Protein 6XSO (pdb70)

Sequence (744 aa):
HHHHHENLYFQSFETATNAVKNMGVGWNLGNTLDANDATKTWTTTVQHETCWGQPVTKPEELFKMMKEAGFGAIRVPVTWYQEMDANGKVNEAWMKRVKEVVDYVVAQDMYCIINVHHDTGADKDAFKSWIKADEANYNQNKKAKYEYLWRQIAEAFKDYGDKVLFESYNEMLDKLNSWCFASFAASGQQYDATVATSAYNAINGYARSFVNAVRGTGGNNVRRRNLIVNTYAAANGSGNWNAHLKDPLSKLVIPQGERDHIAVQVHAYPTIAGKTISAIRTDTRDLMNNGLNTYFVSKGIPVIIGEWSTSNVDAKETDYDARKSLMFQQFVDDFVAQAKALGIATFYWMGLSDGASRTMPSFNQADLAERIAKAYHGVHHHHHHHEFQSFETATNAVKNMGVGWNLGNTLDANDATKTWTTTVQHETCWGQPVTKPELFKMMKEAGFGAIRVPVTWYQEMDANGKVNEAWMKRVKKEVVDYVVAQDMMYCIINVHHDTGADKDAFKSWIKADEANYNQNKAKYEYLWRQIAEAFKKDYGDKVLFESYNEMLDKLNSWCFASFAASGQYDATVATSAYNAINGYARSFVNAVRGTGGNNVRRNLIVNTYAAANGSGNWNAHLKDPLSKLVIPQGERDHIAVQVHAYPTIAGKTISAIRTDDTRDLMNGLNTYFVSKGIPVIIGEWSTSNVDAKETDYDDARKSLMFQFVDDFVAQAKALGIATFYWMGLSDGASRTMMPSFNQADLAERIAKAYHG

Foldseek 3Di:
DCVCVPDDPDFDAAFVLVLLLQQFAAAEPPCAQAPDDLVDADDASQCRRCVSQAHLFDLVLQVVLVVLFGAAYEYEHAFPSQADPQLDGDPRSLVSVVVVCCSNCVSVHAYEYEHEQCAADDDDSDDRQQALAQVSLVVCLVSLLVNLLVNLVSCVPDHQSYEYEQYHFHAFPQRDPLAHQCNPVVRDDPNRRVRRLVSLQSSQQSNLCSNCVNDDNSVQHAYEREFHRLQQLFDDPDPCNLVSLQSHDHHPPDAGRYAYEHADAAADPPHDLVVLLVSLVRSVVSCCVRALVVRHAYENAEYAHPCPPPPQRCCRVPVVSRLSSLLSNSVVCSVSSYYYYYYDQQFGRCCSVVVDGPPVVVSSSNSCSRVPD/DPVCPVVVLFDAAFVLVLLLQQFAAAEPPCALAPDDLVDADDALQCRRCVRQAHQFDLVLLVVLVVLQGAAYEYEHAFPSQADPLLDGDPRNLVSVVVVCVSNVVSVHAYEYEHELCAADDDDSRDHQQALAQVSCVVCLVSLLVNLLNNLVSCVAPHQSYEYEQYHAHAFPLRDPLAHQCSPVVRHDPNRRVRRLVSLQSSQQSNLCSNCVNDRCSVQHQYEREFHRLQQLFDDPDPCNLVSLVSHDHHPPDAGRYAYEHAEAAADPPDDLVVLLVRLVRSVVSCCVRALVVRHAYENAEYAHPCPPPPQRCCRVPVVSSLSSLLNNLQSCSVSSYYYYYYDQQFGRPCSVVPHGPPVVSSSSNSVSRPD

Organism: NCBI:txid77133

Radius of gyration: 32.52 Å; Cα contacts (8 Å, |Δi|>4): 1525; chains: 2; bounding box: 72×81×92 Å

B-factor: mean 30.86, std 13.02, range [16.07, 120.74]

InterPro domains:
  IPR001547 Glycoside hydrolase, family 5 [PF00150] (48-355)
  IPR017853 Glycoside hydrolase superfamily [SSF51445] (11-355)
  IPR050386 Glycosyl Hydrolase 5 (Cellulase A) [PTHR31297] (34-355)

Secondary structure (DSSP, 8-state):
--GGGG---PPP---HHHHHHHT-EEEE-TTSTT---TT---SSHHHHHTTTSPPPP-THHHHHHHHTT--EEEE----GGGB-TT-PBPHHHHHHHHHHHHHHHTTT-EEEE---TTSS--BTTB--S--S-HHHHHHHHHHHHHHHHHHHHHHTT--TTEEEES-S----TT---SSTTTTSGGG--HHHHHHHHHHHHHHHHHHHHHHHHT-GGGGT--EEEE-GGG-----SSSTTTTHHHHT--PPTT-SSSEEEEEEE----TT--HHHHHHHHHHHHHHHHHHTGGGT--EEEEEE--TTTTSSS-HHHHSHHHHHHHHHHHHHHHHHTT-EEEEES-SS-GGGGGTT--TTHHHHHHHHHHHH--/--TTGGG-------HHHHHHHT-EEEE-TTSTT---TT---SSHHHHHTTTSPPPP-HHHHHHHHHTT--EEEE----GGGB-TT-PBPHHHHHHHHHHHHHHHHTT-EEEEE--TTSS--BTTB--S--S-HHHHHHHHHHHHHHHHHHHHHTTT--TTEEEES-S----TT---SSTTTTSGGG--HHHHHHHHHHHHHHHHHHHHHHHTT-GGGGT--EEEE-GGG-----SSSTTTTHHHHT--PPTT-SSSEEEEEEE----TT--HHHHHHHHHHHHHHHHHHTGGGT--EEEEEE--TTTTSSS-HHHHSHHHHHHHHHHHHHHHHHHT-EEEEES-SS-GGGGGTT--SSHHHHHHHHHHHH-

Solvent-accessible surface area: 31120 Å² total; per-residue (Å²): 192,129,132,106,117,141,75,152,169,142,76,72,23,41,53,1,76,72,0,2,126,72,0,10,1,1,0,0,0,0,42,0,0,0,0,11,44,42,100,117,125,35,118,68,31,74,71,0,1,46,44,99,60,10,29,59,3,81,50,85,2,0,103,29,0,83,121,32,23,2,18,0,0,0,0,0,0,0,0,58,37,14,36,58,75,100,0,94,9,56,152,61,0,25,139,19,0,81,64,0,0,52,44,0,38,78,41,96,0,9,0,0,0,0,0,3,44,0,0,9,37,40,138,132,65,36,153,5,50,1,16,1,26,63,74,25,13,102,141,17,92,77,79,0,33,63,0,0,103,28,0,0,87,37,0,70,130,33,16,25,56,1,0,0,0,0,0,4,33,0,2,1,124,64,37,0,110,41,0,1,0,57,59,12,111,66,96,78,51,59,113,23,3,86,25,0,17,68,0,2,15,0,0,0,106,2,0,3,92,6,0,38,67,19,21,51,23,0,74,95,0,0,0,0,0,0,0,1,5,2,16,24,4,40,22,134,157,36,104,47,8,53,22,1,3,55,105,18,85,40,4,175,76,29,183,58,35,1,0,0,0,0,10,2,66,30,62,0,32,87,76,90,36,73,42,2,95,82,55,2,132,50,6,5,86,3,0,45,66,53,6,34,76,133,49,27,9,0,0,0,0,9,1,1,1,49,35,40,128,42,212,106,33,1,35,107,41,77,78,72,36,5,18,55,1,0,52,23,0,2,47,23,1,98,94,52,30,7,3,4,0,8,26,20,18,0,0,50,12,83,23,5,55,144,44,38,41,79,30,58,56,0,2,104,83,0,7,128,25,36,103,40,214,215,143,137,112,130,135,134,169,193,95,94,19,40,53,1,52,71,0,2,96,89,0,12,1,1,0,0,0,0,40,0,0,0,0,9,40,48,101,107,124,34,117,69,32,75,70,0,1,44,34,98,58,10,29,59,3,68,50,81,0,0,106,28,0,84,124,30,22,6,20,0,0,0,0,0,0,0,0,59,36,15,29,69,116,122,3,99,10,56,127,56,0,24,119,19,0,68,84,0,0,60,47,0,47,82,33,96,1,8,0,0,0,0,0,3,43,0,0,8,31,40,150,141,58,38,150,5,34,0,20,1,23,64,73,24,13,102,142,11,87,77,83,0,28,65,0,0,104,27,0,0,89,27,0,58,116,42,20,28,55,1,0,0,0,0,0,4,30,0,2,1,124,66,34,1,109,43,1,1,0,56,58,12,113,63,95,78,52,60,112,22,2,84,26,0,16,68,0,2,15,0,0,0,110,2,0,4,93,8,0,39,68,18,21,45,13,0,81,46,0,0,0,0,0,0,0,1,6,2,16,22,5,34,23,146,145,39,101,45,10,65,20,1,3,53,104,18,87,42,4,175,77,28,187,61,38,2,0,0,0,0,8,2,64,24,63,0,35,85,74,93,33,74,45,3,83,74,40,2,126,54,5,4,88,5,0,42,67,52,5,37,76,131,50,27,9,0,0,0,0,9,1,2,1,50,34,39,127,44,210,125,37,1,40,120,50,79,99,79,37,4,13,65,0,0,52,24,0,2,48,34,1,68,71,57,15,6,2,4,0,8,25,20,16,0,0,51,10,86,30,3,59,149,34,46,47,75,30,41,57,0,0,114,80,0,7,141,24,40,101,80

Structure (mmCIF, N/CA/C/O backbone):
data_6XSO
#
_entry.id   6XSO
#
_cell.length_a   55.640
_cell.length_b   91.890
_cell.length_c   170.850
_cell.angle_alpha   90.000
_cell.angle_beta   90.000
_cell.angle_gamma   90.000
#
_symmetry.space_group_name_H-M   'P 21 21 21'
#
loop_
_entity.id
_entity.type
_entity.pdbx_description
1 polymer Cellulase
2 non-polymer '(2S)-2-hydroxybutanedioic acid'
3 non-polymer 'SODIUM ION'
4 non-polymer DI(HYDROXYETHYL)ETHER
5 water water
#
loop_
_atom_site.group_PDB
_atom_site.id
_atom_site.type_symbol
_atom_site.label_atom_id
_atom_site.label_alt_id
_atom_site.label_comp_id
_atom_site.label_asym_id
_atom_site.label_entity_id
_atom_site.label_seq_id
_atom_site.pdbx_PDB_ins_code
_atom_site.Cartn_x
_atom_site.Cartn_y
_atom_site.Cartn_z
_atom_site.occupancy
_atom_site.B_iso_or_equiv
_atom_site.auth_seq_id
_atom_site.auth_comp_id
_atom_site.auth_asym_id
_atom_site.auth_atom_id
_atom_site.pdbx_PDB_model_num
ATOM 1 N N . HIS A 1 7 ? 74.52100 61.79200 44.79100 1.000 81.12881 7 HIS A N 1
ATOM 2 C CA . HIS A 1 7 ? 73.44900 61.45800 45.72400 1.000 77.60348 7 HIS A CA 1
ATOM 3 C C . HIS A 1 7 ? 72.55000 60.35200 45.18200 1.000 88.98981 7 HIS A C 1
ATOM 4 O O . HIS A 1 7 ? 71.70700 59.80500 45.89800 1.000 85.37274 7 HIS A O 1
ATOM 17 N N . HIS A 1 8 ? 72.74800 60.01900 43.91000 1.000 97.27823 8 HIS A N 1
ATOM 18 C CA . HIS A 1 8 ? 71.93200 59.03700 43.20700 1.000 90.39177 8 HIS A CA 1
ATOM 19 C C . HIS A 1 8 ? 72.71700 57.75300 42.94100 1.000 100.25361 8 HIS A C 1
ATOM 20 O O . HIS A 1 8 ? 72.42200 57.01400 41.99800 1.000 93.25140 8 HIS A O 1
ATOM 34 N N . HIS A 1 9 ? 73.70300 57.46700 43.79900 1.000 88.60804 9 HIS A N 1
ATOM 35 C CA . HIS A 1 9 ? 74.61600 56.34900 43.58600 1.000 86.91783 9 HIS A CA 1
ATOM 36 C C . HIS A 1 9 ? 73.99200 55.01500 43.96600 1.000 83.34324 9 HIS A C 1
ATOM 37 O O . HIS A 1 9 ? 74.29600 53.99100 43.34200 1.000 80.22379 9 HIS A O 1
ATOM 51 N N . HIS A 1 10 ? 73.11700 55.00200 44.97000 1.000 82.08831 10 HIS A N 1
ATOM 52 C CA . HIS A 1 10 ? 72.38900 53.78400 45.29700 1.000 80.05473 10 HIS A CA 1
ATOM 53 C C . HIS A 1 10 ? 71.53000 53.29500 44.14000 1.000 78.71334 10 HIS A C 1
ATOM 54 O O . HIS A 1 10 ? 71.02700 52.17000 44.19800 1.000 74.09492 10 HIS A O 1
ATOM 68 N N . HIS A 1 11 ? 71.34800 54.10700 43.09700 1.000 79.80382 11 HIS A N 1
ATOM 69 C CA . HIS A 1 11 ? 70.57100 53.66100 41.94500 1.000 78.17263 11 HIS A CA 1
ATOM 70 C C . HIS A 1 11 ? 71.31000 52.59600 41.15000 1.000 67.24143 11 HIS A C 1
ATOM 71 O O . HIS A 1 11 ? 70.67600 51.69400 40.59100 1.000 68.90047 11 HIS A O 1
ATOM 85 N N . GLU A 1 12 ? 72.64300 52.67900 41.09900 1.000 69.12830 12 GLU A N 1
ATOM 86 C CA . GLU A 1 12 ? 73.46700 51.66000 40.46100 1.000 66.46841 12 GLU A CA 1
ATOM 87 C C . GLU A 1 12 ? 73.46700 50.34100 41.22500 1.000 81.56667 12 GLU A C 1
ATOM 88 O O . GLU A 1 12 ? 74.02700 49.35800 40.72700 1.000 81.29896 12 GLU A O 1
ATOM 100 N N . ASN A 1 13 ? 72.84000 50.28900 42.39900 1.000 83.04261 13 ASN A N 1
ATOM 101 C CA . ASN A 1 13 ? 72.87500 49.08000 43.20900 1.000 82.05751 13 ASN A CA 1
ATOM 102 C C . ASN A 1 13 ? 72.24900 47.91500 42.45800 1.000 80.59693 13 ASN A C 1
ATOM 103 O O . ASN A 1 13 ? 71.11500 48.00300 41.97900 1.000 78.49073 13 ASN A O 1
ATOM 114 N N . LEU A 1 14 ? 73.00000 46.82300 42.35900 1.000 93.76888 14 LEU A N 1
ATOM 115 C CA . LEU A 1 14 ? 72.52900 45.57200 41.77900 1.000 82.23134 14 LEU A CA 1
ATOM 116 C C . LEU A 1 14 ? 72.09600 44.68500 42.94000 1.000 92.37375 14 LEU A C 1
ATOM 117 O O . LEU A 1 14 ? 72.93600 44.20200 43.70700 1.000 95.57183 14 LEU A O 1
ATOM 133 N N . TYR A 1 15 ? 70.78200 44.49000 43.08100 1.000 89.32440 15 TYR A N 1
ATOM 134 C CA . TYR A 1 15 ? 70.22500 43.68600 44.17200 1.000 85.50013 15 TYR A CA 1
ATOM 135 C C . TYR A 1 15 ? 70.15300 42.23200 43.71200 1.000 77.09447 15 TYR A C 1
ATOM 136 O O . TYR A 1 15 ? 69.11500 41.72000 43.28700 1.000 71.39435 15 TYR A O 1
ATOM 154 N N . PHE A 1 16 ? 71.30000 41.56500 43.81100 1.000 68.80224 16 PHE A N 1
ATOM 155 C CA . PHE A 1 16 ? 71.44000 40.20300 43.31800 1.000 68.36488 16 PHE A CA 1
ATOM 156 C C . PHE A 1 16 ? 70.52700 39.25700 44.08200 1.000 66.24025 16 PHE A C 1
ATOM 157 O O . PHE A 1 16 ? 70.46100 39.29800 45.31300 1.000 55.60421 16 PHE A O 1
ATOM 174 N N . GLN A 1 17 ? 69.83100 38.39700 43.33900 1.000 60.03085 17 GLN A N 1
ATOM 175 C CA . GLN A 1 17 ? 68.86800 37.45500 43.89400 1.000 53.49295 17 GLN A CA 1
ATOM 176 C C . GLN A 1 17 ? 69.49100 36.06400 43.95800 1.000 44.35308 17 GLN A C 1
ATOM 177 O O . GLN A 1 17 ? 69.80500 35.47200 42.91900 1.000 43.85778 17 GLN A O 1
ATOM 191 N N . SER A 1 18 ? 69.64800 35.54000 45.17000 1.000 44.98773 18 SER A N 1
ATOM 192 C CA . SER A 1 18 ? 70.12600 34.17500 45.34200 1.000 42.07836 18 SER A CA 1
ATOM 193 C C . SER A 1 18 ? 68.98700 33.18700 45.13000 1.000 37.61181 18 SER A C 1
ATOM 194 O O . SER A 1 18 ? 67.84400 33.44200 45.51800 1.000 36.55353 18 SER A O 1
ATOM 202 N N . PHE A 1 19 ? 69.30100 32.05200 44.50200 1.000 31.89594 19 PHE A N 1
ATOM 203 C CA . PHE A 1 19 ? 68.35200 30.95600 44.33100 1.000 27.32897 19 PHE A CA 1
ATOM 204 C C . PHE A 1 19 ? 68.91200 29.71200 45.00500 1.000 27.14632 19 PHE A C 1
ATOM 205 O O . PHE A 1 19 ? 69.95000 29.18600 44.58900 1.000 27.24599 19 PHE A O 1
ATOM 222 N N . GLU A 1 20 ? 68.22800 29.26700 46.06000 1.000 23.79604 20 GLU A N 1
ATOM 223 C CA . GLU A 1 20 ? 68.59600 28.05700 46.76900 1.000 22.88148 20 GLU A CA 1
ATOM 224 C C . GLU A 1 20 ? 68.40400 26.85800 45.85200 1.000 24.14428 20 GLU A C 1
ATOM 225 O O . GLU A 1 20 ? 67.73900 26.94200 44.81000 1.000 27.03534 20 GLU A O 1
ATOM 237 N N . THR A 1 21 ? 69.00300 25.73600 46.24000 1.000 25.69658 21 THR A N 1
ATOM 238 C CA . THR A 1 21 ? 68.77600 24.50900 45.49800 1.000 22.46858 21 THR A CA 1
ATOM 239 C C . THR A 1 21 ? 67.31900 24.07900 45.64500 1.000 24.88623 21 THR A C 1
ATOM 240 O O . THR A 1 21 ? 66.64000 24.38800 46.62900 1.000 23.71706 21 THR A O 1
ATOM 251 N N . ALA A 1 22 ? 66.84100 23.31800 44.66300 1.000 22.71269 22 ALA A N 1
ATOM 252 C CA . ALA A 1 22 ? 65.49600 22.77800 44.79300 1.000 21.35758 22 ALA A CA 1
ATOM 253 C C . ALA A 1 22 ? 65.37700 21.87000 46.00600 1.000 22.13938 22 ALA A C 1
ATOM 254 O O . ALA A 1 22 ? 64.31800 21.82700 46.63200 1.000 21.99810 22 ALA A O 1
ATOM 261 N N . THR A 1 23 ? 66.44300 21.14300 46.35600 1.000 23.85740 23 THR A N 1
ATOM 262 C CA . THR A 1 23 ? 66.39700 20.28200 47.53600 1.000 22.09782 23 THR A CA 1
ATOM 263 C C . THR A 1 23 ? 66.11200 21.10400 48.78800 1.000 22.26253 23 THR A C 1
ATOM 264 O O . THR A 1 23 ? 65.28000 20.72900 49.62000 1.000 21.67244 23 THR A O 1
ATOM 275 N N . ASN A 1 24 ? 66.79200 22.24400 48.93600 1.000 22.88329 24 ASN A N 1
ATOM 276 C CA . ASN A 1 24 ? 66.51500 23.10000 50.08800 1.000 22.96925 24 ASN A CA 1
ATOM 277 C C . ASN A 1 24 ? 65.14300 23.75600 49.98700 1.000 21.53393 24 ASN A C 1
ATOM 278 O O . ASN A 1 24 ? 64.45600 23.91000 51.00700 1.000 23.36644 24 ASN A O 1
ATOM 289 N N . ALA A 1 25 ? 64.72800 24.16600 48.78300 1.000 21.28392 25 ALA A N 1
ATOM 290 C CA . ALA A 1 25 ? 63.40000 24.75900 48.64100 1.000 23.14407 25 ALA A CA 1
ATOM 291 C C . ALA A 1 25 ? 62.32900 23.80900 49.15500 1.000 21.57103 25 ALA A C 1
ATOM 292 O O . ALA A 1 25 ? 61.44300 24.19700 49.92700 1.000 20.76730 25 ALA A O 1
ATOM 299 N N . VAL A 1 26 ? 62.41500 22.54400 48.75000 1.000 21.00059 26 VAL A N 1
ATOM 300 C CA . VAL A 1 26 ? 61.38100 21.57300 49.08400 1.000 19.76445 26 VAL A CA 1
ATOM 301 C C . VAL A 1 26 ? 61.36400 21.31000 50.58000 1.000 21.38158 26 VAL A C 1
ATOM 302 O O . VAL A 1 26 ? 60.29900 21.23600 51.20000 1.000 21.41409 26 VAL A O 1
ATOM 315 N N . LYS A 1 27 ? 62.53600 21.22900 51.20100 1.000 22.01171 27 LYS A N 1
ATOM 316 C CA . LYS A 1 27 ? 62.57100 21.13500 52.65700 1.000 22.87113 27 LYS A CA 1
ATOM 317 C C . LYS A 1 27 ? 61.96900 22.37400 53.30700 1.000 23.83705 27 LYS A C 1
ATOM 318 O O . LYS A 1 27 ? 61.22100 22.27500 54.29100 1.000 25.02004 27 LYS A O 1
ATOM 337 N N . ASN A 1 28 ? 62.29800 23.55700 52.78700 1.000 22.15451 28 ASN A N 1
ATOM 338 C CA . ASN A 1 28 ? 61.89200 24.79500 53.44500 1.000 23.30869 28 ASN A CA 1
ATOM 339 C C . ASN A 1 28 ? 60.41700 25.11600 53.23600 1.000 23.67989 28 ASN A C 1
ATOM 340 O O . ASN A 1 28 ? 59.88600 25.97800 53.94800 1.000 24.40213 28 ASN A O 1
ATOM 351 N N . MET A 1 29 ? 59.75800 24.45000 52.28400 1.000 23.24417 29 MET A N 1
ATOM 352 C CA . MET A 1 29 ? 58.32900 24.65000 52.08600 1.000 23.47519 29 MET A CA 1
ATOM 353 C C . MET A 1 29 ? 57.50000 24.23500 53.30100 1.000 22.70591 29 MET A C 1
ATOM 354 O O . MET A 1 29 ? 56.38400 24.74100 53.48500 1.000 21.51577 29 MET A O 1
ATOM 368 N N . GLY A 1 30 ? 58.01700 23.36300 54.15800 1.000 21.78772 30 GLY A N 1
ATOM 369 C CA . GLY A 1 30 ? 57.21700 22.93500 55.29600 1.000 22.75175 30 GLY A CA 1
ATOM 370 C C . GLY A 1 30 ? 56.02200 22.11600 54.83800 1.000 19.78820 30 GLY A C 1
ATOM 371 O O . GLY A 1 30 ? 56.14600 21.19100 54.02500 1.000 21.58631 30 GLY A O 1
ATOM 375 N N . VAL A 1 31 ? 54.84900 22.46100 55.37200 1.000 21.67073 31 VAL A N 1
ATOM 376 C CA . VAL A 1 31 ? 53.58900 21.88300 54.92400 1.000 20.16138 31 VAL A CA 1
ATOM 377 C C . VAL A 1 31 ? 52.85800 22.91000 54.07300 1.000 19.28535 31 VAL A C 1
ATOM 378 O O . VAL A 1 31 ? 52.78400 24.08700 54.43500 1.000 20.14854 31 VAL A O 1
ATOM 391 N N . GLY A 1 32 ? 52.29900 22.43600 52.95500 1.000 19.54156 32 GLY A N 1
ATOM 392 C CA . GLY A 1 32 ? 51.64500 23.28600 51.98500 1.000 20.43058 32 GLY A CA 1
ATOM 393 C C . GLY A 1 32 ? 50.16200 22.98100 51.83300 1.000 20.57085 32 GLY A C 1
ATOM 394 O O . GLY A 1 32 ? 49.63800 21.99700 52.36000 1.000 20.15781 32 GLY A O 1
ATOM 398 N N . TRP A 1 33 ? 49.49700 23.83700 51.05300 1.000 19.25316 33 TRP A N 1
ATOM 399 C CA . TRP A 1 33 ? 48.07400 23.73600 50.78600 1.000 19.17770 33 TRP A CA 1
ATOM 400 C C . TRP A 1 33 ? 47.82800 24.16800 49.35200 1.000 20.42296 33 TRP A C 1
ATOM 401 O O . TRP A 1 33 ? 48.55200 25.01700 48.82300 1.000 20.21686 33 TRP A O 1
ATOM 422 N N . ASN A 1 34 ? 46.78900 23.58200 48.73900 1.000 17.63968 34 ASN A N 1
ATOM 423 C CA . ASN A 1 34 ? 46.35100 23.92300 47.38900 1.000 18.20767 34 ASN A CA 1
ATOM 424 C C . ASN A 1 34 ? 45.14500 24.85400 47.42000 1.000 19.22640 34 ASN A C 1
ATOM 425 O O . ASN A 1 34 ? 44.10500 24.51300 47.99600 1.000 20.64958 34 ASN A O 1
ATOM 436 N N . LEU A 1 35 ? 45.24800 25.97600 46.70600 1.000 19.65710 35 LEU A N 1
ATOM 437 C CA . LEU A 1 35 ? 44.10400 26.85000 46.42600 1.000 19.28824 35 LEU A CA 1
ATOM 438 C C . LEU A 1 35 ? 43.30400 26.26200 45.26200 1.000 22.73433 35 LEU A C 1
ATOM 439 O O . LEU A 1 35 ? 43.26600 26.78200 44.14200 1.000 21.54188 35 LEU A O 1
ATOM 455 N N . GLY A 1 36 ? 42.69200 25.10100 45.53200 1.000 20.47310 36 GLY A N 1
ATOM 456 C CA . GLY A 1 36 ? 42.07100 24.33500 44.46900 1.000 20.81813 36 GLY A CA 1
ATOM 457 C C . GLY A 1 36 ? 40.69800 24.85500 44.04200 1.000 20.13298 36 GLY A C 1
ATOM 458 O O . GLY A 1 36 ? 39.99400 25.57000 44.76000 1.000 20.94588 36 GLY A O 1
ATOM 462 N N . ASN A 1 37 ? 40.32200 24.46200 42.81500 1.000 20.23918 37 ASN A N 1
ATOM 463 C CA . ASN A 1 37 ? 39.01900 24.76700 42.22600 1.000 21.31756 37 ASN A CA 1
ATOM 464 C C . ASN A 1 37 ? 38.79800 26.27600 42.09000 1.000 22.02715 37 ASN A C 1
ATOM 465 O O . ASN A 1 37 ? 37.66700 26.77000 42.15700 1.000 22.94453 37 ASN A O 1
ATOM 476 N N . THR A 1 38 ? 39.87600 27.01200 41.85800 1.000 22.31961 38 THR A N 1
ATOM 477 C CA . THR A 1 38 ? 39.89300 28.47800 41.88400 1.000 22.67607 38 THR A CA 1
ATOM 478 C C . THR A 1 38 ? 40.41300 28.97100 40.55200 1.000 22.94945 38 THR A C 1
ATOM 479 O O . THR A 1 38 ? 39.66400 28.98700 39.55800 1.000 23.67440 38 THR A O 1
ATOM 490 N N . LEU A 1 39 ? 41.69900 29.32000 40.43400 1.000 23.16742 39 LEU A N 1
ATOM 491 C CA . LEU A 1 39 ? 42.19000 29.73900 39.11600 1.000 22.14429 39 LEU A CA 1
ATOM 492 C C . LEU A 1 39 ? 42.29200 28.57100 38.14000 1.000 20.95328 39 LEU A C 1
ATOM 493 O O . LEU A 1 39 ? 42.45500 28.79600 36.93200 1.000 21.72381 39 LEU A O 1
ATOM 509 N N . ASP A 1 40 ? 42.19300 27.33700 38.64600 1.000 21.99585 40 ASP A N 1
ATOM 510 C CA . ASP A 1 40 ? 42.10500 26.13400 37.82000 1.000 21.61418 40 ASP A CA 1
ATOM 511 C C . ASP A 1 40 ? 40.68600 25.81500 37.36000 1.000 23.58326 40 ASP A C 1
ATOM 512 O O . ASP A 1 40 ? 40.51500 24.95900 36.48200 1.000 22.30422 40 ASP A O 1
ATOM 521 N N . ALA A 1 41 ? 39.67300 26.47400 37.90600 1.000 22.64363 41 ALA A N 1
ATOM 522 C CA . ALA A 1 41 ? 38.30900 26.18500 37.49500 1.000 22.66471 41 ALA A CA 1
ATOM 523 C C . ALA A 1 41 ? 38.11700 26.50100 36.01600 1.000 26.30121 41 ALA A C 1
ATOM 524 O O . ALA A 1 41 ? 38.72100 27.42600 35.46800 1.000 25.32591 41 ALA A O 1
ATOM 531 N N . ASN A 1 42 ? 37.25400 25.72500 35.37000 1.000 25.18935 42 ASN A N 1
ATOM 532 C CA . ASN A 1 42 ? 37.00500 25.89700 33.94400 1.000 25.59783 42 ASN A CA 1
ATOM 533 C C . ASN A 1 42 ? 35.67500 25.25200 33.59400 1.000 25.41253 42 ASN A C 1
ATOM 534 O O . ASN A 1 42 ? 35.22400 24.32200 34.27200 1.000 28.63863 42 ASN A O 1
ATOM 545 N N . ASP A 1 43 ? 35.06700 25.74400 32.52200 1.000 26.09988 43 ASP A N 1
ATOM 546 C CA . ASP A 1 43 ? 33.82600 25.18300 31.99800 1.000 27.26471 43 ASP A CA 1
ATOM 547 C C . ASP A 1 43 ? 33.86900 25.34500 30.48700 1.000 28.94002 43 ASP A C 1
ATOM 548 O O . ASP A 1 43 ? 33.69700 26.45300 29.97500 1.000 31.98903 43 ASP A O 1
ATOM 557 N N . ALA A 1 44 ? 34.12100 24.24600 29.76900 1.000 33.26264 44 ALA A N 1
ATOM 558 C CA . ALA A 1 44 ? 34.32400 24.34500 28.32900 1.000 34.08674 44 ALA A CA 1
ATOM 559 C C . ALA A 1 44 ? 33.08600 24.82900 27.58600 1.000 36.39909 44 ALA A C 1
ATOM 560 O O . ALA A 1 44 ? 33.19900 25.23500 26.41800 1.000 39.21811 44 ALA A O 1
ATOM 567 N N . THR A 1 45 ? 31.90800 24.79300 28.21900 1.000 34.88451 45 THR A N 1
ATOM 568 C CA . THR A 1 45 ? 30.68200 25.23800 27.56600 1.000 35.46895 45 THR A CA 1
ATOM 569 C C . THR A 1 45 ? 30.49700 26.74300 27.64100 1.000 35.06047 45 THR A C 1
ATOM 570 O O . THR A 1 45 ? 29.52900 27.26000 27.07200 1.000 40.70743 45 THR A O 1
ATOM 581 N N . LYS A 1 46 ? 31.37900 27.44100 28.35300 1.000 40.62673 46 LYS A N 1
ATOM 582 C CA . LYS A 1 46 ? 31.27300 28.87000 28.56300 1.000 39.43372 46 LYS A CA 1
ATOM 583 C C . LYS A 1 46 ? 32.47700 29.57400 27.95200 1.000 35.20033 46 LYS A C 1
ATOM 584 O O . LYS A 1 46 ? 33.52200 28.96800 27.69700 1.000 35.69428 46 LYS A O 1
ATOM 603 N N . THR A 1 47 ? 32.29100 30.86900 27.71200 1.000 38.19003 47 THR A N 1
ATOM 604 C CA . THR A 1 47 ? 33.34300 31.81000 27.34400 1.000 39.01935 47 THR A CA 1
ATOM 605 C C . THR A 1 47 ? 33.32300 32.90500 28.39900 1.000 38.63550 47 THR A C 1
ATOM 606 O O . THR A 1 47 ? 32.24900 33.38700 28.77200 1.000 44.93683 47 THR A O 1
ATOM 617 N N . TRP A 1 48 ? 34.49800 33.27300 28.90100 1.000 36.49727 48 TRP A N 1
ATOM 618 C CA . TRP A 1 48 ? 34.58400 34.28500 29.93600 1.000 36.61841 48 TRP A CA 1
ATOM 619 C C . TRP A 1 48 ? 34.78300 35.67900 29.35100 1.000 39.97053 48 TRP A C 1
ATOM 620 O O . TRP A 1 48 ? 35.43200 35.85500 28.31800 1.000 38.91560 48 TRP A O 1
ATOM 641 N N . THR A 1 49 ? 34.23800 36.68200 30.04900 1.000 37.02187 49 THR A N 1
ATOM 642 C CA . THR A 1 49 ? 34.54600 38.07900 29.78300 1.000 36.01991 49 THR A CA 1
ATOM 643 C C . THR A 1 49 ? 35.15500 38.81200 30.97400 1.000 39.12717 49 THR A C 1
ATOM 644 O O . THR A 1 49 ? 35.56400 39.97000 30.81200 1.000 39.99540 49 THR A O 1
ATOM 655 N N . THR A 1 50 ? 35.19800 38.19600 32.16000 1.000 36.03800 50 THR A N 1
ATOM 656 C CA . THR A 1 50 ? 35.87500 38.77300 33.31400 1.000 35.49908 50 THR A CA 1
ATOM 657 C C . THR A 1 50 ? 36.68800 37.69400 34.02000 1.000 32.99213 50 THR A C 1
ATOM 658 O O . THR A 1 50 ? 36.39500 36.49500 33.91100 1.000 33.49850 50 THR A O 1
ATOM 669 N N . THR A 1 51 ? 37.70800 38.12100 34.77200 1.000 34.75521 51 THR A N 1
ATOM 670 C CA . THR A 1 51 ? 38.47000 37.13700 35.53500 1.000 32.95789 51 THR A CA 1
ATOM 671 C C . THR A 1 51 ? 37.61500 36.51000 36.63000 1.000 31.91816 51 THR A C 1
ATOM 672 O O . THR A 1 51 ? 37.84400 35.36100 37.02100 1.000 29.01863 51 THR A O 1
ATOM 683 N N . VAL A 1 52 ? 36.63400 37.24800 37.14400 1.000 32.58075 52 VAL A N 1
ATOM 684 C CA . VAL A 1 52 ? 35.81900 36.74300 38.24500 1.000 31.52983 52 VAL A CA 1
ATOM 685 C C . VAL A 1 52 ? 35.02400 35.52700 37.80400 1.000 30.86104 52 VAL A C 1
ATOM 686 O O . VAL A 1 52 ? 34.85000 34.57100 38.56600 1.000 30.13976 52 VAL A O 1
ATOM 699 N N . GLN A 1 53 ? 34.49300 35.56800 36.57900 1.000 31.27789 53 GLN A N 1
ATOM 700 C CA . GLN A 1 53 ? 33.70800 34.44600 36.07900 1.000 33.24209 53 GLN A CA 1
ATOM 701 C C . GLN A 1 53 ? 34.52100 33.16100 36.10900 1.000 30.47981 53 GLN A C 1
ATOM 702 O O . GLN A 1 53 ? 34.01500 32.10700 36.49600 1.000 32.84020 53 GLN A O 1
ATOM 716 N N . HIS A 1 54 ? 35.78800 33.24100 35.71700 1.000 28.24173 54 HIS A N 1
ATOM 717 C CA . HIS A 1 54 ? 36.67400 32.08400 35.72700 1.000 28.46979 54 HIS A CA 1
ATOM 718 C C . HIS A 1 54 ? 36.97100 31.65100 37.15300 1.000 27.54283 54 HIS A C 1
ATOM 719 O O . HIS A 1 54 ? 36.77900 30.48100 37.50800 1.000 26.04526 54 HIS A O 1
ATOM 734 N N . GLU A 1 55 ? 37.38500 32.59500 38.00000 1.000 27.93287 55 GLU A N 1
ATOM 735 C CA . GLU A 1 55 ? 37.84000 32.26700 39.34600 1.000 26.80056 55 GLU A CA 1
ATOM 736 C C . GLU A 1 55 ? 36.73200 31.66700 40.19600 1.000 26.81207 55 GLU A C 1
ATOM 737 O O . GLU A 1 55 ? 37.00900 30.83400 41.07200 1.000 26.38185 55 GLU A O 1
ATOM 749 N N . THR A 1 56 ? 35.48600 32.05300 39.94400 1.000 27.18688 56 THR A N 1
ATOM 750 C CA . THR A 1 56 ? 34.35400 31.65600 40.77300 1.000 29.70667 56 THR A CA 1
ATOM 751 C C . THR A 1 56 ? 33.46700 30.57400 40.15000 1.000 27.69898 56 THR A C 1
ATOM 752 O O . THR A 1 56 ? 32.44400 30.21800 40.74400 1.000 30.77871 56 THR A O 1
ATOM 763 N N . CYS A 1 57 ? 33.82200 30.02600 38.98700 1.000 27.72253 57 CYS A N 1
ATOM 764 C CA . CYS A 1 57 ? 32.85600 29.16600 38.30600 1.000 29.53176 57 CYS A CA 1
ATOM 765 C C . CYS A 1 57 ? 32.65800 27.81700 38.98500 1.000 28.11881 57 CYS A C 1
ATOM 766 O O . CYS A 1 57 ? 31.65800 27.15500 38.69900 1.000 30.93392 57 CYS A O 1
ATOM 774 N N . TRP A 1 58 ? 33.54800 27.40400 39.89500 1.000 27.14006 58 TRP A N 1
ATOM 775 C CA . TRP A 1 58 ? 33.35100 26.18100 40.66700 1.000 25.22208 58 TRP A CA 1
ATOM 776 C C . TRP A 1 58 ? 33.00600 26.46400 42.13300 1.000 27.12418 58 TRP A C 1
ATOM 777 O O . TRP A 1 58 ? 33.22000 25.60900 43.00300 1.000 29.60925 58 TRP A O 1
ATOM 798 N N . GLY A 1 59 ? 32.44200 27.63200 42.41300 1.000 28.36612 59 GLY A N 1
ATOM 799 C CA . GLY A 1 59 ? 31.90600 27.92400 43.72900 1.000 28.77554 59 GLY A CA 1
ATOM 800 C C . GLY A 1 59 ? 32.89400 28.41200 44.76100 1.000 31.46594 59 GLY A C 1
ATOM 801 O O . GLY A 1 59 ? 32.53300 28.49500 45.93600 1.000 32.50481 59 GLY A O 1
ATOM 805 N N . GLN A 1 60 ? 34.11100 28.70700 44.38100 1.000 26.27811 60 GLN A N 1
ATOM 806 C CA . GLN A 1 60 ? 35.00300 29.38300 45.30900 1.000 24.66613 60 GLN A CA 1
ATOM 807 C C . GLN A 1 60 ? 34.88500 30.89300 45.12300 1.000 29.60376 60 GLN A C 1
ATOM 808 O O . GLN A 1 60 ? 34.58100 31.37100 44.02700 1.000 28.23297 60 GLN A O 1
ATOM 822 N N . PRO A 1 61 ? 35.08700 31.66800 46.18000 1.000 27.95057 61 PRO A N 1
ATOM 823 C CA . PRO A 1 61 ? 34.99700 33.12700 46.07100 1.000 28.95971 61 PRO A CA 1
ATOM 824 C C . PRO A 1 61 ? 36.25000 33.71500 45.43500 1.000 23.98463 61 PRO A C 1
ATOM 825 O O . PRO A 1 61 ? 37.28600 33.06200 45.30500 1.000 27.39189 61 PRO A O 1
ATOM 836 N N . VAL A 1 62 ? 36.13600 34.98600 45.04200 1.000 28.96902 62 VAL A N 1
ATOM 837 C CA . VAL A 1 62 ? 37.31300 35.74400 44.63200 1.000 27.43284 62 VAL A CA 1
ATOM 838 C C . VAL A 1 62 ? 38.31200 35.76900 45.78000 1.000 25.57866 62 VAL A C 1
ATOM 839 O O . VAL A 1 62 ? 37.97500 36.14400 46.90900 1.000 28.63897 62 VAL A O 1
ATOM 852 N N . THR A 1 63 ? 39.54700 35.36500 45.49300 1.000 25.76209 63 THR A N 1
ATOM 853 C CA . THR A 1 63 ? 40.53900 35.16500 46.54300 1.000 24.56868 63 THR A CA 1
ATOM 854 C C . THR A 1 63 ? 41.00400 36.51700 47.08300 1.000 24.96771 63 THR A C 1
ATOM 855 O O . THR A 1 63 ? 41.13200 37.49100 46.33600 1.000 28.18663 63 THR A O 1
ATOM 866 N N . LYS A 1 64 ? 41.25100 36.57800 48.38800 1.000 25.41245 64 LYS A N 1
ATOM 867 C CA . LYS A 1 64 ? 41.71900 37.77900 49.06100 1.000 27.34392 64 LYS A CA 1
ATOM 868 C C . LYS A 1 64 ? 42.99200 37.47600 49.83100 1.000 25.67931 64 LYS A C 1
ATOM 869 O O . LYS A 1 64 ? 43.23900 36.32900 50.22300 1.000 25.93461 64 LYS A O 1
ATOM 888 N N . PRO A 1 65 ? 43.80800 38.50400 50.11100 1.000 26.43400 65 PRO A N 1
ATOM 889 C CA . PRO A 1 65 ? 45.12500 38.22200 50.70400 1.000 27.49577 65 PRO A CA 1
ATOM 890 C C . PRO A 1 65 ? 45.05800 37.70900 52.12800 1.000 23.66194 65 PRO A C 1
ATOM 891 O O . PRO A 1 65 ? 45.97300 36.99700 52.56200 1.000 25.89854 65 PRO A O 1
ATOM 902 N N A GLU A 1 66 ? 43.99800 38.04000 52.86100 0.554 23.77468 66 GLU A N 1
ATOM 903 N N B GLU A 1 66 ? 44.01100 38.03600 52.88200 0.446 23.85401 66 GLU A N 1
ATOM 904 C CA A GLU A 1 66 ? 43.91600 37.64900 54.26100 0.554 25.29383 66 GLU A CA 1
ATOM 905 C CA B GLU A 1 66 ? 44.03000 37.63200 54.28100 0.446 25.28945 66 GLU A CA 1
ATOM 906 C C A GLU A 1 66 ? 43.90200 36.13600 54.42300 0.554 25.05249 66 GLU A C 1
ATOM 907 C C B GLU A 1 66 ? 43.87600 36.12300 54.45500 0.446 25.12492 66 GLU A C 1
ATOM 908 O O A GLU A 1 66 ? 44.41200 35.61500 55.42400 0.554 25.34543 66 GLU A O 1
ATOM 909 O O B GLU A 1 66 ? 44.24800 35.59500 55.51100 0.446 25.23099 66 GLU A O 1
ATOM 932 N N . LEU A 1 67 ? 43.31400 35.41800 53.46600 1.000 24.47519 67 LEU A N 1
ATOM 933 C CA . LEU A 1 67 ? 43.33500 33.96000 53.50800 1.000 22.35739 67 LEU A CA 1
ATOM 934 C C . LEU A 1 67 ? 44.74600 33.42700 53.73800 1.000 23.68823 67 LEU A C 1
ATOM 935 O O . LEU A 1 67 ? 44.94400 32.47000 54.49100 1.000 22.03973 67 LEU A O 1
ATOM 951 N N . PHE A 1 68 ? 45.74100 34.01200 53.07800 1.000 22.19569 68 PHE A N 1
ATOM 952 C CA . PHE A 1 68 ? 47.09500 33.47900 53.17600 1.000 22.17689 68 PHE A CA 1
ATOM 953 C C . PHE A 1 68 ? 47.79300 33.92000 54.45500 1.000 22.03377 68 PHE A C 1
ATOM 954 O O . PHE A 1 68 ? 48.64000 33.17600 54.96200 1.000 23.18623 68 PHE A O 1
ATOM 971 N N . LYS A 1 69 ? 47.45900 35.09900 54.98300 1.000 21.60663 69 LYS A N 1
ATOM 972 C CA . LYS A 1 69 ? 47.89300 35.45600 56.33400 1.000 19.72681 69 LYS A CA 1
ATOM 973 C C . LYS A 1 69 ? 47.43200 34.40000 57.32200 1.000 24.06062 69 LYS A C 1
ATOM 974 O O . LYS A 1 69 ? 48.20800 33.94700 58.17300 1.000 22.15623 69 LYS A O 1
ATOM 993 N N . MET A 1 70 ? 46.18100 33.96300 57.19300 1.000 22.43439 70 MET A N 1
ATOM 994 C CA . MET A 1 70 ? 45.64500 32.93800 58.08500 1.000 23.36471 70 MET A CA 1
ATOM 995 C C . MET A 1 70 ? 46.38700 31.61600 57.91800 1.000 21.92348 70 MET A C 1
ATOM 996 O O . MET A 1 70 ? 46.74700 30.96400 58.90700 1.000 22.60429 70 MET A O 1
ATOM 1010 N N . MET A 1 71 ? 46.61100 31.19100 56.67100 1.000 22.84753 71 MET A N 1
ATOM 1011 C CA . MET A 1 71 ? 47.34000 29.94800 56.43000 1.000 20.25046 71 MET A CA 1
ATOM 1012 C C . MET A 1 71 ? 48.73700 30.01000 57.03600 1.000 22.35760 71 MET A C 1
ATOM 1013 O O . MET A 1 71 ? 49.18500 29.06800 57.70300 1.000 21.74371 71 MET A O 1
ATOM 1027 N N . LYS A 1 72 ? 49.44000 31.11800 56.81700 1.000 20.84897 72 LYS A N 1
ATOM 1028 C CA . LYS A 1 72 ? 50.78100 31.27000 57.37000 1.000 22.53159 72 LYS A CA 1
ATOM 1029 C C . LYS A 1 72 ? 50.77000 31.17700 58.89300 1.000 22.18645 72 LYS A C 1
ATOM 1030 O O . LYS A 1 72 ? 51.62400 30.51000 59.49400 1.000 24.37690 72 LYS A O 1
ATOM 1049 N N . GLU A 1 73 ? 49.84500 31.88600 59.53800 1.000 19.58875 73 GLU A N 1
ATOM 1050 C CA . GLU A 1 73 ? 49.78400 31.88800 60.99800 1.000 20.29159 73 GLU A CA 1
ATOM 1051 C C . GLU A 1 73 ? 49.41700 30.52800 61.57000 1.000 22.37680 73 GLU A C 1
ATOM 1052 O O . GLU A 1 73 ? 49.76200 30.23800 62.72600 1.000 25.45302 73 GLU A O 1
ATOM 1064 N N . ALA A 1 74 ? 48.72400 29.69800 60.79600 1.000 22.05326 74 ALA A N 1
ATOM 1065 C CA . ALA A 1 74 ? 48.41300 28.33400 61.21400 1.000 21.64036 74 ALA A CA 1
ATOM 1066 C C . ALA A 1 74 ? 49.57700 27.38400 61.00800 1.000 24.14137 74 ALA A C 1
ATOM 1067 O O . ALA A 1 74 ? 49.48000 26.22100 61.40400 1.000 26.41605 74 ALA A O 1
ATOM 1074 N N . GLY A 1 75 ? 50.67600 27.84800 60.42000 1.000 21.72520 75 GLY A N 1
ATOM 1075 C CA . GLY A 1 75 ? 51.86400 27.02900 60.27400 1.000 22.37982 75 GLY A CA 1
ATOM 1076 C C . GLY A 1 75 ? 52.18600 26.54600 58.87500 1.000 21.35270 75 GLY A C 1
ATOM 1077 O O . GLY A 1 75 ? 53.14000 25.77500 58.71700 1.000 23.82067 75 GLY A O 1
ATOM 1081 N N . PHE A 1 76 ? 51.42900 26.94700 57.86100 1.000 20.62056 76 PHE A N 1
ATOM 1082 C CA . PHE A 1 76 ? 51.71600 26.53400 56.50300 1.000 21.02032 76 PHE A CA 1
ATOM 1083 C C . PHE A 1 76 ? 52.83300 27.38700 55.92300 1.000 21.26340 76 PHE A C 1
ATOM 1084 O O . PHE A 1 76 ? 52.99100 28.57300 56.25400 1.000 22.24870 76 PHE A O 1
ATOM 1101 N N . GLY A 1 77 ? 53.62500 26.75100 55.05900 1.000 21.03213 77 GLY A N 1
ATOM 1102 C CA . GLY A 1 77 ? 54.82800 27.36900 54.53800 1.000 21.11063 77 GLY A CA 1
ATOM 1103 C C . GLY A 1 77 ? 54.84200 27.56800 53.03900 1.000 23.25801 77 GLY A C 1
ATOM 1104 O O . GLY A 1 77 ? 55.79900 28.13700 52.50400 1.000 20.53927 77 GLY A O 1
ATOM 1108 N N . ALA A 1 78 ? 53.78600 27.13000 52.36100 1.000 19.03971 78 ALA A N 1
ATOM 1109 C CA . ALA A 1 78 ? 53.78300 27.10100 50.90500 1.000 18.67103 78 ALA A CA 1
ATOM 1110 C C . ALA A 1 78 ? 52.35700 26.92000 50.42000 1.000 19.06177 78 ALA A C 1
ATOM 1111 O O . ALA A 1 78 ? 51.55400 26.24600 51.07100 1.000 20.36486 78 ALA A O 1
ATOM 1118 N N . ILE A 1 79 ? 52.06100 27.53000 49.27000 1.000 20.27107 79 ILE A N 1
ATOM 1119 C CA . ILE A 1 79 ? 50.75700 27.43400 48.63000 1.000 18.90001 79 ILE A CA 1
ATOM 1120 C C . ILE A 1 79 ? 50.98200 27.02700 47.17500 1.000 18.39570 79 ILE A C 1
ATOM 1121 O O . ILE A 1 79 ? 51.77100 27.66500 46.46900 1.000 20.73362 79 ILE A O 1
ATOM 1137 N N . ARG A 1 80 ? 50.29900 25.96600 46.73500 1.000 18.30989 80 ARG A N 1
ATOM 1138 C CA . ARG A 1 80 ? 50.19100 25.66100 45.31500 1.000 17.89451 80 ARG A CA 1
ATOM 1139 C C . ARG A 1 80 ? 48.95000 26.37000 44.78100 1.000 18.53328 80 ARG A C 1
ATOM 1140 O O . ARG A 1 80 ? 47.85800 26.23400 45.34900 1.000 19.69455 80 ARG A O 1
ATOM 1161 N N . VAL A 1 81 ? 49.12600 27.10800 43.68700 1.000 19.36174 81 VAL A N 1
ATOM 1162 C CA . VAL A 1 81 ? 48.07600 27.90000 43.04700 1.000 20.44781 81 VAL A CA 1
ATOM 1163 C C . VAL A 1 81 ? 47.88200 27.27800 41.66600 1.000 19.49315 81 VAL A C 1
ATOM 1164 O O . VAL A 1 81 ? 48.52000 27.70700 40.69200 1.000 20.47244 81 VAL A O 1
ATOM 1177 N N . PRO A 1 82 ? 47.04200 26.25600 41.53700 1.000 19.22802 82 PRO A N 1
ATOM 1178 C CA . PRO A 1 82 ? 46.78400 25.69000 40.20800 1.000 18.77047 82 PRO A CA 1
ATOM 1179 C C . PRO A 1 82 ? 46.10100 26.70300 39.30700 1.000 18.82802 82 PRO A C 1
ATOM 1180 O O . PRO A 1 82 ? 45.20300 27.43500 39.72400 1.000 20.29103 82 PRO A O 1
ATOM 1191 N N . VAL A 1 83 ? 46.50800 26.71900 38.04000 1.000 19.26659 83 VAL A N 1
ATOM 1192 C CA . VAL A 1 83 ? 45.93800 27.64500 37.07000 1.000 20.39084 83 VAL A CA 1
ATOM 1193 C C . VAL A 1 83 ? 45.61700 26.87900 35.79600 1.000 20.76529 83 VAL A C 1
ATOM 1194 O O . VAL A 1 83 ? 46.46700 26.13900 35.28500 1.000 20.54962 83 VAL A O 1
ATOM 1207 N N . THR A 1 84 ? 44.41400 27.09500 35.25900 1.000 20.84392 84 THR A N 1
ATOM 1208 C CA . THR A 1 84 ? 43.99500 26.55500 33.96900 1.000 21.13744 84 THR A CA 1
ATOM 1209 C C . THR A 1 84 ? 43.94200 27.68800 32.95700 1.000 22.86413 84 THR A C 1
ATOM 1210 O O . THR A 1 84 ? 43.29500 28.71500 33.19900 1.000 23.41921 84 THR A O 1
ATOM 1221 N N . TRP A 1 85 ? 44.61300 27.49500 31.81900 1.000 21.60460 85 TRP A N 1
ATOM 1222 C CA . TRP A 1 85 ? 44.89600 28.60000 30.91900 1.000 23.65393 85 TRP A CA 1
ATOM 1223 C C . TRP A 1 85 ? 44.07300 28.63100 29.63600 1.000 25.33312 85 TRP A C 1
ATOM 1224 O O . TRP A 1 85 ? 43.96200 29.70200 29.03300 1.000 25.45503 85 TRP A O 1
ATOM 1245 N N . TYR A 1 86 ? 43.47700 27.50900 29.21400 1.000 25.20961 86 TYR A N 1
ATOM 1246 C CA . TYR A 1 86 ? 42.98800 27.41500 27.84200 1.000 23.55596 86 TYR A CA 1
ATOM 1247 C C . TYR A 1 86 ? 41.82500 28.35700 27.55200 1.000 24.41877 86 TYR A C 1
ATOM 1248 O O . TYR A 1 86 ? 41.63500 28.75900 26.39000 1.000 27.78257 86 TYR A O 1
ATOM 1266 N N . GLN A 1 87 ? 41.02200 28.70500 28.55800 1.000 25.81885 87 GLN A N 1
ATOM 1267 C CA . GLN A 1 87 ? 39.93500 29.65800 28.35900 1.000 25.25279 87 GLN A CA 1
ATOM 1268 C C . GLN A 1 87 ? 40.41700 31.09800 28.44400 1.000 26.11540 87 GLN A C 1
ATOM 1269 O O . GLN A 1 87 ? 39.59400 32.02400 28.39100 1.000 32.44287 87 GLN A O 1
ATOM 1283 N N . GLU A 1 88 ? 41.73200 31.28900 28.56800 1.000 27.98701 88 GLU A N 1
ATOM 1284 C CA . GLU A 1 88 ? 42.35100 32.60400 28.66900 1.000 27.20512 88 GLU A CA 1
ATOM 1285 C C . GLU A 1 88 ? 43.37200 32.83400 27.56300 1.000 30.97351 88 GLU A C 1
ATOM 1286 O O . GLU A 1 88 ? 44.14500 33.79300 27.63500 1.000 31.72185 88 GLU A O 1
ATOM 1298 N N . MET A 1 89 ? 43.36800 31.99200 26.53100 1.000 30.62099 89 MET A N 1
ATOM 1299 C CA . MET A 1 89 ? 44.32200 32.02900 25.43600 1.000 30.19034 89 MET A CA 1
ATOM 1300 C C . MET A 1 89 ? 43.57700 32.27100 24.13300 1.000 35.05778 89 MET A C 1
ATOM 1301 O O . MET A 1 89 ? 42.50300 31.70500 23.90900 1.000 33.59755 89 MET A O 1
ATOM 1315 N N . ASP A 1 90 ? 44.14700 33.10900 23.27500 1.000 31.57138 90 ASP A N 1
ATOM 1316 C CA . ASP A 1 90 ? 43.56100 33.37900 21.96500 1.000 31.80330 90 ASP A CA 1
ATOM 1317 C C . ASP A 1 90 ? 44.00300 32.30500 20.97500 1.000 32.85641 90 ASP A C 1
ATOM 1318 O O . ASP A 1 90 ? 44.64700 31.31600 21.33400 1.000 37.43251 90 ASP A O 1
ATOM 1327 N N . ALA A 1 91 ? 43.63100 32.49700 19.69700 1.000 43.16663 91 ALA A N 1
ATOM 1328 C CA . ALA A 1 91 ? 43.90000 31.48500 18.67900 1.000 48.81220 91 ALA A CA 1
ATOM 1329 C C . ALA A 1 91 ? 45.39100 31.22900 18.53300 1.000 52.07703 91 ALA A C 1
ATOM 1330 O O . ALA A 1 91 ? 45.79900 30.12400 18.16300 1.000 54.64180 91 ALA A O 1
ATOM 1337 N N . ASN A 1 92 ? 46.21600 32.22300 18.83700 1.000 40.26554 92 ASN A N 1
ATOM 1338 C CA . ASN A 1 92 ? 47.66100 32.08300 18.75500 1.000 39.69419 92 ASN A CA 1
ATOM 1339 C C . ASN A 1 92 ? 48.29700 31.56300 20.03200 1.000 40.73284 92 ASN A C 1
ATOM 1340 O O . ASN A 1 92 ? 49.51000 31.32800 20.04600 1.000 42.37209 92 ASN A O 1
ATOM 1351 N N . GLY A 1 93 ? 47.52700 31.36300 21.09900 1.000 36.47543 93 GLY A N 1
ATOM 1352 C CA . GLY A 1 93 ? 48.08800 30.92800 22.35300 1.000 35.72220 93 GLY A CA 1
ATOM 1353 C C . GLY A 1 93 ? 48.46900 32.04500 23.29700 1.000 31.22217 93 GLY A C 1
ATOM 1354 O O . GLY A 1 93 ? 49.04000 31.76400 24.35500 1.000 32.91993 93 GLY A O 1
ATOM 1358 N N . LYS A 1 94 ? 48.17400 33.29600 22.94500 1.000 34.44851 94 LYS A N 1
ATOM 1359 C CA . LYS A 1 94 ? 48.50100 34.42900 23.80500 1.000 32.14892 94 LYS A CA 1
ATOM 1360 C C . LYS A 1 94 ? 47.49700 34.52900 24.95000 1.000 33.82542 94 LYS A C 1
ATOM 1361 O O . LYS A 1 94 ? 46.28200 34.52900 24.72500 1.000 33.92186 94 LYS A O 1
ATOM 1380 N N . VAL A 1 95 ? 48.01700 34.62800 26.17600 1.000 30.74940 95 VAL A N 1
ATOM 1381 C CA . VAL A 1 95 ? 47.20100 34.79000 27.38200 1.000 28.34171 95 VAL A CA 1
ATOM 1382 C C . VAL A 1 95 ? 46.82100 36.26000 27.48400 1.000 31.35692 95 VAL A C 1
ATOM 1383 O O . VAL A 1 95 ? 47.67600 37.14100 27.33300 1.000 32.98827 95 VAL A O 1
ATOM 1396 N N . ASN A 1 96 ? 45.54800 36.54300 27.74800 1.000 32.10301 96 ASN A N 1
ATOM 1397 C CA . ASN A 1 96 ? 45.14000 37.94000 27.80800 1.000 31.20847 96 ASN A CA 1
ATOM 1398 C C . ASN A 1 96 ? 45.73600 38.61400 29.04500 1.000 30.11347 96 ASN A C 1
ATOM 1399 O O . ASN A 1 96 ? 46.01500 37.97200 30.05800 1.000 31.36581 96 ASN A O 1
ATOM 1410 N N . GLU A 1 97 ? 45.94500 39.93200 28.94100 1.000 34.95344 97 GLU A N 1
ATOM 1411 C CA . GLU A 1 97 ? 46.66100 40.65000 29.99700 1.000 34.06513 97 GLU A CA 1
ATOM 1412 C C . GLU A 1 97 ? 45.88900 40.63800 31.31000 1.000 34.90385 97 GLU A C 1
ATOM 1413 O O . GLU A 1 97 ? 46.48700 40.54200 32.39200 1.000 34.04493 97 GLU A O 1
ATOM 1425 N N . ALA A 1 98 ? 44.55800 40.70700 31.24400 1.000 31.80602 98 ALA A N 1
ATOM 1426 C CA . ALA A 1 98 ? 43.77200 40.75400 32.47800 1.000 33.55556 98 ALA A CA 1
ATOM 1427 C C . ALA A 1 98 ? 43.93100 39.46800 33.27900 1.000 30.36715 98 ALA A C 1
ATOM 1428 O O . ALA A 1 98 ? 43.98800 39.49600 34.51800 1.000 30.19737 98 ALA A O 1
ATOM 1435 N N . TRP A 1 99 ? 43.99500 38.32500 32.59100 1.000 31.34379 99 TRP A N 1
ATOM 1436 C CA . TRP A 1 99 ? 44.12500 37.06400 33.30500 1.000 28.43029 99 TRP A CA 1
ATOM 1437 C C . TRP A 1 99 ? 45.50400 36.93900 33.93800 1.000 27.91786 99 TRP A C 1
ATOM 1438 O O . TRP A 1 99 ? 45.62900 36.55100 35.11000 1.000 27.07008 99 TRP A O 1
ATOM 1459 N N . MET A 1 100 ? 46.55200 37.29700 33.19500 1.000 28.30499 100 MET A N 1
ATOM 1460 C CA . MET A 1 100 ? 47.89500 37.20600 33.75200 1.000 28.88960 100 MET A CA 1
ATOM 1461 C C . MET A 1 100 ? 48.03500 38.13200 34.95300 1.000 27.23805 100 MET A C 1
ATOM 1462 O O . MET A 1 100 ? 48.67100 37.77500 35.94500 1.000 28.45946 100 MET A O 1
ATOM 1476 N N . LYS A 1 101 ? 47.45100 39.32800 34.86600 1.000 28.16994 101 LYS A N 1
ATOM 1477 C CA . LYS A 1 101 ? 47.44400 40.25200 35.99700 1.000 28.39267 101 LYS A CA 1
ATOM 1478 C C . LYS A 1 101 ? 46.77100 39.64100 37.21500 1.000 28.71494 101 LYS A C 1
ATOM 1479 O O . LYS A 1 101 ? 47.23400 39.83100 38.34900 1.000 29.69196 101 LYS A O 1
ATOM 1498 N N . ARG A 1 102 ? 45.67700 38.90400 37.01700 1.000 28.72712 102 ARG A N 1
ATOM 1499 C CA . ARG A 1 102 ? 44.98900 38.31300 38.16500 1.000 29.33847 102 ARG A CA 1
ATOM 1500 C C . ARG A 1 102 ? 45.82900 37.20800 38.80000 1.000 26.82463 102 ARG A C 1
ATOM 1501 O O . ARG A 1 102 ? 45.92900 37.12300 40.02900 1.000 26.93383 102 ARG A O 1
ATOM 1522 N N . VAL A 1 103 ? 46.40900 36.32700 37.97500 1.000 26.42361 103 VAL A N 1
ATOM 1523 C CA . VAL A 1 103 ? 47.28900 35.28700 38.49700 1.000 24.17662 103 VAL A CA 1
ATOM 1524 C C . VAL A 1 103 ? 48.39800 35.92200 39.31800 1.000 24.24607 103 VAL A C 1
ATOM 1525 O O . VAL A 1 103 ? 48.72500 35.46100 40.41900 1.000 24.28418 103 VAL A O 1
ATOM 1538 N N . LYS A 1 104 ? 48.98300 37.00000 38.80200 1.000 26.56022 104 LYS A N 1
ATOM 1539 C CA . LYS A 1 104 ? 50.04300 37.69300 39.52800 1.000 25.57323 104 LYS A CA 1
ATOM 1540 C C . LYS A 1 104 ? 49.55400 38.25100 40.86800 1.000 24.61370 104 LYS A C 1
ATOM 1541 O O . LYS A 1 104 ? 50.28200 38.18800 41.86600 1.000 26.28969 104 LYS A O 1
ATOM 1560 N N . GLU A 1 105 ? 48.33500 38.80200 40.91900 1.000 26.53890 105 GLU A N 1
ATOM 1561 C CA . GLU A 1 105 ? 47.79000 39.26000 42.20000 1.000 23.07637 105 GLU A CA 1
ATOM 1562 C C . GLU A 1 105 ? 47.75500 38.13400 43.22900 1.000 25.30624 105 GLU A C 1
ATOM 1563 O O . GLU A 1 105 ? 48.10800 38.33700 44.40100 1.000 26.66934 105 GLU A O 1
ATOM 1575 N N . VAL A 1 106 ? 47.27200 36.95500 42.83300 1.000 26.45326 106 VAL A N 1
ATOM 1576 C CA . VAL A 1 106 ? 47.16000 35.86300 43.79200 1.000 22.87850 106 VAL A CA 1
ATOM 1577 C C . VAL A 1 106 ? 48.54200 35.41000 44.24600 1.000 24.65085 106 VAL A C 1
ATOM 1578 O O . VAL A 1 106 ? 48.76500 35.15300 45.43900 1.000 23.81252 106 VAL A O 1
ATOM 1591 N N . VAL A 1 107 ? 49.49300 35.29900 43.31200 1.000 24.27984 107 VAL A N 1
ATOM 1592 C CA . VAL A 1 107 ? 50.86900 34.97500 43.68500 1.000 23.28363 107 VAL A CA 1
ATOM 1593 C C . VAL A 1 107 ? 51.39800 35.98700 44.69300 1.000 21.61673 107 VAL A C 1
ATOM 1594 O O . VAL A 1 107 ? 52.02200 35.61500 45.69700 1.000 23.33418 107 VAL A O 1
ATOM 1607 N N . ASP A 1 108 ? 51.15300 37.28100 44.43900 1.000 24.48390 108 ASP A N 1
ATOM 1608 C CA . ASP A 1 108 ? 51.58100 38.32300 45.35600 1.000 23.08216 108 ASP A CA 1
ATOM 1609 C C . ASP A 1 108 ? 50.98500 38.10900 46.73900 1.000 25.19061 108 ASP A C 1
ATOM 1610 O O . ASP A 1 108 ? 51.66500 38.31200 47.75300 1.000 24.68357 108 ASP A O 1
ATOM 1619 N N . TYR A 1 109 ? 49.71700 37.69100 46.80500 1.000 22.68020 109 TYR A N 1
ATOM 1620 C CA . TYR A 1 109 ? 49.09600 37.47300 48.10700 1.000 22.09487 109 TYR A CA 1
ATOM 1621 C C . TYR A 1 109 ? 49.86300 36.41400 48.89000 1.000 23.13971 109 TYR A C 1
ATOM 1622 O O . TYR A 1 109 ? 49.96700 36.48300 50.12500 1.000 24.45440 109 TYR A O 1
ATOM 1640 N N . VAL A 1 110 ? 50.35200 35.38800 48.19000 1.000 22.19893 110 VAL A N 1
ATOM 1641 C CA . VAL A 1 110 ? 51.04600 34.28800 48.84400 1.000 20.57852 110 VAL A CA 1
ATOM 1642 C C . VAL A 1 110 ? 52.43100 34.71600 49.30300 1.000 23.20857 110 VAL A C 1
ATOM 1643 O O . VAL A 1 110 ? 52.81100 34.53100 50.46800 1.000 23.15452 110 VAL A O 1
ATOM 1656 N N . VAL A 1 111 ? 53.21400 35.30300 48.39800 1.000 22.81942 111 VAL A N 1
ATOM 1657 C CA . VAL A 1 111 ? 54.58800 35.63300 48.74700 1.000 23.33617 111 VAL A CA 1
ATOM 1658 C C . VAL A 1 111 ? 54.64800 36.79900 49.72500 1.000 24.51439 111 VAL A C 1
ATOM 1659 O O . VAL A 1 111 ? 55.67100 36.98100 50.40200 1.000 26.31624 111 VAL A O 1
ATOM 1672 N N . ALA A 1 112 ? 53.56500 37.57700 49.85200 1.000 24.54238 112 ALA A N 1
ATOM 1673 C CA . ALA A 1 112 ? 53.50500 38.61300 50.87400 1.000 25.34815 112 ALA A CA 1
ATOM 1674 C C . ALA A 1 112 ? 53.63900 38.04100 52.27200 1.000 25.92477 112 ALA A C 1
ATOM 1675 O O . ALA A 1 112 ? 54.04200 38.77400 53.18200 1.000 28.01313 112 ALA A O 1
ATOM 1682 N N . GLN A 1 113 ? 53.31000 36.76200 52.44900 1.000 24.30768 113 GLN A N 1
ATOM 1683 C CA . GLN A 1 113 ? 53.41200 36.07800 53.72800 1.000 25.40089 113 GLN A CA 1
ATOM 1684 C C . GLN A 1 113 ? 54.72100 35.32700 53.86700 1.000 24.56635 113 GLN A C 1
ATOM 1685 O O . GLN A 1 113 ? 54.88100 34.54400 54.80600 1.000 26.88023 113 GLN A O 1
ATOM 1699 N N . ASP A 1 114 ? 55.65100 35.54200 52.95000 1.000 25.52168 114 ASP A N 1
ATOM 1700 C CA . ASP A 1 114 ? 56.92100 34.82600 52.91800 1.000 28.46430 114 ASP A CA 1
ATOM 1701 C C . ASP A 1 114 ? 56.71400 33.31800 52.81300 1.000 27.67232 114 ASP A C 1
ATOM 1702 O O . ASP A 1 114 ? 57.52900 32.52400 53.29600 1.000 33.76922 114 ASP A O 1
ATOM 1711 N N . MET A 1 115 ? 55.62500 32.91500 52.17100 1.000 23.59187 115 MET A N 1
ATOM 1712 C CA . MET A 1 115 ? 55.43400 31.52300 51.81000 1.000 21.38262 115 MET A CA 1
ATOM 1713 C C . MET A 1 115 ? 55.90900 31.29100 50.37900 1.000 22.22900 115 MET A C 1
ATOM 1714 O O . MET A 1 115 ? 55.92700 32.20500 49.55100 1.000 23.53680 115 MET A O 1
ATOM 1728 N N . TYR A 1 116 ? 56.29900 30.05100 50.09000 1.000 19.90568 116 TYR A N 1
ATOM 1729 C CA . TYR A 1 116 ? 56.54200 29.63900 48.71300 1.000 19.02865 116 TYR A CA 1
ATOM 1730 C C . TYR A 1 116 ? 55.22800 29.58800 47.93700 1.000 20.60300 116 TYR A C 1
ATOM 1731 O O . TYR A 1 116 ? 54.15600 29.34300 48.48900 1.000 20.29406 116 TYR A O 1
ATOM 1749 N N . CYS A 1 117 ? 55.32100 29.80200 46.62400 1.000 21.38678 117 CYS A N 1
ATOM 1750 C CA . CYS A 1 117 ? 54.16700 29.73900 45.73800 1.000 20.54882 117 CYS A CA 1
ATOM 1751 C C . CYS A 1 117 ? 54.53200 28.93200 44.49700 1.000 18.71049 117 CYS A C 1
ATOM 1752 O O . CYS A 1 117 ? 55.52100 29.23700 43.82900 1.000 21.07412 117 CYS A O 1
ATOM 1760 N N . ILE A 1 118 ? 53.75600 27.89100 44.20400 1.000 17.74717 118 ILE A N 1
ATOM 1761 C CA . ILE A 1 118 ? 53.89000 27.13200 42.95900 1.000 18.79055 118 ILE A CA 1
ATOM 1762 C C . ILE A 1 118 ? 52.73300 27.51800 42.04300 1.000 19.88205 118 ILE A C 1
ATOM 1763 O O . ILE A 1 118 ? 51.56900 27.43200 42.44500 1.000 21.18460 118 ILE A O 1
ATOM 1779 N N . ILE A 1 119 ? 53.04200 27.89500 40.79300 1.000 21.57370 119 ILE A N 1
ATOM 1780 C CA . ILE A 1 119 ? 52.01700 28.06700 39.76500 1.000 20.29367 119 ILE A CA 1
ATOM 1781 C C . ILE A 1 119 ? 52.25000 27.01800 38.68300 1.000 20.10132 119 ILE A C 1
ATOM 1782 O O . ILE A 1 119 ? 53.39500 26.64900 38.40000 1.000 21.25545 119 ILE A O 1
ATOM 1798 N N . ASN A 1 120 ? 51.16700 26.52500 38.08800 1.000 19.28411 120 ASN A N 1
ATOM 1799 C CA . ASN A 1 120 ? 51.29400 25.42400 37.13100 1.000 20.51793 120 ASN A CA 1
ATOM 1800 C C . ASN A 1 120 ? 50.40500 25.65500 35.90100 1.000 21.36028 120 ASN A C 1
ATOM 1801 O O . ASN A 1 120 ? 49.84900 26.73500 35.68400 1.000 21.14863 120 ASN A O 1
ATOM 1812 N N . VAL A 1 121 ? 50.29000 24.59900 35.10100 1.000 20.38113 121 VAL A N 1
ATOM 1813 C CA . VAL A 1 121 ? 49.36100 24.46900 33.98000 1.000 20.12065 121 VAL A CA 1
ATOM 1814 C C . VAL A 1 121 ? 48.49700 23.26000 34.34900 1.000 20.78767 121 VAL A C 1
ATOM 1815 O O . VAL A 1 121 ? 49.00600 22.13000 34.41400 1.000 19.69400 121 VAL A O 1
ATOM 1828 N N . HIS A 1 122 ? 47.20400 23.49400 34.64800 1.000 21.88589 122 HIS A N 1
ATOM 1829 C CA . HIS A 1 122 ? 46.41600 22.53300 35.42000 1.000 19.01485 122 HIS A CA 1
ATOM 1830 C C . HIS A 1 122 ? 45.44900 21.80500 34.52700 1.000 20.61337 122 HIS A C 1
ATOM 1831 O O . HIS A 1 122 ? 45.78000 20.74200 33.97600 1.000 19.27188 122 HIS A O 1
ATOM 1845 N N . HIS A 1 123 ? 44.19100 22.26500 34.37000 1.000 21.24672 123 HIS A N 1
ATOM 1846 C CA . HIS A 1 123 ? 43.20500 21.50600 33.59800 1.000 21.28183 123 HIS A CA 1
ATOM 1847 C C . HIS A 1 123 ? 43.32000 21.71500 32.10300 1.000 21.06784 123 HIS A C 1
ATOM 1848 O O . HIS A 1 123 ? 42.41800 21.34200 31.34800 1.000 23.70389 123 HIS A O 1
ATOM 1862 N N . ASP A 1 124 ? 44.44400 22.28500 31.68000 1.000 20.21384 124 ASP A N 1
ATOM 1863 C CA . ASP A 1 124 ? 44.92300 22.06500 30.31600 1.000 21.85319 124 ASP A CA 1
ATOM 1864 C C . ASP A 1 124 ? 45.31200 20.61900 30.07900 1.000 20.72839 124 ASP A C 1
ATOM 1865 O O . ASP A 1 124 ? 45.37600 20.19900 28.91100 1.000 21.77040 124 ASP A O 1
ATOM 1874 N N . THR A 1 125 ? 45.56100 19.86600 31.15200 1.000 20.41334 125 THR A N 1
ATOM 1875 C CA . THR A 1 125 ? 45.71200 18.42000 31.15700 1.000 19.34555 125 THR A CA 1
ATOM 1876 C C . THR A 1 125 ? 44.47900 17.78400 31.79100 1.000 22.77903 125 THR A C 1
ATOM 1877 O O . THR A 1 125 ? 43.67000 18.44700 32.45400 1.000 22.62539 125 THR A O 1
ATOM 1888 N N . GLY A 1 126 ? 44.36500 16.46800 31.61200 1.000 21.20640 126 GLY A N 1
ATOM 1889 C CA . GLY A 1 126 ? 43.46600 15.65600 32.40200 1.000 21.54762 126 GLY A CA 1
ATOM 1890 C C . GLY A 1 126 ? 42.51500 14.81600 31.58000 1.000 21.88539 126 GLY A C 1
ATOM 1891 O O . GLY A 1 126 ? 42.61400 14.70900 30.35200 1.000 23.79379 126 GLY A O 1
ATOM 1895 N N . ALA A 1 127 ? 41.58700 14.17500 32.28300 1.000 23.00925 127 ALA A N 1
ATOM 1896 C CA . ALA A 1 1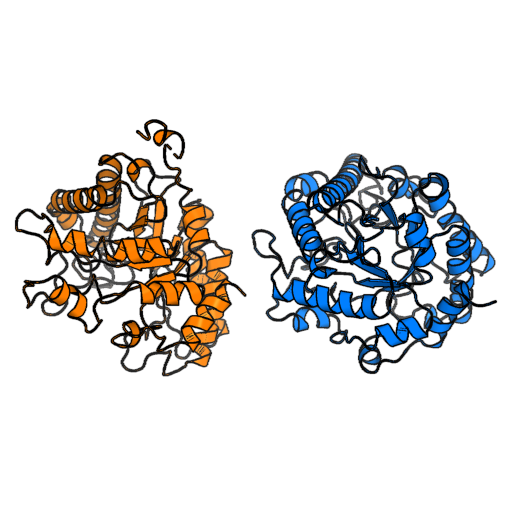27 ? 40.66900 13.23800 31.65700 1.000 23.85851 127 ALA A CA 1
ATOM 1897 C C . ALA A 1 127 ? 39.55000 13.95800 30.91100 1.000 25.71151 127 ALA A C 1
ATOM 1898 O O . ALA A 1 127 ? 38.85500 14.81600 31.47400 1.000 27.92508 127 ALA A O 1
ATOM 1905 N N . ASP A 1 128 ? 39.37200 13.59500 29.64800 1.000 25.74132 128 ASP A N 1
ATOM 1906 C CA . ASP A 1 128 ? 38.24800 14.10200 28.87800 1.000 27.53362 128 ASP A CA 1
ATOM 1907 C C . ASP A 1 128 ? 36.93500 13.72200 29.54200 1.000 32.19276 128 ASP A C 1
ATOM 1908 O O . ASP A 1 128 ? 36.78500 12.61100 30.06100 1.000 35.54988 128 ASP A O 1
ATOM 1917 N N . LYS A 1 129 ? 35.95600 14.62100 29.46800 1.000 32.55592 129 LYS A N 1
ATOM 1918 C CA . LYS A 1 129 ? 34.64200 14.34500 30.04100 1.000 38.99167 129 LYS A CA 1
ATOM 1919 C C . LYS A 1 129 ? 33.63700 15.30100 29.43000 1.000 36.35334 129 LYS A C 1
ATOM 1920 O O . LYS A 1 129 ? 33.75000 16.51700 29.61600 1.000 47.60270 129 LYS A O 1
ATOM 1939 N N . ASP A 1 130 ? 32.66200 14.75400 28.70600 1.000 42.38887 130 ASP A N 1
ATOM 1940 C CA . ASP A 1 130 ? 31.57100 15.52800 28.10600 1.000 45.60586 130 ASP A CA 1
ATOM 1941 C C . ASP A 1 130 ? 32.17700 16.59900 27.21100 1.000 41.26733 130 ASP A C 1
ATOM 1942 O O . ASP A 1 130 ? 32.93100 16.24600 26.28800 1.000 44.33504 130 ASP A O 1
ATOM 1951 N N . ALA A 1 131 ? 31.88800 17.88200 27.42200 1.000 44.56489 131 ALA A N 1
ATOM 1952 C CA . ALA A 1 131 ? 32.40000 18.93900 26.56300 1.000 49.84924 131 ALA A CA 1
ATOM 1953 C C . ALA A 1 131 ? 33.87200 19.24200 26.79800 1.000 48.50991 131 ALA A C 1
ATOM 1954 O O . ALA A 1 131 ? 34.48600 19.93400 25.97800 1.000 47.17795 131 ALA A O 1
ATOM 1961 N N . PHE A 1 132 ? 34.45500 18.72800 27.87400 1.000 39.93628 132 PHE A N 1
ATOM 1962 C CA . PHE A 1 132 ? 35.84800 18.99600 28.20100 1.000 38.78210 132 PHE A CA 1
ATOM 1963 C C . PHE A 1 132 ? 36.74600 17.97100 27.52000 1.000 40.78268 132 PHE A C 1
ATOM 1964 O O . PHE A 1 132 ? 36.55700 16.75800 27.68800 1.000 34.56321 132 PHE A O 1
ATOM 1981 N N . LYS A 1 133 ? 37.70400 18.45600 26.73100 1.000 37.33371 133 LYS A N 1
ATOM 1982 C CA . LYS A 1 133 ? 38.75200 17.61400 26.15800 1.000 36.32779 133 LYS A CA 1
ATOM 1983 C C . LYS A 1 133 ? 40.07300 18.33200 26.39800 1.000 30.73924 133 LYS A C 1
ATOM 1984 O O . LYS A 1 133 ? 40.29800 19.41500 25.84800 1.000 35.95327 133 LYS A O 1
ATOM 2003 N N . SER A 1 134 ? 40.94000 17.75100 27.22200 1.000 26.06891 134 SER A N 1
ATOM 2004 C CA . SER A 1 134 ? 42.19200 18.41700 27.55200 1.000 22.67025 134 SER A CA 1
ATOM 2005 C C . SER A 1 134 ? 43.07700 18.50400 26.31300 1.000 24.23318 134 SER A C 1
ATOM 2006 O O . SER A 1 134 ? 43.11000 17.58600 25.48700 1.000 25.96159 134 SER A O 1
ATOM 2014 N N . TRP A 1 135 ? 43.80300 19.61500 26.18200 1.000 24.27657 135 TRP A N 1
ATOM 2015 C CA . TRP A 1 135 ? 44.61400 19.82100 24.98900 1.000 23.75145 135 TRP A CA 1
ATOM 2016 C C . TRP A 1 135 ? 46.04500 19.32100 25.13200 1.000 23.02522 135 TRP A C 1
ATOM 2017 O O . TRP A 1 135 ? 46.68600 19.04800 24.10800 1.000 24.61227 135 TRP A O 1
ATOM 2038 N N . ILE A 1 136 ? 46.55100 19.19200 26.35800 1.000 22.82025 136 ILE A N 1
ATOM 2039 C CA . ILE A 1 136 ? 47.88900 18.67100 26.60900 1.000 21.01066 136 ILE A CA 1
ATOM 2040 C C . ILE A 1 136 ? 47.71900 17.19800 26.97300 1.000 21.54251 136 ILE A C 1
ATOM 2041 O O . ILE A 1 136 ? 47.16400 16.88000 28.02800 1.000 23.12802 136 ILE A O 1
ATOM 2057 N N . LYS A 1 137 ? 48.17500 16.30000 26.10900 1.000 22.60471 137 LYS A N 1
ATOM 2058 C CA . LYS A 1 137 ? 48.03600 14.86900 26.34600 1.000 21.42107 137 LYS A CA 1
ATOM 2059 C C . LYS A 1 137 ? 49.37800 14.15900 26.23800 1.000 23.60492 137 LYS A C 1
ATOM 2060 O O . LYS A 1 137 ? 50.24500 14.54300 25.44400 1.000 22.84466 137 LYS A O 1
ATOM 2079 N N . ALA A 1 138 ? 49.51900 13.09400 27.03200 1.000 19.81180 138 ALA A N 1
ATOM 2080 C CA . ALA A 1 138 ? 50.70500 12.23800 27.00800 1.000 19.56647 138 ALA A CA 1
ATOM 2081 C C . ALA A 1 138 ? 50.56700 11.29100 25.82600 1.000 23.71675 138 ALA A C 1
ATOM 2082 O O . ALA A 1 138 ? 50.21500 10.11400 25.95200 1.000 22.32476 138 ALA A O 1
ATOM 2089 N N . ASP A 1 139 ? 50.81900 11.85300 24.64900 1.000 22.64514 139 ASP A N 1
ATOM 2090 C CA . ASP A 1 139 ? 50.66700 11.18300 23.36600 1.000 22.79180 139 ASP A CA 1
ATOM 2091 C C . ASP A 1 139 ? 51.65200 11.90400 22.46500 1.000 22.86407 139 ASP A C 1
ATOM 2092 O O . ASP A 1 139 ? 51.61500 13.13700 22.40900 1.000 23.11415 139 ASP A O 1
ATOM 2101 N N . GLU A 1 140 ? 52.58700 11.17000 21.85100 1.000 20.00278 140 GLU A N 1
ATOM 2102 C CA . GLU A 1 140 ? 53.68300 11.84400 21.16000 1.000 20.49284 140 GLU A CA 1
ATOM 2103 C C . GLU A 1 140 ? 53.19000 12.64500 19.95700 1.000 21.83081 140 GLU A C 1
ATOM 2104 O O . GLU A 1 140 ? 53.79000 13.66000 19.60000 1.000 23.72153 140 GLU A O 1
ATOM 2116 N N . ALA A 1 141 ? 52.10600 12.21500 19.31000 1.000 22.61819 141 ALA A N 1
ATOM 2117 C CA . ALA A 1 141 ? 51.54000 13.03500 18.23900 1.000 21.92747 141 ALA A CA 1
ATOM 2118 C C . ALA A 1 141 ? 50.96400 14.34500 18.79200 1.000 22.75101 141 ALA A C 1
ATOM 2119 O O . ALA A 1 141 ? 51.11100 15.41100 18.19100 1.000 25.61080 141 ALA A O 1
ATOM 2126 N N . ASN A 1 142 ? 50.30500 14.27900 19.94700 1.000 23.86693 142 ASN A N 1
ATOM 2127 C CA . ASN A 1 142 ? 49.83000 15.50000 20.58700 1.000 24.37801 142 ASN A CA 1
ATOM 2128 C C . ASN A 1 142 ? 50.99700 16.40800 20.95200 1.000 23.11865 142 ASN A C 1
ATOM 2129 O O . ASN A 1 142 ? 50.94600 17.62700 20.71700 1.000 24.57650 142 ASN A O 1
ATOM 2140 N N . TYR A 1 143 ? 52.05700 15.83600 21.53000 1.000 24.23800 143 TYR A N 1
ATOM 2141 C CA . TYR A 1 143 ? 53.23900 16.63100 21.83700 1.000 22.25094 143 TYR A CA 1
ATOM 2142 C C . TYR A 1 143 ? 53.79900 17.30300 20.58700 1.000 24.34870 143 TYR A C 1
ATOM 2143 O O . TYR A 1 143 ? 54.08100 18.50600 20.59000 1.000 24.80933 143 TYR A O 1
ATOM 2161 N N . ASN A 1 144 ? 53.99600 16.54500 19.50500 1.000 23.63889 144 ASN A N 1
ATOM 2162 C CA . ASN A 1 144 ? 54.58000 17.16000 18.31600 1.000 26.09369 144 ASN A CA 1
ATOM 2163 C C . ASN A 1 144 ? 53.70100 18.28900 17.80400 1.000 24.85903 144 ASN A C 1
ATOM 2164 O O . ASN A 1 144 ? 54.19700 19.31800 17.33500 1.000 27.91185 144 ASN A O 1
ATOM 2175 N N . GLN A 1 145 ? 52.38600 18.10900 17.88700 1.000 26.15545 145 GLN A N 1
ATOM 2176 C CA . GLN A 1 145 ? 51.46300 19.11200 17.37500 1.000 26.85495 145 GLN A CA 1
ATOM 2177 C C . GLN A 1 145 ? 51.46300 20.37200 18.23400 1.000 25.44260 145 GLN A C 1
ATOM 2178 O O . GLN A 1 145 ? 51.40800 21.48700 17.70900 1.000 30.35954 145 GLN A O 1
ATOM 2192 N N . ASN A 1 146 ? 51.53200 20.20900 19.55400 1.000 25.98776 146 ASN A N 1
ATOM 2193 C CA . ASN A 1 146 ? 51.28500 21.29800 20.49600 1.000 26.65782 146 ASN A CA 1
ATOM 2194 C C . ASN A 1 146 ? 52.54800 21.85800 21.14000 1.000 26.74382 146 ASN A C 1
ATOM 2195 O O . ASN A 1 146 ? 52.45300 22.81100 21.93300 1.000 26.98270 146 ASN A O 1
ATOM 2206 N N A LYS A 1 147 ? 53.71800 21.30800 20.80600 0.524 27.08354 147 LYS A N 1
ATOM 2207 N N B LYS A 1 147 ? 53.72000 21.31600 20.79900 0.476 27.08112 147 LYS A N 1
ATOM 2208 C CA A LYS A 1 147 ? 54.97600 21.76300 21.39600 0.524 26.63442 147 LYS A CA 1
ATOM 2209 C CA B LYS A 1 147 ? 54.97500 21.76500 21.40100 0.476 26.61682 147 LYS A CA 1
AT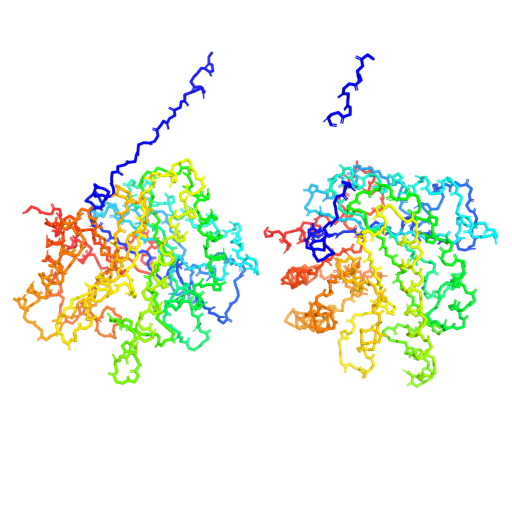OM 2210 C C A LYS A 1 147 ? 55.13200 23.27700 21.28500 0.524 27.79313 147 LYS A C 1
ATOM 2211 C C B LYS A 1 147 ? 55.14000 23.27700 21.28400 0.476 27.79526 147 LYS A C 1
ATOM 2212 O O A LYS A 1 147 ? 55.47200 23.95100 22.25900 0.524 26.02151 147 LYS A O 1
ATOM 2213 O O B LYS A 1 147 ? 55.49600 23.95100 22.25300 0.476 26.00551 147 LYS A O 1
ATOM 2250 N N . ALA A 1 148 ? 54.89500 23.83100 20.09800 1.000 26.84105 148 ALA A N 1
ATOM 2251 C CA . ALA A 1 148 ? 55.11400 25.26200 19.90300 1.000 27.62312 148 ALA A CA 1
ATOM 2252 C C . ALA A 1 148 ? 54.19000 26.10000 20.78100 1.000 26.68536 148 ALA A C 1
ATOM 2253 O O . ALA A 1 148 ? 54.62500 27.07900 21.39800 1.000 28.93923 148 ALA A O 1
ATOM 2260 N N . LYS A 1 149 ? 52.90900 25.73600 20.85000 1.000 28.44568 149 LYS A N 1
ATOM 2261 C CA . LYS A 1 149 ? 51.96700 26.50500 21.66500 1.000 27.71983 149 LYS A CA 1
ATOM 2262 C C . LYS A 1 149 ? 52.29300 26.38000 23.14900 1.000 26.35444 149 LYS A C 1
ATOM 2263 O O . LYS A 1 149 ? 52.20700 27.36400 23.90000 1.000 25.91313 149 LYS A O 1
ATOM 2282 N N . TYR A 1 150 ? 52.63000 25.16200 23.58800 1.000 26.49907 150 TYR A N 1
ATOM 2283 C CA . TYR A 1 150 ? 52.99300 24.92100 24.98100 1.000 23.67671 150 TYR A CA 1
ATOM 2284 C C . TYR A 1 150 ? 54.24000 25.70000 25.37800 1.000 24.40115 150 TYR A C 1
ATOM 2285 O O . TYR A 1 150 ? 54.27700 26.32400 26.44700 1.000 23.80698 150 TYR A O 1
ATOM 2303 N N . GLU A 1 151 ? 55.27200 25.68100 24.53300 1.000 24.57399 151 GLU A N 1
ATOM 2304 C CA . GLU A 1 151 ? 56.45800 26.49300 24.79400 1.000 25.13781 151 GLU A CA 1
ATOM 2305 C C . GLU A 1 151 ? 56.11000 27.97900 24.84700 1.000 25.47367 151 GLU A C 1
ATOM 2306 O O . GLU A 1 151 ? 56.61900 28.70300 25.70800 1.000 27.00614 151 GLU A O 1
ATOM 2318 N N . TYR A 1 152 ? 55.24000 28.45500 23.94500 1.000 26.75510 152 TYR A N 1
ATOM 2319 C CA . TYR A 1 152 ? 54.85900 29.87000 23.97300 1.000 27.73420 152 TYR A CA 1
ATOM 2320 C C . TYR A 1 152 ? 54.12700 30.22000 25.26100 1.000 27.36015 152 TYR A C 1
ATOM 2321 O O . TYR A 1 152 ? 54.35400 31.29500 25.84400 1.000 28.25977 152 TYR A O 1
ATOM 2339 N N . LEU A 1 153 ? 53.24100 29.33500 25.71900 1.000 27.05811 153 LEU A N 1
ATOM 2340 C CA . LEU A 1 153 ? 52.57100 29.56200 27.00000 1.000 26.62439 153 LEU A CA 1
ATOM 2341 C C . LEU A 1 153 ? 53.57700 29.70500 28.13600 1.000 24.61020 153 LEU A C 1
ATOM 2342 O O . LEU A 1 153 ? 53.48000 30.63700 28.94600 1.000 25.86851 153 LEU A O 1
ATOM 2358 N N . TRP A 1 154 ? 54.55400 28.79500 28.21700 1.000 24.67914 154 TRP A N 1
ATOM 2359 C CA . TRP A 1 154 ? 55.53700 28.88300 29.29100 1.000 23.33567 154 TRP A CA 1
ATOM 2360 C C . TRP A 1 154 ? 56.46100 30.07900 29.13500 1.000 25.54706 154 TRP A C 1
ATOM 2361 O O . TRP A 1 154 ? 56.86100 30.67200 30.14500 1.000 25.21111 154 TRP A O 1
ATOM 2382 N N . ARG A 1 155 ? 56.79300 30.48400 27.90100 1.000 27.74589 155 ARG A N 1
ATOM 2383 C CA . ARG A 1 155 ? 57.56300 31.71500 27.75700 1.000 27.89410 155 ARG A CA 1
ATOM 2384 C C . ARG A 1 155 ? 56.79100 32.89400 28.33900 1.000 28.99259 155 ARG A C 1
ATOM 2385 O O . ARG A 1 155 ? 57.36900 33.76200 29.00300 1.000 28.43821 155 ARG A O 1
ATOM 2406 N N . GLN A 1 156 ? 55.47900 32.94000 28.10400 1.000 27.82667 156 GLN A N 1
ATOM 2407 C CA . GLN A 1 156 ? 54.68100 34.05900 28.60400 1.000 27.86914 156 GLN A CA 1
ATOM 2408 C C . GLN A 1 156 ? 54.61900 34.05800 30.12400 1.000 27.87717 156 GLN A C 1
ATOM 2409 O O . GLN A 1 156 ? 54.77200 35.10900 30.76200 1.000 28.65878 156 GLN A O 1
ATOM 2423 N N . ILE A 1 157 ? 54.34800 32.89700 30.71900 1.000 26.33728 157 ILE A N 1
ATOM 2424 C CA . ILE A 1 157 ? 54.30200 32.82400 32.17800 1.000 24.70196 157 ILE A CA 1
ATOM 2425 C C . ILE A 1 157 ? 55.66600 33.18600 32.74700 1.000 25.28998 157 ILE A C 1
ATOM 2426 O O . ILE A 1 157 ? 55.77700 33.95800 33.70300 1.000 26.34692 157 ILE A O 1
ATOM 2442 N N . ALA A 1 158 ? 56.72400 32.58600 32.19600 1.000 26.08111 158 ALA A N 1
ATOM 2443 C CA . ALA A 1 158 ? 58.07300 32.85100 32.68500 1.000 26.02342 158 ALA A CA 1
ATOM 2444 C C . ALA A 1 158 ? 58.42800 34.33100 32.60000 1.000 24.44395 158 ALA A C 1
ATOM 2445 O O . ALA A 1 158 ? 59.00700 34.89300 33.54500 1.000 26.67503 158 ALA A O 1
ATOM 2452 N N . GLU A 1 159 ? 58.08500 34.98700 31.48900 1.000 25.57233 159 GLU A N 1
ATOM 2453 C CA . GLU A 1 159 ? 58.35500 36.41800 31.37500 1.000 26.69376 159 GLU A CA 1
ATOM 2454 C C . GLU A 1 159 ? 57.60900 37.20700 32.43700 1.000 26.74356 159 GLU A C 1
ATOM 2455 O O . GLU A 1 159 ? 58.16100 38.14400 33.02800 1.000 30.64301 159 GLU A O 1
ATOM 2467 N N . ALA A 1 160 ? 56.34000 36.87000 32.67700 1.000 30.16969 160 ALA A N 1
ATOM 2468 C CA . ALA A 1 160 ? 55.54700 37.64300 33.62700 1.000 26.14356 160 ALA A CA 1
ATOM 2469 C C . ALA A 1 160 ? 56.14600 37.57200 35.02700 1.000 26.11167 160 ALA A C 1
ATOM 2470 O O . ALA A 1 160 ? 56.15000 38.56900 35.76500 1.000 28.99185 160 ALA A O 1
ATOM 2477 N N . PHE A 1 161 ? 56.67300 36.41000 35.40300 1.000 26.38676 161 PHE A N 1
ATOM 2478 C CA . PHE A 1 161 ? 57.16700 36.14700 36.75200 1.000 25.97075 161 PHE A CA 1
ATOM 2479 C C . PHE A 1 161 ? 58.68700 36.17000 36.85000 1.000 26.48669 161 PHE A C 1
ATOM 2480 O O . PHE A 1 161 ? 59.22700 35.82000 37.90700 1.000 26.41617 161 PHE A O 1
ATOM 2497 N N . LYS A 1 162 ? 59.37300 36.66900 35.81200 1.000 27.93789 162 LYS A N 1
ATOM 2498 C CA . LYS A 1 162 ? 60.83000 36.58700 35.74800 1.000 27.52448 162 LYS A CA 1
ATOM 2499 C C . LYS A 1 162 ? 61.51600 37.26700 36.93100 1.000 27.68034 162 LYS A C 1
ATOM 2500 O O . LYS A 1 162 ? 62.52500 36.75600 37.42900 1.000 29.80136 162 LYS A O 1
ATOM 2519 N N . ASP A 1 163 ? 60.99800 38.41800 37.39100 1.000 27.97171 163 ASP A N 1
ATOM 2520 C CA . ASP A 1 163 ? 61.68100 39.22300 38.40800 1.000 27.59077 163 ASP A CA 1
ATOM 2521 C C . ASP A 1 163 ? 61.41300 38.75700 39.83700 1.000 27.78039 163 ASP A C 1
ATOM 2522 O O . ASP A 1 163 ? 61.96100 39.34800 40.77400 1.000 29.29262 163 ASP A O 1
ATOM 2531 N N . TYR A 1 164 ? 60.59300 37.72500 40.03200 1.000 27.52896 164 TYR A N 1
ATOM 2532 C CA . TYR A 1 164 ? 60.36100 37.21100 41.37300 1.000 25.28952 164 TYR A CA 1
ATOM 2533 C C . TYR A 1 164 ? 61.56700 36.40300 41.83300 1.000 24.89645 164 TYR A C 1
ATOM 2534 O O . TYR A 1 164 ? 62.27500 35.79000 41.02900 1.000 27.28618 164 TYR A O 1
ATOM 2552 N N . GLY A 1 165 ? 61.80800 36.42000 43.14600 1.000 26.47300 165 GLY A N 1
ATOM 2553 C CA . GLY A 1 165 ? 62.85200 35.60900 43.73700 1.000 28.98512 165 GLY A CA 1
ATOM 2554 C C . GLY A 1 165 ? 62.46400 34.15200 43.88200 1.000 26.52380 165 GLY A C 1
ATOM 2555 O O . GLY A 1 165 ? 61.51100 33.67200 43.26500 1.000 26.08598 165 GLY A O 1
ATOM 2559 N N . ASP A 1 166 ? 63.23100 33.43600 44.70500 1.000 26.20646 166 ASP A N 1
ATOM 2560 C CA . ASP A 1 166 ? 63.15900 31.97900 44.69900 1.000 23.84614 166 ASP A CA 1
ATOM 2561 C C . ASP A 1 166 ? 61.95800 31.41600 45.44900 1.000 23.13163 166 ASP A C 1
ATOM 2562 O O . ASP A 1 166 ? 61.75200 30.20000 45.40600 1.000 23.07410 166 ASP A O 1
ATOM 2571 N N . LYS A 1 167 ? 61.10200 32.26100 46.02700 1.000 23.79360 167 LYS A N 1
ATOM 2572 C CA . LYS A 1 167 ? 59.86900 31.75200 46.61600 1.000 21.65379 167 LYS A CA 1
ATOM 2573 C C . LYS A 1 167 ? 58.85100 31.33800 45.56100 1.000 21.66935 167 LYS A C 1
ATOM 2574 O O . LYS A 1 167 ? 57.92400 30.58200 45.88300 1.000 23.39212 167 LYS A O 1
ATOM 2593 N N . VAL A 1 168 ? 59.01900 31.76600 44.30800 1.000 21.34867 168 VAL A N 1
ATOM 2594 C CA . VAL A 1 168 ? 58.10200 31.41800 43.22800 1.000 20.83702 168 VAL A CA 1
ATOM 2595 C C . VAL A 1 168 ? 58.71700 30.29400 42.40200 1.000 21.31505 168 VAL A C 1
ATOM 2596 O O . VAL A 1 168 ? 59.81900 30.44200 41.85500 1.000 22.59793 168 VAL A O 1
ATOM 2609 N N . LEU A 1 169 ? 57.98400 29.18600 42.29900 1.000 20.50546 169 LEU A N 1
ATOM 2610 C CA . LEU A 1 169 ? 58.36300 28.02200 41.51400 1.000 20.43031 169 LEU A CA 1
ATOM 2611 C C . LEU A 1 169 ? 57.32400 27.78500 40.42700 1.000 20.74331 169 LEU A C 1
ATOM 2612 O O . LEU A 1 169 ? 56.15500 28.14900 40.58200 1.000 20.95386 169 LEU A O 1
ATOM 2628 N N . PHE A 1 170 ? 57.75400 27.18400 39.31000 1.000 19.26290 170 PHE A N 1
ATOM 2629 C CA . PHE A 1 170 ? 56.85300 26.82700 38.22700 1.000 20.06738 170 PHE A CA 1
ATOM 2630 C C . PHE A 1 170 ? 56.75800 25.30800 38.10300 1.000 20.63261 170 PHE A C 1
ATOM 2631 O O . PHE A 1 170 ? 57.76000 24.60100 38.25100 1.000 20.81344 170 PHE A O 1
ATOM 2648 N N . GLU A 1 171 ? 55.55900 24.81100 37.77400 1.000 19.81111 171 GLU A N 1
ATOM 2649 C CA . GLU A 1 171 ? 55.28400 23.39000 37.58800 1.000 20.27090 171 GLU A CA 1
ATOM 2650 C C . GLU A 1 171 ? 54.75900 23.14700 36.17600 1.000 20.66695 171 GLU A C 1
ATOM 2651 O O . GLU A 1 171 ? 53.78200 23.76300 35.75600 1.000 20.71487 171 GLU A O 1
ATOM 2663 N N . SER A 1 172 ? 55.39100 22.20300 35.48400 1.000 20.39856 172 SER A N 1
ATOM 2664 C CA . SER A 1 172 ? 55.24900 22.04300 34.03800 1.000 20.37571 172 SER A CA 1
ATOM 2665 C C . SER A 1 172 ? 53.81500 21.79500 33.57700 1.000 20.01852 172 SER A C 1
ATOM 2666 O O . SER A 1 172 ? 53.38300 22.35500 32.56100 1.000 20.09303 172 SER A O 1
ATOM 2674 N N . TYR A 1 173 ? 53.10200 20.88300 34.22400 1.000 18.86004 173 TYR A N 1
ATOM 2675 C CA . TYR A 1 173 ? 51.77800 20.39200 33.80200 1.000 20.27748 173 TYR A CA 1
ATOM 2676 C C . TYR A 1 173 ? 51.28100 19.55300 34.98100 1.000 18.76971 173 TYR A C 1
ATOM 2677 O O . TYR A 1 173 ? 52.08500 19.02800 35.76300 1.000 20.03957 173 TYR A O 1
ATOM 2695 N N . ASN A 1 174 ? 49.96200 19.40700 35.08900 1.000 18.98926 174 ASN A N 1
ATOM 2696 C CA . ASN A 1 174 ? 49.36100 18.78200 36.26800 1.000 18.99756 174 ASN A CA 1
ATOM 2697 C C . ASN A 1 174 ? 49.25900 17.25900 36.19200 1.000 18.29973 174 ASN A C 1
ATOM 2698 O O . ASN A 1 174 ? 50.10900 16.55700 36.74900 1.000 18.64969 174 ASN A O 1
ATOM 2709 N N . GLU A 1 175 ? 48.21700 16.73400 35.53900 1.000 18.53823 175 GLU A N 1
ATOM 2710 C CA . GLU A 1 175 ? 47.92700 15.29800 35.49000 1.000 19.35496 175 GLU A CA 1
ATOM 2711 C C . GLU A 1 175 ? 47.71900 14.93800 34.02200 1.000 20.61889 175 GLU A C 1
ATOM 2712 O O . GLU A 1 175 ? 46.58900 14.84100 33.53600 1.000 19.61719 175 GLU A O 1
ATOM 2724 N N . MET A 1 176 ? 48.82300 14.77700 33.30300 1.000 18.83972 176 MET A N 1
ATOM 2725 C CA . MET A 1 176 ? 48.76200 14.52700 31.87000 1.000 19.78742 176 MET A CA 1
ATOM 2726 C C . MET A 1 176 ? 48.52800 13.03900 31.63000 1.000 19.61977 176 MET A C 1
ATOM 2727 O O . MET A 1 176 ? 49.27100 12.19100 32.14100 1.000 19.41141 176 MET A O 1
ATOM 2741 N N . LEU A 1 177 ? 47.51600 12.72700 30.82600 1.000 20.42673 177 LEU A N 1
ATOM 2742 C CA . LEU A 1 177 ? 47.09800 11.36000 30.54100 1.000 18.77778 177 LEU A CA 1
ATOM 2743 C C . LEU A 1 177 ? 47.23600 11.07300 29.05300 1.000 20.90891 177 LEU A C 1
ATOM 2744 O O . LEU A 1 177 ? 47.31900 11.98700 28.22700 1.000 21.41353 177 LEU A O 1
ATOM 2760 N N . ASP A 1 178 ? 47.25300 9.78100 28.71800 1.000 19.06582 178 ASP A N 1
ATOM 2761 C CA . ASP A 1 178 ? 47.25900 9.34100 27.32900 1.000 19.36212 178 ASP A CA 1
ATOM 2762 C C . ASP A 1 178 ? 45.89300 9.61300 26.70800 1.000 20.63847 178 ASP A C 1
ATOM 2763 O O . ASP A 1 178 ? 44.97800 10.14200 27.34200 1.000 21.29433 178 ASP A O 1
ATOM 2772 N N . LYS A 1 179 ? 45.75700 9.27100 25.42500 1.000 21.34791 179 LYS A N 1
ATOM 2773 C CA . LYS A 1 179 ? 44.51100 9.56600 24.73900 1.000 21.13544 179 LYS A CA 1
ATOM 2774 C C . LYS A 1 179 ? 43.36500 8.68900 25.19700 1.000 24.71372 179 LYS A C 1
ATOM 2775 O O . LYS A 1 179 ? 42.22200 8.95400 24.80600 1.000 25.30527 179 LYS A O 1
ATOM 2794 N N . LEU A 1 180 ? 43.64800 7.65700 25.99000 1.000 22.46572 180 LEU A N 1
ATOM 2795 C CA . LEU A 1 180 ? 42.63900 6.79900 26.59300 1.000 22.29506 180 LEU A CA 1
ATOM 2796 C C . LEU A 1 180 ? 42.27400 7.25500 27.99200 1.000 23.34986 180 LEU A C 1
ATOM 2797 O O . LEU A 1 180 ? 41.45300 6.60400 28.64200 1.000 24.01873 180 LEU A O 1
ATOM 2813 N N . ASN A 1 181 ? 42.87200 8.35800 28.45400 1.000 20.27474 181 ASN A N 1
ATOM 2814 C CA . ASN A 1 181 ? 42.62700 8.90300 29.78100 1.000 19.37901 181 ASN A CA 1
ATOM 2815 C C . ASN A 1 181 ? 42.98700 7.89300 30.86200 1.000 21.06748 181 ASN A C 1
ATOM 2816 O O . ASN A 1 181 ? 42.30400 7.77400 31.88100 1.000 23.10653 181 ASN A O 1
ATOM 2827 N N . SER A 1 182 ? 44.09900 7.18200 30.65300 1.000 21.14632 182 SER A N 1
ATOM 2828 C CA . SER A 1 182 ? 44.50000 6.14300 31.59100 1.000 20.50308 182 SER A CA 1
ATOM 2829 C C . SER A 1 182 ? 45.06700 6.73800 32.87500 1.000 21.72778 182 SER A C 1
ATOM 2830 O O . SER A 1 182 ? 46.01900 7.52600 32.84200 1.000 21.22572 182 SER A O 1
ATOM 2838 N N . TRP A 1 183 ? 44.51000 6.32000 34.01000 1.000 21.24557 183 TRP A N 1
ATOM 2839 C CA . TRP A 1 183 ? 45.13300 6.56400 35.30400 1.000 20.36885 183 TRP A CA 1
ATOM 2840 C C . TRP A 1 183 ? 46.14700 5.45600 35.59900 1.000 20.31609 183 TRP A C 1
ATOM 2841 O O . TRP A 1 183 ? 46.24600 4.45600 34.88400 1.000 20.31964 183 TRP A O 1
ATOM 2862 N N . CYS A 1 184 ? 46.90800 5.65300 36.68600 1.000 22.12044 184 CYS A N 1
ATOM 2863 C CA . CYS A 1 184 ? 47.79300 4.64500 37.27100 1.000 20.58405 184 CYS A CA 1
ATOM 2864 C C . CYS A 1 184 ? 49.09700 4.49000 36.49700 1.000 21.21580 184 CYS A C 1
ATOM 2865 O O . CYS A 1 184 ? 50.18500 4.62200 37.06800 1.000 20.48948 184 CYS A O 1
ATOM 2873 N N . PHE A 1 185 ? 49.00200 4.21100 35.19900 1.000 20.35146 185 PHE A N 1
ATOM 2874 C CA . PHE A 1 185 ? 50.16600 4.12600 34.33000 1.000 21.64271 185 PHE A CA 1
ATOM 2875 C C . PHE A 1 185 ? 49.68900 4.24500 32.88600 1.000 20.27025 185 PHE A C 1
ATOM 2876 O O . PHE A 1 185 ? 48.52200 3.98500 32.57400 1.000 20.17526 185 PHE A O 1
ATOM 2893 N N . ALA A 1 186 ? 50.60200 4.65800 32.00300 1.000 20.10032 186 ALA A N 1
ATOM 2894 C CA . ALA A 1 186 ? 50.21900 4.88400 30.61600 1.000 20.17646 186 ALA A CA 1
ATOM 2895 C C . ALA A 1 186 ? 49.71100 3.59000 29.98700 1.000 19.64809 186 ALA A C 1
ATOM 2896 O O . ALA A 1 186 ? 50.34100 2.53000 30.10100 1.000 20.78204 186 ALA A O 1
ATOM 2903 N N . SER A 1 187 ? 48.55500 3.68800 29.32500 1.000 20.35123 187 SER A N 1
ATOM 2904 C CA . SER A 1 187 ? 47.84800 2.61900 28.59200 1.000 21.86965 187 SER A CA 1
ATOM 2905 C C . SER A 1 187 ? 47.03900 1.67000 29.47300 1.000 20.56258 187 SER A C 1
ATOM 2906 O O . SER A 1 187 ? 46.48700 0.70000 28.96100 1.000 23.07616 187 SER A O 1
ATOM 2914 N N . PHE A 1 188 ? 46.89800 1.95400 30.77400 1.000 21.62098 188 PHE A N 1
ATOM 2915 C CA . PHE A 1 188 ? 46.08100 1.11700 31.65700 1.000 21.69832 188 PHE A CA 1
ATOM 2916 C C . PHE A 1 188 ? 44.65300 0.97100 31.15200 1.000 23.14434 188 PHE A C 1
ATOM 2917 O O . PHE A 1 188 ? 44.03200 -0.07800 31.35600 1.000 24.63816 188 PHE A O 1
ATOM 2934 N N . ALA A 1 189 ? 44.12500 1.98500 30.47300 1.000 22.86331 189 ALA A N 1
ATOM 2935 C CA . ALA A 1 189 ? 42.74400 1.94700 29.99600 1.000 20.67287 189 ALA A CA 1
ATOM 2936 C C . ALA A 1 189 ? 42.58900 1.24800 28.65000 1.000 25.72894 189 ALA A C 1
ATOM 2937 O O . ALA A 1 189 ? 41.46600 1.15700 28.13600 1.000 26.42230 189 ALA A O 1
ATOM 2944 N N . ALA A 1 190 ? 43.67900 0.74200 28.07600 1.000 23.83169 190 ALA A N 1
ATOM 2945 C CA . ALA A 1 190 ? 43.59100 0.02900 26.81900 1.000 25.08248 190 ALA A CA 1
ATOM 2946 C C . ALA A 1 190 ? 42.98300 -1.35700 27.02400 1.000 24.53766 190 ALA A C 1
ATOM 2947 O O . ALA A 1 190 ? 42.87700 -1.86300 28.14300 1.000 27.12183 190 ALA A O 1
ATOM 2954 N N . SER A 1 191 ? 42.59500 -1.98100 25.91000 1.000 26.36022 191 SER A N 1
ATOM 2955 C CA . SER A 1 191 ? 42.20000 -3.38500 25.94500 1.000 28.81284 191 SER A CA 1
ATOM 2956 C C . SER A 1 191 ? 43.28700 -4.20200 26.62800 1.000 28.62966 191 SER A C 1
ATOM 2957 O O . SER A 1 191 ? 44.48100 -4.00900 26.36700 1.000 29.39705 191 SER A O 1
ATOM 2965 N N . GLY A 1 192 ? 42.87500 -5.09600 27.52300 1.000 29.62867 192 GLY A N 1
ATOM 2966 C CA . GLY A 1 192 ? 43.83600 -5.92000 28.22500 1.000 30.89107 192 GLY A CA 1
ATOM 2967 C C . GLY A 1 192 ? 44.67500 -5.18600 29.24100 1.000 29.29559 192 GLY A C 1
ATOM 2968 O O . GLY A 1 192 ? 45.60500 -5.77400 29.80000 1.000 28.07866 192 GLY A O 1
ATOM 2972 N N A GLN A 1 193 ? 44.37100 -3.91300 29.50100 0.586 26.51079 193 GLN A N 1
ATOM 2973 N N B GLN A 1 193 ? 44.37100 -3.91400 29.50500 0.414 26.55362 193 GLN A N 1
ATOM 2974 C CA A GLN A 1 193 ? 45.05200 -3.09300 30.49600 0.586 25.76621 193 GLN A CA 1
ATOM 2975 C CA B GLN A 1 193 ? 45.05600 -3.09500 30.50000 0.414 25.74732 193 GLN A CA 1
ATOM 2976 C C A GLN A 1 193 ? 46.47700 -2.72700 30.09900 0.586 24.23608 193 GLN A C 1
ATOM 2977 C C B GLN A 1 193 ? 46.47900 -2.72600 30.09800 0.414 24.24845 193 GLN A C 1
ATOM 2978 O O A GLN A 1 193 ? 47.26200 -2.30700 30.95300 0.586 24.47325 193 GLN A O 1
ATOM 2979 O O B GLN A 1 193 ? 47.26900 -2.30700 30.94900 0.414 24.43788 193 GLN A O 1
ATOM 3006 N N . TYR A 1 194 ? 46.82700 -2.85400 28.81700 1.000 24.26589 194 TYR A N 1
ATOM 3007 C CA . TYR A 1 194 ? 48.13400 -2.40700 28.34700 1.000 24.20850 194 TYR A CA 1
ATOM 3008 C C . TYR A 1 194 ? 48.15500 -2.30500 26.82700 1.000 22.68511 194 TYR A C 1
ATOM 3009 O O . TYR A 1 194 ? 47.53800 -3.10900 26.12500 1.000 24.79019 194 TYR A O 1
ATOM 3027 N N . ASP A 1 195 ? 48.91500 -1.32100 26.33500 1.000 22.23554 195 ASP A N 1
ATOM 3028 C CA . ASP A 1 195 ? 49.17300 -1.14400 24.90400 1.000 21.04913 195 ASP A CA 1
ATOM 3029 C C . ASP A 1 195 ? 50.56000 -0.51200 24.83100 1.000 21.58162 195 ASP A C 1
ATOM 3030 O O . ASP A 1 195 ? 50.73900 0.65900 25.19700 1.000 21.79085 195 ASP A O 1
ATOM 3039 N N . ALA A 1 196 ? 51.54900 -1.31800 24.42300 1.000 22.38501 196 ALA A N 1
ATOM 3040 C CA . ALA A 1 196 ? 52.93500 -0.86700 24.47900 1.000 20.75067 196 ALA A CA 1
ATOM 3041 C C . ALA A 1 196 ? 53.16700 0.33400 23.57500 1.000 22.75976 196 ALA A C 1
ATOM 3042 O O . ALA A 1 196 ? 53.97500 1.21400 23.89500 1.000 21.55196 196 ALA A O 1
ATOM 3049 N N . THR A 1 197 ? 52.49500 0.37100 22.42300 1.000 21.29122 197 THR A N 1
ATOM 3050 C CA . THR A 1 197 ? 52.62200 1.50900 21.51600 1.000 21.53576 197 THR A CA 1
ATOM 3051 C C . THR A 1 197 ? 52.16000 2.78800 22.20400 1.000 20.17687 197 THR A C 1
ATOM 3052 O O . THR A 1 197 ? 52.84000 3.82000 22.17100 1.000 21.40450 197 THR A O 1
ATOM 3063 N N . VAL A 1 198 ? 51.00600 2.72400 22.85100 1.000 20.27672 198 VAL A N 1
ATOM 3064 C CA . VAL A 1 198 ? 50.48600 3.87900 23.56800 1.000 20.98615 198 VAL A CA 1
ATOM 3065 C C . VAL A 1 198 ? 51.37500 4.23700 24.75500 1.000 22.00478 198 VAL A C 1
ATOM 3066 O O . VAL A 1 198 ? 51.66000 5.41900 24.99200 1.000 21.64674 198 VAL A O 1
ATOM 3079 N N . ALA A 1 199 ? 51.82600 3.24000 25.51700 1.000 20.27836 199 ALA A N 1
ATOM 3080 C CA . ALA A 1 199 ? 52.65300 3.52800 26.68900 1.000 21.51904 199 ALA A CA 1
ATOM 3081 C C . ALA A 1 199 ? 53.95300 4.21200 26.29000 1.000 20.25206 199 ALA A C 1
ATOM 3082 O O . ALA A 1 199 ? 54.35200 5.22100 26.89300 1.000 20.91685 199 ALA A O 1
ATOM 3089 N N . THR A 1 200 ? 54.63200 3.67300 25.27500 1.000 21.18442 200 THR A N 1
ATOM 3090 C CA . THR A 1 200 ? 55.89600 4.24800 24.82600 1.000 20.63176 200 THR A CA 1
ATOM 3091 C C . THR A 1 200 ? 55.69200 5.66600 24.31600 1.000 22.05041 200 THR A C 1
ATOM 3092 O O . THR A 1 200 ? 56.51400 6.55500 24.57900 1.000 22.25782 200 THR A O 1
ATOM 3103 N N . SER A 1 201 ? 54.59000 5.89600 23.59200 1.000 20.66404 201 SER A N 1
ATOM 3104 C CA . SER A 1 201 ? 54.26600 7.23100 23.10400 1.000 20.60385 201 SER A CA 1
ATOM 3105 C C . SER A 1 201 ? 54.05600 8.18700 24.26200 1.000 20.00811 201 SER A C 1
ATOM 3106 O O . SER A 1 201 ? 54.50200 9.34300 24.22500 1.000 21.33872 201 SER A O 1
ATOM 3114 N N . ALA A 1 202 ? 53.39000 7.70000 25.30600 1.000 20.87146 202 ALA A N 1
ATOM 3115 C CA . ALA A 1 202 ? 53.01200 8.54200 26.43400 1.000 20.54634 202 ALA A CA 1
ATOM 3116 C C . ALA A 1 202 ? 54.23000 9.02800 27.19800 1.000 19.05861 202 ALA A C 1
ATOM 3117 O O . ALA A 1 202 ? 54.32700 10.21700 27.52100 1.000 20.31763 202 ALA A O 1
ATOM 3124 N N . TYR A 1 203 ? 55.18700 8.13700 27.46700 1.000 21.02970 203 TYR A N 1
ATOM 3125 C CA . TYR A 1 203 ? 56.37900 8.57100 28.19800 1.000 21.73527 203 TYR A CA 1
ATOM 3126 C C . TYR A 1 203 ? 57.27400 9.45000 27.33800 1.000 21.38865 203 TYR A C 1
ATOM 3127 O O . TYR A 1 203 ? 57.88000 10.39700 27.84900 1.000 21.92257 203 TYR A O 1
ATOM 3145 N N . ASN A 1 204 ? 57.34100 9.19900 26.02600 1.000 20.76031 204 ASN A N 1
ATOM 3146 C CA . ASN A 1 204 ? 58.04300 10.13700 25.15600 1.000 20.61185 204 ASN A CA 1
ATOM 3147 C C . ASN A 1 204 ? 57.41000 11.52700 25.22400 1.000 20.87808 204 ASN A C 1
ATOM 3148 O O . ASN A 1 204 ? 58.11900 12.54500 25.21000 1.000 21.60689 204 ASN A O 1
ATOM 3159 N N . ALA A 1 205 ? 56.07300 11.58800 25.25500 1.000 20.47154 205 ALA A N 1
ATOM 3160 C CA . ALA A 1 205 ? 55.37400 12.87500 25.32100 1.000 20.24892 205 ALA A CA 1
ATOM 3161 C C . ALA A 1 205 ? 55.60100 13.57600 26.66000 1.000 21.77398 205 ALA A C 1
ATOM 3162 O O . ALA A 1 205 ? 55.87000 14.78000 26.69200 1.000 20.96097 205 ALA A O 1
ATOM 3169 N N . ILE A 1 206 ? 55.46500 12.84000 27.77200 1.000 19.56325 206 ILE A N 1
ATOM 3170 C CA . ILE A 1 206 ? 55.77300 13.41100 29.08300 1.000 19.90611 206 ILE A CA 1
ATOM 3171 C C . ILE A 1 206 ? 57.16500 14.01800 29.05800 1.000 20.91099 206 ILE A C 1
ATOM 3172 O O . ILE A 1 206 ? 57.37900 15.15800 29.48300 1.000 20.51753 206 ILE A O 1
ATOM 3188 N N . ASN A 1 207 ? 58.14100 13.24500 28.58800 1.000 20.16027 207 ASN A N 1
ATOM 3189 C CA . ASN A 1 207 ? 59.51900 13.71000 28.62000 1.000 19.01306 207 ASN A CA 1
ATOM 3190 C C . ASN A 1 207 ? 59.72900 14.87800 27.67400 1.000 21.55792 207 ASN A C 1
ATOM 3191 O O . ASN A 1 207 ? 60.48400 15.79400 28.00600 1.000 21.06592 207 ASN A O 1
ATOM 3202 N N . GLY A 1 208 ? 59.01400 14.88600 26.54700 1.000 20.82190 208 GLY A N 1
ATOM 3203 C CA . GLY A 1 208 ? 59.08400 16.01300 25.63000 1.000 22.27640 208 GLY A CA 1
ATOM 3204 C C . GLY A 1 208 ? 58.50200 17.28300 26.21600 1.000 20.31597 208 GLY A C 1
ATOM 3205 O O . GLY A 1 208 ? 59.11700 18.34500 26.13500 1.000 22.61372 208 GLY A O 1
ATOM 3209 N N . TYR A 1 209 ? 57.31000 17.19100 26.81600 1.000 22.52928 209 TYR A N 1
ATOM 3210 C CA . TYR A 1 209 ? 56.73100 18.37100 27.45700 1.000 20.72910 209 TYR A CA 1
ATOM 3211 C C . TYR A 1 209 ? 57.62800 18.87500 28.58700 1.000 20.67571 209 TYR A C 1
ATOM 3212 O O . TYR A 1 209 ? 57.80700 20.09300 28.75300 1.000 23.25555 209 TYR A O 1
ATOM 3230 N N . ALA A 1 210 ? 58.22100 17.96000 29.35700 1.000 19.88555 210 ALA A N 1
ATOM 3231 C CA . ALA A 1 210 ? 59.12800 18.36200 30.43300 1.000 21.33395 210 ALA A CA 1
ATOM 3232 C C . ALA A 1 210 ? 60.32500 19.14100 29.89000 1.000 23.57690 210 ALA A C 1
ATOM 3233 O O . ALA A 1 210 ? 60.69200 20.18800 30.43900 1.000 23.34386 210 ALA A O 1
ATOM 3240 N N . ARG A 1 211 ? 60.95100 18.63700 28.81600 1.000 23.18224 211 ARG A N 1
ATOM 3241 C CA . ARG A 1 211 ? 62.05200 19.32900 28.15300 1.000 25.67235 211 ARG A CA 1
ATOM 3242 C C . ARG A 1 211 ? 61.61000 20.68700 27.62300 1.000 24.22298 211 ARG A C 1
ATOM 3243 O O . ARG A 1 211 ? 62.30900 21.70000 27.78700 1.000 25.47419 211 ARG A O 1
ATOM 3264 N N . SER A 1 212 ? 60.46000 20.71200 26.95000 1.000 22.77817 212 SER A N 1
ATOM 3265 C CA . SER A 1 212 ? 59.96000 21.94900 26.37600 1.000 24.02104 212 SER A CA 1
ATOM 3266 C C . SER A 1 212 ? 59.74000 22.99800 27.45400 1.000 22.60862 212 SER A C 1
ATOM 3267 O O . SER A 1 212 ? 60.06100 24.17000 27.24700 1.000 23.07719 212 SER A O 1
ATOM 3275 N N . PHE A 1 213 ? 59.17100 22.58900 28.59500 1.000 21.76654 213 PHE A N 1
ATOM 3276 C CA . PHE A 1 213 ? 58.93800 23.48800 29.72400 1.000 21.68107 213 PHE A CA 1
ATOM 3277 C C . PHE A 1 213 ? 60.23700 24.08500 30.21700 1.000 22.01436 213 PHE A C 1
ATOM 3278 O O . PHE A 1 213 ? 60.37100 25.30900 30.32700 1.000 22.39264 213 PHE A O 1
ATOM 3295 N N . VAL A 1 214 ? 61.21600 23.23000 30.51900 1.000 24.37999 214 VAL A N 1
ATOM 3296 C CA . VAL A 1 214 ? 62.47600 23.73300 31.05800 1.000 23.99900 214 VAL A CA 1
ATOM 3297 C C . VAL A 1 214 ? 63.13700 24.66300 30.05300 1.000 25.85403 214 VAL A C 1
ATOM 3298 O O . VAL A 1 214 ? 63.57900 25.76500 30.39700 1.000 26.10344 214 VAL A O 1
ATOM 3311 N N . ASN A 1 215 ? 63.20400 24.23800 28.78800 1.000 25.30457 215 ASN A N 1
ATOM 3312 C CA . ASN A 1 215 ? 63.87500 25.04600 27.78300 1.000 25.57817 215 ASN A CA 1
ATOM 3313 C C . ASN A 1 215 ? 63.18600 26.39100 27.59800 1.000 25.82170 215 ASN A C 1
ATOM 3314 O O . ASN A 1 215 ? 63.85400 27.42300 27.44500 1.000 27.77907 215 ASN A O 1
ATOM 3325 N N . ALA A 1 216 ? 61.85200 26.40300 27.60100 1.000 25.61539 216 ALA A N 1
ATOM 3326 C CA . ALA A 1 216 ? 61.13600 27.65900 27.40800 1.000 23.71908 216 ALA A CA 1
ATOM 3327 C C . ALA A 1 216 ? 61.37300 28.59400 28.58400 1.000 26.55191 216 ALA A C 1
ATOM 3328 O O . ALA A 1 216 ? 61.60600 29.79400 28.40300 1.000 27.26434 216 ALA A O 1
ATOM 3335 N N . VAL A 1 217 ? 61.34300 28.05100 29.79900 1.000 26.12982 217 VAL A N 1
ATOM 3336 C CA . VAL A 1 217 ? 61.50000 28.89500 30.97200 1.000 24.61177 217 VAL A CA 1
ATOM 3337 C C . VAL A 1 217 ? 62.92700 29.42100 31.05800 1.000 26.05650 217 VAL A C 1
ATOM 3338 O O . VAL A 1 217 ? 63.15700 30.62700 31.19000 1.000 26.52033 217 VAL A O 1
ATOM 3351 N N . ARG A 1 218 ? 63.90900 28.52200 30.98400 1.000 27.63920 218 ARG A N 1
ATOM 3352 C CA . ARG A 1 218 ? 65.29100 28.95200 31.14200 1.000 27.22852 218 ARG A CA 1
ATOM 3353 C C . ARG A 1 218 ? 65.71100 29.88100 30.01200 1.000 27.40610 218 ARG A C 1
ATOM 3354 O O . ARG A 1 218 ? 66.56600 30.75400 30.21300 1.000 30.39625 218 ARG A O 1
ATOM 3375 N N . GLY A 1 219 ? 65.10600 29.72300 28.83000 1.000 28.23268 219 GLY A N 1
ATOM 3376 C CA . GLY A 1 219 ? 65.44400 30.56000 27.68900 1.000 29.09535 219 GLY A CA 1
ATOM 3377 C C . GLY A 1 219 ? 65.04400 32.01100 27.83200 1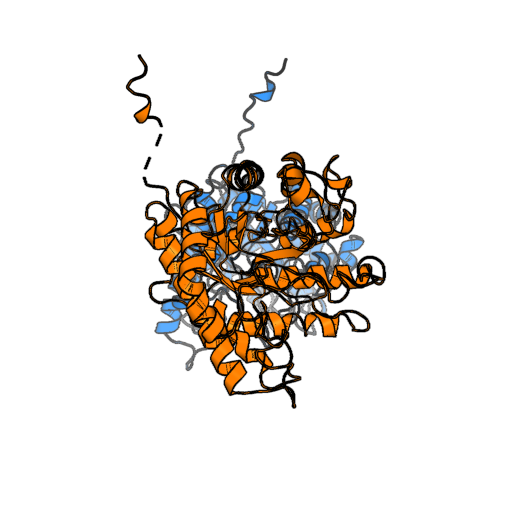.000 30.27120 219 GLY A C 1
ATOM 3378 O O . GLY A 1 219 ? 65.54600 32.86000 27.08300 1.000 32.05852 219 GLY A O 1
ATOM 3382 N N . THR A 1 220 ? 64.15300 32.32300 28.77000 1.000 29.44964 220 THR A N 1
ATOM 3383 C CA . THR A 1 220 ? 63.78700 33.71100 28.98300 1.000 28.48803 220 THR A CA 1
ATOM 3384 C C . THR A 1 220 ? 64.84900 34.48200 29.76000 1.000 31.57141 220 THR A C 1
ATOM 3385 O O . THR A 1 220 ? 64.75200 35.71100 29.86800 1.000 33.80825 220 THR A O 1
ATOM 3396 N N . GLY A 1 221 ? 65.82700 33.79000 30.34800 1.000 31.76816 221 GLY A N 1
ATOM 3397 C CA . GLY A 1 221 ? 66.97400 34.45400 30.93700 1.000 31.94294 221 GLY A CA 1
ATOM 3398 C C . GLY A 1 221 ? 66.76500 34.95900 32.35300 1.000 34.88585 221 GLY A C 1
ATOM 3399 O O . GLY A 1 221 ? 65.76400 34.68700 33.02900 1.000 33.50874 221 GLY A O 1
ATOM 3403 N N . GLY A 1 222 ? 67.76200 35.72100 32.80200 1.000 35.39697 222 GLY A N 1
ATOM 3404 C CA . GLY A 1 222 ? 67.68800 36.33600 34.11400 1.000 36.68051 222 GLY A CA 1
ATOM 3405 C C . GLY A 1 222 ? 67.48900 35.29900 35.19800 1.000 32.43247 222 GLY A C 1
ATOM 3406 O O . GLY A 1 222 ? 68.05900 34.19700 35.15600 1.000 32.96643 222 GLY A O 1
ATOM 3410 N N . ASN A 1 223 ? 66.64100 35.64000 36.16700 1.000 30.72112 223 ASN A N 1
ATOM 3411 C CA . ASN A 1 223 ? 66.39700 34.74300 37.28800 1.000 29.95971 223 ASN A CA 1
ATOM 3412 C C . ASN A 1 223 ? 65.86700 33.39200 36.83900 1.000 27.26613 223 ASN A C 1
ATOM 3413 O O . ASN A 1 223 ? 66.00600 32.40200 37.57200 1.000 26.82891 223 ASN A O 1
ATOM 3424 N N . ASN A 1 224 ? 65.23600 33.32800 35.67200 1.000 29.32054 224 ASN A N 1
ATOM 3425 C CA . ASN A 1 224 ? 64.63100 32.07400 35.24800 1.000 26.76790 224 ASN A CA 1
ATOM 3426 C C . ASN A 1 224 ? 65.67400 31.03100 34.87500 1.000 26.92292 224 ASN A C 1
ATOM 3427 O O . ASN A 1 224 ? 65.32100 29.86400 34.70000 1.000 27.93773 224 ASN A O 1
ATOM 3438 N N . VAL A 1 225 ? 66.94500 31.42300 34.77300 1.000 26.30233 225 VAL A N 1
ATOM 3439 C CA . VAL A 1 225 ? 68.01400 30.45000 34.58100 1.000 29.92647 225 VAL A CA 1
ATOM 3440 C C . VAL A 1 225 ? 68.24400 29.61500 35.83200 1.000 27.48769 225 VAL A C 1
ATOM 3441 O O . VAL A 1 225 ? 68.72500 28.47500 35.74100 1.000 29.05816 225 VAL A O 1
ATOM 3454 N N A ARG A 1 226 ? 67.89800 30.14600 37.00500 0.480 28.54004 226 ARG A N 1
ATOM 3455 N N B ARG A 1 226 ? 67.90200 30.15000 37.00600 0.520 28.54848 226 ARG A N 1
ATOM 3456 C CA A ARG A 1 226 ? 68.15300 29.47800 38.27400 0.480 27.65550 226 ARG A CA 1
ATOM 3457 C CA B ARG A 1 226 ? 68.15500 29.48100 38.27400 0.520 27.66234 226 ARG A CA 1
ATOM 3458 C C A ARG A 1 226 ? 66.89100 29.19700 39.07400 0.480 27.03002 226 ARG A C 1
ATOM 3459 C C B ARG A 1 226 ? 66.89000 29.18400 39.06500 0.520 27.04225 226 ARG A C 1
ATOM 3460 O O A ARG A 1 226 ? 66.98200 28.58300 40.14300 0.480 26.09484 226 ARG A O 1
ATOM 3461 O O B ARG A 1 226 ? 66.97900 28.55400 40.12600 0.520 26.01900 226 ARG A O 1
ATOM 3502 N N . ARG A 1 227 ? 65.72100 29.61100 38.59200 1.000 24.99991 227 ARG A N 1
ATOM 3503 C CA . ARG A 1 227 ? 64.48500 29.35400 39.32100 1.000 23.58731 227 ARG A CA 1
ATOM 3504 C C . ARG A 1 227 ? 64.27500 27.85400 39.51300 1.000 21.73677 227 ARG A C 1
ATOM 3505 O O . ARG A 1 227 ? 64.62000 27.04400 38.65000 1.000 22.98684 227 ARG A O 1
ATOM 3526 N N . ASN A 1 228 ? 63.71200 27.48800 40.65300 1.000 22.69344 228 ASN A N 1
ATOM 3527 C CA . ASN A 1 228 ? 63.40800 26.08900 40.91100 1.000 20.07965 228 ASN A CA 1
ATOM 3528 C C . ASN A 1 228 ? 62.14400 25.70100 40.16900 1.000 21.45189 228 ASN A C 1
ATOM 3529 O O . ASN A 1 228 ? 61.10000 26.34700 40.31700 1.000 21.00894 228 ASN A O 1
ATOM 3540 N N . LEU A 1 229 ? 62.26900 24.67300 39.33200 1.000 21.97598 229 LEU A N 1
ATOM 3541 C CA . LEU A 1 229 ? 61.21500 24.21700 38.44700 1.000 22.00142 229 LEU A CA 1
ATOM 3542 C C . LEU A 1 229 ? 60.84300 22.78000 38.78100 1.000 20.53231 229 LEU A C 1
ATOM 3543 O O . LEU A 1 229 ? 61.63200 22.02200 39.35400 1.000 21.18660 229 LEU A O 1
ATOM 3559 N N . ILE A 1 230 ? 59.61500 22.41600 38.44200 1.000 21.04633 230 ILE A N 1
ATOM 3560 C CA . ILE A 1 230 ? 59.03000 21.14700 38.86600 1.000 19.20176 230 ILE A CA 1
ATOM 3561 C C . ILE A 1 230 ? 58.42600 20.47400 37.64600 1.000 19.51632 230 ILE A C 1
ATOM 3562 O O . ILE A 1 230 ? 57.68900 21.11100 36.88400 1.000 20.45275 230 ILE A O 1
ATOM 3578 N N . VAL A 1 231 ? 58.74400 19.18800 37.45100 1.000 19.69482 231 VAL A N 1
ATOM 3579 C CA . VAL A 1 231 ? 58.15700 18.38700 36.37800 1.000 20.02083 231 VAL A CA 1
ATOM 3580 C C . VAL A 1 231 ? 57.39100 17.23000 37.01700 1.000 19.72654 231 VAL A C 1
ATOM 3581 O O . VAL A 1 231 ? 57.83800 16.65700 38.02200 1.000 19.84036 231 VAL A O 1
ATOM 3594 N N . ASN A 1 232 ? 56.22100 16.91400 36.45900 1.000 18.41903 232 ASN A N 1
ATOM 3595 C CA . ASN A 1 232 ? 55.34100 15.89700 37.01200 1.000 18.38413 232 ASN A CA 1
ATOM 3596 C C . ASN A 1 232 ? 55.45300 14.57900 36.24100 1.000 19.21594 232 ASN A C 1
ATOM 3597 O O . ASN A 1 232 ? 55.74000 14.53700 35.04000 1.000 18.83875 232 ASN A O 1
ATOM 3608 N N . THR A 1 233 ? 55.22200 13.48800 36.95200 1.000 19.01216 233 THR A N 1
ATOM 3609 C CA . THR A 1 233 ? 55.15700 12.20200 36.28600 1.000 19.37147 233 THR A CA 1
ATOM 3610 C C . THR A 1 233 ? 53.86600 12.09500 35.47500 1.000 19.28028 233 THR A C 1
ATOM 3611 O O . THR A 1 233 ? 52.91600 12.86900 35.67000 1.000 18.64385 233 THR A O 1
ATOM 3622 N N . TYR A 1 234 ? 53.82500 11.10900 34.57600 1.000 19.51930 234 TYR A N 1
ATOM 3623 C CA . TYR A 1 234 ? 52.59500 10.67500 33.92700 1.000 19.61677 234 TYR A CA 1
ATOM 3624 C C . TYR A 1 234 ? 51.46400 10.61600 34.94200 1.000 17.85872 234 TYR A C 1
ATOM 3625 O O . TYR A 1 234 ? 51.57900 9.92500 35.95500 1.000 18.25223 234 TYR A O 1
ATOM 3643 N N . ALA A 1 235 ? 50.36600 11.33700 34.68400 1.000 19.27531 235 ALA A N 1
ATOM 3644 C CA . ALA A 1 235 ? 49.16200 11.37200 35.51900 1.000 17.56769 235 ALA A CA 1
ATOM 3645 C C . ALA A 1 235 ? 49.40800 11.88700 36.94200 1.000 16.81370 235 ALA A C 1
ATOM 3646 O O . ALA A 1 235 ? 48.50700 11.80500 37.79900 1.000 19.02393 235 ALA A O 1
ATOM 3653 N N . ALA A 1 236 ? 50.59700 12.43900 37.21200 1.000 18.22543 236 ALA A N 1
ATOM 3654 C CA . ALA A 1 236 ? 51.05400 12.65700 38.58500 1.000 17.21620 236 ALA A CA 1
ATOM 3655 C C . ALA A 1 236 ? 50.97500 11.36300 39.41100 1.000 16.46287 236 ALA A C 1
ATOM 3656 O O . ALA A 1 236 ? 50.85500 11.37700 40.63800 1.000 17.78888 236 ALA A O 1
ATOM 3663 N N . ALA A 1 237 ? 51.06400 10.21600 38.73500 1.000 17.05355 237 ALA A N 1
ATOM 3664 C CA . ALA A 1 237 ? 51.04800 8.92600 39.40200 1.000 18.70830 237 ALA A CA 1
ATOM 3665 C C . ALA A 1 237 ? 52.30300 8.75800 40.25100 1.000 20.07971 237 ALA A C 1
ATOM 3666 O O . ALA A 1 237 ? 53.38000 9.26000 39.92000 1.000 19.46003 237 ALA A O 1
ATOM 3673 N N . ASN A 1 238 ? 52.16600 8.03600 41.35800 1.000 19.57838 238 ASN A N 1
ATOM 3674 C CA . ASN A 1 238 ? 53.23000 7.98700 42.35700 1.000 18.93072 238 ASN A CA 1
ATOM 3675 C C . ASN A 1 238 ? 53.92600 6.63600 42.46200 1.000 21.34743 238 ASN A C 1
ATOM 3676 O O . ASN A 1 238 ? 54.84200 6.49300 43.28100 1.000 20.07719 238 ASN A O 1
ATOM 3687 N N . GLY A 1 239 ? 53.55700 5.66400 41.63100 1.000 19.93373 239 GLY A N 1
ATOM 3688 C CA . GLY A 1 239 ? 54.24300 4.39300 41.59300 1.000 21.47277 239 GLY A CA 1
ATOM 3689 C C . GLY A 1 239 ? 53.86500 3.39600 42.65800 1.000 23.23312 239 GLY A C 1
ATOM 3690 O O . GLY A 1 239 ? 54.36700 2.27200 42.61700 1.000 23.75123 239 GLY A O 1
ATOM 3694 N N . SER A 1 240 ? 53.03300 3.75500 43.63200 1.000 21.68451 240 SER A N 1
ATOM 3695 C CA . SER A 1 240 ? 52.80900 2.85400 44.75500 1.000 23.19855 240 SER A CA 1
ATOM 3696 C C . SER A 1 240 ? 51.96400 1.64400 44.35600 1.000 24.67096 240 SER A C 1
ATOM 3697 O O . SER A 1 240 ? 51.17700 1.68300 43.40900 1.000 24.65573 240 SER A O 1
ATOM 3705 N N . GLY A 1 241 ? 52.14500 0.55700 45.09500 1.000 28.36474 241 GLY A N 1
ATOM 3706 C CA . GLY A 1 241 ? 51.39900 -0.65600 44.86100 1.000 27.92222 241 GLY A CA 1
ATOM 3707 C C . GLY A 1 241 ? 52.20200 -1.66700 44.06000 1.000 25.48379 241 GLY A C 1
ATOM 3708 O O . GLY A 1 241 ? 53.18100 -1.33700 43.38800 1.000 26.62814 241 GLY A O 1
ATOM 3712 N N . ASN A 1 242 ? 51.77300 -2.93700 44.15500 1.000 25.12260 242 ASN A N 1
ATOM 3713 C CA . ASN A 1 242 ? 52.38200 -4.03700 43.41600 1.000 24.31194 242 ASN A CA 1
ATOM 3714 C C . ASN A 1 242 ? 51.35600 -4.81000 42.58900 1.000 26.02024 242 ASN A C 1
ATOM 3715 O O . ASN A 1 242 ? 51.68300 -5.88900 42.07300 1.000 26.43208 242 ASN A O 1
ATOM 3726 N N . TRP A 1 243 ? 50.12900 -4.29000 42.45600 1.000 26.39618 243 TRP A N 1
ATOM 3727 C CA . TRP A 1 243 ? 49.02800 -5.03500 41.85500 1.000 27.80527 243 TRP A CA 1
ATOM 3728 C C . TRP A 1 243 ? 49.12400 -5.13000 40.33900 1.000 29.13460 243 TRP A C 1
ATOM 3729 O O . TRP A 1 243 ? 48.35900 -5.88500 39.72900 1.000 31.33306 243 TRP A O 1
ATOM 3750 N N . ASN A 1 244 ? 50.04000 -4.38800 39.72100 1.000 25.14413 244 ASN A N 1
ATOM 3751 C CA . ASN A 1 244 ? 50.29000 -4.46800 38.29100 1.000 24.06597 244 ASN A CA 1
ATOM 3752 C C . ASN A 1 244 ? 51.76900 -4.17700 38.10100 1.000 23.41942 244 ASN A C 1
ATOM 3753 O O . ASN A 1 244 ? 52.31400 -3.29600 38.76900 1.000 24.21887 244 ASN A O 1
ATOM 3764 N N . ALA A 1 245 ? 52.40900 -4.91500 37.19800 1.000 24.31100 245 ALA A N 1
ATOM 3765 C CA . ALA A 1 245 ? 53.84100 -4.77300 36.97300 1.000 25.28295 245 ALA A CA 1
ATOM 3766 C C . ALA A 1 245 ? 54.23900 -3.45700 36.32000 1.000 27.13060 245 ALA A C 1
ATOM 3767 O O . ALA A 1 245 ? 55.44200 -3.20400 36.20000 1.000 26.53071 245 ALA A O 1
ATOM 3774 N N . HIS A 1 246 ? 53.28400 -2.62900 35.88200 1.000 22.17917 246 HIS A N 1
ATOM 3775 C CA . HIS A 1 246 ? 53.58700 -1.35200 35.24400 1.000 21.85746 246 HIS A CA 1
ATOM 3776 C C . HIS A 1 246 ? 53.44400 -0.16600 36.17600 1.000 21.22479 246 HIS A C 1
ATOM 3777 O O . HIS A 1 246 ? 53.66900 0.96700 35.74700 1.000 20.34022 246 HIS A O 1
ATOM 3791 N N . LEU A 1 247 ? 53.12400 -0.39800 37.44800 1.000 22.50540 247 LEU A N 1
ATOM 3792 C CA . LEU A 1 247 ? 52.83800 0.71800 38.34200 1.000 20.25498 247 LEU A CA 1
ATOM 3793 C C . LEU A 1 247 ? 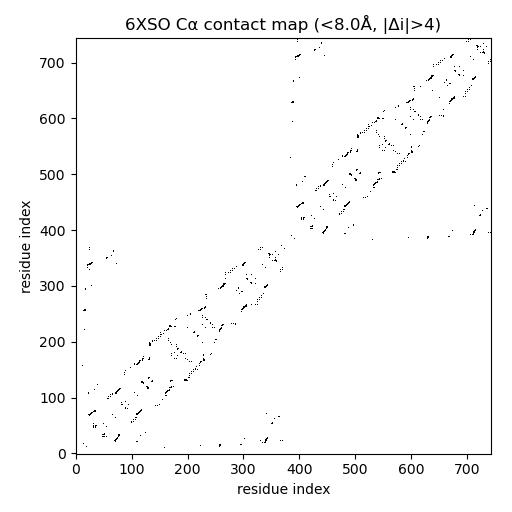54.04300 1.62400 38.54200 1.000 19.69352 247 LEU A C 1
ATOM 3794 O O . LEU A 1 247 ? 53.87000 2.82100 38.77300 1.000 20.04734 247 LEU A O 1
ATOM 3810 N N . LYS A 1 248 ? 55.26200 1.09500 38.43900 1.000 21.08512 248 LYS A N 1
ATOM 3811 C CA . LYS A 1 248 ? 56.41700 1.96500 38.61800 1.000 21.33170 248 LYS A CA 1
ATOM 3812 C C . LYS A 1 248 ? 56.81300 2.68800 37.34200 1.000 22.36919 248 LYS A C 1
ATOM 3813 O O . LYS A 1 248 ? 57.68200 3.55900 37.40600 1.000 20.97488 248 LYS A O 1
ATOM 3832 N N . ASP A 1 249 ? 56.21800 2.34300 36.19700 1.000 21.37860 249 ASP A N 1
ATOM 3833 C CA . ASP A 1 249 ? 56.64800 2.95100 34.93900 1.000 20.87306 249 ASP A CA 1
ATOM 3834 C C . ASP A 1 249 ? 56.55600 4.48000 34.93900 1.000 20.38086 249 ASP A C 1
ATOM 3835 O O . ASP A 1 249 ? 57.46400 5.11200 34.38300 1.000 21.77394 249 ASP A O 1
ATOM 3844 N N . PRO A 1 250 ? 55.52800 5.12900 35.50100 1.000 20.52964 250 PRO A N 1
ATOM 3845 C CA . PRO A 1 250 ? 55.55100 6.60900 35.56400 1.000 19.67578 250 PRO A CA 1
ATOM 3846 C C . PRO A 1 250 ? 56.77400 7.16600 36.27100 1.000 20.75959 250 PRO A C 1
ATOM 3847 O O . PRO A 1 250 ? 57.22900 8.28100 35.95900 1.000 20.74720 250 PRO A O 1
ATOM 3858 N N . LEU A 1 251 ? 57.34300 6.41400 37.20600 1.000 19.93080 251 LEU A N 1
ATOM 3859 C CA . LEU A 1 251 ? 58.54600 6.86500 37.88600 1.000 20.48292 251 LEU A CA 1
ATOM 3860 C C . LEU A 1 251 ? 59.80700 6.52200 37.09500 1.000 22.61636 251 LEU A C 1
ATOM 3861 O O . LEU A 1 251 ? 60.68000 7.37400 36.90100 1.000 23.15336 251 LEU A O 1
ATOM 3877 N N . SER A 1 252 ? 59.91300 5.28100 36.62900 1.000 20.73500 252 SER A N 1
ATOM 3878 C CA . SER A 1 252 ? 61.14800 4.83300 36.01500 1.000 19.98132 252 SER A CA 1
ATOM 3879 C C . SER A 1 252 ? 61.31600 5.33900 34.59900 1.000 22.59801 252 SER A C 1
ATOM 3880 O O . SER A 1 252 ? 62.44500 5.36200 34.10000 1.000 23.49156 252 SER A O 1
ATOM 3888 N N . LYS A 1 253 ? 60.22600 5.72800 33.94000 1.000 21.71126 253 LYS A N 1
ATOM 3889 C CA . LYS A 1 253 ? 60.27600 6.18400 32.55800 1.000 22.74823 253 LYS A CA 1
ATOM 3890 C C . LYS A 1 253 ? 60.30600 7.70200 32.43100 1.000 20.41889 253 LYS A C 1
ATOM 3891 O O . LYS A 1 253 ? 60.27400 8.22200 31.30600 1.000 23.50871 253 LYS A O 1
ATOM 3910 N N . LEU A 1 254 ? 60.37100 8.42300 33.54500 1.000 19.91368 254 LEU A N 1
ATOM 3911 C CA . LEU A 1 254 ? 60.53600 9.87000 33.51300 1.000 20.08946 254 LEU A CA 1
ATOM 3912 C C . LEU A 1 254 ? 62.00400 10.19500 33.28700 1.000 23.39556 254 LEU A C 1
ATOM 3913 O O . LEU A 1 254 ? 62.88300 9.61600 33.93300 1.000 25.08034 254 LEU A O 1
ATOM 3929 N N . VAL A 1 255 ? 62.27200 11.09800 32.34700 1.000 22.49595 255 VAL A N 1
ATOM 3930 C CA . VAL A 1 255 ? 63.62200 11.54700 32.04500 1.000 21.10070 255 VAL A CA 1
ATOM 3931 C C . VAL A 1 255 ? 63.73800 12.99700 32.48900 1.000 23.71115 255 VAL A C 1
ATOM 3932 O O . VAL A 1 255 ? 62.94800 13.85800 32.06300 1.000 23.75543 255 VAL A O 1
ATOM 3945 N N . ILE A 1 256 ? 64.69100 13.25700 33.37700 1.000 24.08685 256 ILE A N 1
ATOM 3946 C CA . ILE A 1 256 ? 64.96600 14.63100 33.80000 1.000 27.27091 256 ILE A CA 1
ATOM 3947 C C . ILE A 1 256 ? 65.60200 15.38300 32.63600 1.000 25.09926 256 ILE A C 1
ATOM 3948 O O . ILE A 1 256 ? 66.60200 14.90800 32.07400 1.000 25.01643 256 ILE A O 1
ATOM 3964 N N . PRO A 1 257 ? 65.08900 16.55200 32.24700 1.000 23.82836 257 PRO A N 1
ATOM 3965 C CA . PRO A 1 257 ? 65.63700 17.22000 31.06400 1.000 26.68866 257 PRO A CA 1
ATOM 3966 C C . PRO A 1 257 ? 67.12100 17.51800 31.17800 1.000 26.35691 257 PRO A C 1
ATOM 3967 O O . PRO A 1 257 ? 67.65200 17.80400 32.25500 1.000 26.47167 257 PRO A O 1
ATOM 3978 N N . GLN A 1 258 ? 67.78200 17.45000 30.02900 1.000 30.50217 258 GLN A N 1
ATOM 3979 C CA . GLN A 1 258 ? 69.20200 17.74100 29.95400 1.000 31.79670 258 GLN A CA 1
ATOM 3980 C C . GLN A 1 258 ? 69.48800 19.12400 30.51300 1.000 32.34304 258 GLN A C 1
ATOM 3981 O O . GLN A 1 258 ? 68.74300 20.08200 30.27900 1.000 33.00492 258 GLN A O 1
ATOM 3995 N N . GLY A 1 259 ? 70.58400 19.21800 31.25700 1.000 33.27848 259 GLY A N 1
ATOM 3996 C CA . GLY A 1 259 ? 71.02500 20.46400 31.81500 1.000 34.35636 259 GLY A CA 1
ATOM 3997 C C . GLY A 1 259 ? 70.54000 20.72600 33.21600 1.000 32.33434 259 GLY A C 1
ATOM 3998 O O . GLY A 1 259 ? 71.05100 21.64800 33.87100 1.000 31.00864 259 GLY A O 1
ATOM 4002 N N . GLU A 1 260 ? 69.57000 19.95400 33.70200 1.000 28.61357 260 GLU A N 1
ATOM 4003 C CA . GLU A 1 260 ? 68.99900 20.18200 35.02200 1.000 24.82131 260 GLU A CA 1
ATOM 4004 C C . GLU A 1 260 ? 69.74700 19.36300 36.06300 1.000 28.96366 260 GLU A C 1
ATOM 4005 O O . GLU A 1 260 ? 70.16500 18.23100 35.79900 1.000 30.75494 260 GLU A O 1
ATOM 4017 N N . ARG A 1 261 ? 69.94300 19.96200 37.24000 1.000 27.08173 261 ARG A N 1
ATOM 4018 C CA . ARG A 1 261 ? 70.59000 19.26100 38.34400 1.000 25.03822 261 ARG A CA 1
ATOM 4019 C C . ARG A 1 261 ? 70.18800 19.84400 39.69700 1.000 25.10778 261 ARG A C 1
ATOM 4020 O O . ARG A 1 261 ? 69.64000 19.13300 40.54500 1.000 26.36271 261 ARG A O 1
ATOM 4041 N N . ASP A 1 262 ? 70.46600 21.12900 39.92300 1.000 25.49489 262 ASP A N 1
ATOM 4042 C CA . ASP A 1 262 ? 70.30600 21.72200 41.24200 1.000 24.84015 262 ASP A CA 1
ATOM 4043 C C . ASP A 1 262 ? 69.03300 22.53100 41.40000 1.000 25.58673 262 ASP A C 1
ATOM 4044 O O . ASP A 1 262 ? 68.73600 22.96100 42.51400 1.000 25.11532 262 ASP A O 1
ATOM 4053 N N . HIS A 1 263 ? 68.26200 22.72300 40.33500 1.000 23.60594 263 HIS A N 1
ATOM 4054 C CA . HIS A 1 263 ? 67.08400 23.57800 40.37100 1.000 24.21797 263 HIS A CA 1
ATOM 4055 C C . HIS A 1 263 ? 65.89000 22.89100 39.74000 1.000 25.35580 263 HIS A C 1
ATOM 4056 O O . HIS A 1 263 ? 65.04700 23.53300 39.11100 1.000 22.75635 263 HIS A O 1
ATOM 4070 N N . ILE A 1 264 ? 65.77000 21.58100 39.96900 1.000 22.11364 264 ILE A N 1
ATOM 4071 C CA . ILE A 1 264 ? 64.69800 20.75700 39.41900 1.000 23.04574 264 ILE A CA 1
ATOM 4072 C C . ILE A 1 264 ? 64.15500 19.82900 40.50300 1.000 20.40247 264 ILE A C 1
ATOM 4073 O O . ILE A 1 264 ? 64.91300 19.26900 41.30400 1.000 21.76668 264 ILE A O 1
ATOM 4089 N N . ALA A 1 265 ? 62.83100 19.68600 40.52500 1.000 21.75286 265 ALA A N 1
ATOM 4090 C CA . ALA A 1 265 ? 62.14400 18.76400 41.40900 1.000 20.69713 265 ALA A CA 1
ATOM 4091 C C . ALA A 1 265 ? 61.11700 17.97600 40.60800 1.000 22.52082 265 ALA A C 1
ATOM 4092 O O . ALA A 1 265 ? 60.68700 18.39600 39.52900 1.000 21.19669 265 ALA A O 1
ATOM 4099 N N . VAL A 1 266 ? 60.72700 16.81500 41.14400 1.000 20.17366 266 VAL A N 1
ATOM 4100 C CA . VAL A 1 266 ? 59.71500 15.95600 40.53300 1.000 18.75240 266 VAL A CA 1
ATOM 4101 C C . VAL A 1 266 ? 58.48500 15.95000 41.42400 1.000 19.30536 266 VAL A C 1
ATOM 4102 O O . VAL A 1 266 ? 58.59700 15.88500 42.65600 1.000 20.43107 266 VAL A O 1
ATOM 4115 N N . GLN A 1 267 ? 57.31000 16.00700 40.80500 1.000 18.47773 267 GLN A N 1
ATOM 4116 C CA . GLN A 1 267 ? 56.06200 16.02300 41.55400 1.000 17.21358 267 GLN A CA 1
ATOM 4117 C C . GLN A 1 267 ? 55.15500 14.85600 41.19100 1.000 18.88165 267 GLN A C 1
ATOM 4118 O O . GLN A 1 267 ? 55.00000 14.49700 40.01800 1.000 19.40327 267 GLN A O 1
ATOM 4132 N N . VAL A 1 268 ? 54.54900 14.29000 42.23800 1.000 17.03527 268 VAL A N 1
ATOM 4133 C CA . VAL A 1 268 ? 53.50000 13.29500 42.15300 1.000 17.84765 268 VAL A CA 1
ATOM 4134 C C . VAL A 1 268 ? 52.36300 13.73800 43.07000 1.000 16.31227 268 VAL A C 1
ATOM 4135 O O . VAL A 1 268 ? 52.51800 14.64000 43.89600 1.000 18.46846 268 VAL A O 1
ATOM 4148 N N . HIS A 1 269 ? 51.20900 13.08900 42.90000 1.000 18.04006 269 HIS A N 1
ATOM 4149 C CA . HIS A 1 269 ? 50.05800 13.28000 43.78200 1.000 19.07953 269 HIS A CA 1
ATOM 4150 C C . HIS A 1 269 ? 49.75900 11.96300 44.48200 1.000 16.92516 269 HIS A C 1
ATOM 4151 O O . HIS A 1 269 ? 50.15500 10.89100 44.01700 1.000 19.11174 269 HIS A O 1
ATOM 4166 N N . ALA A 1 270 ? 49.09400 12.04300 45.64000 1.000 16.93440 270 ALA A N 1
ATOM 4167 C CA . ALA A 1 270 ? 48.79300 10.82600 46.39300 1.000 18.17608 270 ALA A CA 1
ATOM 4168 C C . ALA A 1 270 ? 47.48200 10.97700 47.14700 1.000 18.07919 270 ALA A C 1
ATOM 4169 O O . ALA A 1 270 ? 47.34600 11.86500 48.00000 1.000 18.51328 270 ALA A O 1
ATOM 4176 N N . TYR A 1 271 ? 46.55200 10.05700 46.88300 1.000 19.55946 271 TYR A N 1
ATOM 4177 C CA . TYR A 1 271 ? 45.27800 9.99200 47.59600 1.000 20.08809 271 TYR A CA 1
ATOM 4178 C C . TYR A 1 271 ? 45.07200 8.56000 48.07100 1.000 20.74415 271 TYR A C 1
ATOM 4179 O O . TYR A 1 271 ? 44.24300 7.81900 47.53200 1.000 22.23716 271 TYR A O 1
ATOM 4197 N N . PRO A 1 272 ? 45.82700 8.13900 49.08000 1.000 22.01030 272 PRO A N 1
ATOM 4198 C CA . PRO A 1 272 ? 45.78100 6.73300 49.49600 1.000 22.72550 272 PRO A CA 1
ATOM 4199 C C . PRO A 1 272 ? 44.42600 6.34700 50.06400 1.000 23.59100 272 PRO A C 1
ATOM 4200 O O . PRO A 1 272 ? 43.72600 7.15600 50.67300 1.000 21.97812 272 PRO A O 1
ATOM 4211 N N . THR A 1 273 ? 44.10600 5.06600 49.93900 1.000 22.81160 273 THR A N 1
ATOM 4212 C CA . THR A 1 273 ? 42.90400 4.52700 50.55400 1.000 22.22941 273 THR A CA 1
ATOM 4213 C C . THR A 1 273 ? 43.19200 4.16900 52.00800 1.000 24.42891 273 THR A C 1
ATOM 4214 O O . THR A 1 273 ? 44.13900 3.43000 52.30000 1.000 25.70599 273 THR A O 1
ATOM 4225 N N . ILE A 1 274 ? 42.38700 4.70800 52.92200 1.000 22.24137 274 ILE A N 1
ATOM 4226 C CA . ILE A 1 274 ? 42.47400 4.33500 54.32800 1.000 23.41272 274 ILE A CA 1
ATOM 4227 C C . ILE A 1 274 ? 41.24000 3.58800 54.80800 1.000 25.10249 274 ILE A C 1
ATOM 4228 O O . ILE A 1 274 ? 41.33500 2.83500 55.78700 1.000 25.52373 274 ILE A O 1
ATOM 4244 N N . ALA A 1 275 ? 40.10100 3.73800 54.14500 1.000 22.89492 275 ALA A N 1
ATOM 4245 C CA . ALA A 1 275 ? 38.90500 3.02600 54.57200 1.000 24.20437 275 ALA A CA 1
ATOM 4246 C C . ALA A 1 275 ? 39.09500 1.52000 54.45200 1.000 28.24247 275 ALA A C 1
ATOM 4247 O O . ALA A 1 275 ? 39.59500 1.01700 53.44100 1.000 29.25918 275 ALA A O 1
ATOM 4254 N N . GLY A 1 276 ? 38.69800 0.80000 55.49400 1.000 27.95319 276 GLY A N 1
ATOM 4255 C CA . GLY A 1 276 ? 38.82900 -0.63900 55.53200 1.000 29.80805 276 GLY A CA 1
ATOM 4256 C C . GLY A 1 276 ? 40.18800 -1.13900 55.95000 1.000 34.34426 276 GLY A C 1
ATOM 4257 O O . GLY A 1 276 ? 40.41000 -2.35600 55.94500 1.000 37.45378 276 GLY A O 1
ATOM 4261 N N . LYS A 1 277 ? 41.10000 -0.24800 56.31600 1.000 27.62644 277 LYS A N 1
ATOM 4262 C CA . LYS A 1 277 ? 42.44900 -0.61700 56.70000 1.000 24.64764 277 LYS A CA 1
ATOM 4263 C C . LYS A 1 277 ? 42.71900 -0.25800 58.15400 1.000 26.33715 277 LYS A C 1
ATOM 4264 O O . LYS A 1 277 ? 42.12900 0.67600 58.71200 1.000 29.41166 277 LYS A O 1
ATOM 4283 N N . THR A 1 278 ? 43.63900 -1.00500 58.75000 1.000 28.54156 278 THR A N 1
ATOM 4284 C CA . THR A 1 278 ? 44.12800 -0.66100 60.06800 1.000 27.13891 278 THR A CA 1
ATOM 4285 C C . THR A 1 278 ? 45.21900 0.39300 59.92400 1.000 27.74791 278 THR A C 1
ATOM 4286 O O . THR A 1 278 ? 45.81700 0.55900 58.85900 1.000 26.55903 278 THR A O 1
ATOM 4297 N N . ILE A 1 279 ? 45.49000 1.10200 61.02000 1.000 25.88234 279 ILE A N 1
ATOM 4298 C CA . ILE A 1 279 ? 46.52100 2.13100 60.94900 1.000 26.73187 279 ILE A CA 1
ATOM 4299 C C . ILE A 1 279 ? 47.88800 1.51400 60.67000 1.000 24.87497 279 ILE A C 1
ATOM 4300 O O . ILE A 1 279 ? 48.71500 2.11600 59.97300 1.000 26.65111 279 ILE A O 1
ATOM 4316 N N . SER A 1 280 ? 48.13800 0.29700 61.15800 1.000 28.42031 280 SER A N 1
ATOM 4317 C CA . SER A 1 280 ? 49.39400 -0.36500 60.82700 1.000 25.11439 280 SER A CA 1
ATOM 4318 C C . SER A 1 280 ? 49.52600 -0.57500 59.31700 1.000 27.72150 280 SER A C 1
ATOM 4319 O O . SER A 1 280 ? 50.58200 -0.31600 58.72800 1.000 28.16675 280 SER A O 1
ATOM 4327 N N . ALA A 1 281 ? 48.46200 -1.05100 58.67400 1.000 25.67140 281 ALA A N 1
ATOM 4328 C CA . ALA A 1 281 ? 48.51800 -1.26700 57.23500 1.000 27.98317 281 ALA A CA 1
ATOM 4329 C C . ALA A 1 281 ? 48.70500 0.05000 56.48900 1.000 26.54638 281 ALA A C 1
ATOM 4330 O O . ALA A 1 281 ? 49.41500 0.10100 55.46900 1.000 25.71026 281 ALA A O 1
ATOM 4337 N N . ILE A 1 282 ? 48.04700 1.11700 56.96300 1.000 24.43609 282 ILE A N 1
ATOM 4338 C CA . ILE A 1 282 ? 48.16300 2.43900 56.34000 1.000 21.97977 282 ILE A CA 1
ATOM 4339 C C . ILE A 1 282 ? 49.60000 2.93900 56.39800 1.000 22.12782 282 ILE A C 1
ATOM 4340 O O . ILE A 1 282 ? 50.13500 3.45200 55.40700 1.000 21.44951 282 ILE A O 1
ATOM 4356 N N . ARG A 1 283 ? 50.23700 2.81400 57.56900 1.000 24.46411 283 ARG A N 1
ATOM 4357 C CA . ARG A 1 283 ? 51.63200 3.23200 57.70100 1.000 22.61128 283 ARG A CA 1
ATOM 4358 C C . ARG A 1 283 ? 52.52600 2.46600 56.73900 1.000 23.49009 283 ARG A C 1
ATOM 4359 O O . ARG A 1 283 ? 53.43100 3.04300 56.12400 1.000 24.41369 283 ARG A O 1
ATOM 4380 N N . THR A 1 284 ? 52.28900 1.16100 56.59400 1.000 26.44199 284 THR A N 1
ATOM 4381 C CA . THR A 1 284 ? 53.05300 0.37200 55.63300 1.000 26.13893 284 THR A CA 1
ATOM 4382 C C . THR A 1 284 ? 52.81900 0.83300 54.19600 1.000 25.92785 284 THR A C 1
ATOM 4383 O O . THR A 1 284 ? 53.76100 0.89700 53.39500 1.000 24.51750 284 THR A O 1
ATOM 4394 N N . ASP A 1 285 ? 51.57200 1.14800 53.84300 1.000 25.30764 285 ASP A N 1
ATOM 4395 C CA . ASP A 1 285 ? 51.29100 1.66500 52.51300 1.000 23.57431 285 ASP A CA 1
ATOM 4396 C C . ASP A 1 285 ? 52.02400 2.98000 52.27900 1.000 20.14076 285 ASP A C 1
ATOM 4397 O O . ASP A 1 285 ? 52.55900 3.23100 51.19300 1.000 22.22601 285 ASP A O 1
ATOM 4406 N N . THR A 1 286 ? 52.03500 3.85300 53.28000 1.000 21.07640 286 THR A N 1
ATOM 4407 C CA . THR A 1 286 ? 52.74500 5.11500 53.12900 1.000 19.10186 286 THR A CA 1
ATOM 4408 C C . THR A 1 286 ? 54.24300 4.88300 52.99200 1.000 21.09255 286 THR A C 1
ATOM 4409 O O . THR A 1 286 ? 54.90600 5.53300 52.17300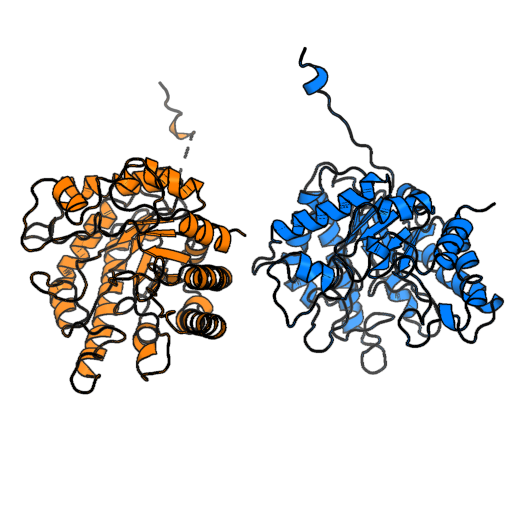 1.000 21.22557 286 THR A O 1
ATOM 4420 N N . ARG A 1 287 ? 54.78700 3.93500 53.76000 1.000 21.21844 287 ARG A N 1
ATOM 4421 C CA . ARG A 1 287 ? 56.20500 3.60800 53.64300 1.000 22.57953 287 ARG A CA 1
ATOM 4422 C C . ARG A 1 287 ? 56.52800 3.10400 52.23800 1.000 23.04014 287 ARG A C 1
ATOM 4423 O O . ARG A 1 287 ? 57.56600 3.45600 51.66700 1.000 23.61232 287 ARG A O 1
ATOM 4444 N N . ASP A 1 288 ? 55.63500 2.30500 51.65200 1.000 23.20247 288 ASP A N 1
ATOM 4445 C CA . ASP A 1 288 ? 55.86800 1.80100 50.29900 1.000 25.34773 288 ASP A CA 1
ATOM 4446 C C . ASP A 1 288 ? 55.84400 2.93800 49.28800 1.000 24.20938 288 ASP A C 1
ATOM 4447 O O . ASP A 1 288 ? 56.69700 2.99500 48.39300 1.000 24.30417 288 ASP A O 1
ATOM 4456 N N . LEU A 1 289 ? 54.87300 3.84500 49.41600 1.000 21.22627 289 LEU A N 1
ATOM 4457 C CA . LEU A 1 289 ? 54.82200 5.02500 48.56000 1.000 20.53077 289 LEU A CA 1
ATOM 4458 C C . LEU A 1 289 ? 56.12100 5.81300 48.64900 1.000 22.27806 289 LEU A C 1
ATOM 4459 O O . LEU A 1 289 ? 56.73600 6.14900 47.62700 1.000 21.53337 289 LEU A O 1
ATOM 4475 N N . MET A 1 290 ? 56.56000 6.11500 49.86800 1.000 21.38169 290 MET A N 1
ATOM 4476 C CA . MET A 1 290 ? 57.76000 6.92000 50.02300 1.000 21.33630 290 MET A CA 1
ATOM 4477 C C . MET A 1 290 ? 58.98600 6.17800 49.50800 1.000 23.16452 290 MET A C 1
ATOM 4478 O O . MET A 1 290 ? 59.89100 6.80500 48.94000 1.000 21.89804 290 MET A O 1
ATOM 4492 N N A ASN A 1 291 ? 59.02000 4.85400 49.66800 0.480 23.37767 291 ASN A N 1
ATOM 4493 N N B ASN A 1 291 ? 59.02900 4.84900 49.68500 0.520 23.36586 291 ASN A N 1
ATOM 4494 C CA A ASN A 1 291 ? 60.17600 4.09700 49.21200 0.480 23.71611 291 ASN A CA 1
ATOM 4495 C CA B ASN A 1 291 ? 60.17700 4.06900 49.22600 0.520 23.75001 291 ASN A CA 1
ATOM 4496 C C A ASN A 1 291 ? 60.36900 4.23200 47.71000 0.480 24.14305 291 ASN A C 1
ATOM 4497 C C B ASN A 1 291 ? 60.37100 4.20700 47.71700 0.520 24.13660 291 ASN A C 1
ATOM 4498 O O A ASN A 1 291 ? 61.49900 4.37600 47.23100 0.480 23.35825 291 ASN A O 1
ATOM 4499 O O B ASN A 1 291 ? 61.50400 4.34100 47.24100 0.520 23.37994 291 ASN A O 1
ATOM 4520 N N . GLY A 1 292 ? 59.27900 4.17900 46.94700 1.000 22.81764 292 GLY A N 1
ATOM 4521 C CA . GLY A 1 292 ? 59.40300 4.31900 45.50300 1.000 21.66142 292 GLY A CA 1
ATOM 4522 C C . GLY A 1 292 ? 59.91800 5.68400 45.10100 1.000 20.13161 292 GLY A C 1
ATOM 4523 O O . GLY A 1 292 ? 60.76300 5.80400 44.20900 1.000 22.00702 292 GLY A O 1
ATOM 4527 N N . LEU A 1 293 ? 59.42200 6.72400 45.76500 1.000 20.01579 293 LEU A N 1
ATOM 4528 C CA . LEU A 1 293 ? 59.90500 8.07400 45.50100 1.000 19.78759 293 LEU A CA 1
ATOM 4529 C C . LEU A 1 293 ? 61.37600 8.19700 45.86300 1.000 21.52639 293 LEU A C 1
ATOM 4530 O O . LEU A 1 293 ? 62.13900 8.87700 45.16000 1.000 22.36184 293 LEU A O 1
ATOM 4546 N N . ASN A 1 294 ? 61.80100 7.53000 46.94200 1.000 21.07056 294 ASN A N 1
ATOM 4547 C CA . ASN A 1 294 ? 63.21400 7.54000 47.29700 1.000 22.43735 294 ASN A CA 1
ATOM 4548 C C . ASN A 1 294 ? 64.03900 6.79200 46.26100 1.000 20.78584 294 ASN A C 1
ATOM 4549 O O . ASN A 1 294 ? 65.09300 7.26900 45.82700 1.000 23.86654 294 ASN A O 1
ATOM 4560 N N . THR A 1 295 ? 63.58400 5.60300 45.85700 1.000 21.43231 295 THR A N 1
ATOM 4561 C CA . THR A 1 295 ? 64.34700 4.79500 44.90800 1.000 22.56200 295 THR A CA 1
ATOM 4562 C C . THR A 1 295 ? 64.61800 5.55000 43.61300 1.000 23.91616 295 THR A C 1
ATOM 4563 O O . THR A 1 295 ? 65.75900 5.59200 43.13600 1.000 26.40749 295 THR A O 1
ATOM 4574 N N . TYR A 1 296 ? 63.58500 6.14900 43.02100 1.000 21.66369 296 TYR A N 1
ATOM 4575 C CA . TYR A 1 296 ? 63.74300 6.71400 41.68500 1.000 21.85479 296 TYR A CA 1
ATOM 4576 C C . TYR A 1 296 ? 64.23400 8.15200 41.68700 1.000 23.24086 296 TYR A C 1
ATOM 4577 O O . TYR A 1 296 ? 64.86300 8.57800 40.70700 1.000 24.58621 296 TYR A O 1
ATOM 4595 N N . PHE A 1 297 ? 63.97700 8.91200 42.76100 1.000 21.80337 297 PHE A N 1
ATOM 4596 C CA . PHE A 1 297 ? 64.30400 10.33500 42.76700 1.000 23.97892 297 PHE A CA 1
ATOM 4597 C C . PHE A 1 297 ? 65.17200 10.76900 43.94300 1.000 21.53194 297 PHE A C 1
ATOM 4598 O O . PHE A 1 297 ? 66.32200 11.17800 43.72600 1.000 22.48560 297 PHE A O 1
ATOM 4615 N N . VAL A 1 298 ? 64.66300 10.68700 45.17600 1.000 22.79271 298 VAL A N 1
ATOM 4616 C CA . VAL A 1 298 ? 65.34500 11.33600 46.29700 1.000 21.39160 298 VAL A CA 1
ATOM 4617 C C . VAL A 1 298 ? 66.75300 10.77700 46.49100 1.000 25.32166 298 VAL A C 1
ATOM 4618 O O . VAL A 1 298 ? 67.71300 11.53600 46.72100 1.000 23.91381 298 VAL A O 1
ATOM 4631 N N . SER A 1 299 ? 66.90600 9.44900 46.39700 1.000 23.48250 299 SER A N 1
ATOM 4632 C CA . SER A 1 299 ? 68.20900 8.82200 46.58000 1.000 25.11978 299 SER A CA 1
ATOM 4633 C C . SER A 1 299 ? 69.19400 9.21700 45.49300 1.000 26.89983 299 SER A C 1
ATOM 4634 O O . SER A 1 299 ? 70.40600 9.03700 45.68000 1.000 27.48112 299 SER A O 1
ATOM 4642 N N . LYS A 1 300 ? 68.70800 9.72700 44.36200 1.000 25.31705 300 LYS A N 1
ATOM 4643 C CA . LYS A 1 300 ? 69.55700 10.20600 43.28200 1.000 25.75990 300 LYS A CA 1
ATOM 4644 C C . LYS A 1 300 ? 69.77600 11.71700 43.32700 1.000 26.57384 300 LYS A C 1
ATOM 4645 O O . LYS A 1 300 ? 70.34900 12.27900 42.38700 1.000 31.66269 300 LYS A O 1
ATOM 4664 N N . GLY A 1 301 ? 69.32800 12.38200 44.38300 1.000 24.11587 301 GLY A N 1
ATOM 4665 C CA . GLY A 1 301 ? 69.50500 13.81700 44.48000 1.000 27.18199 301 GLY A CA 1
ATOM 4666 C C . GLY A 1 301 ? 68.47700 14.63100 43.74000 1.000 27.79578 301 GLY A C 1
ATOM 4667 O O . GLY A 1 301 ? 68.71800 15.80600 43.44900 1.000 27.93388 301 GLY A O 1
ATOM 4671 N N . ILE A 1 302 ? 67.33700 14.03600 43.41600 1.000 24.83272 302 ILE A N 1
ATOM 4672 C CA . ILE A 1 302 ? 66.21500 14.72100 42.78900 1.000 22.34196 302 ILE A CA 1
ATOM 4673 C C . ILE A 1 302 ? 65.12200 14.84600 43.85000 1.000 20.85804 302 ILE A C 1
ATOM 4674 O O . ILE A 1 302 ? 64.51500 13.83400 44.23800 1.000 22.14215 302 ILE A O 1
ATOM 4690 N N . PRO A 1 303 ? 64.84600 16.04500 44.34900 1.000 20.02542 303 PRO A N 1
ATOM 4691 C CA . PRO A 1 303 ? 63.83600 16.18900 45.40400 1.000 20.75374 303 PRO A CA 1
ATOM 4692 C C . PRO A 1 303 ? 62.42900 16.01800 44.85200 1.000 21.40973 303 PRO A C 1
ATOM 4693 O O . PRO A 1 303 ? 62.17100 16.21900 43.66000 1.000 20.29122 303 PRO A O 1
ATOM 4704 N N . VAL A 1 304 ? 61.52300 15.60900 45.73000 1.000 20.85851 304 VAL A N 1
ATOM 4705 C CA . VAL A 1 304 ? 60.15600 15.29400 45.34000 1.000 19.93355 304 VAL A CA 1
ATOM 4706 C C . VAL A 1 304 ? 59.16900 16.14400 46.11900 1.000 17.29746 304 VAL A C 1
ATOM 4707 O O . VAL A 1 304 ? 59.32100 16.37600 47.33000 1.000 18.75232 304 VAL A O 1
ATOM 4720 N N . ILE A 1 305 ? 58.13200 16.57800 45.41400 1.000 19.70032 305 ILE A N 1
ATOM 4721 C CA . ILE A 1 305 ? 56.98600 17.26800 45.98600 1.000 18.10969 305 ILE A CA 1
ATOM 4722 C C . ILE A 1 305 ? 55.76000 16.39500 45.77200 1.000 18.70684 305 ILE A C 1
ATOM 4723 O O . ILE A 1 305 ? 55.46700 15.99600 44.63700 1.000 19.06964 305 ILE A O 1
ATOM 4739 N N . ILE A 1 306 ? 55.03900 16.10300 46.85200 1.000 18.56209 306 ILE A N 1
ATOM 4740 C CA . ILE A 1 306 ? 53.70500 15.49200 46.76200 1.000 18.37237 306 ILE A CA 1
ATOM 4741 C C . ILE A 1 306 ? 52.75200 16.68600 46.71200 1.000 19.45939 306 ILE A C 1
ATOM 4742 O O . ILE A 1 306 ? 52.36800 17.27900 47.73600 1.000 19.48980 306 ILE A O 1
ATOM 4758 N N . GLY A 1 307 ? 52.43500 17.11400 45.48400 1.000 17.34961 307 GLY A N 1
ATOM 4759 C CA . GLY A 1 307 ? 51.79100 18.39800 45.28300 1.000 17.56320 307 GLY A CA 1
ATOM 4760 C C . GLY A 1 307 ? 50.30900 18.40500 45.51200 1.000 17.86356 307 GLY A C 1
ATOM 4761 O O . GLY A 1 307 ? 49.70800 19.48200 45.50800 1.000 17.67816 307 GLY A O 1
ATOM 4765 N N . GLU A 1 308 ? 49.70500 17.22800 45.65400 1.000 17.29987 308 GLU A N 1
ATOM 4766 C CA . GLU A 1 308 ? 48.34400 17.10800 46.14000 1.000 16.97726 308 GLU A CA 1
ATOM 4767 C C . GLU A 1 308 ? 48.27400 15.84300 46.96600 1.000 17.07344 308 GLU A C 1
ATOM 4768 O O . GLU A 1 308 ? 48.80100 14.80800 46.55600 1.000 17.81472 308 GLU A O 1
ATOM 4780 N N . TRP A 1 309 ? 47.62300 15.92900 48.12900 1.000 17.49734 309 TRP A N 1
ATOM 4781 C CA . TRP A 1 309 ? 47.26600 14.72300 48.85900 1.000 18.54590 309 TRP A CA 1
ATOM 4782 C C . TRP A 1 309 ? 46.02500 14.95700 49.70400 1.000 19.34272 309 TRP A C 1
ATOM 4783 O O . TRP A 1 309 ? 45.64900 16.09200 50.01300 1.000 18.88926 309 TRP A O 1
ATOM 4804 N N . SER A 1 310 ? 45.39900 13.83300 50.05400 1.000 19.58855 310 SER A N 1
ATOM 4805 C CA . SER A 1 310 ? 44.28800 13.68000 50.99000 1.000 19.37686 310 SER A CA 1
ATOM 4806 C C . SER A 1 310 ? 44.09100 12.16200 51.01900 1.000 20.40990 310 SER A C 1
ATOM 4807 O O . SER A 1 310 ? 45.04000 11.41100 50.75600 1.000 22.38993 310 SER A O 1
ATOM 4815 N N . THR A 1 311 ? 42.89100 11.68100 51.31900 1.000 21.35336 311 THR A N 1
ATOM 4816 C CA . THR A 1 311 ? 42.60900 10.25700 51.21200 1.000 20.70791 311 THR A CA 1
ATOM 4817 C C . THR A 1 311 ? 41.76400 10.00700 49.97400 1.000 22.08924 311 THR A C 1
ATOM 4818 O O . THR A 1 311 ? 41.29000 10.93500 49.31600 1.000 22.55941 311 THR A O 1
ATOM 4829 N N . SER A 1 312 ? 41.54700 8.72500 49.68000 1.000 23.22813 312 SER A N 1
ATOM 4830 C CA . SER A 1 312 ? 40.85200 8.35100 48.45800 1.000 22.23661 312 SER A CA 1
ATOM 4831 C C . SER A 1 312 ? 39.40600 8.81900 48.43700 1.000 25.88666 312 SER A C 1
ATOM 4832 O O . SER A 1 312 ? 38.81800 8.91700 47.35900 1.000 25.72761 312 SER A O 1
ATOM 4840 N N . ASN A 1 313 ? 38.82100 9.12300 49.59200 1.000 24.73838 313 ASN A N 1
ATOM 4841 C CA . ASN A 1 313 ? 37.43700 9.56700 49.65900 1.000 22.83816 313 ASN A CA 1
ATOM 4842 C C . ASN A 1 313 ? 37.30100 11.08800 49.74500 1.000 23.78209 313 ASN A C 1
ATOM 4843 O O . ASN A 1 313 ? 36.22100 11.58500 50.06800 1.000 24.99366 313 ASN A O 1
ATOM 4854 N N . VAL A 1 314 ? 38.35800 11.82900 49.41600 1.000 23.34929 314 VAL A N 1
ATOM 4855 C CA . VAL A 1 314 ? 38.31600 13.29000 49.47600 1.000 24.95590 314 VAL A CA 1
ATOM 4856 C C . VAL A 1 314 ? 37.11100 13.85800 48.72900 1.000 26.04395 314 VAL A C 1
ATOM 4857 O O . VAL A 1 314 ? 36.49500 14.83400 49.17400 1.000 30.83679 314 VAL A O 1
ATOM 4870 N N . ASP A 1 315 ? 36.75900 13.27400 47.58800 1.000 27.55114 315 ASP A N 1
ATOM 4871 C CA . ASP A 1 315 ? 35.68000 13.79500 46.75200 1.000 29.43392 315 ASP A CA 1
ATOM 4872 C C . ASP A 1 315 ? 34.42200 12.93600 46.81900 1.000 33.53539 315 ASP A C 1
ATOM 4873 O O . ASP A 1 315 ? 33.50700 13.12500 46.00900 1.000 36.68822 315 ASP A O 1
ATOM 4882 N N . ALA A 1 316 ? 34.35000 11.99300 47.75000 1.000 28.45808 316 ALA A N 1
ATOM 4883 C CA . ALA A 1 316 ? 33.20800 11.09800 47.82400 1.000 34.14077 316 ALA A CA 1
ATOM 4884 C C . ALA A 1 316 ? 32.06500 11.76600 48.58100 1.000 30.95587 316 ALA A C 1
ATOM 4885 O O . ALA A 1 316 ? 32.24900 12.74800 49.30400 1.000 35.03451 316 ALA A O 1
ATOM 4892 N N . LYS A 1 317 ? 30.86000 11.22400 48.40200 1.000 37.04317 317 LYS A N 1
ATOM 4893 C CA . LYS A 1 317 ? 29.72100 11.79900 49.10900 1.000 38.32507 317 LYS A CA 1
ATOM 4894 C C . LYS A 1 317 ? 29.90300 11.67700 50.61500 1.000 42.15437 317 LYS A C 1
ATOM 4895 O O . LYS A 1 317 ? 29.47800 12.56100 51.36500 1.000 46.36971 317 LYS A O 1
ATOM 4914 N N . GLU A 1 318 ? 30.56300 10.61200 51.07300 1.000 34.88269 318 GLU A N 1
ATOM 4915 C CA . GLU A 1 318 ? 30.96200 10.47100 52.47100 1.000 37.22054 318 GLU A CA 1
ATOM 4916 C C . GLU A 1 318 ? 32.48500 10.46500 52.50900 1.000 27.93246 318 GLU A C 1
ATOM 4917 O O . GLU A 1 318 ? 33.11600 9.50400 52.05500 1.000 31.23942 318 GLU A O 1
ATOM 4929 N N . THR A 1 319 ? 33.07800 11.53700 53.01900 1.000 26.89160 319 THR A N 1
ATOM 4930 C CA . THR A 1 319 ? 34.52300 11.62100 53.05200 1.000 23.75745 319 THR A CA 1
ATOM 4931 C C . THR A 1 319 ? 35.05600 10.86800 54.27000 1.000 24.92952 319 THR A C 1
ATOM 4932 O O . THR A 1 319 ? 34.30200 10.49800 55.17900 1.000 25.75465 319 THR A O 1
ATOM 4943 N N . ASP A 1 320 ? 36.37700 10.62900 54.27900 1.000 23.19861 320 ASP A N 1
ATOM 4944 C CA . ASP A 1 320 ? 36.98900 10.03600 55.46800 1.000 24.37505 320 ASP A CA 1
ATOM 4945 C C . ASP A 1 320 ? 37.04100 11.02600 56.62600 1.000 24.79106 320 ASP A C 1
ATOM 4946 O O . ASP A 1 320 ? 37.03000 10.61400 57.79000 1.000 22.28786 320 ASP A O 1
ATOM 4955 N N . TYR A 1 321 ? 37.07100 12.32600 56.34200 1.000 24.44224 321 TYR A N 1
ATOM 4956 C CA . TYR A 1 321 ? 36.99900 13.31500 57.41900 1.000 22.66531 321 TYR A CA 1
ATOM 4957 C C . TYR A 1 321 ? 35.71300 13.16700 58.22800 1.000 24.12775 321 TYR A C 1
ATOM 4958 O O . TYR A 1 321 ? 35.71200 13.32800 59.46100 1.000 25.51924 321 TYR A O 1
ATOM 4976 N N . ASP A 1 322 ? 34.60600 12.85300 57.55800 1.000 25.01268 322 ASP A N 1
ATOM 4977 C CA . ASP A 1 322 ? 33.33700 12.65300 58.23500 1.000 24.45686 322 ASP A CA 1
ATOM 4978 C C . ASP A 1 322 ? 33.21400 11.24700 58.81200 1.000 25.81563 322 ASP A C 1
ATOM 4979 O O . ASP A 1 322 ? 32.75400 11.07700 59.94700 1.000 27.13655 322 ASP A O 1
ATOM 4988 N N . ALA A 1 323 ? 33.64000 10.23500 58.06000 1.000 24.09201 323 ALA A N 1
ATOM 4989 C CA . ALA A 1 323 ? 33.32000 8.86300 58.42500 1.000 27.24621 323 ALA A CA 1
ATOM 4990 C C . ALA A 1 323 ? 34.32400 8.21500 59.36500 1.000 21.83863 323 ALA A C 1
ATOM 4991 O O . ALA A 1 323 ? 33.94500 7.29200 60.09900 1.000 23.12074 323 ALA A O 1
ATOM 4998 N N . ARG A 1 324 ? 35.58900 8.62200 59.32300 1.000 23.66687 324 ARG A N 1
ATOM 4999 C CA . ARG A 1 324 ? 36.65600 7.97600 60.09400 1.000 23.79704 324 ARG A CA 1
ATOM 5000 C C . ARG A 1 324 ? 37.72300 9.02300 60.40500 1.000 23.59055 324 ARG A C 1
ATOM 5001 O O . ARG A 1 324 ? 38.88600 8.92200 59.99800 1.000 21.92602 324 ARG A O 1
ATOM 5022 N N . LYS A 1 325 ? 37.30400 10.07200 61.12100 1.000 23.11174 325 LYS A N 1
ATOM 5023 C CA . LYS A 1 325 ? 38.14600 11.24800 61.29200 1.000 22.06116 325 LYS A CA 1
ATOM 5024 C C . LYS A 1 325 ? 39.42100 10.92200 62.05000 1.000 22.00192 325 LYS A C 1
ATOM 5025 O O . LYS A 1 325 ? 40.51400 11.35200 61.65100 1.000 22.36705 325 LYS A O 1
ATOM 5044 N N . SER A 1 326 ? 39.31600 10.15600 63.13400 1.000 24.15509 326 SER A N 1
ATOM 5045 C CA . SER A 1 326 ? 40.51800 9.83700 63.89500 1.000 23.94855 326 SER A CA 1
ATOM 5046 C C . SER A 1 326 ? 41.50300 9.02300 63.06900 1.000 22.91976 326 SER A C 1
ATOM 5047 O O . SER A 1 326 ? 42.71000 9.28700 63.10400 1.000 24.19375 326 SER A O 1
ATOM 5055 N N . LEU A 1 327 ? 41.01600 8.01800 62.32900 1.000 22.78797 327 LEU A N 1
ATOM 5056 C CA . LEU A 1 327 ? 41.91700 7.26100 61.46300 1.000 22.85570 327 LEU A CA 1
ATOM 5057 C C . LEU A 1 327 ? 42.55800 8.17400 60.42300 1.000 21.33709 327 LEU A C 1
ATOM 5058 O O . LEU A 1 327 ? 43.75700 8.05700 60.12700 1.000 22.01524 327 LEU A O 1
ATOM 5074 N N . MET A 1 328 ? 41.78200 9.12300 59.88600 1.000 20.18324 328 MET A N 1
ATOM 5075 C CA . MET A 1 328 ? 42.34200 10.06900 58.93600 1.000 19.85831 328 MET A CA 1
ATOM 5076 C C . MET A 1 328 ? 43.44500 10.90100 59.58100 1.000 20.10808 328 MET A C 1
ATOM 5077 O O . MET A 1 328 ? 44.49200 11.15200 58.96400 1.000 20.55469 328 MET A O 1
ATOM 5091 N N . PHE A 1 329 ? 43.21500 11.36800 60.81300 1.000 20.85709 329 PHE A N 1
ATOM 5092 C CA . PHE A 1 329 ? 44.22100 12.16000 61.51100 1.000 20.86741 329 PHE A CA 1
ATOM 5093 C C . PHE A 1 329 ? 45.47200 11.33700 61.82500 1.000 22.37575 329 PHE A C 1
ATOM 5094 O O . PHE A 1 329 ? 46.58400 11.87200 61.78800 1.000 22.75344 329 PHE A O 1
ATOM 5111 N N A GLN A 1 330 ? 45.31200 10.05100 62.15500 0.528 22.42110 330 GLN A N 1
ATOM 5112 N N B GLN A 1 330 ? 45.31300 10.05600 62.17900 0.472 22.39938 330 GLN A N 1
ATOM 5113 C CA A GLN A 1 330 ? 46.48300 9.20100 62.36200 0.528 20.96115 330 GLN A CA 1
ATOM 5114 C CA B GLN A 1 330 ? 46.48700 9.20200 62.35600 0.472 21.04364 330 GLN A CA 1
ATOM 5115 C C A GLN A 1 330 ? 47.24300 9.01100 61.05800 0.528 23.24175 330 GLN A C 1
ATOM 5116 C C B GLN A 1 330 ? 47.24600 9.07000 61.04500 0.472 23.22037 330 GLN A C 1
ATOM 5117 O O A GLN A 1 330 ? 48.48000 8.94700 61.05200 0.528 21.81338 330 GLN A O 1
ATOM 5118 O O B GLN A 1 330 ? 48.48300 9.12200 61.01600 0.472 21.87675 330 GLN A O 1
ATOM 5145 N N . PHE A 1 331 ? 46.51200 8.92400 59.94500 1.000 21.60229 331 PHE A N 1
ATOM 5146 C CA . PHE A 1 331 ? 47.13800 8.85600 58.63100 1.000 20.82471 331 PHE A CA 1
ATOM 5147 C C . PHE A 1 331 ? 47.92100 10.13300 58.34800 1.000 18.62517 331 PHE A C 1
ATOM 5148 O O . PHE A 1 331 ? 49.07700 10.08200 57.90100 1.000 20.43645 331 PHE A O 1
ATOM 5165 N N . VAL A 1 332 ? 47.29400 11.29600 58.60500 1.000 20.29668 332 VAL A N 1
ATOM 5166 C CA . VAL A 1 332 ? 47.94800 12.59600 58.41700 1.000 19.53897 332 VAL A CA 1
ATOM 5167 C C . VAL A 1 332 ? 49.25900 12.64800 59.19000 1.000 21.36049 332 VAL A C 1
ATOM 5168 O O . VAL A 1 332 ? 50.30700 13.04200 58.65800 1.000 20.66490 332 VAL A O 1
ATOM 5181 N N . ASP A 1 333 ? 49.20400 12.32400 60.48000 1.000 20.47632 333 ASP A N 1
ATOM 5182 C CA . ASP A 1 333 ? 50.40000 12.40900 61.30700 1.000 21.99057 333 ASP A CA 1
ATOM 5183 C C . ASP A 1 333 ? 51.55400 11.65400 60.66000 1.000 20.49830 333 ASP A C 1
ATOM 5184 O O . ASP A 1 333 ? 52.68100 12.15400 60.57600 1.000 21.44422 333 ASP A O 1
ATOM 5193 N N . ASP A 1 334 ? 51.28800 10.41500 60.23900 1.000 20.25668 334 ASP A N 1
ATOM 5194 C CA . ASP A 1 334 ? 52.35300 9.55100 59.73100 1.000 21.07640 334 ASP A CA 1
ATOM 5195 C C . ASP A 1 334 ? 52.78900 9.95500 58.32400 1.000 22.47279 334 ASP A C 1
ATOM 5196 O O . ASP A 1 334 ? 53.97900 9.86400 57.99100 1.000 20.92495 334 ASP A O 1
ATOM 5205 N N . PHE A 1 335 ? 51.84000 10.35800 57.47300 1.000 20.09705 335 PHE A N 1
ATOM 5206 C CA . PHE A 1 335 ? 52.15800 10.75000 56.09800 1.000 18.26976 335 PHE A CA 1
ATOM 5207 C C . PHE A 1 335 ? 53.08200 11.95700 56.09200 1.000 20.02228 335 PHE A C 1
ATOM 5208 O O . PHE A 1 335 ? 54.12800 11.95500 55.42900 1.000 20.07404 335 PHE A O 1
ATOM 5225 N N . VAL A 1 336 ? 52.73400 12.98200 56.87500 1.000 20.41228 336 VAL A N 1
ATOM 5226 C CA . VAL A 1 336 ? 53.57200 14.17400 56.95200 1.000 20.33337 336 VAL A CA 1
ATOM 5227 C C . VAL A 1 336 ? 54.93600 13.82400 57.51900 1.000 22.08068 336 VAL A C 1
ATOM 5228 O O . VAL A 1 336 ? 55.96100 14.30100 57.02500 1.000 20.66412 336 VAL A O 1
ATOM 5241 N N . ALA A 1 337 ? 54.97000 12.99100 58.56600 1.000 20.26696 337 ALA A N 1
ATOM 5242 C CA . ALA A 1 337 ? 56.23200 12.62500 59.19800 1.000 20.20354 337 ALA A CA 1
ATOM 5243 C C . ALA A 1 337 ? 57.11900 11.82700 58.25000 1.000 19.07069 337 ALA A C 1
ATOM 5244 O O . ALA A 1 337 ? 58.33200 12.07400 58.16800 1.000 21.08820 337 ALA A O 1
ATOM 5251 N N . GLN A 1 338 ? 56.54900 10.83400 57.56300 1.000 20.69897 338 GLN A N 1
ATOM 5252 C CA . GLN A 1 338 ? 57.38400 10.03100 56.67100 1.000 19.65115 338 GLN A CA 1
ATOM 5253 C C . GLN A 1 338 ? 57.92800 10.88800 55.53200 1.000 20.55718 338 GLN A C 1
ATOM 5254 O O . GLN A 1 338 ? 59.09400 10.75000 55.14000 1.000 21.10547 338 GLN A O 1
ATOM 5268 N N . ALA A 1 339 ? 57.10400 11.79400 55.00400 1.000 18.65885 339 ALA A N 1
ATOM 5269 C CA . ALA A 1 339 ? 57.56700 12.71700 53.97000 1.000 18.02806 339 ALA A CA 1
ATOM 5270 C C . ALA A 1 339 ? 58.67700 13.61400 54.49800 1.000 20.19156 339 ALA A C 1
ATOM 5271 O O . ALA A 1 339 ? 59.71000 13.78900 53.84000 1.000 20.48595 339 ALA A O 1
ATOM 5278 N N . LYS A 1 340 ? 58.51000 14.14400 55.71400 1.000 20.81939 340 LYS A N 1
ATOM 5279 C CA . LYS A 1 340 ? 59.50200 15.06000 56.27000 1.000 19.93486 340 LYS A CA 1
ATOM 5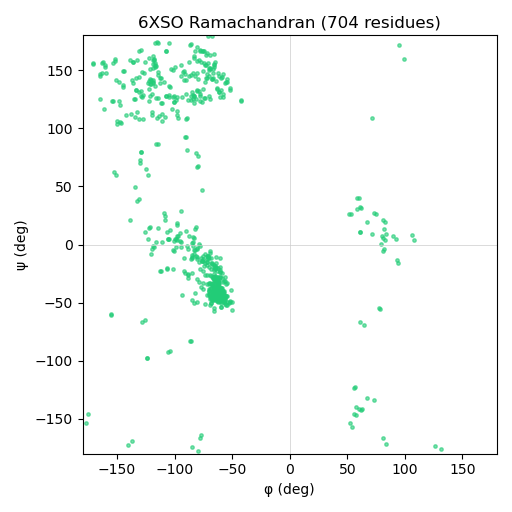280 C C . LYS A 1 340 ? 60.85700 14.38300 56.43700 1.000 20.45685 340 LYS A C 1
ATOM 5281 O O . LYS A 1 340 ? 61.90200 15.00000 56.18500 1.000 22.20697 340 LYS A O 1
ATOM 5300 N N . ALA A 1 341 ? 60.85800 13.11900 56.86900 1.000 20.12344 341 ALA A N 1
ATOM 5301 C CA . ALA A 1 341 ? 62.11200 12.40600 57.07400 1.000 21.71415 341 ALA A CA 1
ATOM 5302 C C . ALA A 1 341 ? 62.90100 12.25600 55.77800 1.000 24.26602 341 ALA A C 1
ATOM 5303 O O . ALA A 1 341 ? 64.13300 12.16000 55.82000 1.000 26.08053 341 ALA A O 1
ATOM 5310 N N . LEU A 1 342 ? 62.21700 12.21800 54.63300 1.000 21.25584 342 LEU A N 1
ATOM 5311 C CA . LEU A 1 342 ? 62.86000 12.12900 53.32600 1.000 20.62891 342 LEU A CA 1
ATOM 5312 C C . LEU A 1 342 ? 63.08300 13.47900 52.66600 1.000 21.26245 342 LEU A C 1
ATOM 5313 O O . LEU A 1 342 ? 63.62300 13.52700 51.55200 1.000 26.38611 342 LEU A O 1
ATOM 5329 N N . GLY A 1 343 ? 62.65600 14.57100 53.29300 1.000 20.28830 343 GLY A N 1
ATOM 5330 C CA . GLY A 1 343 ? 62.75600 15.87500 52.66500 1.000 21.67508 343 GLY A CA 1
ATOM 5331 C C . GLY A 1 343 ? 61.76500 16.10800 51.54500 1.000 20.95046 343 G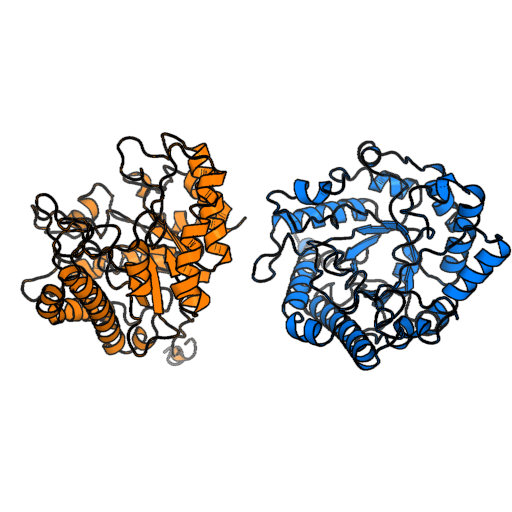LY A C 1
ATOM 5332 O O . GLY A 1 343 ? 62.04000 16.92200 50.65000 1.000 20.88682 343 GLY A O 1
ATOM 5336 N N . ILE A 1 344 ? 60.61400 15.43100 51.58300 1.000 19.90576 344 ILE A N 1
ATOM 5337 C CA . ILE A 1 344 ? 59.54900 15.54300 50.59000 1.000 20.36490 344 ILE A CA 1
ATOM 5338 C C . ILE A 1 344 ? 58.48700 16.49600 51.12200 1.000 19.05348 344 ILE A C 1
ATOM 5339 O O . ILE A 1 344 ? 58.01700 16.34000 52.25600 1.000 21.10295 344 ILE A O 1
ATOM 5355 N N . ALA A 1 345 ? 58.13700 17.50900 50.33200 1.000 21.50429 345 ALA A N 1
ATOM 5356 C CA . ALA A 1 345 ? 57.11200 18.46200 50.73300 1.000 19.97252 345 ALA A CA 1
ATOM 5357 C C . ALA A 1 345 ? 55.73600 17.95200 50.32700 1.000 19.20548 345 ALA A C 1
ATOM 5358 O O . ALA A 1 345 ? 55.58000 17.29600 49.29600 1.000 22.20123 345 ALA A O 1
ATOM 5365 N N . THR A 1 346 ? 54.73800 18.24300 51.15600 1.000 19.13318 346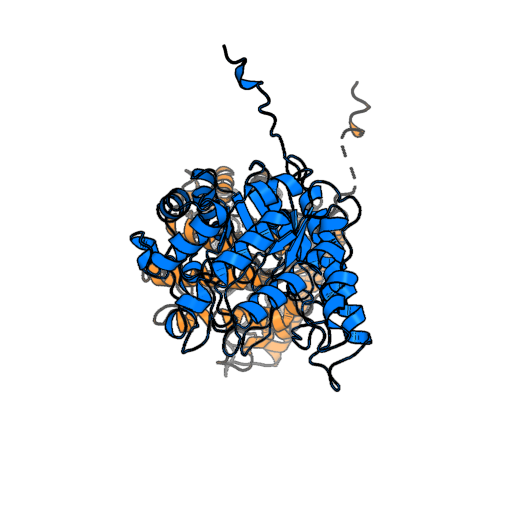 THR A N 1
ATOM 5366 C CA . THR A 1 346 ? 53.35700 17.83400 50.91400 1.000 17.12185 346 THR A CA 1
ATOM 5367 C C . THR A 1 346 ? 52.45700 19.05900 50.82700 1.000 18.33248 346 THR A C 1
ATOM 5368 O O . THR A 1 346 ? 52.66900 20.04200 51.55100 1.000 19.52108 346 THR A O 1
ATOM 5379 N N . PHE A 1 347 ? 51.47400 19.00400 49.90400 1.000 17.54516 347 PHE A N 1
ATOM 5380 C CA . PHE A 1 347 ? 50.49800 20.08100 49.70000 1.000 18.15036 347 PHE A CA 1
ATOM 5381 C C . PHE A 1 347 ? 49.09000 19.48100 49.76800 1.000 18.84860 347 PHE A C 1
ATOM 5382 O O . PHE A 1 347 ? 48.67000 18.77000 48.85000 1.000 18.33771 347 PHE A O 1
ATOM 5399 N N . TYR A 1 348 ? 48.35600 19.76200 50.85100 1.000 17.57392 348 TYR A N 1
ATOM 5400 C CA . TYR A 1 348 ? 47.02000 19.19700 51.04000 1.000 17.82512 348 TYR A CA 1
ATOM 5401 C C . TYR A 1 348 ? 46.03500 19.75700 50.00700 1.000 18.36270 348 TYR A C 1
ATOM 5402 O O . TYR A 1 348 ? 46.10100 20.93100 49.64500 1.000 18.56050 348 TYR A O 1
ATOM 5420 N N . TRP A 1 349 ? 45.12400 18.90800 49.51500 1.000 17.36829 349 TRP A N 1
ATOM 5421 C CA . TRP A 1 349 ? 44.17600 19.32400 48.47400 1.000 18.51807 349 TRP A CA 1
ATOM 5422 C C . TRP A 1 349 ? 42.90500 19.91600 49.09100 1.000 18.63035 349 TRP A C 1
ATOM 5423 O O . TRP A 1 349 ? 42.06700 19.18200 49.62000 1.000 20.55345 349 TRP A O 1
ATOM 5444 N N . MET A 1 350 ? 42.73200 21.23100 48.96500 1.000 20.09588 350 MET A N 1
ATOM 5445 C CA . MET A 1 350 ? 41.49300 21.93100 49.33700 1.000 18.65558 350 MET A CA 1
ATOM 5446 C C . MET A 1 350 ? 41.12200 21.64600 50.79400 1.000 18.61928 350 MET A C 1
ATOM 5447 O O . MET A 1 350 ? 41.99100 21.52900 51.66700 1.000 20.29400 350 MET A O 1
ATOM 5461 N N . GLY A 1 351 ? 39.83100 21.57200 51.08000 1.000 20.31990 351 GLY A N 1
ATOM 5462 C CA . GLY A 1 351 ? 39.40900 21.52700 52.45600 1.000 20.55041 351 GLY A CA 1
ATOM 5463 C C . GLY A 1 351 ? 40.00800 22.71400 53.17700 1.000 23.73732 351 GLY A C 1
ATOM 5464 O O . GLY A 1 351 ? 40.35500 23.72700 52.55700 1.000 23.36153 351 GLY A O 1
ATOM 5468 N N . LEU A 1 352 ? 40.12300 22.57200 54.49100 1.000 22.53422 352 LEU A N 1
ATOM 5469 C CA . LEU A 1 352 ? 40.73800 23.51400 55.42400 1.000 21.06263 352 LEU A CA 1
ATOM 5470 C C . LEU A 1 352 ? 39.99000 24.83700 55.50100 1.000 22.53191 352 LEU A C 1
ATOM 5471 O O . LEU A 1 352 ? 39.42500 25.15100 56.55300 1.000 23.10803 352 LEU A O 1
ATOM 5487 N N . SER A 1 353 ? 40.04100 25.64100 54.43500 1.000 21.91725 353 SER A N 1
ATOM 5488 C CA . SER A 1 353 ? 39.26300 26.87600 54.31200 1.000 22.10402 353 SER A CA 1
ATOM 5489 C C . SER A 1 353 ? 38.66200 26.86700 52.91600 1.000 23.20028 353 SER A C 1
ATOM 5490 O O . SER A 1 353 ? 39.38800 26.99200 51.92200 1.000 22.78114 353 SER A O 1
ATOM 5498 N N . ASP A 1 354 ? 37.34500 26.69100 52.84200 1.000 22.15980 354 ASP A N 1
ATOM 5499 C CA . ASP A 1 354 ? 36.68200 26.37100 51.58900 1.000 24.54707 354 ASP A CA 1
ATOM 5500 C C . ASP A 1 354 ? 35.48700 27.27900 51.38000 1.000 26.12350 354 ASP A C 1
ATOM 5501 O O . ASP A 1 354 ? 34.76400 27.60700 52.32500 1.000 25.09962 354 ASP A O 1
ATOM 5510 N N . GLY A 1 355 ? 35.25500 27.64700 50.13200 1.000 23.38689 355 GLY A N 1
ATOM 5511 C CA . GLY A 1 355 ? 34.05100 28.38600 49.83100 1.000 24.67694 355 GLY A CA 1
ATOM 5512 C C . GLY A 1 355 ? 34.03800 29.71500 50.55100 1.000 28.43290 355 GLY A C 1
ATOM 5513 O O . GLY A 1 355 ? 35.06600 30.38300 50.68300 1.000 26.60114 355 GLY A O 1
ATOM 5517 N N . ALA A 1 356 ? 32.85500 30.10400 51.03600 1.000 27.04376 356 ALA A N 1
ATOM 5518 C CA . ALA A 1 356 ? 32.71100 31.40100 51.68600 1.000 28.23340 356 ALA A CA 1
ATOM 5519 C C . ALA A 1 356 ? 33.59300 31.53100 52.92200 1.000 26.81136 356 ALA A C 1
ATOM 5520 O O . ALA A 1 356 ? 33.84400 32.65600 53.37200 1.000 29.52016 356 ALA A O 1
ATOM 5527 N N . SER A 1 357 ? 34.06000 30.41100 53.48600 1.000 27.13738 357 SER A N 1
ATOM 5528 C CA . SER A 1 357 ? 34.94200 30.48300 54.64700 1.000 26.51663 357 SER A CA 1
ATOM 5529 C C . SER A 1 357 ? 36.22700 31.22400 54.30800 1.000 29.36432 357 SER A C 1
ATOM 5530 O O . SER A 1 357 ? 36.80700 31.90200 55.16300 1.000 25.88903 357 SER A O 1
ATOM 5538 N N . ARG A 1 358 ? 36.68200 31.11300 53.06300 1.000 24.65849 358 ARG A N 1
ATOM 5539 C CA . ARG A 1 358 ? 37.90700 31.79200 52.67000 1.000 23.49020 358 ARG A CA 1
ATOM 5540 C C . ARG A 1 358 ? 37.78000 33.30600 52.75100 1.000 25.54676 358 ARG A C 1
ATOM 5541 O O . ARG A 1 358 ? 38.78000 34.00500 52.94700 1.000 28.03283 358 ARG A O 1
ATOM 5562 N N . THR A 1 359 ? 36.57600 33.83800 52.55300 1.000 25.85549 359 THR A N 1
ATOM 5563 C CA . THR A 1 359 ? 36.35800 35.27600 52.54300 1.000 25.82631 359 THR A CA 1
ATOM 5564 C C . THR A 1 359 ? 36.41600 35.86900 53.94100 1.000 27.13746 359 THR A C 1
ATOM 5565 O O . THR A 1 359 ? 36.64300 37.07700 54.08800 1.000 31.16934 359 THR A O 1
ATOM 5576 N N . MET A 1 360 ? 36.26800 35.03300 54.97000 1.000 27.86000 360 MET A N 1
ATOM 5577 C CA . MET A 1 360 ? 36.17000 35.56700 56.32900 1.000 26.44108 360 MET A CA 1
ATOM 5578 C C . MET A 1 360 ? 37.46400 36.23500 56.77100 1.000 26.81990 360 MET A C 1
ATOM 5579 O O . MET A 1 360 ? 37.42900 37.41400 57.16700 1.000 31.68246 360 MET A O 1
ATOM 5593 N N . PRO A 1 361 ? 38.62000 35.55900 56.77400 1.000 27.23119 361 PRO A N 1
ATOM 5594 C CA . PRO A 1 361 ? 38.85300 34.14100 56.49700 1.000 27.04458 361 PRO A CA 1
ATOM 5595 C C . PRO A 1 361 ? 38.70100 33.29200 57.75800 1.000 24.49663 361 PRO A C 1
ATOM 5596 O O . PRO A 1 361 ? 38.88800 33.79400 58.86000 1.000 27.55722 361 PRO A O 1
ATOM 5607 N N . SER A 1 362 ? 38.41800 32.00200 57.56000 1.000 25.25423 362 SER A N 1
ATOM 5608 C CA . SER A 1 362 ? 38.20400 31.08700 58.67000 1.000 24.90625 362 SER A CA 1
ATOM 5609 C C . SER A 1 362 ? 38.42400 29.68200 58.15100 1.000 24.97789 362 SER A C 1
ATOM 5610 O O . SER A 1 362 ? 38.15000 29.39700 56.98300 1.000 24.80962 362 SER A O 1
ATOM 5618 N N . PHE A 1 363 ? 38.92000 28.80900 59.02400 1.000 23.74183 363 PHE A N 1
ATOM 5619 C CA . PHE A 1 363 ? 39.00000 27.39500 58.70000 1.000 22.07065 363 PHE A CA 1
ATOM 5620 C C . PHE A 1 363 ? 37.65300 26.72900 58.98500 1.000 26.28453 363 PHE A C 1
ATOM 5621 O O . PHE A 1 363 ? 37.16900 26.75900 60.12000 1.000 27.20659 363 PHE A O 1
ATOM 5638 N N . ASN A 1 364 ? 37.05000 26.12300 57.97300 1.000 24.20260 364 ASN A N 1
ATOM 5639 C CA . ASN A 1 364 ? 35.91400 25.24300 58.20800 1.000 25.31568 364 ASN A CA 1
ATOM 5640 C C . ASN A 1 364 ? 36.34000 23.82300 58.56300 1.000 22.39906 364 ASN A C 1
ATOM 5641 O O . ASN A 1 364 ? 35.50400 23.03600 59.02800 1.000 26.89167 364 ASN A O 1
ATOM 5652 N N . GLN A 1 365 ? 37.61800 23.49100 58.41300 1.000 22.61854 365 GLN A N 1
ATOM 5653 C CA . GLN A 1 365 ? 38.19100 22.26700 58.98400 1.000 22.88070 365 GLN A CA 1
ATOM 5654 C C . GLN A 1 365 ? 39.38400 22.66200 59.85800 1.000 22.42350 365 GLN A C 1
ATOM 5655 O O . GLN A 1 365 ? 40.53400 22.30100 59.57500 1.000 22.76736 365 GLN A O 1
ATOM 5669 N N . ALA A 1 366 ? 39.09900 23.39100 60.93800 1.000 23.38518 366 ALA A N 1
ATOM 5670 C CA . ALA A 1 366 ? 40.17200 23.87200 61.80400 1.000 24.40318 366 ALA A CA 1
ATOM 5671 C C . ALA A 1 366 ? 40.94900 22.72000 62.40900 1.000 24.17397 366 ALA A C 1
ATOM 5672 O O . ALA A 1 366 ? 42.18000 22.78600 62.51900 1.000 24.41637 366 ALA A O 1
ATOM 5679 N N . ASP A 1 367 ? 40.25000 21.65400 62.80600 1.000 23.48505 367 ASP A N 1
ATOM 5680 C CA . ASP A 1 367 ? 40.92800 20.51700 63.41600 1.000 23.84749 367 ASP A CA 1
ATOM 5681 C C . ASP A 1 367 ? 41.93900 19.88700 62.45600 1.000 24.94395 367 ASP A C 1
ATOM 5682 O O . ASP A 1 367 ? 43.07500 19.59200 62.85300 1.000 23.06616 367 ASP A O 1
ATOM 5691 N N . LEU A 1 368 ? 41.56400 19.71800 61.18500 1.000 22.25588 368 LEU A N 1
ATOM 5692 C CA . LEU A 1 368 ? 42.47600 19.12200 60.21400 1.000 19.73161 368 LEU A CA 1
ATOM 5693 C C . LEU A 1 368 ? 43.64400 20.04600 59.89100 1.000 21.74951 368 LEU A C 1
ATOM 5694 O O . LEU A 1 368 ? 44.78800 19.58700 59.78100 1.000 21.58286 368 LEU A O 1
ATOM 5710 N N . ALA A 1 369 ? 43.38000 21.34500 59.73300 1.000 20.93858 369 ALA A N 1
ATOM 5711 C CA . ALA A 1 369 ? 44.46300 22.28600 59.47000 1.000 21.90739 369 ALA A CA 1
ATOM 5712 C C . ALA A 1 369 ? 45.50100 22.23200 60.58000 1.000 22.50510 369 ALA A C 1
ATOM 5713 O O . ALA A 1 369 ? 46.70900 22.15200 60.31500 1.000 22.15354 369 ALA A O 1
ATOM 5720 N N . GLU A 1 370 ? 45.03900 22.24900 61.83500 1.000 20.87759 370 GLU A N 1
ATOM 5721 C CA . GLU A 1 370 ? 45.95500 22.19400 62.96500 1.000 21.80677 370 GLU A CA 1
ATOM 5722 C C . GLU A 1 370 ? 46.67600 20.85800 63.00400 1.000 23.08033 370 GLU A C 1
ATOM 5723 O O . GLU A 1 370 ? 47.86500 20.80100 63.33500 1.000 23.02500 370 GLU A O 1
ATOM 5735 N N . ARG A 1 371 ? 45.97400 19.77400 62.66200 1.000 22.24889 371 ARG A N 1
ATOM 5736 C CA . ARG A 1 371 ? 46.59700 18.45500 62.69700 1.000 18.93361 371 ARG A CA 1
ATOM 5737 C C . ARG A 1 371 ? 47.75000 18.36200 61.70600 1.000 20.57053 371 ARG A C 1
ATOM 5738 O O . ARG A 1 371 ? 48.81200 17.81700 62.03100 1.000 20.78335 371 ARG A O 1
ATOM 5759 N N . ILE A 1 372 ? 47.55700 18.88000 60.49000 1.000 20.73040 372 ILE A N 1
ATOM 5760 C CA . ILE A 1 372 ? 48.61600 18.86800 59.48400 1.000 18.58416 372 ILE A CA 1
ATOM 5761 C C . ILE A 1 372 ? 49.81500 19.68900 59.95000 1.000 19.93423 372 ILE A C 1
ATOM 5762 O O . ILE A 1 372 ? 50.97100 19.24300 59.87600 1.000 22.08510 372 ILE A O 1
ATOM 5778 N N . ALA A 1 373 ? 49.56200 20.90400 60.44500 1.000 21.06943 373 ALA A N 1
ATOM 5779 C CA . ALA A 1 373 ? 50.65700 21.76500 60.86600 1.000 21.11590 373 ALA A CA 1
ATOM 5780 C C . ALA A 1 373 ? 51.43700 21.14100 62.01800 1.000 22.11966 373 ALA A C 1
ATOM 5781 O O . ALA A 1 373 ? 52.67300 21.14400 62.01200 1.000 22.80940 373 ALA A O 1
ATOM 5788 N N . LYS A 1 374 ? 50.73100 20.61500 63.02400 1.000 22.20762 374 LYS A N 1
ATOM 5789 C CA . LYS A 1 374 ? 51.41500 20.02700 64.17100 1.000 21.53808 374 LYS A CA 1
ATOM 5790 C C . LYS A 1 374 ? 52.15200 18.74700 63.80500 1.000 21.13669 374 LYS A C 1
ATOM 5791 O O . LYS A 1 374 ? 53.13400 18.39400 64.48100 1.000 23.89922 374 LYS A O 1
ATOM 5810 N N . ALA A 1 375 ? 51.68400 18.03000 62.77800 1.000 23.79601 375 ALA A N 1
ATOM 5811 C CA . ALA A 1 375 ? 52.35500 16.80700 62.34700 1.000 22.61618 375 ALA A CA 1
ATOM 5812 C C . ALA A 1 375 ? 53.75300 17.11600 61.84400 1.000 25.87242 375 ALA A C 1
ATOM 5813 O O . ALA A 1 375 ? 54.64300 16.26700 61.93700 1.000 25.73833 375 ALA A O 1
ATOM 5820 N N . TYR A 1 376 ? 53.96500 18.33100 61.33600 1.000 23.99864 376 TYR A N 1
ATOM 5821 C CA . TYR A 1 376 ? 55.27400 18.78900 60.89100 1.000 22.27918 376 TYR A CA 1
ATOM 5822 C C . TYR A 1 376 ? 56.03700 19.54600 61.96200 1.000 25.10977 376 TYR A C 1
ATOM 5823 O O . TYR A 1 376 ? 57.23700 19.29400 62.14800 1.000 28.67710 376 TYR A O 1
ATOM 5841 N N . HIS A 1 377 ? 55.37100 20.44600 62.70000 1.000 23.05142 377 HIS A N 1
ATOM 5842 C CA . HIS A 1 377 ? 56.05600 21.35500 63.61100 1.000 25.47313 377 HIS A CA 1
ATOM 5843 C C . HIS A 1 377 ? 55.98400 20.95800 65.07800 1.000 27.75137 377 HIS A C 1
ATOM 5844 O O . HIS A 1 377 ? 56.77000 21.48000 65.88400 1.000 30.71454 377 HIS A O 1
ATOM 5858 N N . GLY A 1 378 ? 55.01500 20.13600 65.46900 1.000 26.66555 378 GLY A N 1
ATOM 5859 C CA . GLY A 1 378 ? 54.79900 19.89200 66.88000 1.000 27.65039 378 GLY A CA 1
ATOM 5860 C C . GLY A 1 378 ? 55.90400 19.04600 67.47700 1.000 33.51540 378 GLY A C 1
ATOM 5861 O O . GLY A 1 378 ? 56.47200 18.17600 66.83100 1.000 38.96148 378 GLY A O 1
ATOM 5865 N N . VAL A 1 379 ? 56.22000 19.31100 68.73800 1.000 42.37176 379 VAL A N 1
ATOM 5866 C CA . VAL A 1 379 ? 57.27700 18.54700 69.39700 1.000 46.08493 379 VAL A CA 1
ATOM 5867 C C . VAL A 1 379 ? 56.63400 17.30200 69.99100 1.000 48.31243 379 VAL A C 1
ATOM 5868 O O . VAL A 1 379 ? 57.18900 16.20300 69.91100 1.000 45.14143 379 VAL A O 1
ATOM 5882 N N . HIS B 1 5 ? 83.13400 62.71800 0.93900 1.000 68.36952 5 HIS B N 1
ATOM 5883 C CA . HIS B 1 5 ? 83.68000 62.89500 2.28600 1.000 73.07124 5 HIS B CA 1
ATOM 5884 C C . HIS B 1 5 ? 83.00600 61.93500 3.27300 1.000 76.35354 5 HIS B C 1
ATOM 5885 O O . HIS B 1 5 ? 83.47300 61.75000 4.40100 1.000 69.01500 5 HIS B O 1
ATOM 5899 N N . HIS B 1 6 ? 81.90800 61.32200 2.83500 1.000 63.29481 6 HIS B N 1
ATOM 5900 C CA . HIS B 1 6 ? 81.20400 60.28600 3.58900 1.000 64.10011 6 HIS B CA 1
ATOM 5901 C C . HIS B 1 6 ? 80.86600 59.11000 2.67300 1.000 59.11239 6 HIS B C 1
ATOM 5902 O O . HIS B 1 6 ? 79.73800 58.61600 2.63700 1.000 56.31020 6 HIS B O 1
ATOM 5916 N N . HIS B 1 7 ? 81.86700 58.62700 1.92800 1.000 72.40306 7 HIS B N 1
ATOM 5917 C CA . HIS B 1 7 ? 81.62700 57.63700 0.88000 1.000 70.38199 7 HIS B CA 1
ATOM 5918 C C . HIS B 1 7 ? 81.26700 56.25400 1.41600 1.000 75.07204 7 HIS B C 1
ATOM 5919 O O . HIS B 1 7 ? 80.84100 55.40400 0.62500 1.000 67.75429 7 HIS B O 1
ATOM 5933 N N . HIS B 1 8 ? 81.40000 56.01000 2.72400 1.000 63.58345 8 HIS B N 1
ATOM 5934 C CA . HIS B 1 8 ? 80.94800 54.76300 3.33600 1.000 56.94183 8 HIS B CA 1
ATOM 5935 C C . HIS B 1 8 ? 79.50300 54.83500 3.82300 1.000 58.90343 8 HIS B C 1
ATOM 5936 O O . HIS B 1 8 ? 79.05500 53.93400 4.54100 1.000 55.49967 8 HIS B O 1
ATOM 5950 N N . HIS B 1 9 ? 78.75700 55.87400 3.43600 1.000 53.18414 9 HIS B N 1
ATOM 5951 C CA . HIS B 1 9 ? 77.38900 56.01500 3.91900 1.000 56.01683 9 HIS B CA 1
ATOM 5952 C C . HIS B 1 9 ? 76.51600 54.84700 3.47900 1.000 56.00251 9 HIS B C 1
ATOM 5953 O O . HIS B 1 9 ? 75.58400 54.46500 4.19800 1.000 52.63784 9 HIS B O 1
ATOM 5967 N N . HIS B 1 10 ? 76.80600 54.26000 2.31300 1.000 58.28350 10 HIS B N 1
ATOM 5968 C CA . HIS B 1 10 ? 76.00100 53.14900 1.81300 1.000 58.58474 10 HIS B CA 1
ATOM 5969 C C . HIS B 1 10 ? 76.02000 51.95500 2.76100 1.000 52.91807 10 HIS B C 1
ATOM 5970 O O . HIS B 1 10 ? 75.08800 51.14200 2.73300 1.000 52.58821 10 HIS B O 1
ATOM 5984 N N . HIS B 1 11 ? 77.05500 51.83300 3.59900 1.000 51.69628 11 HIS B N 1
ATOM 5985 C CA . HIS B 1 11 ? 77.12100 50.71800 4.53700 1.000 52.83428 11 HIS B CA 1
ATOM 5986 C C . HIS B 1 11 ? 76.01200 50.78400 5.57900 1.000 55.14327 11 HIS B C 1
ATOM 5987 O O . HIS B 1 11 ? 75.60000 49.74400 6.10800 1.000 55.85278 11 HIS B O 1
ATOM 6001 N N . GLU B 1 12 ? 75.53000 51.98500 5.89500 1.000 62.63609 12 GLU B N 1
ATOM 6002 C CA . GLU B 1 12 ? 74.46600 52.16400 6.88300 1.000 65.07007 12 GLU B CA 1
ATOM 6003 C C . GLU B 1 12 ? 73.12200 51.77300 6.27100 1.000 61.28084 12 GLU B C 1
ATOM 6004 O O . GLU B 1 12 ? 72.44300 52.59400 5.65400 1.000 77.75071 12 GLU B O 1
ATOM 6016 N N . PHE B 1 16 ? 66.21400 43.93700 -0.24200 1.000 87.32202 16 PHE B N 1
ATOM 6017 C CA . PHE B 1 16 ? 65.56300 44.66600 -1.32900 1.000 94.44115 16 PHE B CA 1
ATOM 6018 C C . PHE B 1 16 ? 64.16600 45.11400 -0.90300 1.000 99.00199 16 PHE B C 1
ATOM 6019 O O . PHE B 1 16 ? 63.26800 45.25200 -1.73600 1.000 96.31966 16 PHE B O 1
ATOM 6035 N N . GLN B 1 17 ? 64.00100 45.33900 0.40300 1.000 100.60914 17 GLN B N 1
ATOM 6036 C CA . GLN B 1 17 ? 62.71300 45.69600 0.98900 1.000 90.11329 17 GLN B CA 1
ATOM 6037 C C . GLN B 1 17 ? 61.77000 44.49800 0.97900 1.000 82.59707 17 GLN B C 1
ATOM 6038 O O . GLN B 1 17 ? 61.28500 44.08600 -0.08100 1.000 79.45122 17 GLN B O 1
ATOM 6052 N N . SER B 1 18 ? 61.49900 43.94100 2.16000 1.000 74.43193 18 SER B N 1
ATOM 6053 C CA . SER B 1 18 ? 60.69900 42.72800 2.28700 1.000 73.98532 18 SER B CA 1
ATOM 6054 C C . SER B 1 18 ? 59.23500 43.05700 2.54800 1.000 61.96405 18 SER B C 1
ATOM 6055 O O . SER B 1 18 ? 58.91900 44.03300 3.23600 1.000 49.17563 18 SER B O 1
ATOM 6063 N N . PHE B 1 19 ? 58.34700 42.23200 1.99300 1.000 45.37096 19 PHE B N 1
ATOM 6064 C CA . PHE B 1 19 ? 56.90800 42.41400 2.11500 1.000 33.73545 19 PHE B CA 1
ATOM 6065 C C . PHE B 1 19 ? 56.30500 41.17300 2.74900 1.000 31.99218 19 PHE B C 1
ATOM 6066 O O . PHE B 1 19 ? 56.47800 40.06200 2.24000 1.000 35.18437 19 PHE B O 1
ATOM 6083 N N . GLU B 1 20 ? 55.60600 41.36600 3.86000 1.000 31.49777 20 GLU B N 1
ATOM 6084 C CA . GLU B 1 20 ? 54.95100 40.27000 4.54900 1.000 29.70476 20 GLU B CA 1
ATOM 6085 C C . GLU B 1 20 ? 53.78800 39.76000 3.70300 1.000 28.74729 20 GLU B C 1
ATOM 6086 O O . GLU B 1 20 ? 53.31300 40.43300 2.78700 1.000 27.41291 20 GLU B O 1
ATOM 6098 N N . THR B 1 21 ? 53.31800 38.55900 4.02400 1.000 29.19478 21 THR B N 1
ATOM 6099 C CA . THR B 1 21 ? 52.12900 38.06700 3.34800 1.000 27.81775 21 THR B CA 1
ATOM 6100 C C . THR B 1 21 ? 50.92500 38.93600 3.70300 1.000 25.62969 21 THR B C 1
ATOM 6101 O O . THR B 1 21 ? 50.87900 39.59400 4.75000 1.000 26.07855 21 THR B O 1
ATOM 6112 N N . ALA B 1 22 ? 49.92200 38.91500 2.82400 1.000 25.83035 22 ALA B N 1
ATOM 6113 C CA . ALA B 1 22 ? 48.70300 39.65800 3.10800 1.000 23.54263 22 ALA B CA 1
ATOM 6114 C C . ALA B 1 22 ? 48.01500 39.13700 4.36600 1.000 24.35083 22 ALA B C 1
ATOM 6115 O O . ALA B 1 22 ? 47.42700 39.91900 5.11400 1.000 24.61095 22 ALA B O 1
ATOM 6122 N N . THR B 1 23 ? 48.09200 37.82800 4.62800 1.000 25.95213 23 THR B N 1
ATOM 6123 C CA . THR B 1 23 ? 47.48400 37.28700 5.84300 1.000 25.96538 23 THR B CA 1
ATOM 6124 C C . THR B 1 23 ? 48.08900 37.94400 7.07700 1.000 25.71111 23 THR B C 1
ATOM 6125 O O . THR B 1 23 ? 47.37400 38.36900 7.99400 1.000 26.73728 23 THR B O 1
ATOM 6136 N N . ASN B 1 24 ? 49.41400 38.07200 7.10600 1.000 27.75441 24 ASN B N 1
ATOM 6137 C CA . ASN B 1 24 ? 50.05600 38.74000 8.23400 1.000 28.11026 24 ASN B CA 1
ATOM 6138 C C . ASN B 1 24 ? 49.76200 40.23600 8.25400 1.000 26.13043 24 ASN B C 1
ATOM 6139 O O . ASN B 1 24 ? 49.56100 40.81100 9.32900 1.000 25.76257 24 ASN B O 1
ATOM 6150 N N . ALA B 1 25 ? 49.72600 40.88700 7.08500 1.000 24.43181 25 ALA B N 1
ATOM 6151 C CA . ALA B 1 25 ? 49.39600 42.30400 7.05800 1.000 24.42262 25 ALA B CA 1
ATOM 6152 C C . ALA B 1 25 ? 48.03700 42.55200 7.69900 1.000 25.77573 25 ALA B C 1
ATOM 6153 O O . ALA B 1 25 ? 47.87100 43.48300 8.49400 1.000 24.72446 25 ALA B O 1
ATOM 6160 N N . VAL B 1 26 ? 47.04700 41.72800 7.34000 1.000 23.62691 26 VAL B N 1
ATOM 6161 C CA . VAL B 1 26 ? 45.68100 41.92600 7.82500 1.000 23.53690 26 VAL B CA 1
ATOM 6162 C C . VAL B 1 26 ? 45.61300 41.73900 9.33500 1.000 25.14909 26 VAL B C 1
ATOM 6163 O O . VAL B 1 26 ? 44.93600 42.50000 10.03700 1.000 24.70585 26 VAL B O 1
ATOM 6176 N N . LYS B 1 27 ? 46.31900 40.73900 9.86400 1.000 23.19375 27 LYS B N 1
ATOM 6177 C CA . LYS B 1 27 ? 46.38500 40.58700 11.31600 1.000 24.85263 27 LYS B CA 1
ATOM 6178 C C . LYS B 1 27 ? 47.08700 41.77000 11.96000 1.000 26.88873 27 LYS B C 1
ATOM 6179 O O . LYS B 1 27 ? 46.66800 42.26400 13.01800 1.000 25.48783 27 LYS B O 1
ATOM 6198 N N . ASN B 1 28 ? 48.16300 42.23400 11.34600 1.000 25.26200 28 ASN B N 1
ATOM 6199 C CA . ASN B 1 28 ? 48.95800 43.28000 11.96000 1.000 27.12020 28 ASN B CA 1
ATOM 6200 C C . ASN B 1 28 ? 48.29900 44.64500 11.87300 1.000 25.99688 28 ASN B C 1
ATOM 6201 O O . ASN B 1 28 ? 48.72700 45.56000 12.58300 1.000 26.30935 28 ASN B O 1
ATOM 6212 N N . MET B 1 29 ? 47.27700 44.80100 11.03000 1.000 25.25520 29 MET B N 1
ATOM 6213 C CA . MET B 1 29 ? 46.54600 46.05900 10.98600 1.000 22.25035 29 MET B CA 1
ATOM 6214 C C . MET B 1 29 ? 45.88800 46.39300 12.31600 1.000 23.47400 29 MET B C 1
ATOM 6215 O O . MET B 1 29 ? 45.63700 47.56800 12.60100 1.000 22.12776 29 MET B O 1
ATOM 6229 N N . GLY B 1 30 ? 45.54300 45.38700 13.10700 1.000 25.00239 30 GLY B N 1
ATOM 6230 C CA . GLY B 1 30 ? 44.86600 45.67300 14.36100 1.000 23.07932 30 GLY B CA 1
ATOM 6231 C C . GLY B 1 30 ? 43.43900 46.10500 14.10000 1.000 22.14392 30 GLY B C 1
ATOM 6232 O O . GLY B 1 30 ? 42.72100 45.46700 13.31200 1.000 23.79034 30 GLY B O 1
ATOM 6236 N N . VAL B 1 31 ? 43.00800 47.18100 14.76100 1.000 22.18117 31 VAL B N 1
ATOM 6237 C CA . VAL B 1 31 ? 41.73500 47.84000 14.46600 1.000 23.84300 31 VAL B CA 1
ATOM 6238 C C . VAL B 1 31 ? 42.00300 49.12400 13.69300 1.000 20.49083 31 VAL B C 1
ATOM 6239 O O . VAL B 1 31 ? 42.91300 49.89200 14.02900 1.000 20.77339 31 VAL B O 1
ATOM 6252 N N . GLY B 1 32 ? 41.21800 49.33900 12.64900 1.000 19.52060 32 GLY B N 1
ATOM 6253 C CA . GLY B 1 32 ? 41.40800 50.44700 11.74800 1.000 18.63908 32 GLY B CA 1
ATOM 6254 C C . GLY B 1 32 ? 40.26100 51.44500 11.77200 1.000 20.96120 32 GLY B C 1
ATOM 6255 O O . GLY B 1 32 ? 39.22300 51.23300 12.39400 1.000 20.81953 32 GLY B O 1
ATOM 6259 N N . TRP B 1 33 ? 40.47700 52.54000 11.03800 1.000 19.66603 33 TRP B N 1
ATOM 6260 C CA . TRP B 1 33 ? 39.52000 53.63800 10.91900 1.000 18.64835 33 TRP B CA 1
ATOM 6261 C C . TRP B 1 33 ? 39.59600 54.20700 9.51200 1.000 20.07920 33 TRP B C 1
ATOM 6262 O O . TRP B 1 33 ? 40.66700 54.21900 8.89900 1.000 20.20642 33 TRP B O 1
ATOM 6283 N N . ASN B 1 34 ? 38.45800 54.72200 9.03100 1.000 19.44783 34 ASN B N 1
ATOM 6284 C CA . ASN B 1 34 ? 38.35200 55.35000 7.72000 1.000 18.64552 34 ASN B CA 1
ATOM 6285 C C . ASN B 1 34 ? 38.35400 56.86900 7.83000 1.000 19.62909 34 ASN B C 1
ATOM 6286 O O . ASN B 1 34 ? 37.49900 57.44800 8.52000 1.000 20.54498 34 ASN B O 1
ATOM 6297 N N . LEU B 1 35 ? 39.25100 57.51300 7.08100 1.000 19.95973 35 LEU B N 1
ATOM 6298 C CA . LEU B 1 35 ? 39.22700 58.96200 6.87100 1.000 18.47756 35 LEU B CA 1
ATOM 6299 C C . LEU B 1 35 ? 38.18300 59.30100 5.80200 1.000 19.42740 35 LEU B C 1
ATOM 6300 O O . LEU B 1 35 ? 38.48400 59.73600 4.68700 1.000 18.51606 35 LEU B O 1
ATOM 6316 N N . GLY B 1 36 ? 36.91300 59.07600 6.17300 1.000 18.78852 36 GLY B N 1
ATOM 6317 C CA . GLY B 1 36 ? 35.83800 59.14400 5.20700 1.000 18.44003 36 GLY B CA 1
ATOM 6318 C C . GLY B 1 36 ? 35.38800 60.56000 4.92400 1.000 19.90285 36 GLY B C 1
ATOM 6319 O O . GLY B 1 36 ? 35.61300 61.50300 5.68900 1.000 19.82218 36 GLY B O 1
ATOM 6323 N N . ASN B 1 37 ? 34.75500 60.71100 3.75300 1.000 20.34141 37 ASN B N 1
ATOM 6324 C CA . ASN B 1 37 ? 34.18900 61.98500 3.31300 1.000 19.40903 37 ASN B CA 1
ATOM 6325 C C . ASN B 1 37 ? 35.25000 63.06900 3.16100 1.000 19.09412 37 ASN B C 1
ATOM 6326 O O . ASN B 1 37 ? 34.97300 64.26500 3.34200 1.000 19.83457 37 ASN B O 1
ATOM 6337 N N . THR B 1 38 ? 36.47100 62.66200 2.79100 1.000 19.30259 38 THR B N 1
ATOM 6338 C CA . THR B 1 38 ? 37.62900 63.54400 2.76000 1.000 18.45412 38 THR B CA 1
ATOM 6339 C C . THR B 1 38 ? 38.20300 63.50300 1.36800 1.000 18.40119 38 THR B C 1
ATOM 6340 O O . THR B 1 38 ? 37.72000 64.21900 0.47100 1.000 19.65934 38 THR B O 1
ATOM 6351 N N . LEU B 1 39 ? 39.24900 62.71100 1.09700 1.000 20.66941 39 LEU B N 1
ATOM 6352 C CA . LEU B 1 39 ? 39.77300 62.68000 -0.27100 1.000 18.18819 39 LEU B CA 1
ATOM 6353 C C . LEU B 1 39 ? 38.81800 61.96500 -1.22100 1.000 17.48186 39 LEU B C 1
ATOM 6354 O O . LEU B 1 39 ? 38.93400 62.12700 -2.45100 1.000 18.56803 39 LEU B O 1
ATOM 6370 N N . ASP B 1 40 ? 37.81600 61.27900 -0.66100 1.000 18.25983 40 ASP B N 1
ATOM 6371 C CA . ASP B 1 40 ? 36.73100 60.66800 -1.41900 1.000 18.47488 40 ASP B CA 1
ATOM 6372 C C . ASP B 1 40 ? 35.59100 61.63300 -1.70800 1.000 19.78195 40 ASP B C 1
ATOM 6373 O O . ASP B 1 40 ? 34.72500 61.29700 -2.51500 1.000 19.32078 40 ASP B O 1
ATOM 6382 N N . ALA B 1 41 ? 35.55400 62.79600 -1.05700 1.000 19.34459 41 ALA B N 1
ATOM 6383 C CA . ALA B 1 41 ? 34.46300 63.73400 -1.26900 1.000 19.87290 41 ALA B CA 1
ATOM 6384 C C . ALA B 1 41 ? 34.44400 64.18500 -2.72900 1.000 20.58344 41 ALA B C 1
ATOM 6385 O O . ALA B 1 41 ? 35.48900 64.31500 -3.37700 1.000 20.34872 41 ALA B O 1
ATOM 6392 N N . ASN B 1 42 ? 33.23800 64.41300 -3.26600 1.000 21.04897 42 ASN B N 1
ATOM 6393 C CA . ASN B 1 42 ? 33.08900 64.81100 -4.65400 1.000 20.09848 42 ASN B CA 1
ATOM 6394 C C . ASN B 1 42 ? 31.72200 65.46200 -4.84000 1.000 19.47620 42 ASN B C 1
ATOM 6395 O O . ASN B 1 42 ? 30.77800 65.15500 -4.10600 1.000 21.26696 42 ASN B O 1
ATOM 6406 N N . ASP B 1 43 ? 31.63500 66.35400 -5.82600 1.000 21.14321 43 ASP B N 1
ATOM 6407 C CA . ASP B 1 43 ? 30.37400 67.02900 -6.16000 1.000 21.25961 43 ASP B CA 1
ATOM 6408 C C . ASP B 1 43 ? 30.43600 67.31300 -7.65600 1.000 21.91316 43 ASP B C 1
ATOM 6409 O O . ASP B 1 43 ? 31.12500 68.24400 -8.08200 1.000 23.42964 43 ASP B O 1
ATOM 6418 N N . ALA B 1 44 ? 29.71200 66.51200 -8.43800 1.000 22.61314 44 ALA B N 1
ATOM 6419 C CA . ALA B 1 44 ? 29.74200 66.65200 -9.88400 1.000 25.10611 44 ALA B CA 1
ATOM 6420 C C . ALA B 1 44 ? 29.18900 67.98300 -10.38600 1.000 25.38466 44 ALA B C 1
ATOM 6421 O O . ALA B 1 44 ? 29.33500 68.26800 -11.58000 1.000 26.24307 44 ALA B O 1
ATOM 6428 N N . THR B 1 45 ? 28.54800 68.79100 -9.52500 1.000 25.66010 45 THR B N 1
ATOM 6429 C CA . THR B 1 45 ? 28.09500 70.11800 -9.92200 1.000 23.64701 45 THR B CA 1
ATOM 6430 C C . THR B 1 45 ? 29.20200 71.16400 -9.85500 1.000 26.52898 45 THR B C 1
ATOM 6431 O O . THR B 1 45 ? 28.98100 72.30200 -10.29600 1.000 29.16506 45 THR B O 1
ATOM 6442 N N . LYS B 1 46 ? 30.38100 70.79500 -9.36200 1.000 25.81022 46 LYS B N 1
ATOM 6443 C CA . LYS B 1 46 ? 31.48300 71.71100 -9.11400 1.000 25.73148 46 LYS B CA 1
ATOM 6444 C C . LYS B 1 46 ? 32.72100 71.28900 -9.88900 1.000 23.80419 46 LYS B C 1
ATOM 6445 O O . LYS B 1 46 ? 32.83800 70.14400 -10.33400 1.000 23.86907 46 LYS B O 1
ATOM 6464 N N . THR B 1 47 ? 33.63300 72.25900 -10.05800 1.000 25.28744 47 THR B N 1
ATOM 6465 C CA . THR B 1 47 ? 34.95600 72.03700 -10.64500 1.000 24.82584 47 THR B CA 1
ATOM 6466 C C . THR B 1 47 ? 35.99400 72.62200 -9.69700 1.000 24.11119 47 THR B C 1
ATOM 6467 O O . THR B 1 47 ? 35.89000 73.79200 -9.31500 1.000 29.30022 47 THR B O 1
ATOM 6478 N N . TRP B 1 48 ? 36.98500 71.81600 -9.31400 1.000 23.30407 48 TRP B N 1
ATOM 6479 C CA . TRP B 1 48 ? 37.94300 72.28500 -8.32000 1.000 24.75856 48 TRP B CA 1
ATOM 6480 C C . TRP B 1 48 ? 39.08800 73.07400 -8.95700 1.000 27.45734 48 TRP B C 1
ATOM 6481 O O . TRP B 1 48 ? 39.56000 72.76100 -10.05300 1.000 29.60975 48 TRP B O 1
ATOM 6502 N N . THR B 1 49 ? 39.57600 74.07300 -8.22500 1.000 26.71929 49 THR B N 1
ATOM 6503 C CA . THR B 1 49 ? 40.81200 74.75900 -8.58400 1.000 29.81566 49 THR B CA 1
ATOM 6504 C C . THR B 1 49 ? 41.89400 74.64400 -7.51300 1.000 30.47290 49 THR B C 1
ATOM 6505 O O . THR B 1 49 ? 43.00200 75.15100 -7.72700 1.000 31.91330 49 THR B O 1
ATOM 6516 N N . THR B 1 50 ? 41.59600 74.03100 -6.36300 1.000 28.21565 50 THR B N 1
ATOM 6517 C CA . THR B 1 50 ? 42.59800 73.73600 -5.35300 1.000 27.77179 50 THR B CA 1
ATOM 6518 C C . THR B 1 50 ? 42.31600 72.34500 -4.80200 1.000 25.53314 50 THR B C 1
ATOM 6519 O O . THR B 1 50 ? 41.18500 71.85300 -4.86500 1.000 24.27196 50 THR B O 1
ATOM 6530 N N . THR B 1 51 ? 43.34700 71.72500 -4.21400 1.000 24.41038 51 THR B N 1
ATOM 6531 C CA . THR B 1 51 ? 43.12500 70.44100 -3.55800 1.000 21.18173 51 THR B CA 1
ATOM 6532 C C . THR B 1 51 ? 42.22700 70.60900 -2.34100 1.000 21.69761 51 THR B C 1
ATOM 6533 O O . THR B 1 51 ? 41.47400 69.68900 -2.00100 1.000 22.41079 51 THR B O 1
ATOM 6544 N N . VAL B 1 52 ? 42.27600 71.79100 -1.70800 1.000 23.52092 52 VAL B N 1
ATOM 6545 C CA . VAL B 1 52 ? 41.50700 72.06400 -0.49300 1.000 23.54509 52 VAL B CA 1
ATOM 6546 C C . VAL B 1 52 ? 40.01800 72.00600 -0.78700 1.000 28.27503 52 VAL B C 1
ATOM 6547 O O . VAL B 1 52 ? 39.23600 71.49800 0.01800 1.000 25.25183 52 VAL B O 1
ATOM 6560 N N . GLN B 1 53 ? 39.60000 72.55500 -1.92800 1.000 23.96340 53 GLN B N 1
ATOM 6561 C CA . GLN B 1 53 ? 38.18300 72.53700 -2.27700 1.000 25.47227 53 GLN B CA 1
ATOM 6562 C C . GLN B 1 53 ? 37.65300 71.11500 -2.35400 1.000 24.25293 53 GLN B C 1
ATOM 6563 O O . GLN B 1 53 ? 36.53000 70.84400 -1.92900 1.000 25.82773 53 GLN B O 1
ATOM 6577 N N . HIS B 1 54 ? 38.44100 70.19900 -2.91300 1.000 22.43952 54 HIS B N 1
ATOM 6578 C CA . HIS B 1 54 ? 38.04300 68.79500 -3.00400 1.000 20.25156 54 HIS B CA 1
ATOM 6579 C C . HIS B 1 54 ? 38.00000 68.15800 -1.62300 1.000 20.45395 54 HIS B C 1
ATOM 6580 O O . HIS B 1 54 ? 36.99000 67.56000 -1.23800 1.000 21.39547 54 HIS B O 1
ATOM 6595 N N . GLU B 1 55 ? 39.07000 68.32400 -0.84100 1.000 20.70402 55 GLU B N 1
ATOM 6596 C CA . GLU B 1 55 ? 39.18400 67.65300 0.45300 1.000 21.38668 55 GLU B CA 1
ATOM 6597 C C . GLU B 1 55 ? 38.11500 68.10900 1.44200 1.000 21.05817 55 GLU B C 1
ATOM 6598 O O . GLU B 1 55 ? 37.69600 67.31600 2.29900 1.000 21.67549 55 GLU B O 1
ATOM 6610 N N . THR B 1 56 ? 37.65000 69.35900 1.32700 1.000 20.63008 56 THR B N 1
ATOM 6611 C CA . THR B 1 56 ? 36.73800 69.95800 2.29500 1.000 21.44073 56 THR B CA 1
ATOM 6612 C C . THR B 1 56 ? 35.30400 70.07400 1.79700 1.000 21.92630 56 THR B C 1
ATOM 6613 O O . THR B 1 56 ? 34.46200 70.63700 2.50600 1.000 25.41793 56 THR B O 1
ATOM 6624 N N . CYS B 1 57 ? 34.98900 69.55200 0.61000 1.000 23.92129 57 CYS B N 1
ATOM 6625 C CA . CYS B 1 57 ? 33.67700 69.86500 0.05100 1.000 25.66013 57 CYS B CA 1
ATOM 6626 C C . CYS B 1 57 ? 32.53200 69.16700 0.76800 1.000 24.50047 57 CYS B C 1
ATOM 6627 O O . CYS B 1 57 ? 31.37900 69.56800 0.59300 1.000 25.77097 57 CYS B O 1
ATOM 6635 N N . TRP B 1 58 ? 32.80700 68.15200 1.57800 1.000 23.07410 58 TRP B N 1
ATOM 6636 C CA . TRP B 1 58 ? 31.76600 67.51400 2.36400 1.000 22.93751 58 TRP B CA 1
ATOM 6637 C C . TRP B 1 58 ? 31.87700 67.84400 3.84800 1.000 23.45885 58 TRP B C 1
ATOM 6638 O O . TRP B 1 58 ? 31.33500 67.12000 4.68800 1.000 25.42940 58 TRP B O 1
ATOM 6659 N N . GLY B 1 59 ? 32.55400 68.93800 4.19100 1.000 23.39924 59 GLY B N 1
ATOM 6660 C CA . GLY B 1 59 ? 32.53700 69.42200 5.55300 1.000 24.00928 59 GLY B CA 1
ATOM 6661 C C . GLY B 1 59 ? 33.60300 68.87100 6.46300 1.000 26.03467 59 GLY B C 1
ATOM 6662 O O . GLY B 1 59 ? 33.54600 69.13000 7.67700 1.000 28.36027 59 GLY B O 1
ATOM 6666 N N . GLN B 1 60 ? 34.53900 68.13100 5.95000 1.000 23.91902 60 GLN B N 1
ATOM 6667 C CA . GLN B 1 60 ? 35.70700 67.76300 6.74000 1.000 21.77318 60 GLN B CA 1
ATOM 6668 C C . GLN B 1 60 ? 36.79900 68.80800 6.53700 1.000 24.45081 60 GLN B C 1
ATOM 6669 O O . GLN B 1 60 ? 36.91000 69.39800 5.46100 1.000 24.60877 60 GLN B O 1
ATOM 6683 N N . PRO B 1 61 ? 37.59900 69.08000 7.55400 1.000 24.24695 61 PRO B N 1
ATOM 6684 C CA . PRO B 1 61 ? 38.69000 70.05200 7.41500 1.000 24.60219 61 PRO B CA 1
ATOM 6685 C C . PRO B 1 61 ? 39.88000 69.39700 6.72700 1.000 24.56988 61 PRO B C 1
ATOM 6686 O O . PRO B 1 61 ? 39.93500 68.18800 6.53400 1.000 25.35388 61 PRO B O 1
ATOM 6697 N N . VAL B 1 62 ? 40.85100 70.23200 6.35400 1.000 26.25500 62 VAL B N 1
ATOM 6698 C CA . VAL B 1 62 ? 42.08800 69.70700 5.79000 1.000 25.24202 62 VAL B CA 1
ATOM 6699 C C . VAL B 1 62 ? 42.73900 68.80000 6.82200 1.000 23.11723 62 VAL B C 1
ATOM 6700 O O . VAL B 1 62 ? 42.82900 69.13700 8.01000 1.000 27.26262 62 VAL B O 1
ATOM 6713 N N . THR B 1 63 ? 43.16000 67.62200 6.37500 1.000 22.49296 63 THR B N 1
ATOM 6714 C CA . THR B 1 63 ? 43.68900 66.60000 7.26900 1.000 21.47833 63 THR B CA 1
ATOM 6715 C C . THR B 1 63 ? 45.08000 66.98700 7.75300 1.000 23.48068 63 THR B C 1
ATOM 6716 O O . THR B 1 63 ? 45.90300 67.49900 6.99000 1.000 25.65357 63 THR B O 1
ATOM 6727 N N . LYS B 1 64 ? 45.33600 66.73300 9.04000 1.000 22.00665 64 LYS B N 1
ATOM 6728 C CA . LYS B 1 64 ? 46.60600 66.99400 9.69400 1.000 23.39874 64 LYS B CA 1
ATOM 6729 C C . LYS B 1 64 ? 47.18200 65.70400 10.26600 1.000 23.98589 64 LYS B C 1
ATOM 6730 O O . LYS B 1 64 ? 46.43300 64.80700 10.67800 1.000 23.39081 64 LYS B O 1
ATOM 6749 N N . PRO B 1 65 ? 48.51200 65.60400 10.35600 1.000 23.67525 65 PRO B N 1
ATOM 6750 C CA . PRO B 1 65 ? 49.12200 64.38200 10.91400 1.000 23.20223 65 PRO B CA 1
ATOM 6751 C C . PRO B 1 65 ? 48.77500 64.12700 12.37200 1.000 24.66763 65 PRO B C 1
ATOM 6752 O O . PRO B 1 65 ? 48.73200 62.95800 12.79300 1.000 25.48533 65 PRO B O 1
ATOM 6763 N N . GLU B 1 66 ? 48.51200 65.18300 13.14400 1.000 25.54521 66 GLU B N 1
ATOM 6764 C CA . GLU B 1 66 ? 48.16100 65.00700 14.55100 1.000 26.58423 66 GLU B CA 1
ATOM 6765 C C . GLU B 1 66 ? 46.93000 64.12700 14.71100 1.000 24.41483 66 GLU B C 1
ATOM 6766 O O . GLU B 1 66 ? 46.80700 63.40100 15.70800 1.000 27.32190 66 GLU B O 1
ATOM 6778 N N . LEU B 1 67 ? 45.99800 64.19000 13.75800 1.000 22.45843 67 LEU B N 1
ATOM 6779 C CA . LEU B 1 67 ? 44.83400 63.31000 13.80500 1.000 22.61483 67 LEU B CA 1
ATOM 6780 C C . LEU B 1 67 ? 45.24800 61.85000 13.88100 1.000 25.15849 67 LEU B C 1
ATOM 6781 O O . LEU B 1 67 ? 44.69000 61.08100 14.66200 1.000 22.83242 67 LEU B O 1
ATOM 6797 N N . PHE B 1 68 ? 46.22100 61.44600 13.07900 1.000 23.81824 68 PHE B N 1
ATOM 6798 C CA . PHE B 1 68 ? 46.62300 60.04200 13.05700 1.000 23.56002 68 PHE B CA 1
ATOM 6799 C C . PHE B 1 68 ? 47.44900 59.67000 14.28000 1.000 24.55097 68 PHE B C 1
ATOM 6800 O O . PHE B 1 68 ? 47.37000 58.52700 14.73800 1.000 25.71675 68 PHE B O 1
ATOM 6817 N N . LYS B 1 69 ? 48.24800 60.60300 14.80400 1.000 23.71812 69 LYS B N 1
ATOM 6818 C CA . LYS B 1 69 ? 48.89900 60.37200 16.09000 1.000 23.38202 69 LYS B CA 1
ATOM 6819 C C . LYS B 1 69 ? 47.86000 60.10400 17.17400 1.000 24.75657 69 LYS B C 1
ATOM 6820 O O . LYS B 1 69 ? 48.02400 59.19600 18.00000 1.000 23.98953 69 LYS B O 1
ATOM 6839 N N . MET B 1 70 ? 46.76600 60.87100 17.17300 1.000 25.60420 70 MET B N 1
ATOM 6840 C CA . MET B 1 70 ? 45.70900 60.63600 18.14900 1.000 25.55154 70 MET B CA 1
ATOM 6841 C C . MET B 1 70 ? 45.09400 59.25200 17.96400 1.000 23.44203 70 MET B C 1
ATOM 6842 O O . MET B 1 70 ? 44.85000 58.54400 18.94300 1.000 25.06099 70 MET B O 1
ATOM 6856 N N . MET B 1 71 ? 44.86000 58.84200 16.71700 1.000 25.06224 71 MET B N 1
ATOM 6857 C CA . MET B 1 71 ? 44.32000 57.51100 16.46800 1.000 23.65689 71 MET B CA 1
ATOM 6858 C C . MET B 1 71 ? 45.28200 56.42900 16.93500 1.000 24.70682 71 MET B C 1
ATOM 6859 O O . MET B 1 71 ? 44.86400 55.44800 17.55400 1.000 24.70819 71 MET B O 1
ATOM 6873 N N . LYS B 1 72 ? 46.57600 56.58500 16.64400 1.000 22.30934 72 LYS B N 1
ATOM 6874 C CA . LYS B 1 72 ? 47.55900 55.60400 17.08700 1.000 24.78888 72 LYS B CA 1
ATOM 6875 C C . LYS B 1 72 ? 47.60000 55.51600 18.60500 1.000 26.19186 72 LYS B C 1
ATOM 6876 O O . LYS B 1 72 ? 47.63400 54.41700 19.16700 1.000 26.67394 72 LYS B O 1
ATOM 6895 N N . GLU B 1 73 ? 47.60000 56.66100 19.28900 1.000 24.70126 73 GLU B N 1
ATOM 6896 C CA . GLU B 1 73 ? 47.64900 56.64000 20.74300 1.000 26.84380 73 GLU B CA 1
ATOM 6897 C C . GLU B 1 73 ? 46.40700 56.00600 21.33900 1.000 24.09015 73 GLU B C 1
ATOM 6898 O O . GLU B 1 73 ? 46.48500 55.42000 22.42400 1.000 27.76025 73 GLU B O 1
ATOM 6910 N N . ALA B 1 74 ? 45.27900 56.07800 20.64300 1.000 25.73331 74 ALA B N 1
ATOM 6911 C CA . ALA B 1 74 ? 44.06000 55.44400 21.12300 1.000 24.74149 74 ALA B CA 1
ATOM 6912 C C . ALA B 1 74 ? 44.01600 53.95500 20.82800 1.000 26.78298 74 ALA B C 1
ATOM 6913 O O . ALA B 1 74 ? 43.06300 53.28400 21.25300 1.000 29.64010 74 ALA B O 1
ATOM 6920 N N . GLY B 1 75 ? 45.02400 53.42200 20.14200 1.000 25.77597 75 GLY B N 1
ATOM 6921 C CA . GLY B 1 75 ? 45.11800 51.99500 19.91200 1.000 25.36094 75 GLY B CA 1
ATOM 6922 C C . GLY B 1 75 ? 44.79900 51.52000 18.51000 1.000 25.03790 75 GLY B C 1
ATOM 6923 O O . GLY B 1 75 ? 44.71400 50.30100 18.30000 1.000 24.57217 75 GLY B O 1
ATOM 6927 N N . PHE B 1 76 ? 44.61500 52.42000 17.55000 1.000 22.66137 76 PHE B N 1
ATOM 6928 C CA . PHE B 1 76 ? 44.33100 52.04100 16.17100 1.000 21.01511 76 PHE B CA 1
ATOM 6929 C C . PHE B 1 76 ? 45.63600 51.75600 15.43700 1.000 23.24037 76 PHE B C 1
ATOM 6930 O O . PHE B 1 76 ? 46.67700 52.34100 15.74200 1.000 24.90648 76 PHE B O 1
ATOM 6947 N N . GLY B 1 77 ? 45.57800 50.81600 14.48800 1.000 21.84431 77 GLY B N 1
ATOM 6948 C CA . GLY B 1 77 ? 46.78200 50.34400 13.82700 1.000 23.18386 77 GLY B CA 1
ATOM 6949 C C . GLY B 1 77 ? 46.82700 50.56400 12.33100 1.000 24.78669 77 GLY B C 1
ATOM 6950 O O . GLY B 1 77 ? 47.81900 50.21500 11.67600 1.000 23.48114 77 GLY B O 1
ATOM 6954 N N . ALA B 1 78 ? 45.76100 51.14200 11.77900 1.000 21.64591 78 ALA B N 1
ATOM 6955 C CA . ALA B 1 78 ? 45.63300 51.24600 10.33500 1.000 19.99432 78 ALA B CA 1
ATOM 6956 C C . ALA B 1 78 ? 44.57600 52.28400 9.99700 1.000 20.95348 78 ALA B C 1
ATOM 6957 O O . ALA B 1 78 ? 43.60600 52.46300 10.75000 1.000 21.83521 78 ALA B O 1
ATOM 6964 N N . ILE B 1 79 ? 44.79100 52.97100 8.87100 1.000 19.58313 79 ILE B N 1
ATOM 6965 C CA . ILE B 1 79 ? 43.88400 53.98500 8.35900 1.000 18.77509 79 ILE B CA 1
ATOM 6966 C C . ILE B 1 79 ? 43.55800 53.64100 6.91300 1.000 19.96511 79 ILE B C 1
ATOM 6967 O O . ILE B 1 79 ? 44.46600 53.44200 6.10100 1.000 20.87053 79 ILE B O 1
ATOM 6983 N N . ARG B 1 80 ? 42.27000 53.59600 6.58500 1.000 18.20473 80 ARG B N 1
ATOM 6984 C CA . ARG B 1 80 ? 41.84600 53.55400 5.19100 1.000 18.13896 80 ARG B CA 1
ATOM 6985 C C . ARG B 1 80 ? 41.58100 54.98100 4.74700 1.000 18.68672 80 ARG B C 1
ATOM 6986 O O . ARG B 1 80 ? 40.85600 55.72600 5.41600 1.000 18.80941 80 ARG B O 1
ATOM 7007 N N . VAL B 1 81 ? 42.21500 55.36900 3.64400 1.000 18.87773 81 VAL B N 1
ATOM 7008 C CA . VAL B 1 81 ? 42.15400 56.71500 3.07700 1.000 18.02734 81 VAL B CA 1
ATOM 7009 C C . VAL B 1 81 ? 41.44600 56.58900 1.73700 1.000 19.28695 81 VAL B C 1
ATOM 7010 O O . VAL B 1 81 ? 42.10000 56.40200 0.70100 1.000 18.94336 81 VAL B O 1
ATOM 7023 N N . PRO B 1 82 ? 40.12100 56.63700 1.70500 1.000 17.38725 82 PRO B N 1
ATOM 7024 C CA . PRO B 1 82 ? 39.42200 56.51400 0.41700 1.000 18.06862 82 PRO B CA 1
ATOM 7025 C C . PRO B 1 82 ? 39.70500 57.73200 -0.44300 1.000 19.65283 82 PRO B C 1
ATOM 7026 O O . PRO B 1 82 ? 39.81400 58.85500 0.04800 1.000 17.47468 82 PRO B O 1
ATOM 7037 N N . VAL B 1 83 ? 39.84800 57.51900 -1.74800 1.000 17.25601 83 VAL B N 1
ATOM 7038 C CA . VAL B 1 83 ? 40.14000 58.61100 -2.66400 1.000 17.62588 83 VAL B CA 1
ATOM 7039 C C . VAL B 1 83 ? 39.22200 58.48900 -3.86900 1.000 16.88861 83 VAL B C 1
ATOM 7040 O O . VAL B 1 83 ? 39.09700 57.40400 -4.43700 1.000 17.44003 83 VAL B O 1
ATOM 7053 N N . THR B 1 84 ? 38.60400 59.60400 -4.26700 1.000 18.02256 84 THR B N 1
ATOM 7054 C CA . THR B 1 84 ? 37.79600 59.69100 -5.48000 1.000 17.80761 84 THR B CA 1
ATOM 7055 C C . THR B 1 84 ? 38.57600 60.50100 -6.49800 1.000 18.34243 84 THR B C 1
ATOM 7056 O O . THR B 1 84 ? 39.03100 61.60500 -6.19800 1.000 18.65600 84 THR B O 1
ATOM 7067 N N . TRP B 1 85 ? 38.73500 59.95100 -7.70200 1.000 17.26979 85 TRP B N 1
ATOM 7068 C CA . TRP B 1 85 ? 39.69700 60.48400 -8.65800 1.000 18.00037 85 TRP B CA 1
ATOM 7069 C C . TRP B 1 85 ? 39.10700 61.24400 -9.83900 1.000 18.54186 85 TRP B C 1
ATOM 7070 O O . TRP B 1 85 ? 39.82600 62.05200 -10.42600 1.000 19.12594 85 TRP B O 1
ATOM 7091 N N . TYR B 1 86 ? 37.83000 61.04100 -10.18900 1.000 19.07409 86 TYR B N 1
ATOM 7092 C CA . TYR B 1 86 ? 37.35100 61.51600 -11.48600 1.000 18.95677 86 TYR B CA 1
ATOM 7093 C C . TYR B 1 86 ? 37.36000 63.03300 -11.63900 1.000 18.99473 86 TYR B C 1
ATOM 7094 O O . TYR B 1 86 ? 37.45500 63.52300 -12.77200 1.000 20.57220 86 TYR B O 1
ATOM 7112 N N . GLN B 1 87 ? 37.24400 63.80000 -10.55100 1.000 19.72367 87 GLN B N 1
ATOM 7113 C CA . GLN B 1 87 ? 37.31400 65.25400 -10.64000 1.000 19.39871 87 GLN B CA 1
ATOM 7114 C C . GLN B 1 87 ? 38.74100 65.77400 -10.62800 1.000 19.70333 87 GLN B C 1
ATOM 7115 O O . GLN B 1 87 ? 38.95300 66.99000 -10.58400 1.000 23.55990 87 GLN B O 1
ATOM 7129 N N . GLU B 1 88 ? 39.71800 64.86800 -10.66700 1.000 19.63981 88 GLU B N 1
ATOM 7130 C CA . GLU B 1 88 ? 41.12900 65.21600 -10.69500 1.000 20.95422 88 GLU B CA 1
ATOM 7131 C C . GLU B 1 88 ? 41.81400 64.64700 -11.92700 1.000 21.66926 88 GLU B C 1
ATOM 7132 O O . GLU B 1 88 ? 43.04200 64.60800 -11.98700 1.000 23.22930 88 GLU B O 1
ATOM 7144 N N . MET B 1 89 ? 41.03200 64.21200 -12.91600 1.000 20.79343 89 MET B N 1
ATOM 7145 C CA . MET B 1 89 ? 41.54000 63.58500 -14.12100 1.000 20.44160 89 MET B CA 1
ATOM 7146 C C . MET B 1 89 ? 41.18700 64.44900 -15.32500 1.000 22.55470 89 MET B C 1
ATOM 7147 O O . MET B 1 89 ? 40.06700 64.95200 -15.42900 1.000 24.55253 89 MET B O 1
ATOM 7161 N N . ASP B 1 90 ? 42.15500 64.61800 -16.22400 1.000 20.69848 90 ASP B N 1
ATOM 7162 C CA . ASP B 1 90 ? 41.96000 65.35000 -17.46500 1.000 20.48552 90 ASP B CA 1
ATOM 7163 C C . ASP B 1 90 ? 41.25300 64.45900 -18.48200 1.000 22.57688 90 ASP B C 1
ATOM 7164 O O . ASP B 1 90 ? 40.85700 63.31800 -18.19100 1.000 23.18436 90 ASP B O 1
ATOM 7173 N N . ALA B 1 91 ? 41.05900 65.00500 -19.69000 1.000 23.38685 91 ALA B N 1
ATOM 7174 C CA . ALA B 1 91 ? 40.32400 64.27500 -20.71900 1.000 22.95483 91 ALA B CA 1
ATOM 7175 C C . ALA B 1 91 ? 41.02100 62.98800 -21.14900 1.000 29.35391 91 ALA B C 1
ATOM 7176 O O . ALA B 1 91 ? 40.37800 62.11600 -21.73500 1.000 30.81683 91 ALA B O 1
ATOM 7183 N N . ASN B 1 92 ? 42.31400 62.85900 -20.89200 1.000 22.61628 92 ASN B N 1
ATOM 7184 C CA . ASN B 1 92 ? 43.04900 61.62500 -21.14500 1.000 23.41772 92 ASN B CA 1
ATOM 7185 C C . ASN B 1 92 ? 43.04900 60.66000 -19.96300 1.000 21.53625 92 ASN B C 1
ATOM 7186 O O . ASN B 1 92 ? 43.60800 59.56200 -20.06900 1.000 23.62246 92 ASN B O 1
ATOM 7197 N N . GLY B 1 93 ? 42.42200 61.02200 -18.84700 1.000 21.19482 93 GLY B N 1
ATOM 7198 C CA . GLY B 1 93 ? 42.47000 60.22800 -17.64800 1.000 23.05902 93 GLY B CA 1
ATOM 7199 C C . GLY B 1 93 ? 43.70900 60.42200 -16.81600 1.000 22.89365 93 GLY B C 1
ATOM 7200 O O . GLY B 1 93 ? 43.95700 59.61200 -15.91300 1.000 21.10735 93 GLY B O 1
ATOM 7204 N N . LYS B 1 94 ? 44.49900 61.46900 -17.09200 1.000 22.98144 94 LYS B N 1
ATOM 7205 C CA . LYS B 1 94 ? 45.69400 61.73500 -16.29600 1.000 21.57533 94 LYS B CA 1
ATOM 7206 C C . LYS B 1 94 ? 45.33600 62.52100 -15.04000 1.000 21.55332 94 LYS B C 1
ATOM 7207 O O . LYS B 1 94 ? 44.69100 63.57200 -15.12200 1.000 22.00846 94 LYS B O 1
ATOM 7226 N N . VAL B 1 95 ? 45.78500 62.02500 -13.88300 1.000 20.01306 95 VAL B N 1
ATOM 7227 C CA . VAL B 1 95 ? 45.58800 62.70600 -12.60300 1.000 21.80841 95 VAL B CA 1
ATOM 7228 C C . VAL B 1 95 ? 46.56000 63.87900 -12.52500 1.000 20.77741 95 VAL B C 1
ATOM 7229 O O . VAL B 1 95 ? 47.75600 63.72800 -12.81500 1.000 22.64581 95 VAL B O 1
ATOM 7242 N N . ASN B 1 96 ? 46.06800 65.04700 -12.10200 1.000 20.76340 96 ASN B N 1
ATOM 7243 C CA . ASN B 1 96 ? 46.95800 66.19600 -12.00700 1.000 21.94953 96 ASN B CA 1
ATOM 7244 C C . ASN B 1 96 ? 47.96400 66.00800 -10.87200 1.000 21.87416 96 ASN B C 1
ATOM 7245 O O . ASN B 1 96 ? 47.71000 65.32200 -9.87500 1.000 21.29151 96 ASN B O 1
ATOM 7256 N N . GLU B 1 97 ? 49.13100 66.62900 -11.05300 1.000 25.00881 97 GLU B N 1
ATOM 7257 C CA . GLU B 1 97 ? 50.23700 66.44100 -10.11800 1.000 26.33749 97 GLU B CA 1
ATOM 7258 C C . GLU B 1 97 ? 49.88200 66.95300 -8.72900 1.000 23.65846 97 GLU B C 1
ATOM 7259 O O . GLU B 1 97 ? 50.25600 66.34800 -7.71500 1.000 23.54146 97 GLU B O 1
ATOM 7271 N N . ALA B 1 98 ? 49.17300 68.08100 -8.66000 1.000 23.36012 98 ALA B N 1
ATOM 7272 C CA . ALA B 1 98 ? 48.84500 68.66000 -7.36000 1.000 24.14456 98 ALA B CA 1
ATOM 7273 C C . ALA B 1 98 ? 48.01700 67.69400 -6.53100 1.000 21.28601 98 ALA B C 1
ATOM 7274 O O . ALA B 1 98 ? 48.25100 67.54100 -5.32200 1.000 22.94505 98 ALA B O 1
ATOM 7281 N N . TRP B 1 99 ? 47.04800 67.02500 -7.16400 1.000 21.54997 99 TRP B N 1
ATOM 7282 C CA . TRP B 1 99 ? 46.19100 66.10800 -6.42900 1.000 21.35857 99 TRP B CA 1
ATOM 7283 C C . TRP B 1 99 ? 46.98700 64.89800 -5.94900 1.000 21.88415 99 TRP B C 1
ATOM 7284 O O . TRP B 1 99 ? 46.87300 64.47800 -4.79400 1.000 20.70193 99 TRP B O 1
ATOM 7305 N N . MET B 1 100 ? 47.80000 64.31200 -6.82900 1.000 20.53000 100 MET B N 1
ATOM 7306 C CA . MET B 1 100 ? 48.56900 63.13900 -6.43000 1.000 23.45375 100 MET B CA 1
ATOM 7307 C C . MET B 1 100 ? 49.51800 63.49400 -5.29400 1.000 19.93710 100 MET B C 1
ATOM 7308 O O . MET B 1 100 ? 49.69600 62.70300 -4.34900 1.000 21.04293 100 MET B O 1
ATOM 7322 N N . LYS B 1 101 ? 50.08500 64.70600 -5.33500 1.000 22.34066 101 LYS B N 1
ATOM 7323 C CA . LYS B 1 101 ? 50.96300 65.14800 -4.25000 1.000 23.90420 101 LYS B CA 1
ATOM 7324 C C . LYS B 1 101 ? 50.20800 65.25300 -2.93400 1.000 23.03097 101 LYS B C 1
ATOM 7325 O O . LYS B 1 101 ? 50.76400 64.94400 -1.87500 1.000 22.20201 101 LYS B O 1
ATOM 7344 N N . ARG B 1 102 ? 48.95100 65.71100 -2.96700 1.000 20.62889 102 ARG B N 1
ATOM 7345 C CA . ARG B 1 102 ? 48.19100 65.80700 -1.72400 1.000 19.69349 102 ARG B CA 1
ATOM 7346 C C . ARG B 1 102 ? 47.84000 64.42600 -1.17900 1.000 19.51340 102 ARG B C 1
ATOM 7347 O O . ARG B 1 102 ? 47.92100 64.18800 0.03300 1.000 20.52201 102 ARG B O 1
ATOM 7368 N N . VAL B 1 103 ? 47.42200 63.50600 -2.04900 1.000 20.19962 103 VAL B N 1
ATOM 7369 C CA . VAL B 1 103 ? 47.19500 62.13500 -1.59900 1.000 20.75866 103 VAL B CA 1
ATOM 7370 C C . VAL B 1 103 ? 48.44400 61.59000 -0.91700 1.000 19.50384 103 VAL B C 1
ATOM 7371 O O . VAL B 1 103 ? 48.36300 60.99200 0.16100 1.000 19.33998 103 VAL B O 1
ATOM 7384 N N A LYS B 1 104 ? 49.61700 61.80400 -1.52600 0.557 20.59643 104 LYS B N 1
ATOM 7385 N N B LYS B 1 104 ? 49.61700 61.80300 -1.52900 0.443 20.62409 104 LYS B N 1
ATOM 7386 C CA A LYS B 1 104 ? 50.87200 61.33700 -0.94100 0.557 20.51680 104 LYS B CA 1
ATOM 7387 C CA B LYS B 1 104 ? 50.86800 61.33000 -0.93500 0.443 20.58764 104 LYS B CA 1
ATOM 7388 C C A LYS B 1 104 ? 51.14000 61.97400 0.42100 0.557 20.73837 104 LYS B C 1
ATOM 7389 C C B LYS B 1 104 ? 51.13000 61.97100 0.42700 0.443 20.73453 104 LYS B C 1
ATOM 7390 O O A LYS B 1 104 ? 51.64000 61.30900 1.33400 0.557 21.16394 104 LYS B O 1
ATOM 7391 O O B LYS B 1 104 ? 51.61600 61.30400 1.34800 0.443 21.10963 104 LYS B O 1
ATOM 7428 N N . GLU B 1 105 ? 50.84800 63.27100 0.56600 1.000 20.22346 105 GLU B N 1
ATOM 7429 C CA . GLU B 1 105 ? 51.02700 63.91900 1.86400 1.000 21.55995 105 GLU B CA 1
ATOM 7430 C C . GLU B 1 105 ? 50.23300 63.20800 2.95400 1.000 20.00319 105 GLU B C 1
ATOM 7431 O O . GLU B 1 105 ? 50.73200 63.00700 4.07200 1.000 21.15685 105 GLU B O 1
ATOM 7443 N N . VAL B 1 106 ? 48.98600 62.83700 2.65400 1.000 20.24199 106 VAL B N 1
ATOM 7444 C CA . VAL B 1 106 ? 48.13300 62.21600 3.65900 1.000 18.73376 106 VAL B CA 1
ATOM 7445 C C . VAL B 1 106 ? 48.59800 60.78900 3.94600 1.000 22.23847 106 VAL B C 1
ATOM 7446 O O . VAL B 1 106 ? 48.68300 60.37600 5.10500 1.000 19.92540 106 VAL B O 1
ATOM 7459 N N . VAL B 1 107 ? 48.93100 60.01600 2.90700 1.000 20.60376 107 VAL B N 1
ATOM 7460 C CA . VAL B 1 107 ? 49.53500 58.70200 3.13900 1.000 18.91448 107 VAL B CA 1
ATOM 7461 C C . VAL B 1 107 ? 50.77500 58.83000 4.01400 1.000 20.69227 107 VAL B C 1
ATOM 7462 O O . VAL B 1 107 ? 50.98000 58.04900 4.95100 1.000 21.16342 107 VAL B O 1
ATOM 7475 N N . ASP B 1 108 ? 51.62300 59.81500 3.71600 1.000 21.11437 108 ASP B N 1
ATOM 7476 C CA . ASP B 1 108 ? 52.82800 60.00900 4.50100 1.000 21.00575 108 ASP B CA 1
ATOM 7477 C C . ASP B 1 108 ? 52.50500 60.26400 5.97200 1.000 20.45968 108 ASP B C 1
ATOM 7478 O O . ASP B 1 108 ? 53.23900 59.80600 6.85700 1.000 22.69258 108 ASP B O 1
ATOM 7487 N N . TYR B 1 109 ? 51.42200 61.00200 6.25500 1.000 21.36939 109 TYR B N 1
ATOM 7488 C CA . TYR B 1 109 ? 51.07000 61.23000 7.65200 1.000 20.86103 109 TYR B CA 1
ATOM 7489 C C . TYR B 1 109 ? 50.77200 59.90300 8.34200 1.000 20.01786 109 TYR B C 1
ATOM 7490 O O . TYR B 1 109 ? 51.15300 59.69100 9.50200 1.000 23.38295 109 TYR B O 1
ATOM 7508 N N . VAL B 1 110 ? 50.05000 59.01500 7.65500 1.000 21.72876 110 VAL B N 1
ATOM 7509 C CA . VAL B 1 110 ? 49.67800 57.73500 8.26300 1.000 22.51249 110 VAL B CA 1
ATOM 7510 C C . VAL B 1 110 ? 50.91500 56.86700 8.48500 1.000 23.57429 110 VAL B C 1
ATOM 7511 O O . VAL B 1 110 ? 51.12400 56.29800 9.57000 1.000 22.98904 110 VAL B O 1
ATOM 7524 N N . VAL B 1 111 ? 51.75400 56.74800 7.45200 1.000 22.62094 111 VAL B N 1
ATOM 7525 C CA . VAL B 1 111 ? 52.93600 55.89900 7.52500 1.000 21.44517 111 VAL B CA 1
ATOM 7526 C C . VAL B 1 111 ? 53.89500 56.38500 8.60400 1.000 24.78187 111 VAL B C 1
ATOM 7527 O O . VAL B 1 111 ? 54.57800 55.57700 9.23500 1.000 24.55644 111 VAL B O 1
ATOM 7540 N N . ALA B 1 112 ? 53.93900 57.69900 8.85900 1.000 24.75685 112 ALA B N 1
ATOM 7541 C CA . ALA B 1 112 ? 54.83500 58.24600 9.87200 1.000 23.81460 112 ALA B CA 1
ATOM 7542 C C . ALA B 1 112 ? 54.44500 57.84000 11.28400 1.000 23.88131 112 ALA B C 1
ATOM 7543 O O . ALA B 1 112 ? 55.28900 57.88900 12.18900 1.000 27.27576 112 ALA B O 1
ATOM 7550 N N . GLN B 1 113 ? 53.19300 57.45200 11.49900 1.000 23.31299 113 GLN B N 1
ATOM 7551 C CA . GLN B 1 113 ? 52.75500 56.90800 12.77900 1.000 24.81285 113 GLN B CA 1
ATOM 7552 C C . GLN B 1 113 ? 52.96800 55.40400 12.86900 1.000 25.19116 113 GLN B C 1
ATOM 7553 O O . GLN B 1 113 ? 52.52700 54.77700 13.83900 1.000 28.09136 113 GLN B O 1
ATOM 7567 N N . ASP B 1 114 ? 53.64100 54.81500 11.88800 1.000 26.56002 114 ASP B N 1
ATOM 7568 C CA . ASP B 1 114 ? 53.84500 53.36700 11.83500 1.000 27.93960 114 ASP B CA 1
ATOM 7569 C C . ASP B 1 114 ? 52.51300 52.61800 11.80400 1.000 28.40527 114 ASP B C 1
ATOM 7570 O O . ASP B 1 114 ? 52.34400 51.57100 12.43600 1.000 31.99564 114 ASP B O 1
ATOM 7579 N N A MET B 1 115 ? 51.55900 53.16800 11.06900 0.603 24.48521 115 MET B N 1
ATOM 7580 N N B MET B 1 115 ? 51.54200 53.18100 11.09400 0.397 24.53391 115 MET B N 1
ATOM 7581 C CA A MET B 1 115 ? 50.27500 52.53500 10.82700 0.603 23.21283 115 MET B CA 1
ATOM 7582 C CA B MET B 1 115 ? 50.26700 52.52900 10.84300 0.397 23.22242 115 MET B CA 1
ATOM 7583 C C A MET B 1 115 ? 50.18400 52.11300 9.37000 0.603 21.28095 115 MET B C 1
ATOM 7584 C C B MET B 1 115 ? 50.19000 52.10700 9.38200 0.397 21.39913 115 MET B C 1
ATOM 7585 O O A MET B 1 115 ? 50.83200 52.69300 8.49500 0.603 23.62431 115 MET B O 1
ATOM 7586 O O B MET B 1 115 ? 50.84700 52.68900 8.51300 0.397 23.57223 115 MET B O 1
ATOM 7613 N N . TYR B 1 116 ? 49.38700 51.08000 9.11700 1.000 21.83203 116 TYR B N 1
ATOM 7614 C CA . TYR B 1 116 ? 49.09600 50.69400 7.74800 1.000 21.60976 116 TYR B CA 1
ATOM 7615 C C . TYR B 1 116 ? 48.18400 51.72800 7.10600 1.000 19.46032 116 TYR B C 1
ATOM 7616 O O . TYR B 1 116 ? 47.39500 52.39500 7.78600 1.000 21.37868 116 TYR B O 1
ATOM 7634 N N . CYS B 1 117 ? 48.28500 51.84500 5.78600 1.000 19.72074 117 CYS B N 1
ATOM 7635 C CA . CYS B 1 117 ? 47.46500 52.76800 5.01800 1.000 19.03616 117 CYS B CA 1
ATOM 7636 C C . CYS B 1 117 ? 46.93700 52.06500 3.78000 1.000 19.60387 117 CYS B C 1
ATOM 7637 O O . CYS B 1 117 ? 47.71900 51.52300 2.99600 1.000 20.75126 117 CYS B O 1
ATOM 7645 N N . ILE B 1 118 ? 45.61700 52.08100 3.60000 1.000 19.38313 118 ILE B N 1
ATOM 7646 C CA . ILE B 1 118 ? 44.96700 51.59600 2.39000 1.000 18.88960 118 ILE B CA 1
ATOM 7647 C C . ILE B 1 118 ? 44.52400 52.80800 1.58100 1.000 17.44458 118 ILE B C 1
ATOM 7648 O O . ILE B 1 118 ? 43.82400 53.68000 2.11000 1.000 19.44225 118 ILE B O 1
ATOM 7664 N N . ILE B 1 119 ? 44.90600 52.87000 0.30000 1.000 18.18555 119 ILE B N 1
ATOM 7665 C CA . ILE B 1 119 ? 44.32100 53.83200 -0.64000 1.000 17.90881 119 ILE B CA 1
ATOM 7666 C C . ILE B 1 119 ? 43.54800 53.06600 -1.70500 1.000 16.38567 119 ILE B C 1
ATOM 7667 O O . ILE B 1 119 ? 43.90600 51.94200 -2.07100 1.000 19.70457 119 ILE B O 1
ATOM 7683 N N . ASN B 1 120 ? 42.47700 53.68700 -2.21300 1.000 18.81847 120 ASN B N 1
ATOM 7684 C CA . ASN B 1 120 ? 41.59200 53.00600 -3.14200 1.000 17.21043 120 ASN B CA 1
ATOM 7685 C C . ASN B 1 120 ? 41.13200 53.95100 -4.25300 1.000 17.88685 120 ASN B C 1
ATOM 7686 O O . ASN B 1 120 ? 41.64700 55.06100 -4.42500 1.000 17.96924 120 ASN B O 1
ATOM 7697 N N . VAL B 1 121 ? 40.19200 53.43100 -5.05100 1.000 18.51661 121 VAL B N 1
ATOM 7698 C CA . VAL B 1 121 ? 39.39700 54.16400 -6.03300 1.000 17.23465 121 VAL B CA 1
ATOM 7699 C C . VAL B 1 121 ? 37.96500 54.10300 -5.49700 1.000 18.31069 121 VAL B C 1
ATOM 7700 O O . VAL B 1 121 ? 37.37200 53.01800 -5.42700 1.000 18.29844 121 VAL B O 1
ATOM 7713 N N . HIS B 1 122 ? 37.42100 55.23200 -5.05300 1.000 17.42903 122 HIS B N 1
ATOM 7714 C CA . HIS B 1 122 ? 36.24600 55.22200 -4.17000 1.000 17.55728 122 HIS B CA 1
ATOM 7715 C C . HIS B 1 122 ? 34.96200 55.59900 -4.91100 1.000 17.18639 122 HIS B C 1
ATOM 7716 O O . HIS B 1 122 ? 34.33200 54.71200 -5.49100 1.000 18.13676 122 HIS B O 1
ATOM 7730 N N . HIS B 1 123 ? 34.57500 56.88400 -4.94700 1.000 18.74592 123 HIS B N 1
ATOM 7731 C CA . HIS B 1 123 ? 33.30400 57.27000 -5.57400 1.000 18.48335 123 HIS B CA 1
ATOM 7732 C C . HIS B 1 123 ? 33.41600 57.40000 -7.09800 1.000 19.08962 123 HIS B C 1
ATOM 7733 O O . HIS B 1 123 ? 32.51600 57.94300 -7.74400 1.000 20.31041 123 HIS B O 1
ATOM 7747 N N . ASP B 1 124 ? 34.50900 56.89300 -7.66500 1.000 17.84398 124 ASP B N 1
ATOM 7748 C CA . ASP B 1 124 ? 34.50800 56.46200 -9.06300 1.000 17.16685 124 ASP B CA 1
ATOM 7749 C C . ASP B 1 124 ? 33.56700 55.29400 -9.29700 1.000 19.45829 124 ASP B C 1
ATOM 7750 O O . ASP B 1 124 ? 33.15600 55.07900 -10.44700 1.000 19.27217 124 ASP B O 1
ATOM 7759 N N . THR B 1 125 ? 33.20000 54.56100 -8.24400 1.000 18.94923 125 THR B N 1
ATOM 7760 C CA . THR B 1 125 ? 32.14400 53.55200 -8.22400 1.000 16.86413 125 THR B CA 1
ATOM 7761 C C . THR B 1 125 ? 30.95600 54.09900 -7.44500 1.000 18.26117 125 THR B C 1
ATOM 7762 O O . THR B 1 125 ? 31.08500 55.07000 -6.69500 1.000 18.22483 125 THR B O 1
ATOM 7773 N N . GLY B 1 126 ? 29.81200 53.43000 -7.55100 1.000 17.48027 126 GLY B N 1
ATOM 7774 C CA . GLY B 1 126 ? 28.72000 53.66100 -6.62800 1.000 19.95474 126 GLY B CA 1
ATOM 7775 C C . GLY B 1 126 ? 27.38400 53.86700 -7.31000 1.000 19.79812 126 GLY B C 1
ATOM 7776 O O . GLY B 1 126 ? 27.23600 53.75400 -8.52300 1.000 21.29182 126 GLY B O 1
ATOM 7780 N N . ALA B 1 127 ? 26.38800 54.17100 -6.48100 1.000 20.22414 127 ALA B N 1
ATOM 7781 C CA . ALA B 1 127 ? 25.02300 54.35000 -6.95000 1.000 21.42277 127 ALA B CA 1
ATOM 7782 C C . ALA B 1 127 ? 24.81400 55.74300 -7.52200 1.000 23.12972 127 ALA B C 1
ATOM 7783 O O . ALA B 1 127 ? 25.03400 56.75500 -6.84200 1.000 25.67202 127 ALA B O 1
ATOM 7790 N N . ASP B 1 128 ? 24.34200 55.79000 -8.76300 1.000 24.71677 128 ASP B N 1
ATOM 7791 C CA . ASP B 1 128 ? 23.94300 57.05500 -9.34900 1.000 23.83468 128 ASP B CA 1
ATOM 7792 C C . ASP B 1 128 ? 22.89000 57.71500 -8.46300 1.000 26.79118 128 ASP B C 1
ATOM 7793 O O . ASP B 1 128 ? 21.96400 57.06200 -7.97500 1.000 27.43456 128 ASP B O 1
ATOM 7802 N N . LYS B 1 129 ? 23.00300 59.02500 -8.28000 1.000 27.81173 129 LYS B N 1
ATOM 7803 C CA . LYS B 1 129 ? 21.99800 59.74900 -7.51700 1.000 27.06253 129 LYS B CA 1
ATOM 7804 C C . LYS B 1 129 ? 22.13000 61.24100 -7.75900 1.000 28.07008 129 LYS B C 1
ATOM 7805 O O . LYS B 1 129 ? 23.21600 61.80100 -7.57000 1.000 30.63627 129 LYS B O 1
ATOM 7824 N N . ASP B 1 130 ? 21.04700 61.90100 -8.17900 1.000 28.95183 130 ASP B N 1
ATOM 7825 C CA . ASP B 1 130 ? 21.04600 63.34400 -8.45300 1.000 29.86361 130 ASP B CA 1
ATOM 7826 C C . ASP B 1 130 ? 22.14300 63.60900 -9.47700 1.000 35.58031 130 ASP B C 1
ATOM 7827 O O . ASP B 1 130 ? 22.12200 62.97000 -10.54500 1.000 33.88279 130 ASP B O 1
ATOM 7836 N N . ALA B 1 131 ? 23.12000 64.48500 -9.19800 1.000 31.61091 131 ALA B N 1
ATOM 7837 C CA . ALA B 1 131 ? 24.15500 64.81200 -10.17500 1.000 30.28362 131 ALA B CA 1
ATOM 7838 C C . ALA B 1 131 ? 25.23900 63.74500 -10.27200 1.000 32.72785 131 ALA B C 1
ATOM 7839 O O . ALA B 1 131 ? 26.00200 63.73800 -11.24500 1.000 33.46937 131 ALA B O 1
ATOM 7846 N N . PHE B 1 132 ? 25.31200 62.83300 -9.30300 1.000 31.10800 132 PHE B N 1
ATOM 7847 C CA . PHE B 1 132 ? 26.39200 61.85700 -9.27900 1.000 27.76187 132 PHE B CA 1
ATOM 7848 C C . PHE B 1 132 ? 26.06700 60.65600 -10.15800 1.000 32.17249 132 PHE B C 1
ATOM 7849 O O . PHE B 1 132 ? 24.98100 60.07400 -10.04800 1.000 27.14345 132 PHE B O 1
ATOM 7866 N N . LYS B 1 133 ? 27.01900 60.27100 -11.02200 1.000 30.24544 133 LYS B N 1
ATOM 7867 C CA . LYS B 1 133 ? 26.89100 59.08200 -11.86700 1.000 30.35149 133 LYS B CA 1
ATOM 7868 C C . LYS B 1 133 ? 28.24500 58.39200 -11.98900 1.000 29.37319 133 LYS B C 1
ATOM 7869 O O . LYS B 1 133 ? 29.15400 58.89600 -12.65600 1.000 34.66819 133 LYS B O 1
ATOM 7888 N N . SER B 1 134 ? 28.37100 57.21000 -11.40000 1.000 22.98660 134 SER B N 1
ATOM 7889 C CA . SER B 1 134 ? 29.67400 56.57500 -11.32000 1.000 22.48210 134 SER B CA 1
ATOM 7890 C C . SER B 1 134 ? 30.11900 56.06900 -12.68400 1.000 21.72098 134 SER B C 1
ATOM 7891 O O . SER B 1 134 ? 29.31400 55.56700 -13.47900 1.000 24.22717 134 SER B O 1
ATOM 7899 N N . TRP B 1 135 ? 31.42300 56.17300 -12.94600 1.000 19.17872 135 TRP B N 1
ATOM 7900 C CA . TRP B 1 135 ? 31.95100 55.73000 -14.23100 1.000 20.31395 135 TRP B CA 1
ATOM 7901 C C . TRP B 1 135 ? 32.40700 54.27900 -14.23700 1.000 22.02415 135 TRP B C 1
ATOM 7902 O O . TRP B 1 135 ? 32.41400 53.65900 -15.30300 1.000 21.48016 135 TRP B O 1
ATOM 7923 N N . ILE B 1 136 ? 32.76400 53.71400 -13.08900 1.000 19.89941 136 ILE B N 1
ATOM 7924 C CA . ILE B 1 136 ? 33.15500 52.31700 -12.99600 1.000 18.29561 136 ILE B CA 1
ATOM 7925 C C . ILE B 1 136 ? 31.93500 51.53600 -12.53200 1.000 18.84116 136 ILE B C 1
ATOM 7926 O O . ILE B 1 136 ? 31.45400 51.74600 -11.40500 1.000 19.94568 136 ILE B O 1
ATOM 7942 N N . LYS B 1 137 ? 31.42200 50.65700 -13.39900 1.000 18.72065 137 LYS B N 1
ATOM 7943 C CA . LYS B 1 137 ? 30.23200 49.87600 -13.09500 1.000 17.97336 137 LYS B CA 1
ATOM 7944 C C . LYS B 1 137 ? 30.46800 48.39300 -13.33700 1.000 18.62205 137 LYS B C 1
ATOM 7945 O O . LYS B 1 137 ? 31.23100 47.99300 -14.23000 1.000 19.19676 137 LYS B O 1
ATOM 7964 N N . ALA B 1 138 ? 29.77600 47.58200 -12.53500 1.000 18.47531 138 ALA B N 1
ATOM 7965 C CA . ALA B 1 138 ? 29.81300 46.13200 -12.65700 1.000 17.98294 138 ALA B CA 1
ATOM 7966 C C . ALA B 1 138 ? 28.85900 45.72900 -13.77600 1.000 20.10904 138 ALA B C 1
ATOM 7967 O O . ALA B 1 138 ? 27.74000 45.25800 -13.55500 1.000 20.09109 138 ALA B O 1
ATOM 7974 N N . ASP B 1 139 ? 29.35300 45.91000 -14.99200 1.000 18.67915 139 ASP B N 1
ATOM 7975 C CA . ASP B 1 139 ? 28.63000 45.67800 -16.23300 1.000 18.32048 139 ASP B CA 1
ATOM 7976 C C . ASP B 1 139 ? 29.72600 45.39500 -17.24400 1.000 17.90114 139 ASP B C 1
ATOM 7977 O O . ASP B 1 139 ? 30.66700 46.19000 -17.36700 1.000 19.19949 139 ASP B O 1
ATOM 7986 N N . GLU B 1 140 ? 29.66500 44.23700 -17.91100 1.000 18.02704 140 GLU B N 1
ATOM 7987 C CA . GLU B 1 140 ? 30.80400 43.84300 -18.73200 1.000 19.95134 140 GLU B CA 1
ATOM 7988 C C . GLU B 1 140 ? 31.03000 44.80300 -19.90000 1.000 19.68019 140 GLU B C 1
ATOM 7989 O O . GLU B 1 140 ? 32.17200 44.97200 -20.35200 1.000 20.65592 140 GLU B O 1
ATOM 8001 N N . ALA B 1 141 ? 29.97000 45.43000 -20.42300 1.000 20.63415 141 ALA B N 1
ATOM 8002 C CA . ALA B 1 141 ? 30.17100 46.43400 -21.46900 1.000 19.91470 141 ALA B CA 1
ATOM 8003 C C . ALA B 1 141 ? 30.86600 47.67700 -20.90600 1.000 19.00160 141 ALA B C 1
ATOM 8004 O O . ALA B 1 141 ? 31.73000 48.26500 -21.56400 1.000 21.43630 141 ALA B O 1
ATOM 8011 N N . ASN B 1 142 ? 30.52900 48.06700 -19.67500 1.000 19.63730 142 ASN B N 1
ATOM 8012 C CA . ASN B 1 142 ? 31.25600 49.14700 -19.01300 1.000 20.71885 142 ASN B CA 1
ATOM 8013 C C . ASN B 1 142 ? 32.72100 48.76300 -18.81400 1.000 19.85703 142 ASN B C 1
ATOM 8014 O O . ASN B 1 142 ? 33.61900 49.56300 -19.10500 1.000 20.76292 142 ASN B O 1
ATOM 8025 N N . TYR B 1 143 ? 32.98800 47.51800 -18.39500 1.000 20.40823 143 TYR B N 1
ATOM 8026 C CA . TYR B 1 143 ? 34.37200 47.07600 -18.23600 1.000 18.88238 143 TYR B CA 1
ATOM 8027 C C . TYR B 1 143 ? 35.12700 47.14300 -19.55800 1.000 19.11024 143 TYR B C 1
ATOM 8028 O O . TYR B 1 143 ? 36.23500 47.69400 -19.63600 1.000 21.09439 143 TYR B O 1
ATOM 8046 N N . ASN B 1 144 ? 34.53700 46.60300 -20.62200 1.000 20.24780 144 ASN B N 1
ATOM 8047 C CA . ASN B 1 144 ? 35.23200 46.61700 -21.90600 1.000 21.86345 144 ASN B CA 1
ATOM 8048 C C . ASN B 1 144 ? 35.50600 48.04900 -22.36500 1.000 21.06368 144 ASN B C 1
ATOM 8049 O O . ASN B 1 144 ? 36.57000 48.34700 -22.91800 1.000 24.31965 144 ASN B O 1
ATOM 8060 N N . GLN B 1 145 ? 34.56000 48.95700 -22.11600 1.000 19.94375 145 GLN B N 1
ATOM 8061 C CA . GLN B 1 145 ? 34.71900 50.35200 -22.49800 1.000 21.31233 145 GLN B CA 1
ATOM 8062 C C . GLN B 1 145 ? 35.82800 51.03700 -21.71600 1.000 21.13991 145 GLN B C 1
ATOM 8063 O O . GLN B 1 145 ? 36.61100 51.80200 -22.29400 1.000 22.25890 145 GLN B O 1
ATOM 8077 N N . ASN B 1 146 ? 35.89300 50.80300 -20.39800 1.000 20.37582 146 ASN B N 1
ATOM 8078 C CA . ASN B 1 146 ? 36.72300 51.61200 -19.51200 1.000 20.01218 146 ASN B CA 1
ATOM 8079 C C . ASN B 1 146 ? 37.98100 50.90100 -19.04400 1.000 20.19369 146 ASN B C 1
ATOM 8080 O O . ASN B 1 146 ? 38.73400 51.47900 -18.25100 1.000 20.83029 146 ASN B O 1
ATOM 8091 N N . LYS B 1 147 ? 38.24700 49.69400 -19.54600 1.000 20.61298 147 LYS B N 1
ATOM 8092 C CA . LYS B 1 147 ? 39.39900 48.91100 -19.11400 1.000 20.93175 147 LYS B CA 1
ATOM 8093 C C . LYS B 1 147 ? 40.69300 49.69900 -19.23100 1.000 23.23374 147 LYS B C 1
ATOM 8094 O O . LYS B 1 147 ? 41.49200 49.74600 -18.28500 1.000 21.95103 147 LYS B O 1
ATOM 8113 N N . ALA B 1 148 ? 40.92500 50.31800 -20.39300 1.000 23.25255 148 ALA B N 1
ATOM 8114 C CA . ALA B 1 148 ? 42.17900 51.03000 -20.60800 1.000 22.18275 148 ALA B CA 1
ATOM 8115 C C . ALA B 1 148 ? 42.31900 52.21000 -19.64900 1.000 23.23223 148 ALA B C 1
ATOM 8116 O O . ALA B 1 148 ? 43.39200 52.42800 -19.07900 1.000 22.89067 148 ALA B O 1
ATOM 8123 N N . LYS B 1 149 ? 41.24800 52.99400 -19.48300 1.000 22.08019 149 LYS B N 1
ATOM 8124 C CA . LYS B 1 149 ? 41.27500 54.15700 -18.59800 1.000 22.41564 149 LYS B CA 1
ATOM 8125 C C . LYS B 1 149 ? 41.50300 53.74200 -17.15100 1.000 22.17363 149 LYS B C 1
ATOM 8126 O O . LYS B 1 149 ? 42.29000 54.37200 -16.43200 1.000 20.71660 149 LYS B O 1
ATOM 8145 N N . TYR B 1 150 ? 40.83400 52.67800 -16.71300 1.000 21.39214 150 TYR B N 1
ATOM 8146 C CA . TYR B 1 150 ? 41.01400 52.18000 -15.35600 1.000 19.30141 150 TYR B CA 1
ATOM 8147 C C . TYR B 1 150 ? 42.43900 51.69200 -15.13000 1.000 18.87641 150 TYR B C 1
ATOM 8148 O O . TYR B 1 150 ? 43.03800 51.97800 -14.08900 1.000 19.33898 150 TYR B O 1
ATOM 8166 N N . GLU B 1 151 ? 42.98000 50.91000 -16.07200 1.000 20.07074 151 GLU B N 1
ATOM 8167 C CA . GLU B 1 151 ? 44.37300 50.48400 -15.95700 1.000 19.73741 151 GLU B CA 1
ATOM 8168 C C . GLU B 1 151 ? 45.33100 51.67800 -15.94000 1.000 22.35126 151 GLU B C 1
ATOM 8169 O O . GLU B 1 151 ? 46.30300 51.68000 -15.18100 1.000 21.46693 151 GLU B O 1
ATOM 8181 N N . TYR B 1 152 ? 45.08200 52.70300 -16.76500 1.000 20.76413 152 TYR B N 1
ATOM 8182 C CA . TYR B 1 152 ? 45.93600 53.89100 -16.74700 1.000 20.96348 152 TYR B CA 1
ATOM 8183 C C . TYR B 1 152 ? 45.88700 54.56700 -15.38000 1.000 21.47914 152 TYR B C 1
ATOM 8184 O O . TYR B 1 152 ? 46.92400 54.95900 -14.83300 1.000 21.38258 152 TYR B O 1
ATOM 8202 N N . LEU B 1 153 ? 44.69100 54.69200 -14.80000 1.000 19.62257 153 LEU B N 1
ATOM 8203 C CA . LEU B 1 153 ? 44.57900 55.27200 -13.46600 1.000 18.96416 153 LEU B CA 1
ATOM 8204 C C . LEU B 1 153 ? 45.41600 54.49700 -12.45500 1.000 19.48036 153 LEU B C 1
ATOM 8205 O O . LEU B 1 153 ? 46.17700 55.09400 -11.68000 1.000 19.96593 153 LEU B O 1
ATOM 8221 N N . TRP B 1 154 ? 45.29300 53.16400 -12.44400 1.000 18.90121 154 TRP B N 1
ATOM 8222 C CA . TRP B 1 154 ? 46.05100 52.36300 -11.48900 1.000 20.21868 154 TRP B CA 1
ATOM 8223 C C . TRP B 1 154 ? 47.54900 52.40200 -11.76900 1.000 19.59265 154 TRP B C 1
ATOM 8224 O O . TRP B 1 154 ? 48.35000 52.39600 -10.83000 1.000 20.80747 154 TRP B O 1
ATOM 8245 N N . ARG B 1 155 ? 47.96600 52.43900 -13.03800 1.000 19.82902 155 ARG B N 1
ATOM 8246 C CA . ARG B 1 155 ? 49.39900 52.59000 -13.29300 1.000 22.52981 155 ARG B CA 1
ATOM 8247 C C . ARG B 1 155 ? 49.91700 53.88800 -12.67600 1.000 23.43020 155 ARG B C 1
ATOM 8248 O O . ARG B 1 155 ? 51.01500 53.92400 -12.10000 1.000 21.88696 155 ARG B O 1
ATOM 8269 N N . GLN B 1 156 ? 49.12600 54.96400 -12.76600 1.000 20.19614 156 GLN B N 1
ATOM 8270 C CA . GLN B 1 156 ? 49.56000 56.25300 -12.22900 1.000 19.89348 156 GLN B CA 1
ATOM 8271 C C . GLN B 1 156 ? 49.67700 56.20500 -10.71000 1.000 21.29507 156 GLN B C 1
ATOM 8272 O O . GLN B 1 156 ? 50.66100 56.69200 -10.13700 1.000 21.97107 156 GLN B O 1
ATOM 8286 N N . ILE B 1 157 ? 48.65500 55.66400 -10.04000 1.000 19.09860 157 ILE B N 1
ATOM 8287 C CA . ILE B 1 157 ? 48.69200 55.55300 -8.58600 1.000 19.25676 157 ILE B CA 1
ATOM 8288 C C . ILE B 1 157 ? 49.84000 54.64300 -8.17100 1.000 20.77003 157 ILE B C 1
ATOM 8289 O O . ILE B 1 157 ? 50.61900 54.96800 -7.26900 1.000 20.88625 157 ILE B O 1
ATOM 8305 N N . ALA B 1 158 ? 49.94300 53.47500 -8.81100 1.000 20.72667 158 ALA B N 1
ATOM 8306 C CA . ALA B 1 158 ? 51.00800 52.53600 -8.47500 1.000 20.92806 158 ALA B CA 1
ATOM 8307 C C . ALA B 1 158 ? 52.37800 53.16600 -8.66700 1.000 21.35594 158 ALA B C 1
ATOM 8308 O O . ALA B 1 158 ? 53.27500 52.96900 -7.83800 1.000 21.88181 158 ALA B O 1
ATOM 8315 N N . GLU B 1 159 ? 52.57000 53.92500 -9.75100 1.000 22.23986 159 GLU B N 1
ATOM 8316 C CA . GLU B 1 159 ? 53.87000 54.55700 -9.96500 1.000 22.09393 159 GLU B CA 1
ATOM 8317 C C . GLU B 1 159 ? 54.18200 55.55300 -8.85600 1.000 23.18947 159 GLU B C 1
ATOM 8318 O O . GLU B 1 159 ? 55.31600 55.62700 -8.37300 1.000 22.70769 159 GLU B O 1
ATOM 8330 N N . ALA B 1 160 ? 53.19000 56.34300 -8.44700 1.000 22.07000 160 ALA B N 1
ATOM 8331 C CA . ALA B 1 160 ? 53.43400 57.34700 -7.41900 1.000 22.89663 160 ALA B CA 1
ATOM 8332 C C . ALA B 1 160 ? 53.86800 56.73300 -6.09300 1.000 23.10418 160 ALA B C 1
ATOM 8333 O O . ALA B 1 160 ? 54.67100 57.33800 -5.36800 1.000 25.11640 160 ALA B O 1
ATOM 8340 N N . PHE B 1 161 ? 53.34700 55.55900 -5.74100 1.000 22.11835 161 PHE B N 1
ATOM 8341 C CA . PHE B 1 161 ? 53.62800 54.91400 -4.46400 1.000 21.44558 161 PHE B CA 1
ATOM 8342 C C . PHE B 1 161 ? 54.52600 53.69500 -4.60100 1.000 22.47702 161 PHE B C 1
ATOM 8343 O O . PHE B 1 161 ? 54.64200 52.90000 -3.66200 1.000 23.33526 161 PHE B O 1
ATOM 8360 N N A LYS B 1 162 ? 55.21800 53.57000 -5.73300 0.517 23.97338 162 LYS B N 1
ATOM 8361 N N B LYS B 1 162 ? 55.21500 53.57300 -5.73700 0.483 23.97882 162 LYS B N 1
ATOM 8362 C CA A LYS B 1 162 ? 55.94400 52.34100 -6.02800 0.517 25.34028 162 LYS B CA 1
ATOM 8363 C CA B LYS B 1 162 ? 55.95600 52.35600 -6.04600 0.483 25.36831 162 LYS B CA 1
ATOM 8364 C C A LYS B 1 162 ? 57.00700 52.04400 -4.98300 0.517 28.70674 162 LYS B C 1
ATOM 8365 C C B LYS B 1 162 ? 57.01000 52.04900 -4.99500 0.483 28.69033 162 LYS B C 1
ATOM 8366 O O A LYS B 1 162 ? 57.21100 50.88300 -4.62100 0.517 27.98112 162 LYS B O 1
ATOM 8367 O O B LYS B 1 162 ? 57.20800 50.88500 -4.63800 0.483 27.95502 162 LYS B O 1
ATOM 8404 N N . ASP B 1 163 ? 57.69900 53.06600 -4.49100 1.000 25.87563 163 ASP B N 1
ATOM 8405 C CA . ASP B 1 163 ? 58.84100 52.84600 -3.60700 1.000 26.99313 163 ASP B CA 1
ATOM 8406 C C . ASP B 1 163 ? 58.45900 52.70900 -2.14200 1.000 27.98457 163 ASP B C 1
ATOM 8407 O O . ASP B 1 163 ? 59.34300 52.47500 -1.31000 1.000 29.30204 163 ASP B O 1
ATOM 8416 N N . TYR B 1 164 ? 57.17700 52.83100 -1.81400 1.000 24.31428 164 TYR B N 1
ATOM 8417 C CA . TYR B 1 164 ? 56.73500 52.67300 -0.44100 1.000 23.42269 164 TYR B CA 1
ATOM 8418 C C . TYR B 1 164 ? 56.85200 51.22200 -0.00400 1.000 24.69642 164 TYR B C 1
ATOM 8419 O O . TYR B 1 164 ? 56.73900 50.29600 -0.81100 1.000 26.34880 164 TYR B O 1
ATOM 8437 N N . GLY B 1 165 ? 57.08200 51.03200 1.29000 1.000 24.44890 165 GLY B N 1
ATOM 8438 C CA . GLY B 1 165 ? 57.16300 49.70900 1.87200 1.000 27.22865 165 GLY B CA 1
ATOM 8439 C C . GLY B 1 165 ? 55.79700 49.08100 2.09000 1.000 22.48877 165 GLY B C 1
ATOM 8440 O O . GLY B 1 165 ? 54.77400 49.53400 1.57300 1.000 22.59130 165 GLY B O 1
ATOM 8444 N N . ASP B 1 166 ? 55.79200 47.99100 2.87400 1.000 25.78332 166 ASP B N 1
ATOM 8445 C CA . ASP B 1 166 ? 54.59200 47.15500 2.95000 1.000 23.53554 166 ASP B CA 1
ATOM 8446 C C . ASP B 1 166 ? 53.49200 47.74400 3.83400 1.000 23.90598 166 ASP B C 1
ATOM 8447 O O . ASP B 1 166 ? 52.38800 47.18600 3.86800 1.000 23.97206 166 ASP B O 1
ATOM 8456 N N . LYS B 1 167 ? 53.71100 48.90000 4.46100 1.000 23.11520 167 LYS B N 1
ATOM 8457 C CA . LYS B 1 167 ? 52.61000 49.53200 5.18000 1.000 25.89760 167 LYS B CA 1
ATOM 8458 C C . LYS B 1 167 ? 51.53100 50.08300 4.25400 1.000 24.73324 167 LYS B C 1
ATOM 8459 O O . LYS B 1 167 ? 50.41000 50.32000 4.71100 1.000 23.15912 167 LYS B O 1
ATOM 8478 N N . VAL B 1 168 ? 51.83600 50.29800 2.97800 1.000 21.00362 168 VAL B N 1
ATOM 8479 C CA . VAL B 1 168 ? 50.88100 50.85600 2.02500 1.000 21.01944 168 VAL B CA 1
ATOM 8480 C C . VAL B 1 168 ? 50.30600 49.72500 1.18600 1.000 22.82543 168 VAL B C 1
ATOM 8481 O O . VAL B 1 168 ? 51.04900 48.97900 0.54400 1.000 21.85464 168 VAL B O 1
ATOM 8494 N N . LEU B 1 169 ? 48.98600 49.59500 1.21200 1.000 20.22393 169 LEU B N 1
ATOM 8495 C CA . LEU B 1 169 ? 48.25300 48.65400 0.38300 1.000 20.96298 169 LEU B CA 1
ATOM 8496 C C . LEU B 1 169 ? 47.33100 49.41600 -0.55400 1.000 19.25006 169 LEU B C 1
ATOM 8497 O O . LEU B 1 169 ? 46.90700 50.53700 -0.25300 1.000 19.39073 169 LEU B O 1
ATOM 8513 N N . PHE B 1 170 ? 47.02900 48.80700 -1.70600 1.000 18.95642 170 PHE B N 1
ATOM 8514 C CA . PHE B 1 170 ? 46.11200 49.38000 -2.66900 1.000 18.74046 170 PHE B CA 1
ATOM 8515 C C . PHE B 1 170 ? 44.84500 48.53000 -2.73000 1.000 17.47516 170 PHE B C 1
ATOM 8516 O O . PHE B 1 170 ? 44.90900 47.29300 -2.65400 1.000 19.90553 170 PHE B O 1
ATOM 8533 N N . GLU B 1 171 ? 43.70200 49.19800 -2.89300 1.000 19.10242 171 GLU B N 1
ATOM 8534 C CA . GLU B 1 171 ? 42.39000 48.56500 -3.01100 1.000 18.43616 171 GLU B CA 1
ATOM 8535 C C . GLU B 1 171 ? 41.76900 48.92500 -4.35700 1.000 18.87264 171 GLU B C 1
ATOM 8536 O O . GLU B 1 171 ? 41.62000 50.10500 -4.68500 1.000 18.76871 171 GLU B O 1
ATOM 8548 N N . SER B 1 172 ? 41.30300 47.89200 -5.06900 1.000 18.04838 172 SER B N 1
ATOM 8549 C CA . SER B 1 172 ? 40.97200 47.99400 -6.49000 1.000 17.10476 172 SER B CA 1
ATOM 8550 C C . SER B 1 172 ? 39.87200 49.01000 -6.78500 1.000 19.54228 172 SER B C 1
ATOM 8551 O O . SER B 1 172 ? 39.96800 49.76500 -7.76300 1.000 18.28883 172 SER B O 1
ATOM 8559 N N . TYR B 1 173 ? 38.77900 48.97600 -6.02600 1.000 17.91803 173 TYR B N 1
ATOM 8560 C CA . TYR B 1 173 ? 37.56900 49.77800 -6.28200 1.000 17.09584 173 TYR B CA 1
ATOM 8561 C C . TYR B 1 173 ? 36.71000 49.58400 -5.03900 1.000 16.79411 173 TYR B C 1
ATOM 8562 O O . TYR B 1 173 ? 36.84500 48.57700 -4.32900 1.000 17.80773 173 TYR B O 1
ATOM 8580 N N . ASN B 1 174 ? 35.82900 50.54700 -4.77400 1.000 16.52274 174 ASN B N 1
ATOM 8581 C CA . ASN B 1 174 ? 35.08000 50.56800 -3.51900 1.000 16.06902 174 ASN B CA 1
ATOM 8582 C C . ASN B 1 174 ? 33.80400 49.73100 -3.54200 1.000 17.17342 174 ASN B C 1
ATOM 8583 O O . ASN B 1 174 ? 33.79300 48.57400 -3.08600 1.000 19.59491 174 ASN B O 1
ATOM 8594 N N . GLU B 1 175 ? 32.71400 50.30000 -4.05900 1.000 17.87610 175 GLU B N 1
ATOM 8595 C CA . GLU B 1 175 ? 31.39100 49.66600 -4.03400 1.000 16.14186 175 GLU B CA 1
ATOM 8596 C C . GLU B 1 175 ? 30.84900 49.71200 -5.44800 1.000 18.37710 175 GLU B C 1
ATOM 8597 O O . GLU B 1 175 ? 30.03800 50.57500 -5.79100 1.000 18.99624 175 GLU B O 1
ATOM 8609 N N . MET B 1 176 ? 31.32400 48.78400 -6.26700 1.000 18.77819 176 MET B N 1
ATOM 8610 C CA . MET B 1 176 ? 30.93700 48.74400 -7.66800 1.000 19.27114 176 MET B CA 1
ATOM 8611 C C . MET B 1 176 ? 29.60500 48.02000 -7.83700 1.000 18.51053 176 MET B C 1
ATOM 8612 O O . MET B 1 176 ? 29.43400 46.87500 -7.38400 1.000 18.05353 176 MET B O 1
ATOM 8626 N N . LEU B 1 177 ? 28.68100 48.68400 -8.53200 1.000 18.68812 177 LEU B N 1
ATOM 8627 C CA . LEU B 1 177 ? 27.32000 48.23000 -8.73500 1.000 17.96820 177 LEU B CA 1
ATOM 8628 C C . LEU B 1 177 ? 27.04300 48.03400 -10.21800 1.000 19.84918 177 LEU B C 1
ATOM 8629 O O . LEU B 1 177 ? 27.70300 48.61200 -11.08300 1.000 18.67662 177 LEU B O 1
ATOM 8645 N N . ASP B 1 178 ? 26.03000 47.22600 -10.49700 1.000 17.82489 178 ASP B N 1
ATOM 8646 C CA . ASP B 1 178 ? 25.53100 47.06100 -11.85900 1.000 18.08634 178 ASP B CA 1
ATOM 8647 C C . ASP B 1 178 ? 24.87900 48.35600 -12.34700 1.000 20.07636 178 ASP B C 1
ATOM 8648 O O . ASP B 1 178 ? 24.80800 49.38100 -11.65200 1.000 19.66134 178 ASP B O 1
ATOM 8657 N N . LYS B 1 179 ? 24.40000 48.32400 -13.58400 1.000 19.89015 179 LYS B N 1
ATOM 8658 C CA . LYS B 1 179 ? 23.83600 49.54200 -14.15200 1.000 18.65948 179 LYS B CA 1
ATOM 8659 C C . LYS B 1 179 ? 22.46900 49.89100 -13.57400 1.000 20.31005 179 LYS B C 1
ATOM 8660 O O . LYS B 1 179 ? 21.94900 50.97800 -13.86500 1.000 22.56534 179 LYS B O 1
ATOM 8679 N N . LEU B 1 180 ? 21.88300 48.99300 -12.77400 1.000 19.84817 180 LEU B N 1
ATOM 8680 C CA . LEU B 1 180 ? 20.64200 49.24400 -12.05600 1.000 19.64241 180 LEU B CA 1
ATOM 8681 C C . LEU B 1 180 ? 20.91200 49.72300 -10.64100 1.000 20.19580 180 LEU B C 1
ATOM 8682 O O . LEU B 1 180 ? 19.96600 49.96500 -9.88400 1.000 21.75311 180 LEU B O 1
ATOM 8698 N N . ASN B 1 181 ? 22.18400 49.89300 -10.29000 1.000 18.73982 181 ASN B N 1
ATOM 8699 C CA . ASN B 1 181 ? 22.59700 50.31100 -8.95100 1.000 19.29941 181 ASN B CA 1
ATOM 8700 C C . ASN B 1 181 ? 22.11800 49.34600 -7.87300 1.000 19.11363 181 ASN B C 1
ATOM 8701 O O . ASN B 1 181 ? 21.73200 49.76300 -6.77200 1.000 20.58773 181 ASN B O 1
ATOM 8712 N N . SER B 1 182 ? 22.18900 48.04800 -8.16900 1.000 18.73490 182 SER B N 1
ATOM 8713 C CA . SER B 1 182 ? 21.69300 47.04300 -7.23900 1.000 20.71159 182 SER B CA 1
ATOM 8714 C C . SER B 1 182 ? 22.62000 46.87000 -6.04100 1.000 20.15614 182 SER B C 1
ATOM 8715 O O . SER B 1 182 ? 23.80800 46.57300 -6.20100 1.000 20.10802 182 SER B O 1
ATOM 8723 N N . TRP B 1 183 ? 22.06800 46.99300 -4.84200 1.000 20.87824 183 TRP B N 1
ATOM 8724 C CA . TRP B 1 183 ? 22.75300 46.59900 -3.62100 1.000 20.50594 183 TRP B CA 1
ATOM 8725 C C . TRP B 1 183 ? 22.49600 45.11500 -3.37500 1.000 20.34652 183 TRP B C 1
ATOM 8726 O O . TRP B 1 183 ? 21.68900 44.48300 -4.06000 1.000 21.50183 183 TRP B O 1
ATOM 8747 N N . CYS B 1 184 ? 23.20700 44.56700 -2.37900 1.000 21.31632 184 CYS B N 1
ATOM 8748 C CA . CYS B 1 184 ? 22.99000 43.22600 -1.83300 1.000 20.90194 184 CYS B CA 1
ATOM 8749 C C . CYS B 1 184 ? 23.57100 42.13900 -2.73000 1.000 22.47521 184 CYS B C 1
ATOM 8750 O O . CYS B 1 184 ? 24.36600 41.31400 -2.26900 1.000 21.12403 184 CYS B O 1
ATOM 8758 N N . PHE B 1 185 ? 23.18300 42.12000 -4.00400 1.000 20.76046 185 PHE B N 1
ATOM 8759 C CA . PHE B 1 185 ? 23.73200 41.16800 -4.96500 1.000 21.01583 185 PHE B CA 1
ATOM 8760 C C . PHE B 1 185 ? 23.40700 41.68400 -6.35800 1.000 21.75888 185 PHE B C 1
ATOM 8761 O O . PHE B 1 185 ? 22.47200 42.47100 -6.53800 1.000 19.92689 185 PHE B O 1
ATOM 8778 N N . ALA B 1 186 ? 24.20000 41.25600 -7.33700 1.000 20.55966 186 ALA B N 1
ATOM 8779 C CA . ALA B 1 186 ? 24.02700 41.76400 -8.69700 1.000 19.97227 186 ALA B CA 1
ATOM 8780 C C . ALA B 1 186 ? 22.64000 41.42000 -9.22500 1.000 19.85368 186 ALA B C 1
ATOM 8781 O O . ALA B 1 186 ? 22.18200 40.27500 -9.13500 1.000 20.78133 186 ALA B O 1
ATOM 8788 N N . SER B 1 187 ? 21.97400 42.42900 -9.77700 1.000 19.89304 187 SER B N 1
ATOM 8789 C CA . SER B 1 187 ? 20.64700 42.39400 -10.40900 1.000 20.52870 187 SER B CA 1
ATOM 8790 C C . SER B 1 187 ? 19.47900 42.45200 -9.42900 1.000 21.20677 187 SER B C 1
ATOM 8791 O O . SER B 1 187 ? 18.33500 42.36600 -9.87100 1.000 22.51332 187 SER B O 1
ATOM 8799 N N . PHE B 1 188 ? 19.72600 42.64700 -8.12400 1.000 20.58142 188 PHE B N 1
ATOM 8800 C CA . PHE B 1 188 ? 18.63400 42.76800 -7.15200 1.000 20.99546 188 PHE B CA 1
ATOM 8801 C C . PHE B 1 188 ? 17.61700 43.84400 -7.51500 1.000 22.47367 188 PHE B C 1
ATOM 8802 O O . PHE B 1 188 ? 16.42000 43.69300 -7.22500 1.000 23.63459 188 PHE B O 1
ATOM 8819 N N . ALA B 1 189 ? 18.05700 44.92900 -8.15500 1.000 22.30501 189 ALA B N 1
ATOM 8820 C CA . ALA B 1 189 ? 17.15700 46.02100 -8.49900 1.000 22.40378 189 ALA B CA 1
ATOM 8821 C C . ALA B 1 189 ? 16.40500 45.78300 -9.79800 1.000 23.68518 189 ALA B C 1
ATOM 8822 O O . ALA B 1 189 ? 15.61100 46.64000 -10.19600 1.000 26.43200 189 ALA B O 1
ATOM 8829 N N . ALA B 1 190 ? 16.59200 44.63300 -10.43800 1.000 22.96042 190 ALA B N 1
ATOM 8830 C CA . ALA B 1 190 ? 15.88000 44.35000 -11.67000 1.000 21.59193 190 ALA B CA 1
ATOM 8831 C C . ALA B 1 190 ? 14.42300 43.99500 -11.37800 1.000 26.84044 190 ALA B C 1
ATOM 8832 O O . ALA B 1 190 ? 14.03300 43.71300 -10.24200 1.000 26.36090 190 ALA B O 1
ATOM 8839 N N . SER B 1 191 ? 13.61600 44.00000 -12.43500 1.000 27.07299 191 SER B N 1
ATOM 8840 C CA . SER B 1 191 ? 12.26600 43.46600 -12.34300 1.000 25.81869 191 SER B CA 1
ATOM 8841 C C . SER B 1 191 ? 12.31000 42.05900 -11.75300 1.000 29.54001 191 SER B C 1
ATOM 8842 O O . SER B 1 191 ? 13.12600 41.23000 -12.15900 1.000 31.46300 191 SER B O 1
ATOM 8850 N N . GLY B 1 192 ? 11.44000 41.79500 -10.78000 1.000 31.61791 192 GLY B N 1
ATOM 8851 C CA . GLY B 1 192 ? 11.41300 40.48500 -10.15400 1.000 30.62320 192 GLY B CA 1
ATOM 8852 C C . GLY B 1 192 ? 12.59500 40.18500 -9.26700 1.000 27.99946 192 GLY B C 1
ATOM 8853 O O . GLY B 1 192 ? 12.76400 39.03500 -8.83700 1.000 31.29071 192 GLY B O 1
ATOM 8857 N N . GLN B 1 193 ? 13.42800 41.19100 -8.99900 1.000 25.04788 193 GLN B N 1
ATOM 8858 C CA . GLN B 1 193 ? 14.58100 41.12200 -8.10800 1.000 25.15017 193 GLN B CA 1
ATOM 8859 C C . GLN B 1 193 ? 15.69600 40.22500 -8.62600 1.000 24.62089 193 GLN B C 1
ATOM 8860 O O . GLN B 1 193 ? 16.56300 39.80800 -7.84600 1.000 25.04657 193 GLN B O 1
ATOM 8874 N N . TYR B 1 194 ? 15.71200 39.92800 -9.92600 1.000 23.89230 194 TYR B N 1
ATOM 8875 C CA . TYR B 1 194 ? 16.82000 39.17800 -10.49400 1.000 21.45149 194 TYR B CA 1
ATOM 8876 C C . TYR B 1 194 ? 16.78200 39.29700 -12.00800 1.000 23.02609 194 TYR B C 1
ATOM 8877 O O . TYR B 1 194 ? 15.70400 39.31400 -12.60700 1.000 23.95373 194 TYR B O 1
ATOM 8895 N N . ASP B 1 195 ? 17.96500 39.34300 -12.61100 1.000 22.87466 195 ASP B N 1
ATOM 8896 C CA . ASP B 1 195 ? 18.11900 39.32000 -14.06600 1.000 21.20788 195 ASP B CA 1
ATOM 8897 C C . ASP B 1 195 ? 19.43700 38.59400 -14.31100 1.000 20.28576 195 ASP B C 1
ATOM 8898 O O . ASP B 1 195 ? 20.50300 39.14300 -14.02200 1.000 22.58255 195 ASP B O 1
ATOM 8907 N N . ALA B 1 196 ? 19.36400 37.33600 -14.76800 1.000 22.62635 196 ALA B N 1
ATOM 8908 C CA . ALA B 1 196 ? 20.57200 36.51900 -14.85700 1.000 22.66251 196 ALA B CA 1
ATOM 8909 C C . ALA B 1 196 ? 21.58200 37.10000 -15.83200 1.000 23.10006 196 ALA B C 1
ATOM 8910 O O . ALA B 1 196 ? 22.78900 36.97000 -15.61500 1.000 22.22015 196 ALA B O 1
ATOM 8917 N N . THR B 1 197 ? 21.11400 37.72700 -16.91300 1.000 22.61680 197 THR B N 1
ATOM 8918 C CA . THR B 1 197 ? 22.02700 38.34800 -17.86900 1.000 23.11556 197 THR B CA 1
ATOM 8919 C C . THR B 1 197 ? 22.82400 39.45300 -17.19800 1.000 22.25333 197 THR B C 1
ATOM 8920 O O . THR B 1 197 ? 24.05300 39.52900 -17.32900 1.000 20.90780 197 THR B O 1
ATOM 8931 N N . VAL B 1 198 ? 22.13100 40.32600 -16.46700 1.000 21.35764 198 VAL B N 1
ATOM 8932 C CA . VAL B 1 198 ? 22.78700 41.41200 -15.74700 1.000 20.73794 198 VAL B CA 1
ATOM 8933 C C . VAL B 1 198 ? 23.70400 40.86800 -14.65600 1.000 18.79534 198 VAL B C 1
ATOM 8934 O O . VAL B 1 198 ? 24.82600 41.35800 -14.45900 1.000 20.75046 198 VAL B O 1
ATOM 8947 N N . ALA B 1 199 ? 23.23900 39.87400 -13.90100 1.000 19.69550 199 ALA B N 1
ATOM 8948 C CA . ALA B 1 199 ? 24.05800 39.31400 -12.83300 1.000 22.29584 199 ALA B CA 1
ATOM 8949 C C . ALA B 1 199 ? 25.35500 38.72500 -13.37100 1.000 21.76709 199 ALA B C 1
ATOM 8950 O O . ALA B 1 199 ? 26.43800 39.00400 -12.84700 1.000 20.51435 199 ALA B O 1
ATOM 8957 N N . THR B 1 200 ? 25.26600 37.91200 -14.42400 1.000 21.57504 200 THR B N 1
ATOM 8958 C CA . THR B 1 200 ? 26.46100 37.29800 -14.99500 1.000 19.97691 200 THR B CA 1
ATOM 8959 C C . THR B 1 200 ? 27.39200 38.36000 -15.54900 1.000 23.14963 200 THR B C 1
ATOM 8960 O O . THR B 1 200 ? 28.61100 38.25700 -15.39900 1.000 20.87814 200 THR B O 1
ATOM 8971 N N . SER B 1 201 ? 26.83500 39.38400 -16.20400 1.000 19.88861 201 SER B N 1
ATOM 8972 C CA . SER B 1 201 ? 27.64600 40.49700 -16.69500 1.000 20.32450 201 SER B CA 1
ATOM 8973 C C . SER B 1 201 ? 28.36300 41.19100 -15.54100 1.000 19.26314 201 SER B C 1
ATOM 8974 O O . SER B 1 201 ? 29.54800 41.54600 -15.65200 1.000 20.50980 201 SER B O 1
ATOM 8982 N N . ALA B 1 202 ? 27.66400 41.36700 -14.41700 1.000 19.94405 202 ALA B N 1
ATOM 8983 C CA . ALA B 1 202 ? 28.23200 42.11000 -13.29600 1.000 18.61859 202 ALA B CA 1
ATOM 8984 C C . ALA B 1 202 ? 29.42600 41.38200 -12.69100 1.000 18.33166 202 ALA B C 1
ATOM 8985 O O . ALA B 1 202 ? 30.45500 42.00200 -12.40200 1.000 20.05672 202 ALA B O 1
ATOM 8992 N N . TYR B 1 203 ? 29.30900 40.06400 -12.46900 1.000 19.78438 203 TYR B N 1
ATOM 8993 C CA . TYR B 1 203 ? 30.43300 39.33900 -11.88400 1.000 20.02682 203 TYR B CA 1
ATOM 8994 C C . TYR B 1 203 ? 31.58900 39.22900 -12.86700 1.000 20.58956 203 TYR B C 1
ATOM 8995 O O . TYR B 1 203 ? 32.74400 39.32400 -12.45400 1.000 21.03759 203 TYR B O 1
ATOM 9013 N N . ASN B 1 204 ? 31.31100 39.10200 -14.16900 1.000 18.88979 204 ASN B N 1
ATOM 9014 C CA . ASN B 1 204 ? 32.40400 39.14600 -15.14700 1.000 19.41808 204 ASN B CA 1
ATOM 9015 C C . ASN B 1 204 ? 33.13600 40.48600 -15.07700 1.000 20.58307 204 ASN B C 1
ATOM 9016 O O . ASN B 1 204 ? 34.36200 40.54100 -15.21100 1.000 22.73007 204 ASN B O 1
ATOM 9027 N N . ALA B 1 205 ? 32.39100 41.57600 -14.89600 1.000 19.62713 205 ALA B N 1
ATOM 9028 C CA . ALA B 1 205 ? 33.00100 42.90300 -14.82100 1.000 19.19863 205 ALA B CA 1
ATOM 9029 C C . ALA B 1 205 ? 33.81100 43.08200 -13.54200 1.000 19.96163 205 ALA B C 1
ATOM 9030 O O . ALA B 1 205 ? 34.92200 43.62600 -13.57500 1.000 20.71254 205 ALA B O 1
ATOM 9037 N N . ILE B 1 206 ? 33.24900 42.69900 -12.39300 1.000 20.62471 206 ILE B N 1
ATOM 9038 C CA . ILE B 1 206 ? 34.01100 42.73700 -11.14600 1.000 19.03799 206 ILE B CA 1
ATOM 9039 C C . ILE B 1 206 ? 35.33000 41.99800 -11.32900 1.000 20.70744 206 ILE B C 1
ATOM 9040 O O . ILE B 1 206 ? 36.40400 42.50100 -10.98200 1.000 19.24180 206 ILE B O 1
ATOM 9056 N N . ASN B 1 207 ? 35.26300 40.78000 -11.87400 1.000 20.02643 207 ASN B N 1
ATOM 9057 C CA . ASN B 1 207 ? 36.46400 39.96800 -12.01300 1.000 17.97802 207 ASN B CA 1
ATOM 9058 C C . ASN B 1 207 ? 37.43000 40.57100 -13.01100 1.000 21.96812 207 ASN B C 1
ATOM 9059 O O . ASN B 1 207 ? 38.65200 40.43300 -12.84900 1.000 22.02363 207 ASN B O 1
ATOM 9070 N N . GLY B 1 208 ? 36.90100 41.21300 -14.05800 1.000 20.79048 208 GLY B N 1
ATOM 9071 C CA . GLY B 1 208 ? 37.75700 41.87100 -15.03000 1.000 19.93796 208 GLY B CA 1
ATOM 9072 C C . GLY B 1 208 ? 38.46700 43.07900 -14.45200 1.000 19.46251 208 GLY B C 1
ATOM 9073 O O . GLY B 1 208 ? 39.66900 43.26300 -14.66400 1.000 20.28733 208 GLY B O 1
ATOM 9077 N N . TYR B 1 209 ? 37.73300 43.92500 -13.73100 1.000 19.65552 209 TYR B N 1
ATOM 9078 C CA . TYR B 1 209 ? 38.37000 45.04600 -13.04800 1.000 18.55793 209 TYR B CA 1
ATOM 9079 C C . TYR B 1 209 ? 39.40900 44.56600 -12.03800 1.000 20.41748 209 TYR B C 1
ATOM 9080 O O . TYR B 1 209 ? 40.49500 45.14500 -11.95300 1.000 20.43798 209 TYR B O 1
ATOM 9098 N N . ALA B 1 210 ? 39.11900 43.49400 -11.29000 1.000 20.53851 210 ALA B N 1
ATOM 9099 C CA . ALA B 1 210 ? 40.10600 42.95200 -10.35100 1.000 20.14616 210 ALA B CA 1
ATOM 9100 C C . ALA B 1 210 ? 41.38100 42.49800 -11.05700 1.000 22.57064 210 ALA B C 1
ATOM 9101 O O . ALA B 1 210 ? 42.48800 42.82100 -10.59600 1.000 22.65277 210 ALA B O 1
ATOM 9108 N N . ARG B 1 211 ? 41.25100 41.76100 -12.17900 1.000 20.47156 211 ARG B N 1
ATOM 9109 C CA . ARG B 1 211 ? 42.41000 41.38300 -12.99300 1.000 19.81135 211 ARG B CA 1
ATOM 9110 C C . ARG B 1 211 ? 43.15400 42.61400 -13.51600 1.000 23.21417 211 ARG B C 1
ATOM 9111 O O . ARG B 1 211 ? 44.38600 42.68700 -13.44200 1.000 22.89559 211 ARG B O 1
ATOM 9132 N N . SER B 1 212 ? 42.42100 43.57300 -14.09200 1.000 21.40869 212 SER B N 1
ATOM 9133 C CA . SER B 1 212 ? 43.05600 44.77100 -14.63200 1.000 21.25770 212 SER B CA 1
ATOM 9134 C C . SER B 1 212 ? 43.84700 45.50800 -13.55300 1.000 20.44572 212 SER B C 1
ATOM 9135 O O . SER B 1 212 ? 44.94000 46.02100 -13.81900 1.000 22.81152 212 SER B O 1
ATOM 9143 N N . PHE B 1 213 ? 43.27900 45.62000 -12.35400 1.000 21.20508 213 PHE B N 1
ATOM 9144 C CA . PHE B 1 213 ? 43.94700 46.28000 -11.22800 1.000 19.58016 213 PHE B CA 1
ATOM 9145 C C . PHE B 1 213 ? 45.25400 45.59000 -10.89000 1.000 19.51246 213 PHE B C 1
ATOM 9146 O O . PHE B 1 213 ? 46.31800 46.22400 -10.85900 1.000 21.45257 213 PHE B O 1
ATOM 9163 N N . VAL B 1 214 ? 45.20000 44.27800 -10.66000 1.000 20.10508 214 VAL B N 1
ATOM 9164 C CA . VAL B 1 214 ? 46.40400 43.54100 -10.29900 1.000 21.00375 214 VAL B CA 1
ATOM 9165 C C . VAL B 1 214 ? 47.44800 43.64300 -11.40300 1.000 22.67365 214 VAL B C 1
ATOM 9166 O O . VAL B 1 214 ? 48.62800 43.89700 -11.13700 1.000 24.00454 214 VAL B O 1
ATOM 9179 N N . ASN B 1 215 ? 47.02900 43.49400 -12.66300 1.000 23.54454 215 ASN B N 1
ATOM 9180 C CA . ASN B 1 215 ? 47.99200 43.55000 -13.75300 1.000 22.84858 215 ASN B CA 1
ATOM 9181 C C . ASN B 1 215 ? 48.61200 44.93400 -13.88200 1.000 22.77185 215 ASN B C 1
ATOM 9182 O O . ASN B 1 215 ? 49.82100 45.05800 -14.11300 1.000 24.57155 215 ASN B O 1
ATOM 9193 N N . ALA B 1 216 ? 47.79900 45.98400 -13.78100 1.000 22.30447 216 ALA B N 1
ATOM 9194 C CA . ALA B 1 216 ? 48.32900 47.33800 -13.90800 1.000 21.38282 216 ALA B CA 1
ATOM 9195 C C . ALA B 1 216 ? 49.30300 47.65000 -12.78300 1.000 21.87473 216 ALA B C 1
ATOM 9196 O O . ALA B 1 216 ? 50.37400 48.22900 -13.02200 1.000 23.67467 216 ALA B O 1
ATOM 9203 N N . VAL B 1 217 ? 48.95300 47.27400 -11.55000 1.000 22.35253 217 VAL B N 1
ATOM 9204 C CA . VAL B 1 217 ? 49.83100 47.55700 -10.42000 1.000 23.04632 217 VAL B CA 1
ATOM 9205 C C . VAL B 1 217 ? 51.13100 46.76800 -10.53700 1.000 22.87315 217 VAL B C 1
ATOM 9206 O O . VAL B 1 217 ? 52.23200 47.33600 -10.47600 1.000 23.97270 217 VAL B O 1
ATOM 9219 N N . ARG B 1 218 ? 51.03200 45.44900 -10.67500 1.000 23.96636 218 ARG B N 1
ATOM 9220 C CA . ARG B 1 218 ? 52.24100 44.63500 -10.65000 1.000 25.63014 218 ARG B CA 1
ATOM 9221 C C . ARG B 1 218 ? 53.13500 44.93200 -11.84300 1.000 24.73727 218 ARG B C 1
ATOM 9222 O O . ARG B 1 218 ? 54.36300 44.83800 -11.73100 1.000 26.47589 218 ARG B O 1
ATOM 9243 N N . GLY B 1 219 ? 52.54400 45.34500 -12.96700 1.000 25.09426 219 GLY B N 1
ATOM 9244 C CA . GLY B 1 219 ? 53.31200 45.66800 -14.15500 1.000 24.17047 219 GLY B CA 1
ATOM 9245 C C . GLY B 1 219 ? 54.19600 46.88900 -14.03100 1.000 27.41226 219 GLY B C 1
ATOM 9246 O O . GLY B 1 219 ? 55.07800 47.08400 -14.87800 1.000 28.37546 219 GLY B O 1
ATOM 9250 N N . THR B 1 220 ? 53.97500 47.72800 -13.01800 1.000 24.43485 220 THR B N 1
ATOM 9251 C CA . THR B 1 220 ? 54.86800 48.86300 -12.79000 1.000 23.97746 220 THR B CA 1
ATOM 9252 C C . THR B 1 220 ? 56.19300 48.44700 -12.15800 1.000 26.74852 220 THR B C 1
ATOM 9253 O O . THR B 1 220 ? 57.12800 49.25200 -12.12600 1.000 28.86008 220 THR B O 1
ATOM 9264 N N . GLY B 1 221 ? 56.29200 47.22900 -11.63800 1.000 25.85820 221 GLY B N 1
ATOM 9265 C CA . GLY B 1 221 ? 57.56300 46.72400 -11.15500 1.000 27.18123 221 GLY B CA 1
ATOM 9266 C C . GLY B 1 221 ? 57.94100 47.18800 -9.75600 1.000 29.57609 221 GLY B C 1
ATOM 9267 O O . GLY B 1 221 ? 57.13900 47.72500 -8.98500 1.000 27.63520 221 GLY B O 1
ATOM 9271 N N . GLY B 1 222 ? 59.21100 46.96000 -9.42800 1.000 33.78916 222 GLY B N 1
ATOM 9272 C CA . GLY B 1 222 ? 59.70000 47.38000 -8.12500 1.000 34.42729 222 GLY B CA 1
ATOM 9273 C C . GLY B 1 222 ? 58.93300 46.70800 -7.00600 1.000 29.72633 222 GLY B C 1
ATOM 9274 O O . GLY B 1 222 ? 58.56400 45.53100 -7.09100 1.000 30.46262 222 GLY B O 1
ATOM 9278 N N . ASN B 1 223 ? 58.67800 47.46800 -5.93700 1.000 27.70760 223 ASN B N 1
ATOM 9279 C CA . ASN B 1 223 ? 57.96000 46.90300 -4.80500 1.000 26.73961 223 ASN B CA 1
ATOM 9280 C C . ASN B 1 223 ? 56.52800 46.53600 -5.15300 1.000 25.45717 223 ASN B C 1
ATOM 9281 O O . ASN B 1 223 ? 55.90000 45.77200 -4.42000 1.000 25.81825 223 ASN B O 1
ATOM 9292 N N . ASN B 1 224 ? 55.99000 47.05900 -6.24600 1.000 25.54211 224 ASN B N 1
ATOM 9293 C CA . ASN B 1 224 ? 54.61100 46.73400 -6.57700 1.000 22.85407 224 ASN B CA 1
ATOM 9294 C C . ASN B 1 224 ? 54.43700 45.29300 -7.02900 1.000 24.80800 224 ASN B C 1
ATOM 9295 O O . ASN B 1 224 ? 53.29800 44.82500 -7.10300 1.000 24.49220 224 ASN B O 1
ATOM 9306 N N . VAL B 1 225 ? 55.52700 44.57500 -7.29600 1.000 25.11615 225 VAL B N 1
ATOM 9307 C CA . VAL B 1 225 ? 55.42000 43.15000 -7.59600 1.000 26.84380 225 VAL B CA 1
ATOM 9308 C C . VAL B 1 225 ? 55.01700 42.35400 -6.36500 1.000 28.28693 225 VAL B C 1
ATOM 9309 O O . VAL B 1 225 ? 54.44200 41.26300 -6.48000 1.000 31.02485 225 VAL B O 1
ATOM 9322 N N . ARG B 1 226 ? 55.32700 42.85300 -5.17900 1.000 27.12099 226 ARG B N 1
ATOM 9323 C CA . ARG B 1 226 ? 55.02900 42.13400 -3.95800 1.000 28.87790 226 ARG B CA 1
ATOM 9324 C C . ARG B 1 226 ? 54.16600 42.91700 -2.98500 1.000 26.12111 226 ARG B C 1
ATOM 9325 O O . ARG B 1 226 ? 53.89400 42.40300 -1.89800 1.000 23.39047 226 ARG B O 1
ATOM 9346 N N . ARG B 1 227 ? 53.69200 44.10900 -3.35800 1.000 23.07475 227 ARG B N 1
ATOM 9347 C CA . ARG B 1 227 ? 52.80500 44.87000 -2.49000 1.000 23.69879 227 ARG B CA 1
ATOM 9348 C C . ARG B 1 227 ? 51.53600 44.06900 -2.20700 1.000 21.71032 227 ARG B C 1
ATOM 9349 O O . ARG B 1 227 ? 51.01800 43.34400 -3.06300 1.000 22.15301 227 ARG B O 1
ATOM 9370 N N . ASN B 1 228 ? 51.03400 44.19500 -0.99600 1.000 21.35163 228 ASN B N 1
ATOM 9371 C CA . ASN B 1 228 ? 49.76300 43.56700 -0.65600 1.000 20.45442 228 ASN B CA 1
ATOM 9372 C C . ASN B 1 228 ? 48.61500 44.36800 -1.24800 1.000 21.12997 228 ASN B C 1
ATOM 9373 O O . ASN B 1 228 ? 48.51200 45.58300 -1.03400 1.000 21.91499 228 ASN B O 1
ATOM 9384 N N . LEU B 1 229 ? 47.79900 43.68400 -2.06400 1.000 19.92300 229 LEU B N 1
ATOM 9385 C CA . LEU B 1 229 ? 46.72300 44.29800 -2.82800 1.000 19.21749 229 LEU B CA 1
ATOM 9386 C C . LEU B 1 229 ? 45.38300 43.72700 -2.36900 1.000 20.74960 229 LEU B C 1
ATOM 9387 O O . LEU B 1 229 ? 45.31200 42.61500 -1.83800 1.000 21.65275 229 LEU B O 1
ATOM 9403 N N . ILE B 1 230 ? 44.32000 44.50300 -2.54800 1.000 20.38056 230 ILE B N 1
ATOM 9404 C CA . ILE B 1 230 ? 42.99200 44.18000 -2.03000 1.000 19.10975 230 ILE B CA 1
ATOM 9405 C C . ILE B 1 230 ? 41.99000 44.29900 -3.17100 1.000 18.93164 230 ILE B C 1
ATOM 9406 O O . ILE B 1 230 ? 42.00100 45.29200 -3.90800 1.000 19.19659 230 ILE B O 1
ATOM 9422 N N . VAL B 1 231 ? 41.13400 43.28300 -3.33500 1.000 19.67629 231 VAL B N 1
ATOM 9423 C CA . VAL B 1 231 ? 40.05100 43.32800 -4.31300 1.000 18.38423 231 VAL B CA 1
ATOM 9424 C C . VAL B 1 231 ? 38.73100 43.21400 -3.55900 1.000 18.03622 231 VAL B C 1
ATOM 9425 O O . VAL B 1 231 ? 38.62600 42.47900 -2.57000 1.000 20.32113 231 VAL B O 1
ATOM 9438 N N . ASN B 1 232 ? 37.73500 43.96300 -4.00400 1.000 18.47143 232 ASN B N 1
ATOM 9439 C CA . ASN B 1 232 ? 36.45800 44.00800 -3.31500 1.000 18.30009 232 ASN B CA 1
ATOM 9440 C C . ASN B 1 232 ? 35.41500 43.17400 -4.04600 1.000 18.13102 232 ASN B C 1
ATOM 9441 O O . ASN B 1 232 ? 35.44800 43.01700 -5.27000 1.000 18.56825 232 ASN B O 1
ATOM 9452 N N . THR B 1 233 ? 34.46600 42.65400 -3.27000 1.000 18.76261 233 THR B N 1
ATOM 9453 C CA . THR B 1 233 ? 33.33100 41.97300 -3.87100 1.000 18.82072 233 THR B CA 1
ATOM 9454 C C . THR B 1 233 ? 32.37100 42.97800 -4.52600 1.000 18.45200 233 THR B C 1
ATOM 9455 O O . THR B 1 233 ? 32.41500 44.18700 -4.26900 1.000 18.84906 233 THR B O 1
ATOM 9466 N N . TYR B 1 234 ? 31.49800 42.45700 -5.39300 1.000 19.33542 234 TYR B N 1
ATOM 9467 C CA . TYR B 1 234 ? 30.35100 43.22500 -5.88500 1.000 18.75944 234 TYR B CA 1
ATOM 9468 C C . TYR B 1 234 ? 29.70500 44.00900 -4.73800 1.000 19.96263 234 TYR B C 1
ATOM 9469 O O . TYR B 1 234 ? 29.31600 43.42700 -3.72300 1.000 18.56202 234 TYR B O 1
ATOM 9487 N N . ALA B 1 235 ? 29.59100 45.33700 -4.89800 1.000 18.66369 235 ALA B N 1
ATOM 9488 C CA . ALA B 1 235 ? 28.96400 46.25600 -3.94200 1.000 18.66346 235 ALA B CA 1
ATOM 9489 C C . ALA B 1 235 ? 29.64600 46.27000 -2.57800 1.000 17.58517 235 ALA B C 1
ATOM 9490 O O . ALA B 1 235 ? 29.11200 46.85000 -1.62900 1.000 18.66579 235 ALA B O 1
ATOM 9497 N N . ALA B 1 236 ? 30.82200 45.65500 -2.45800 1.000 18.98258 236 ALA B N 1
ATOM 9498 C CA . ALA B 1 236 ? 31.38400 45.31200 -1.14500 1.000 19.02770 236 ALA B CA 1
ATOM 9499 C C . ALA B 1 236 ? 30.39200 44.54900 -0.27400 1.000 17.75070 236 ALA B C 1
ATOM 9500 O O . ALA B 1 236 ? 30.47800 44.57400 0.94500 1.000 18.77267 236 ALA B O 1
ATOM 9507 N N . ALA B 1 237 ? 29.45600 43.84700 -0.90300 1.000 19.30008 237 ALA B N 1
ATOM 9508 C CA . ALA B 1 237 ? 28.52700 42.99700 -0.17100 1.000 19.79781 237 ALA B CA 1
ATOM 9509 C C . ALA B 1 237 ? 29.23900 41.82000 0.48500 1.000 21.12428 237 ALA B C 1
ATOM 9510 O O . ALA B 1 237 ? 30.26000 41.31600 0.00400 1.000 20.64549 237 ALA B O 1
ATOM 9517 N N . ASN B 1 238 ? 28.67800 41.36600 1.60200 1.000 22.14325 238 ASN B N 1
ATOM 9518 C CA . ASN B 1 238 ? 29.37400 40.40800 2.44300 1.000 22.20801 238 ASN B CA 1
ATOM 9519 C C . ASN B 1 238 ? 28.69200 39.05600 2.55400 1.000 19.91543 238 ASN B C 1
ATOM 9520 O O . ASN B 1 238 ? 29.18900 38.19100 3.28900 1.000 22.77955 238 ASN B O 1
ATOM 9531 N N . GLY B 1 239 ? 27.57400 38.84600 1.86400 1.000 23.48068 239 GLY B N 1
ATOM 9532 C CA . GLY B 1 239 ? 26.95100 37.53700 1.78500 1.000 25.36042 239 GLY B CA 1
ATOM 9533 C C . GLY B 1 239 ? 26.06800 37.14300 2.94600 1.000 26.45787 239 GLY B C 1
ATOM 9534 O O . GLY B 1 239 ? 25.45700 36.06600 2.89500 1.000 28.97191 239 GLY B O 1
ATOM 9538 N N . SER B 1 240 ? 25.97100 37.95400 3.99700 1.000 24.01356 240 SER B N 1
ATOM 9539 C CA . SER B 1 240 ? 25.22700 37.54700 5.17600 1.000 25.72168 240 SER B CA 1
ATOM 9540 C C . SER B 1 240 ? 23.72600 37.52100 4.89800 1.000 28.97521 240 SER B C 1
ATOM 9541 O O . SER B 1 240 ? 23.21300 38.18100 3.98600 1.000 27.35844 240 SER B O 1
ATOM 9549 N N . GLY B 1 241 ? 23.02900 36.72500 5.70100 1.000 30.27509 241 GLY B N 1
ATOM 9550 C CA . GLY B 1 241 ? 21.58800 36.58200 5.65600 1.000 32.63400 241 GLY B CA 1
ATOM 9551 C C . GLY B 1 241 ? 21.15200 35.39900 4.81400 1.000 31.59486 241 GLY B C 1
ATOM 9552 O O . GLY B 1 241 ? 21.93800 34.76600 4.10700 1.000 32.73149 241 GLY B O 1
ATOM 9556 N N . ASN B 1 242 ? 19.84900 35.11800 4.88400 1.000 32.41432 242 ASN B N 1
ATOM 9557 C CA . ASN B 1 242 ? 19.28000 33.99500 4.15000 1.000 36.73878 242 ASN B CA 1
ATOM 9558 C C . ASN B 1 242 ? 17.93200 34.34900 3.52300 1.000 44.33914 242 ASN B C 1
ATOM 9559 O O . ASN B 1 242 ? 17.14900 33.44100 3.21200 1.000 38.71811 242 ASN B O 1
ATOM 9570 N N . TRP B 1 243 ? 17.64600 35.64400 3.32000 1.000 32.30605 243 TRP B N 1
ATOM 9571 C CA . TRP B 1 243 ? 16.35300 36.08300 2.80600 1.000 32.42494 243 TRP B CA 1
ATOM 9572 C C . TRP B 1 243 ? 16.26400 35.99700 1.28800 1.000 32.58014 243 TRP B C 1
ATOM 9573 O O . TRP B 1 243 ? 15.17300 36.16800 0.74200 1.000 33.35834 243 TRP B O 1
ATOM 9594 N N . ASN B 1 244 ? 17.36800 35.71200 0.60400 1.000 29.80856 244 ASN B N 1
ATOM 9595 C CA . ASN B 1 244 ? 17.36700 35.54000 -0.84200 1.000 28.86645 244 ASN B CA 1
ATOM 9596 C C . ASN B 1 244 ? 18.47800 34.56600 -1.19700 1.000 28.83880 244 ASN B C 1
ATOM 9597 O O . ASN B 1 244 ? 19.56500 34.61800 -0.61600 1.000 30.50870 244 ASN B O 1
ATOM 9608 N N . ALA B 1 245 ? 18.20100 33.69900 -2.17200 1.000 31.78580 245 ALA B N 1
ATOM 9609 C CA . ALA B 1 245 ? 19.14200 32.65800 -2.56100 1.000 33.42606 245 ALA B CA 1
ATOM 9610 C C . ALA B 1 245 ? 20.39000 33.20300 -3.23500 1.000 39.69870 245 ALA B C 1
ATOM 9611 O O . ALA B 1 245 ? 21.34500 32.44800 -3.43900 1.000 36.05941 245 ALA B O 1
ATOM 9618 N N . HIS B 1 246 ? 20.40700 34.47200 -3.60900 1.000 26.70417 246 HIS B N 1
ATOM 9619 C CA . HIS B 1 246 ? 21.55900 35.04000 -4.28400 1.000 23.83316 246 HIS B CA 1
ATOM 9620 C C . HIS B 1 246 ? 22.47600 35.83000 -3.36900 1.000 22.58129 246 HIS B C 1
ATOM 9621 O O . HIS B 1 246 ? 23.44700 36.41200 -3.85400 1.000 24.00663 246 HIS B O 1
ATOM 9635 N N . LEU B 1 247 ? 22.20600 35.85500 -2.06000 1.000 24.73749 247 LEU B N 1
ATOM 9636 C CA . LEU B 1 247 ? 23.00200 36.67200 -1.15300 1.000 24.20782 247 LEU B CA 1
ATOM 9637 C C . LEU B 1 247 ? 24.46400 36.25300 -1.14800 1.000 23.13950 247 LEU B C 1
ATOM 9638 O O . LEU B 1 247 ? 25.34600 37.09900 -0.97400 1.000 22.12804 247 LEU B O 1
ATOM 9654 N N . LYS B 1 248 ? 24.75000 34.97600 -1.37400 1.000 25.91836 248 LYS B N 1
ATOM 9655 C CA . LYS B 1 248 ? 26.13300 34.52500 -1.37700 1.000 24.73551 248 LYS B CA 1
ATOM 9656 C C . LYS B 1 248 ? 26.84100 34.79100 -2.70400 1.000 24.97449 248 LYS B C 1
ATOM 9657 O O . LYS B 1 248 ? 28.06000 34.61000 -2.77900 1.000 24.10326 248 LYS B O 1
ATOM 9676 N N . ASP B 1 249 ? 26.12200 35.20100 -3.74400 1.000 22.70749 249 ASP B N 1
ATOM 9677 C CA . ASP B 1 249 ? 26.75000 35.32200 -5.05800 1.000 22.64236 249 ASP B CA 1
ATOM 9678 C C . ASP B 1 249 ? 27.93000 36.29600 -5.07000 1.000 23.27090 249 ASP B C 1
ATOM 9679 O O . ASP B 1 249 ? 28.93400 35.99700 -5.74600 1.000 22.80118 249 ASP B O 1
ATOM 9688 N N . PRO B 1 250 ? 27.88400 37.45800 -4.40000 1.000 21.64088 250 PRO B N 1
ATOM 9689 C CA . PRO B 1 250 ? 29.07700 38.32600 -4.38500 1.000 19.68942 250 PRO B CA 1
ATOM 9690 C C . PRO B 1 250 ? 30.31100 37.63300 -3.85100 1.000 20.63440 250 PRO B C 1
ATOM 9691 O O . PRO B 1 250 ? 31.42700 37.98200 -4.25400 1.000 22.76020 250 PRO B O 1
ATOM 9702 N N . LEU B 1 251 ? 30.14400 36.69000 -2.91900 1.000 21.34077 251 LEU B N 1
ATOM 9703 C CA . LEU B 1 251 ? 31.28300 35.92600 -2.42100 1.000 22.08006 251 LEU B CA 1
ATOM 9704 C C . LEU B 1 251 ? 31.66300 34.79300 -3.37100 1.000 23.38329 251 LEU B C 1
ATOM 9705 O O . LEU B 1 251 ? 32.84000 34.62200 -3.70600 1.000 25.47099 251 LEU B O 1
ATOM 9721 N N . SER B 1 252 ? 30.68400 33.98300 -3.79500 1.000 22.34990 252 SER B N 1
ATOM 9722 C CA . SER B 1 252 ? 31.00100 32.77600 -4.54700 1.000 23.95629 252 SER B CA 1
ATOM 9723 C C . SER B 1 252 ? 31.40600 33.05100 -5.99200 1.000 23.32820 252 SER B C 1
ATOM 9724 O O . SER B 1 252 ? 32.05400 32.19600 -6.61300 1.000 26.84123 252 SER B O 1
ATOM 9732 N N . LYS B 1 253 ? 31.01000 34.19000 -6.55700 1.000 24.10332 253 LYS B N 1
ATOM 9733 C CA . LYS B 1 253 ? 31.29000 34.49800 -7.94700 1.000 24.29342 253 LYS B CA 1
ATOM 9734 C C . LYS B 1 253 ? 32.50100 35.41200 -8.10800 1.000 22.38762 253 LYS B C 1
ATOM 9735 O O . LYS B 1 253 ? 32.83000 35.79100 -9.23800 1.000 24.26583 253 LYS B O 1
ATOM 9754 N N . LEU B 1 254 ? 33.19600 35.72500 -7.02400 1.000 22.02561 254 LEU B N 1
ATOM 9755 C CA . LEU B 1 254 ? 34.44100 36.47200 -7.12000 1.000 21.97099 254 LEU B CA 1
ATOM 9756 C C . LEU B 1 254 ? 35.56000 35.53100 -7.53100 1.000 25.01929 254 LEU B C 1
ATOM 9757 O O . LEU B 1 254 ? 35.68800 34.43000 -6.98200 1.000 26.44958 254 LEU B O 1
ATOM 9773 N N . VAL B 1 255 ? 36.34900 35.94300 -8.51500 1.000 23.81319 255 VAL B N 1
ATOM 9774 C CA . VAL B 1 255 ? 37.51000 35.18100 -8.96300 1.000 24.12308 255 VAL B CA 1
ATOM 9775 C C . VAL B 1 255 ? 38.77000 35.94900 -8.58700 1.000 26.33770 255 VAL B C 1
ATOM 9776 O O . VAL B 1 255 ? 38.95800 37.09900 -9.00000 1.000 25.51122 255 VAL B O 1
ATOM 9789 N N . ILE B 1 256 ? 39.63400 35.30700 -7.81300 1.000 24.63045 256 ILE B N 1
ATOM 9790 C CA . ILE B 1 256 ? 40.95000 35.87500 -7.50300 1.000 25.86633 256 ILE B CA 1
ATOM 9791 C C . ILE B 1 256 ? 41.80200 35.87500 -8.77000 1.000 24.31127 256 ILE B C 1
ATOM 9792 O O . ILE B 1 256 ? 41.95800 34.81800 -9.42200 1.000 25.57882 256 ILE B O 1
ATOM 9808 N N . PRO B 1 257 ? 42.35100 37.02100 -9.17300 1.000 25.70615 257 PRO B N 1
ATOM 9809 C CA . PRO B 1 257 ? 43.12900 37.07400 -10.41100 1.000 25.74313 257 PRO B CA 1
ATOM 9810 C C . PRO B 1 257 ? 44.25500 36.05900 -10.43700 1.000 27.57514 257 PRO B C 1
ATOM 9811 O O . PRO B 1 257 ? 44.90700 35.79100 -9.42100 1.000 28.55989 257 PRO B O 1
ATOM 9822 N N . GLN B 1 258 ? 44.47300 35.50500 -11.62800 1.000 30.99672 258 GLN B N 1
ATOM 9823 C CA . GLN B 1 258 ? 45.54100 34.54700 -11.84400 1.000 32.15302 258 GLN B CA 1
ATOM 9824 C C . GLN B 1 258 ? 46.85900 35.14700 -11.39400 1.000 37.91672 258 GLN B C 1
ATOM 9825 O O . GLN B 1 258 ? 47.11400 36.34700 -11.56400 1.000 37.93105 258 GLN B O 1
ATOM 9839 N N . GLY B 1 259 ? 47.67300 34.30900 -10.76300 1.000 36.90992 259 GLY B N 1
ATOM 9840 C CA . GLY B 1 259 ? 48.97300 34.71300 -10.30200 1.000 32.67643 259 GLY B CA 1
ATOM 9841 C C . GLY B 1 259 ? 49.02100 35.18400 -8.87000 1.000 32.53274 259 GLY B C 1
ATOM 9842 O O . GLY B 1 259 ? 50.12300 35.28500 -8.31200 1.000 38.65586 259 GLY B O 1
ATOM 9846 N N . GLU B 1 260 ? 47.87500 35.49100 -8.25900 1.000 27.51843 260 GLU B N 1
ATOM 9847 C CA . GLU B 1 260 ? 47.83800 35.99300 -6.90000 1.000 24.80628 260 GLU B CA 1
ATOM 9848 C C . GLU B 1 260 ? 47.72200 34.83800 -5.91800 1.000 28.66836 260 GLU B C 1
ATOM 9849 O O . GLU B 1 260 ? 47.04600 33.84200 -6.19100 1.000 29.19402 260 GLU B O 1
ATOM 9861 N N . ARG B 1 261 ? 48.41800 34.96200 -4.79000 1.000 27.77552 261 ARG B N 1
ATOM 9862 C CA . ARG B 1 261 ? 48.34700 33.93600 -3.75900 1.000 28.58593 261 ARG B CA 1
ATOM 9863 C C . ARG B 1 261 ? 48.68000 34.50300 -2.38600 1.000 27.44747 261 ARG B C 1
ATOM 9864 O O . ARG B 1 261 ? 47.84000 34.47500 -1.47900 1.000 29.11584 261 ARG B O 1
ATOM 9885 N N . ASP B 1 262 ? 49.89500 35.02700 -2.22400 1.000 28.28411 262 ASP B N 1
ATOM 9886 C CA . ASP B 1 262 ? 50.37900 35.42200 -0.90800 1.000 25.99680 262 ASP B CA 1
ATOM 9887 C C . ASP B 1 262 ? 50.31600 36.91300 -0.63800 1.000 25.18594 262 ASP B C 1
ATOM 9888 O O . ASP B 1 262 ? 50.63600 37.33600 0.48500 1.000 26.79149 262 ASP B O 1
ATOM 9897 N N . HIS B 1 263 ? 49.93900 37.71600 -1.62500 1.000 24.40245 263 HIS B N 1
ATOM 9898 C CA . HIS B 1 263 ? 49.91100 39.16500 -1.49800 1.000 25.53757 263 HIS B CA 1
ATOM 9899 C C . HIS B 1 263 ? 48.57900 39.72700 -1.97300 1.000 24.47588 263 HIS B C 1
ATOM 9900 O O . HIS B 1 263 ? 48.50300 40.83000 -2.53700 1.000 22.97709 263 HIS B O 1
ATOM 9914 N N . ILE B 1 264 ? 47.49600 39.01500 -1.65800 1.000 23.97634 264 ILE B N 1
ATOM 9915 C CA . ILE B 1 264 ? 46.15200 39.41400 -2.06400 1.000 22.73899 264 ILE B CA 1
ATOM 9916 C C . ILE B 1 264 ? 45.18600 39.21800 -0.90300 1.000 22.16453 264 ILE B C 1
ATOM 9917 O O . ILE B 1 264 ? 45.27700 38.23200 -0.16200 1.000 24.13173 264 ILE B O 1
ATOM 9933 N N . ALA B 1 265 ? 44.24800 40.15400 -0.75800 1.000 21.10430 265 ALA B N 1
ATOM 9934 C CA . ALA B 1 265 ? 43.20000 40.07100 0.24000 1.000 20.21804 265 ALA B CA 1
ATOM 9935 C C . ALA B 1 265 ? 41.88800 40.47700 -0.41700 1.000 21.34667 265 ALA B C 1
ATOM 9936 O O . ALA B 1 265 ? 41.87900 41.16600 -1.44500 1.000 22.02667 265 ALA B O 1
ATOM 9943 N N . VAL B 1 266 ? 40.78000 40.01900 0.17000 1.000 20.45606 266 VAL B N 1
ATOM 9944 C CA . VAL B 1 266 ? 39.43200 40.37100 -0.27000 1.000 20.32882 266 VAL B CA 1
ATOM 9945 C C . VAL B 1 266 ? 38.78200 41.28400 0.75500 1.000 21.30157 266 VAL B C 1
ATOM 9946 O O . VAL B 1 266 ? 38.91500 41.07200 1.96500 1.000 20.79094 266 VAL B O 1
ATOM 9959 N N . GLN B 1 267 ? 38.06400 42.29000 0.26900 1.000 19.16716 267 GLN B N 1
ATOM 9960 C CA . GLN B 1 267 ? 37.40300 43.24300 1.13500 1.000 19.08019 267 GLN B CA 1
ATOM 9961 C C . GLN B 1 267 ? 35.89800 43.26200 0.90900 1.000 18.52080 267 GLN B C 1
ATOM 9962 O O . GLN B 1 267 ? 35.41700 43.23800 -0.23900 1.000 19.72061 267 GLN B O 1
ATOM 9976 N N . VAL B 1 268 ? 35.17500 43.32800 2.03400 1.000 18.88462 268 VAL B N 1
ATOM 9977 C CA . VAL B 1 268 ? 33.73900 43.55200 2.07800 1.000 19.28469 268 VAL B CA 1
ATOM 9978 C C . VAL B 1 268 ? 33.48200 44.69000 3.06800 1.000 19.12050 268 VAL B C 1
ATOM 9979 O O . VAL B 1 268 ? 34.35800 45.07800 3.84000 1.000 19.05437 268 VAL B O 1
ATOM 9992 N N . HIS B 1 269 ? 32.25600 45.20900 3.05400 1.000 18.56776 269 HIS B N 1
ATOM 9993 C CA . HIS B 1 269 ? 31.80400 46.19900 4.03400 1.000 18.38383 269 HIS B CA 1
ATOM 9994 C C . HIS B 1 269 ? 30.64800 45.60500 4.82600 1.000 19.01681 269 HIS B C 1
ATOM 9995 O O . HIS B 1 269 ? 29.99600 44.66200 4.36800 1.000 19.62123 269 HIS B O 1
ATOM 10010 N N . ALA B 1 270 ? 30.39100 46.14600 6.02500 1.000 19.43655 270 ALA B N 1
ATOM 10011 C CA . ALA B 1 270 ? 29.32300 45.59700 6.85900 1.000 19.19492 270 ALA B CA 1
ATOM 10012 C C . ALA B 1 270 ? 28.65100 46.67400 7.69300 1.000 19.00660 270 ALA B C 1
ATOM 10013 O O . ALA B 1 270 ? 29.29200 47.29100 8.54100 1.000 20.04430 270 ALA B O 1
ATOM 10020 N N . TYR B 1 271 ? 27.35100 46.83600 7.49100 1.000 20.46445 271 TYR B N 1
ATOM 10021 C CA . TYR B 1 271 ? 26.53300 47.77900 8.24600 1.000 20.95159 271 TYR B CA 1
ATOM 10022 C C . TYR B 1 271 ? 25.30500 47.03100 8.73900 1.000 21.76344 271 TYR B C 1
ATOM 10023 O O . TYR B 1 271 ? 24.18200 47.25900 8.26600 1.000 23.78147 271 TYR B O 1
ATOM 10041 N N . PRO B 1 272 ? 25.48800 46.11300 9.70400 1.000 21.52915 272 PRO B N 1
ATOM 10042 C CA . PRO B 1 272 ? 24.35300 45.29900 10.16100 1.000 22.70063 272 PRO B CA 1
ATOM 10043 C C . PRO B 1 272 ? 23.28300 46.12900 10.85700 1.000 25.06091 272 PRO B C 1
ATOM 10044 O O . PRO B 1 272 ? 23.55400 47.18400 11.43800 1.000 24.05801 272 PRO B O 1
ATOM 10055 N N . THR B 1 273 ? 22.05700 45.61700 10.82500 1.000 24.10737 273 THR B N 1
ATOM 10056 C CA . THR B 1 273 ? 20.95100 46.23700 11.53700 1.000 25.55710 273 THR B CA 1
ATOM 10057 C C . THR B 1 273 ? 20.96600 45.71700 12.96800 1.000 27.84663 273 THR B C 1
ATOM 10058 O O . THR B 1 273 ? 20.93800 44.50100 13.18600 1.000 24.89847 273 THR B O 1
ATOM 10069 N N . ILE B 1 274 ? 21.02200 46.62400 13.93800 1.000 26.18086 274 ILE B N 1
ATOM 10070 C CA . ILE B 1 274 ? 20.90400 46.23800 15.33700 1.000 28.45553 274 ILE B CA 1
ATOM 10071 C C . ILE B 1 274 ? 19.61400 46.73900 15.96900 1.000 28.26001 274 ILE B C 1
ATOM 10072 O O . ILE B 1 274 ? 19.16300 46.15100 16.96500 1.000 27.87663 274 ILE B O 1
ATOM 10088 N N . ALA B 1 275 ? 19.00300 47.78900 15.42500 1.000 25.62343 275 ALA B N 1
ATOM 10089 C CA . ALA B 1 275 ? 17.84100 48.39000 16.06400 1.000 28.18866 275 ALA B CA 1
ATOM 10090 C C . ALA B 1 275 ? 16.72900 47.36700 16.23900 1.000 34.91486 275 ALA B C 1
ATOM 10091 O O . ALA B 1 275 ? 16.35500 46.66700 15.29600 1.000 35.38078 275 ALA B O 1
ATOM 10098 N N . GLY B 1 276 ? 16.20900 47.28200 17.46300 1.000 35.43579 276 GLY B N 1
ATOM 10099 C CA . GLY B 1 276 ? 15.09200 46.42200 17.78100 1.000 36.97709 276 GLY B CA 1
ATOM 10100 C C . GLY B 1 276 ? 15.42300 44.96100 17.98200 1.000 39.48050 276 GLY B C 1
ATOM 10101 O O . GLY B 1 276 ? 14.50800 44.17200 18.25400 1.000 44.76213 276 GLY B O 1
ATOM 10105 N N . LYS B 1 277 ? 16.68900 44.57500 17.86500 1.000 34.81129 277 LYS B N 1
ATOM 10106 C CA . LYS B 1 277 ? 17.11500 43.19900 18.04800 1.000 31.09364 277 LYS B CA 1
ATOM 10107 C C . LYS B 1 277 ? 17.70400 43.01400 19.44000 1.000 30.25472 277 LYS B C 1
ATOM 10108 O O . LYS B 1 277 ? 18.25600 43.94600 20.03300 1.000 34.37979 277 LYS B O 1
ATOM 10127 N N . THR B 1 278 ? 17.61800 41.78700 19.94200 1.000 33.25711 278 THR B N 1
ATOM 10128 C CA . THR B 1 278 ? 18.32200 41.45400 21.16700 1.000 31.13950 278 THR B CA 1
ATOM 10129 C C . THR B 1 278 ? 19.80600 41.24900 20.86500 1.000 33.70058 278 THR B C 1
ATOM 10130 O O . THR B 1 278 ? 20.20100 40.93300 19.73600 1.000 30.10498 278 THR B O 1
ATOM 10141 N N . ILE B 1 279 ? 20.63900 41.41600 21.89200 1.000 33.23100 279 ILE B N 1
ATOM 10142 C CA . ILE B 1 279 ? 22.07200 41.24800 21.66800 1.000 29.78632 279 ILE B CA 1
ATOM 10143 C C . ILE B 1 279 ? 22.40300 39.80700 21.29100 1.000 33.31340 279 ILE B C 1
ATOM 10144 O O . ILE B 1 279 ? 23.34400 39.56200 20.53300 1.000 30.29938 279 ILE B O 1
ATOM 10160 N N . SER B 1 280 ? 21.65500 38.83100 21.81000 1.000 31.85913 280 SER B N 1
ATOM 10161 C CA . SER B 1 280 ? 21.82600 37.45200 21.36000 1.000 31.15663 280 SER B CA 1
ATOM 10162 C C . SER B 1 280 ? 21.64900 37.33200 19.84700 1.000 29.66950 280 SER B C 1
ATOM 10163 O O . SER B 1 280 ? 22.46600 36.70300 19.16300 1.000 30.88508 280 SER B O 1
ATOM 10171 N N . ALA B 1 281 ? 20.57800 37.92400 19.30500 1.000 29.71974 281 ALA B N 1
ATOM 10172 C CA . ALA B 1 281 ? 20.33800 37.83600 17.86600 1.000 29.98136 281 ALA B CA 1
ATOM 10173 C C . ALA B 1 281 ? 21.41700 38.57200 17.08400 1.000 31.12179 281 ALA B C 1
ATOM 10174 O O . ALA B 1 281 ? 21.81000 38.13600 15.99500 1.000 29.61495 281 ALA B O 1
ATOM 10181 N N . ILE B 1 282 ? 21.88300 39.70800 17.60600 1.000 26.87487 282 ILE B N 1
ATOM 10182 C CA . ILE B 1 282 ? 22.93800 40.46800 16.93800 1.000 25.34047 282 ILE B CA 1
ATOM 10183 C C . ILE B 1 282 ? 24.21200 39.64000 16.84400 1.000 26.07227 282 ILE B C 1
ATOM 10184 O O . ILE B 1 282 ? 24.86400 39.58800 15.79200 1.000 24.45990 282 ILE B O 1
ATOM 10200 N N . ARG B 1 283 ? 24.60000 38.99400 17.94900 1.000 28.85523 283 ARG B N 1
ATOM 10201 C CA . ARG B 1 283 ? 25.79200 38.15200 17.92400 1.000 26.86846 283 ARG B CA 1
ATOM 10202 C C . ARG B 1 283 ? 25.64400 37.02100 16.91100 1.000 31.14258 283 ARG B C 1
ATOM 10203 O O . ARG B 1 283 ? 26.60200 36.68200 16.21000 1.000 28.03819 283 ARG B O 1
ATOM 10224 N N . THR B 1 284 ? 24.44700 36.43700 16.81700 1.000 29.32716 284 THR B N 1
ATOM 10225 C CA . THR B 1 284 ? 24.19400 35.40100 15.82000 1.000 27.42637 284 THR B CA 1
ATOM 10226 C C . THR B 1 284 ? 24.31600 35.95400 14.40700 1.000 28.54844 284 THR B C 1
ATOM 10227 O O . THR B 1 284 ? 24.85800 35.28600 13.52000 1.000 28.36583 284 THR B O 1
ATOM 10238 N N A ASP B 1 285 ? 23.82100 37.17500 14.17700 0.541 25.90278 285 ASP B N 1
ATOM 10239 N N B ASP B 1 285 ? 23.80700 37.16900 14.18000 0.459 25.96260 285 ASP B N 1
ATOM 10240 C CA A ASP B 1 285 ? 23.95700 37.81700 12.86900 0.541 25.16931 285 ASP B CA 1
ATOM 10241 C CA B ASP B 1 285 ? 23.96300 37.80200 12.87600 0.459 25.19216 285 ASP B CA 1
ATOM 10242 C C A ASP B 1 285 ? 25.42300 38.03700 12.51500 0.541 24.44696 285 ASP B C 1
ATOM 10243 C C B ASP B 1 285 ? 25.43800 37.97500 12.53100 0.459 24.41500 285 ASP B C 1
ATOM 10244 O O A ASP B 1 285 ? 25.83600 37.80400 11.37400 0.541 25.60257 285 ASP B O 1
ATOM 10245 O O B ASP B 1 285 ? 25.87200 37.66100 11.41900 0.459 25.63732 285 ASP B O 1
ATOM 10262 N N . THR B 1 286 ? 26.23100 38.47400 13.48200 1.000 22.83875 286 THR B N 1
ATOM 10263 C CA . THR B 1 286 ? 27.65300 38.67000 13.22700 1.000 23.39183 286 THR B CA 1
ATOM 10264 C C . THR B 1 286 ? 28.33700 37.34300 12.94300 1.000 25.99496 286 THR B C 1
ATOM 10265 O O . THR B 1 286 ? 29.20200 37.25800 12.06200 1.000 24.91810 286 THR B O 1
ATOM 10276 N N . ARG B 1 287 ? 27.96900 36.30400 13.69600 1.000 25.32331 287 ARG B N 1
ATOM 10277 C CA . ARG B 1 287 ? 28.50000 34.96400 13.46800 1.000 23.87311 287 ARG B CA 1
ATOM 10278 C C . ARG B 1 287 ? 28.20800 34.50600 12.04800 1.000 26.64244 287 ARG B C 1
ATOM 10279 O O . ARG B 1 287 ? 29.07800 33.93500 11.38600 1.000 27.16056 287 ARG B O 1
ATOM 10300 N N . ASP B 1 288 ? 27.00700 34.78800 11.54500 1.000 25.91259 288 ASP B N 1
ATOM 10301 C CA . ASP B 1 288 ? 26.66100 34.40700 10.17700 1.000 27.04287 288 ASP B CA 1
ATOM 10302 C C . ASP B 1 288 ? 27.52000 35.15700 9.17000 1.000 29.85800 288 ASP B C 1
ATOM 10303 O O . ASP B 1 288 ? 28.06200 34.55600 8.22700 1.000 25.04195 288 ASP B O 1
ATOM 10312 N N . LEU B 1 289 ? 27.64300 36.47600 9.35000 1.000 25.14754 289 LEU B N 1
ATOM 10313 C CA . LEU B 1 289 ? 28.53600 37.27900 8.52400 1.000 21.92105 289 LEU B CA 1
ATOM 10314 C C . LEU B 1 289 ? 29.92900 36.66200 8.46800 1.000 25.73281 289 LEU B C 1
ATOM 10315 O O . LEU B 1 289 ? 30.48100 36.42600 7.39000 1.000 25.12892 289 LEU B O 1
ATOM 10331 N N . MET B 1 290 ? 30.54000 36.45300 9.63400 1.000 23.10219 290 MET B N 1
ATOM 10332 C CA . MET B 1 290 ? 31.90600 35.93900 9.65300 1.000 22.79074 290 MET B CA 1
ATOM 10333 C C . MET B 1 290 ? 31.98900 34.55700 9.02400 1.000 25.63795 290 MET B C 1
ATOM 10334 O O . MET B 1 290 ? 32.98600 34.23500 8.36200 1.000 26.01212 290 MET B O 1
ATOM 10348 N N . ASN B 1 291 ? 30.95200 33.73800 9.19700 1.000 25.11980 291 ASN B N 1
ATOM 10349 C CA . ASN B 1 291 ? 30.98500 32.38700 8.65600 1.000 27.96873 291 ASN B CA 1
ATOM 10350 C C . ASN B 1 291 ? 31.12900 32.39000 7.14200 1.000 24.89879 291 ASN B C 1
ATOM 10351 O O . ASN B 1 291 ? 31.92100 31.61400 6.59500 1.000 28.57491 291 ASN B O 1
ATOM 10362 N N . GLY B 1 292 ? 30.37000 33.24400 6.44900 1.000 24.83627 292 GLY B N 1
ATOM 10363 C CA . GLY B 1 292 ? 30.48500 33.29500 5.00200 1.000 23.30568 292 GLY B CA 1
ATOM 10364 C C . GLY B 1 292 ? 31.85700 33.75200 4.55200 1.000 24.31145 292 GLY B C 1
ATOM 10365 O O . GLY B 1 292 ? 32.41800 33.21700 3.59300 1.000 25.98759 292 GLY B O 1
ATOM 10369 N N . LEU B 1 293 ? 32.42200 34.74400 5.24500 1.000 23.45968 293 LEU B N 1
ATOM 10370 C CA . LEU B 1 293 ? 33.76700 35.18700 4.90200 1.000 24.39283 293 LEU B CA 1
ATOM 10371 C C . LEU B 1 293 ? 34.77500 34.06800 5.12400 1.000 24.46232 293 LEU B C 1
ATOM 10372 O O . LEU B 1 293 ? 35.72200 33.90900 4.33900 1.000 24.69511 293 LEU B O 1
ATOM 10388 N N . ASN B 1 294 ? 34.57700 33.27100 6.17900 1.000 26.08179 294 ASN B N 1
ATOM 10389 C CA . ASN B 1 294 ? 35.47300 32.15200 6.43600 1.000 23.74737 294 ASN B CA 1
ATOM 10390 C C . ASN B 1 294 ? 35.31700 31.06200 5.37800 1.000 25.86897 294 ASN B C 1
ATOM 10391 O O . ASN B 1 294 ? 36.31000 30.50400 4.89700 1.000 26.80985 294 ASN B O 1
ATOM 10402 N N . THR B 1 295 ? 34.07500 30.72700 5.02000 1.000 26.93127 295 THR B N 1
ATOM 10403 C CA . THR B 1 295 ? 33.84000 29.65900 4.05400 1.000 27.48666 295 THR B CA 1
ATOM 10404 C C . THR B 1 295 ? 34.49500 29.96200 2.71200 1.000 26.32432 295 THR B C 1
ATOM 10405 O O . THR B 1 295 ? 35.14200 29.08900 2.11500 1.000 28.46581 295 THR B O 1
ATOM 10416 N N . TYR B 1 296 ? 34.30300 31.17300 2.19700 1.000 26.11544 296 TYR B N 1
ATOM 10417 C CA . TYR B 1 296 ? 34.71900 31.47500 0.83500 1.000 25.15441 296 TYR B CA 1
ATOM 10418 C C . TYR B 1 296 ? 36.15700 31.95800 0.73100 1.000 26.75647 296 TYR B C 1
ATOM 10419 O O . TYR B 1 296 ? 36.76900 31.77300 -0.33100 1.000 26.85262 296 TYR B O 1
ATOM 10437 N N . PHE B 1 297 ? 36.71600 32.54000 1.79900 1.000 24.34739 297 PHE B N 1
ATOM 10438 C CA . PHE B 1 297 ? 38.02900 33.17700 1.73700 1.000 24.50960 297 PHE B CA 1
ATOM 10439 C C . PHE B 1 297 ? 38.99000 32.70600 2.82200 1.000 27.45821 297 PHE B C 1
ATOM 10440 O O . PHE B 1 297 ? 39.99500 32.06600 2.51300 1.000 25.20597 297 PHE B O 1
ATOM 10457 N N . VAL B 1 298 ? 38.70400 33.01400 4.08900 1.000 26.61998 298 VAL B N 1
ATOM 10458 C CA . VAL B 1 298 ? 39.69600 32.77500 5.13800 1.000 24.39289 298 VAL B CA 1
ATOM 10459 C C . VAL B 1 298 ? 40.10200 31.30500 5.18800 1.000 27.44647 298 VAL B C 1
ATOM 10460 O O . VAL B 1 298 ? 41.29200 30.97800 5.30000 1.000 28.57622 298 VAL B O 1
ATOM 10473 N N . SER B 1 299 ? 39.12800 30.39300 5.11000 1.000 27.18342 299 SER B N 1
ATOM 10474 C CA . SER B 1 299 ? 39.43300 28.97200 5.21500 1.000 29.97249 299 SER B CA 1
ATOM 10475 C C . SER B 1 299 ? 40.21100 28.46900 4.01300 1.000 30.48623 299 SER B C 1
ATOM 10476 O O . SER B 1 299 ? 40.78900 27.37600 4.07500 1.000 32.47900 299 SER B O 1
ATOM 10484 N N . LYS B 1 300 ? 40.23300 29.23700 2.92400 1.000 28.58462 300 LYS B N 1
ATOM 10485 C CA . LYS B 1 300 ? 40.97700 28.89300 1.72500 1.000 29.99968 300 LYS B CA 1
ATOM 10486 C C . LYS B 1 300 ? 42.32200 29.60200 1.66200 1.000 30.40295 300 LYS B C 1
ATOM 10487 O O . LYS B 1 300 ? 43.00600 29.53500 0.63900 1.000 34.98433 300 LYS B O 1
ATOM 10506 N N . GLY B 1 301 ? 42.70500 30.29700 2.72900 1.000 26.75316 301 GLY B N 1
ATOM 10507 C CA . GLY B 1 301 ? 43.95900 31.01500 2.74200 1.000 29.50406 301 GLY B CA 1
ATOM 10508 C C . GLY B 1 301 ? 43.92100 32.36000 2.06500 1.000 26.53603 301 GLY B C 1
ATOM 10509 O O . GLY B 1 301 ? 44.96800 32.84900 1.63500 1.000 31.14949 301 GLY B O 1
ATOM 10513 N N . ILE B 1 302 ? 42.74400 32.95600 1.91200 1.000 24.35465 302 ILE B N 1
ATOM 10514 C CA . ILE B 1 302 ? 42.60300 34.30600 1.38000 1.000 24.84267 302 ILE B CA 1
ATOM 10515 C C . ILE B 1 302 ? 42.14400 35.19300 2.53500 1.000 24.88017 302 ILE B C 1
ATOM 10516 O O . ILE B 1 302 ? 41.01400 35.02800 3.02100 1.000 24.53373 302 ILE B O 1
ATOM 10532 N N . PRO B 1 303 ? 42.96100 36.12900 3.01100 1.000 23.14358 303 PRO B N 1
ATOM 10533 C CA . PRO B 1 303 ? 42.55100 36.95600 4.15200 1.000 22.29496 303 PRO B CA 1
ATOM 10534 C C . PRO B 1 303 ? 41.52100 37.99500 3.74700 1.000 21.57285 303 PRO B C 1
ATOM 10535 O O . PRO B 1 303 ? 41.41600 38.39400 2.58400 1.000 22.24182 303 PRO B O 1
ATOM 10546 N N . VAL B 1 304 ? 40.74900 38.43100 4.73800 1.000 19.59177 304 VAL B N 1
ATOM 10547 C CA . VAL B 1 304 ? 39.62000 39.31100 4.50000 1.000 19.84226 304 VAL B CA 1
ATOM 10548 C C . VAL B 1 304 ? 39.77700 40.58100 5.32100 1.000 21.19700 304 VAL B C 1
ATOM 10549 O O . VAL B 1 304 ? 40.14600 40.53700 6.50300 1.000 21.52361 304 VAL B O 1
ATOM 10562 N N . ILE B 1 305 ? 39.44900 41.71300 4.70000 1.000 18.98957 305 ILE B N 1
ATOM 10563 C CA . ILE B 1 305 ? 39.35000 42.99700 5.37700 1.000 19.81624 305 ILE B CA 1
ATOM 10564 C C . ILE B 1 305 ? 37.90300 43.45700 5.33900 1.000 20.94617 305 ILE B C 1
ATOM 10565 O O . ILE B 1 305 ? 37.30700 43.57100 4.26000 1.000 20.09940 305 ILE B O 1
ATOM 10581 N N . ILE B 1 306 ? 37.34700 43.77500 6.50700 1.000 19.35371 306 ILE B N 1
ATOM 10582 C CA . ILE B 1 306 ? 36.05200 44.46800 6.57100 1.000 17.18714 306 ILE B CA 1
ATOM 10583 C C . ILE B 1 306 ? 36.40600 45.95200 6.56600 1.000 18.94105 306 ILE B C 1
ATOM 10584 O O . ILE B 1 306 ? 36.70700 46.55000 7.60400 1.000 19.39943 306 ILE B O 1
ATOM 10600 N N . GLY B 1 307 ? 36.43800 46.53400 5.36100 1.000 18.23285 307 GLY B N 1
ATOM 10601 C CA . GLY B 1 307 ? 37.06800 47.82200 5.17600 1.000 18.18567 307 GLY B CA 1
ATOM 10602 C C . GLY B 1 307 ? 36.23000 49.00100 5.57300 1.000 18.61453 307 GLY B C 1
ATOM 10603 O O . GLY B 1 307 ? 36.76700 50.11000 5.67500 1.000 18.32609 307 GLY B O 1
ATOM 10607 N N . GLU B 1 308 ? 34.93900 48.77100 5.80700 1.000 17.83364 308 GLU B N 1
ATOM 10608 C CA . GLU B 1 308 ? 34.06900 49.73800 6.44000 1.000 18.68925 308 GLU B CA 1
ATOM 10609 C C . GLU B 1 308 ? 33.08400 48.95200 7.28400 1.000 18.90432 308 GLU B C 1
ATOM 10610 O O . GLU B 1 308 ? 32.54300 47.94300 6.82700 1.000 19.04538 308 GLU B O 1
ATOM 10622 N N . TRP B 1 309 ? 32.82600 49.43300 8.49500 1.000 17.51775 309 TRP B N 1
ATOM 10623 C CA . TRP B 1 309 ? 31.72100 48.90500 9.26900 1.000 19.26406 309 TRP B CA 1
ATOM 10624 C C . TRP B 1 309 ? 31.20200 49.98700 10.21000 1.000 18.84797 309 TRP B C 1
ATOM 10625 O O . TRP B 1 309 ? 31.90100 50.95500 10.53600 1.000 19.32762 309 TRP B O 1
ATOM 10646 N N . SER B 1 310 ? 29.94400 49.79700 10.61500 1.000 20.40801 310 SER B N 1
ATOM 10647 C CA . SER B 1 310 ? 29.21400 50.52400 11.65200 1.000 20.22176 310 SER B CA 1
ATOM 10648 C C . SER B 1 310 ? 27.90200 49.74600 11.71200 1.000 21.89225 310 SER B C 1
ATOM 10649 O O . SER B 1 310 ? 27.89300 48.53100 11.49400 1.000 23.45620 310 SER B O 1
ATOM 10657 N N . THR B 1 311 ? 26.79100 50.41300 11.97200 1.000 22.85785 311 THR B N 1
ATOM 10658 C CA . THR B 1 311 ? 25.47900 49.78700 11.91700 1.000 23.71314 311 THR B CA 1
ATOM 10659 C C . THR B 1 311 ? 24.66700 50.41000 10.78700 1.000 25.30159 311 THR B C 1
ATOM 10660 O O . THR B 1 311 ? 25.05900 51.40700 10.17700 1.000 24.69590 311 THR B O 1
ATOM 10671 N N . SER B 1 312 ? 23.48900 49.83500 10.54400 1.000 23.73578 312 SER B N 1
ATOM 10672 C CA . SER B 1 312 ? 22.66500 50.25000 9.41600 1.000 24.73049 312 SER B CA 1
ATOM 10673 C C . SER B 1 312 ? 22.21200 51.69500 9.51400 1.000 27.74341 312 SER B C 1
ATOM 10674 O O . SER B 1 312 ? 21.82100 52.28000 8.50100 1.000 26.44287 312 SER B O 1
ATOM 10682 N N . ASN B 1 313 ? 22.22700 52.28400 10.70800 1.000 25.22947 313 ASN B N 1
ATOM 10683 C CA . ASN B 1 313 ? 21.78000 53.65400 10.89100 1.000 22.65096 313 ASN B CA 1
ATOM 10684 C C . ASN B 1 313 ? 22.93000 54.64900 10.90700 1.000 24.42815 313 ASN B C 1
ATOM 10685 O O . ASN B 1 313 ? 22.74300 55.78400 11.35000 1.000 25.98497 313 ASN B O 1
ATOM 10696 N N . VAL B 1 314 ? 24.09800 54.25300 10.39500 1.000 26.44725 314 VAL B N 1
ATOM 10697 C CA . VAL B 1 314 ? 25.27400 55.12400 10.41000 1.000 27.28846 314 VAL B CA 1
ATOM 10698 C C . VAL B 1 314 ? 24.99900 56.46600 9.74700 1.000 29.33031 314 VAL B C 1
ATOM 10699 O O . VAL B 1 314 ? 25.53700 57.49900 10.17100 1.000 31.58995 314 VAL B O 1
ATOM 10712 N N . ASP B 1 315 ? 24.16000 56.48600 8.71700 1.000 28.99126 315 ASP B N 1
ATOM 10713 C CA . ASP B 1 315 ? 23.83500 57.71100 8.00200 1.000 28.36058 315 ASP B CA 1
ATOM 10714 C C . ASP B 1 315 ? 22.37200 58.10500 8.15800 1.000 37.05994 315 ASP B C 1
ATOM 10715 O O . ASP B 1 315 ? 21.88300 58.96100 7.40900 1.000 37.40994 315 ASP B O 1
ATOM 10724 N N . ALA B 1 316 ? 21.66500 57.51200 9.11200 1.000 30.18735 316 ALA B N 1
ATOM 10725 C CA . ALA B 1 316 ? 20.27300 57.83900 9.33500 1.000 27.05646 316 ALA B CA 1
ATOM 10726 C C . ALA B 1 316 ? 20.17400 59.15500 10.09800 1.000 31.12438 316 ALA B C 1
ATOM 10727 O O . ALA B 1 316 ? 21.15700 59.66800 10.64900 1.000 34.14639 316 ALA B O 1
ATOM 10734 N N . LYS B 1 317 ? 18.96100 59.70400 10.13700 1.000 30.41101 317 LYS B N 1
ATOM 10735 C CA . LYS B 1 317 ? 18.75400 60.92800 10.89500 1.000 28.38526 317 LYS B CA 1
ATOM 10736 C C . LYS B 1 317 ? 19.09900 60.70100 12.36300 1.000 35.53588 317 LYS B C 1
ATOM 10737 O O . LYS B 1 317 ? 19.75700 61.53500 12.99700 1.000 38.64483 317 LYS B O 1
ATOM 10756 N N . GLU B 1 318 ? 18.69500 59.55400 12.90400 1.000 33.97080 318 GLU B N 1
ATOM 10757 C CA . GLU B 1 318 ? 19.03500 59.14800 14.26300 1.000 35.17646 318 GLU B CA 1
ATOM 10758 C C . GLU B 1 318 ? 19.99400 57.97200 14.15400 1.000 29.74622 318 GLU B C 1
ATOM 10759 O O . GLU B 1 318 ? 19.57000 56.87000 13.78300 1.000 33.56826 318 GLU B O 1
ATOM 10771 N N . THR B 1 319 ? 21.28400 58.19900 14.44100 1.000 25.97290 319 THR B N 1
ATOM 10772 C CA . THR B 1 319 ? 22.21500 57.09200 14.36100 1.000 23.26838 319 THR B CA 1
ATOM 10773 C C . THR B 1 319 ? 22.02700 56.19500 15.58500 1.000 25.21371 319 THR B C 1
ATOM 10774 O O . THR B 1 319 ? 21.37800 56.57300 16.56600 1.000 27.14744 319 THR B O 1
ATOM 10785 N N . ASP B 1 320 ? 22.61300 54.99400 15.53100 1.000 23.23440 320 ASP B N 1
ATOM 10786 C CA . ASP B 1 320 ? 22.52700 54.09900 16.69100 1.000 24.29633 320 ASP B CA 1
ATOM 10787 C C . ASP B 1 320 ? 23.41900 54.57200 17.83100 1.000 23.58719 320 ASP B C 1
ATOM 10788 O O . ASP B 1 320 ? 23.14500 54.27700 19.00000 1.000 23.51145 320 ASP B O 1
ATOM 10797 N N . TYR B 1 321 ? 24.48900 55.30400 17.52300 1.000 23.58134 321 TYR B N 1
ATOM 10798 C CA . TYR B 1 321 ? 25.32100 55.86200 18.58000 1.000 24.12365 321 TYR B CA 1
ATOM 10799 C C . TYR B 1 321 ? 24.51500 56.81500 19.44900 1.000 25.07628 321 TYR B C 1
ATOM 10800 O O . TYR B 1 321 ? 24.66100 56.83200 20.67300 1.000 25.40792 321 TYR B O 1
ATOM 10818 N N A ASP B 1 322 ? 23.63900 57.60400 18.83800 0.507 26.10466 322 ASP B N 1
ATOM 10819 N N B ASP B 1 322 ? 23.63700 57.60800 18.83700 0.493 26.12991 322 ASP B N 1
ATOM 10820 C CA A ASP B 1 322 ? 22.79700 58.49000 19.61900 0.507 28.00614 322 ASP B CA 1
ATOM 10821 C CA B ASP B 1 322 ? 22.79100 58.49600 19.61800 0.493 28.01599 322 ASP B CA 1
ATOM 10822 C C A ASP B 1 322 ? 21.59000 57.75900 20.18900 0.507 25.16683 322 ASP B C 1
ATOM 10823 C C B ASP B 1 322 ? 21.59200 57.75500 20.19400 0.493 25.15238 322 ASP B C 1
ATOM 10824 O O A ASP B 1 322 ? 21.23100 57.97700 21.34500 0.507 27.14841 322 ASP B O 1
ATOM 10825 O O B ASP B 1 322 ? 21.23800 57.96600 21.35300 0.493 27.15850 322 ASP B O 1
ATOM 10842 N N . ALA B 1 323 ? 20.97800 56.87000 19.40500 1.000 24.70311 323 ALA B N 1
ATOM 10843 C CA . ALA B 1 323 ? 19.67200 56.32300 19.74600 1.000 25.56151 323 ALA B CA 1
ATOM 10844 C C . ALA B 1 323 ? 19.71200 55.08000 20.61700 1.000 25.74379 323 ALA B C 1
ATOM 10845 O O . ALA B 1 323 ? 18.74600 54.81400 21.33500 1.000 26.72548 323 ALA B O 1
ATOM 10852 N N . ARG B 1 324 ? 20.77400 54.29500 20.55100 1.000 24.92454 324 ARG B N 1
ATOM 10853 C CA . ARG B 1 324 ? 20.84200 53.03500 21.28700 1.000 25.93997 324 ARG B CA 1
ATOM 10854 C C . ARG B 1 324 ? 22.31400 52.74500 21.56900 1.000 24.42793 324 ARG B C 1
ATOM 10855 O O . ARG B 1 324 ? 22.88300 51.73500 21.15200 1.000 23.83508 324 ARG B O 1
ATOM 10876 N N . LYS B 1 325 ? 22.93000 53.64900 22.32600 1.000 24.63985 325 LYS B N 1
ATOM 10877 C CA . LYS B 1 325 ? 24.37600 53.61900 22.49000 1.000 24.05153 325 LYS B CA 1
ATOM 10878 C C . LYS B 1 325 ? 24.83800 52.34500 23.19600 1.000 24.14908 325 LYS B C 1
ATOM 10879 O O . LYS B 1 325 ? 25.80400 51.71300 22.76000 1.000 25.15172 325 LYS B O 1
ATOM 10898 N N . SER B 1 326 ? 24.18000 51.96300 24.29300 1.000 25.09398 326 SER B N 1
ATOM 10899 C CA . SER B 1 326 ? 24.63500 50.78100 25.03000 1.000 25.32151 326 SER B CA 1
ATOM 10900 C C . SER B 1 326 ? 24.56900 49.52300 24.16500 1.000 27.77617 326 SER B C 1
ATOM 10901 O O . SER B 1 326 ? 25.50800 48.71600 24.15300 1.000 24.99031 326 SER B O 1
ATOM 10909 N N . LEU B 1 327 ? 23.47400 49.34400 23.41700 1.000 25.04332 327 LEU B N 1
ATOM 10910 C CA . LEU B 1 327 ? 23.37000 48.18200 22.53900 1.000 25.48622 327 LEU B CA 1
ATOM 10911 C C . LEU B 1 327 ? 24.41600 48.24300 21.43600 1.000 24.38461 327 LEU B C 1
ATOM 10912 O O . LEU B 1 327 ? 25.01700 47.22300 21.07100 1.000 24.76193 327 LEU B O 1
ATOM 10928 N N . MET B 1 328 ? 24.64500 49.43400 20.88300 1.000 22.85658 328 MET B N 1
ATOM 10929 C CA . MET B 1 328 ? 25.68000 49.57000 19.87700 1.000 22.55934 328 MET B CA 1
ATOM 10930 C C . MET B 1 328 ? 27.03600 49.15100 20.43000 1.000 24.96772 328 MET B C 1
ATOM 10931 O O . MET B 1 328 ? 27.81700 48.49300 19.73200 1.000 22.51612 328 MET B O 1
ATOM 10945 N N . PHE B 1 329 ? 27.34100 49.53900 21.66900 1.000 23.41495 329 PHE B N 1
ATOM 10946 C CA . PHE B 1 329 ? 28.63900 49.18900 22.24300 1.000 22.84124 329 PHE B CA 1
ATOM 10947 C C . PHE B 1 329 ? 28.76300 47.68500 22.45900 1.000 25.04200 329 PHE B C 1
ATOM 10948 O O . PHE B 1 329 ? 29.85200 47.12500 22.30500 1.000 23.49196 329 PHE B O 1
ATOM 10965 N N . GLN B 1 330 ? 27.66800 47.01100 22.83200 1.000 23.18773 330 GLN B N 1
ATOM 10966 C CA . GLN B 1 330 ? 27.70800 45.55200 22.93700 1.000 23.39476 330 GLN B CA 1
ATOM 10967 C C . GLN B 1 330 ? 27.94300 44.91400 21.57300 1.000 23.64767 330 GLN B C 1
ATOM 10968 O O . GLN B 1 330 ? 28.68200 43.93000 21.45400 1.000 24.88114 330 GLN B O 1
ATOM 10982 N N . PHE B 1 331 ? 27.31200 45.46200 20.53300 1.000 22.95636 331 PHE B N 1
ATOM 10983 C CA . PHE B 1 331 ? 27.55100 45.00700 19.16600 1.000 22.77895 331 PHE B CA 1
ATOM 10984 C C . PHE B 1 331 ? 29.02200 45.16200 18.78700 1.000 23.83494 331 PHE B C 1
ATOM 10985 O O . PHE B 1 331 ? 29.64100 44.24000 18.22800 1.000 22.37254 331 PHE B O 1
ATOM 11002 N N . VAL B 1 332 ? 29.59100 46.33400 19.08100 1.000 21.75432 332 VAL B N 1
ATOM 11003 C CA . VAL B 1 332 ? 31.00200 46.61100 18.82500 1.000 20.65519 332 VAL B CA 1
ATOM 11004 C C . VAL B 1 332 ? 31.89700 45.57600 19.49200 1.000 22.49672 332 VAL B C 1
ATOM 11005 O O . VAL B 1 332 ? 32.79200 45.00800 18.85600 1.000 21.82157 332 VAL B O 1
ATOM 11018 N N . ASP B 1 333 ? 31.69600 45.34700 20.79200 1.000 22.16818 333 ASP B N 1
ATOM 11019 C CA . ASP B 1 333 ? 32.53200 44.40800 21.53000 1.000 21.80078 333 ASP B CA 1
ATOM 11020 C C . ASP B 1 333 ? 32.62000 43.08000 20.79300 1.000 24.92405 333 ASP B C 1
ATOM 11021 O O . ASP B 1 333 ? 33.70100 42.50200 20.63000 1.000 24.44122 333 ASP B O 1
ATOM 11030 N N . ASP B 1 334 ? 31.46500 42.54900 20.40200 1.000 24.25052 334 ASP B N 1
ATOM 11031 C CA . ASP B 1 334 ? 31.40100 41.22400 19.79900 1.000 23.62155 334 ASP B CA 1
ATOM 11032 C C . ASP B 1 334 ? 31.85900 41.23800 18.34400 1.000 26.33315 334 ASP B C 1
ATOM 11033 O O . ASP B 1 334 ? 32.49000 40.28000 17.88500 1.000 23.87319 334 ASP B O 1
ATOM 11042 N N . PHE B 1 335 ? 31.54900 42.29400 17.59200 1.000 21.74279 335 PHE B N 1
ATOM 11043 C CA . PHE B 1 335 ? 31.94400 42.33100 16.18500 1.000 21.86140 335 PHE B CA 1
ATOM 11044 C C . PHE B 1 335 ? 33.45700 42.30500 16.05600 1.000 22.83770 335 PHE B C 1
ATOM 11045 O O . PHE B 1 335 ? 34.01900 41.51700 15.27900 1.000 22.76641 335 PHE B O 1
ATOM 11062 N N . VAL B 1 336 ? 34.13400 43.17500 16.80900 1.000 22.78001 336 VAL B N 1
ATOM 11063 C CA . VAL B 1 336 ? 35.58500 43.22400 16.76300 1.000 22.47470 336 VAL B CA 1
ATOM 11064 C C . VAL B 1 336 ? 36.17700 41.90700 17.23900 1.000 23.96452 336 VAL B C 1
ATOM 11065 O O . VAL B 1 336 ? 37.14900 41.41100 16.65900 1.000 24.53231 336 VAL B O 1
ATOM 11078 N N . ALA B 1 337 ? 35.58200 41.30300 18.27300 1.000 23.88712 337 ALA B N 1
ATOM 11079 C CA . ALA B 1 337 ? 36.12400 40.05600 18.80300 1.000 23.66688 337 ALA B CA 1
ATOM 11080 C C . ALA B 1 337 ? 35.98800 38.92000 17.79400 1.000 25.33347 337 ALA B C 1
ATOM 11081 O O . ALA B 1 337 ? 36.91400 38.12500 17.61600 1.000 25.02303 337 ALA B O 1
ATOM 11088 N N . GLN B 1 338 ? 34.82200 38.78900 17.17100 1.000 24.58949 338 GLN B N 1
ATOM 11089 C CA . GLN B 1 338 ? 34.63900 37.69900 16.21900 1.000 23.78116 338 GLN B CA 1
ATOM 11090 C C . GLN B 1 338 ? 35.57200 37.86100 15.02200 1.000 23.36295 338 GLN B C 1
ATOM 11091 O O . GLN B 1 338 ? 36.17500 36.88200 14.55600 1.000 23.98986 338 GLN B O 1
ATOM 11105 N N . ALA B 1 339 ? 35.74200 39.09200 14.54100 1.000 23.11501 339 ALA B N 1
ATOM 11106 C CA . ALA B 1 339 ? 36.67500 39.33400 13.44600 1.000 20.80397 339 ALA B CA 1
ATOM 11107 C C . ALA B 1 339 ? 38.09400 38.96700 13.85600 1.000 22.04999 339 ALA B C 1
ATOM 11108 O O . ALA B 1 339 ? 38.81100 38.30000 13.10300 1.000 23.12757 339 ALA B O 1
ATOM 11115 N N . LYS B 1 340 ? 38.51800 39.40100 15.05000 1.000 23.57598 340 LYS B N 1
ATOM 11116 C CA . LYS B 1 340 ? 39.89300 39.15300 15.48100 1.000 23.59850 340 LYS B CA 1
ATOM 11117 C C . LYS B 1 340 ? 40.19600 37.66300 15.53100 1.000 25.37855 340 LYS B C 1
ATOM 11118 O O . LYS B 1 340 ? 41.29400 37.22400 15.17100 1.000 25.95957 340 LYS B O 1
ATOM 11137 N N . ALA B 1 341 ? 39.24500 36.87200 16.01600 1.000 25.47077 341 ALA B N 1
ATOM 11138 C CA . ALA B 1 341 ? 39.48600 35.44300 16.15500 1.000 26.50516 341 ALA B CA 1
ATOM 11139 C C . ALA B 1 341 ? 39.68100 34.76000 14.81300 1.000 28.65215 341 ALA B C 1
ATOM 11140 O O . ALA B 1 341 ? 40.26400 33.67000 14.76900 1.000 30.09261 341 ALA B O 1
ATOM 11147 N N . LEU B 1 342 ? 39.20400 35.36500 13.72500 1.000 24.45207 342 LEU B N 1
ATOM 11148 C CA . LEU B 1 342 ? 39.39200 34.82100 12.38600 1.000 25.73772 342 LEU B CA 1
ATOM 11149 C C . LEU B 1 342 ? 40.53500 35.47200 11.63100 1.000 26.32519 342 LEU B C 1
ATOM 11150 O O . LEU B 1 342 ? 40.80700 35.08400 10.49000 1.000 31.84510 342 LEU B O 1
ATOM 11166 N N . GLY B 1 343 ? 41.19600 36.45700 12.22500 1.000 24.69790 343 GLY B N 1
ATOM 11167 C CA . GLY B 1 343 ? 42.22700 37.19100 11.52500 1.000 24.34360 343 GLY B CA 1
ATOM 11168 C C . GLY B 1 343 ? 41.70600 38.17300 10.50500 1.000 22.26635 343 GLY B C 1
ATOM 11169 O O . GLY B 1 343 ? 42.42100 38.50600 9.54900 1.000 25.19449 343 GLY B O 1
ATOM 11173 N N . ILE B 1 344 ? 40.48400 38.66400 10.69200 1.000 22.03153 344 ILE B N 1
ATOM 11174 C CA . ILE B 1 344 ? 39.84000 39.60700 9.78300 1.000 20.63289 344 ILE B CA 1
ATOM 11175 C C . ILE B 1 344 ? 40.00500 41.00700 10.36100 1.000 21.35170 344 ILE B C 1
ATOM 11176 O O . ILE B 1 344 ? 39.65800 41.24900 11.52400 1.000 23.90280 344 ILE B O 1
ATOM 11192 N N . ALA B 1 345 ? 40.58000 41.91900 9.58500 1.000 22.74312 345 ALA B N 1
ATOM 11193 C CA . ALA B 1 345 ? 40.75700 43.30000 10.01900 1.000 21.48331 345 ALA B CA 1
ATOM 11194 C C . ALA B 1 345 ? 39.47500 44.10000 9.80600 1.000 21.15945 345 ALA B C 1
ATOM 11195 O O . ALA B 1 345 ? 38.73400 43.87400 8.84100 1.000 23.41175 345 ALA B O 1
ATOM 11202 N N . THR B 1 346 ? 39.21100 45.04200 10.72300 1.000 20.59754 346 THR B N 1
ATOM 11203 C CA . THR B 1 346 ? 38.03000 45.90200 10.66900 1.000 19.39192 346 THR B CA 1
ATOM 11204 C C . THR B 1 346 ? 38.45300 47.37300 10.62000 1.000 20.09763 346 THR B C 1
ATOM 11205 O O . THR B 1 346 ? 39.41200 47.77300 11.29000 1.000 20.54224 346 THR B O 1
ATOM 11216 N N . PHE B 1 347 ? 37.72300 48.17800 9.84500 1.000 19.27739 347 PHE B N 1
ATOM 11217 C CA . PHE B 1 347 ? 37.99400 49.61200 9.69800 1.000 18.73540 347 PHE B CA 1
ATOM 11218 C C . PHE B 1 347 ? 36.67600 50.35500 9.90900 1.000 18.18460 347 PHE B C 1
ATOM 11219 O O . PHE B 1 347 ? 35.77600 50.28600 9.06400 1.000 18.22804 347 PHE B O 1
ATOM 11236 N N . TYR B 1 348 ? 36.54300 51.03800 11.03800 1.000 18.33538 348 TYR B N 1
ATOM 11237 C CA . TYR B 1 348 ? 35.28700 51.70700 11.36800 1.000 19.53831 348 TYR B CA 1
ATOM 11238 C C . TYR B 1 348 ? 35.05900 52.90700 10.44200 1.000 19.41849 348 TYR B C 1
ATOM 11239 O O . TYR B 1 348 ? 35.99900 53.59600 10.05400 1.000 19.62543 348 TYR B O 1
ATOM 11257 N N . TRP B 1 349 ? 33.79300 53.16500 10.09300 1.000 18.45378 349 TRP B N 1
ATOM 11258 C CA . TRP B 1 349 ? 33.45500 54.24000 9.15500 1.000 17.35065 349 TRP B CA 1
ATOM 11259 C C . TRP B 1 349 ? 33.21400 55.57000 9.87300 1.000 18.29023 349 TRP B C 1
ATOM 11260 O O . TRP B 1 349 ? 32.16700 55.77200 10.49700 1.000 20.26127 349 TRP B O 1
ATOM 11281 N N . MET B 1 350 ? 34.15000 56.50300 9.72500 1.000 21.20399 350 MET B N 1
ATOM 11282 C CA . MET B 1 350 ? 33.95300 57.88700 10.17900 1.000 21.99523 350 MET B CA 1
ATOM 11283 C C . MET B 1 350 ? 33.63700 57.91500 11.67000 1.000 21.30424 350 MET B C 1
ATOM 11284 O O . MET B 1 350 ? 34.16600 57.11400 12.45000 1.000 21.74334 350 MET B O 1
ATOM 11298 N N . GLY B 1 351 ? 32.81700 58.86800 12.09200 1.000 20.96873 351 GLY B N 1
ATOM 11299 C CA . GLY B 1 351 ? 32.62900 59.12000 13.49500 1.000 20.74664 351 GLY B CA 1
ATOM 11300 C C . GLY B 1 351 ? 33.99400 59.29700 14.13700 1.000 28.77997 351 GLY B C 1
ATOM 11301 O O . GLY B 1 351 ? 34.97300 59.67000 13.47000 1.000 26.93816 351 GLY B O 1
ATOM 11305 N N . LEU B 1 352 ? 34.04600 58.98800 15.42100 1.000 27.10022 352 LEU B N 1
ATOM 11306 C CA . LEU B 1 352 ? 35.22600 59.04900 16.27200 1.000 22.40178 352 LEU B CA 1
ATOM 11307 C C . LEU B 1 352 ? 35.79300 60.45800 16.37800 1.000 24.18922 352 LEU B C 1
ATOM 11308 O O . LEU B 1 352 ? 35.78800 61.03700 17.46900 1.000 24.17556 352 LEU B O 1
ATOM 11324 N N . SER B 1 353 ? 36.30900 61.00100 15.27300 1.000 23.31228 353 SER B N 1
ATOM 11325 C CA . SER B 1 353 ? 36.80000 62.37400 15.21900 1.000 23.85621 353 SER B CA 1
ATOM 11326 C C . SER B 1 353 ? 36.29800 62.91100 13.89100 1.000 23.63876 353 SER B C 1
ATOM 11327 O O . SER B 1 353 ? 36.73100 62.44500 12.83500 1.000 24.95831 353 SER B O 1
ATOM 11335 N N . ASP B 1 354 ? 35.38200 63.87200 13.93800 1.000 24.01358 354 ASP B N 1
ATOM 11336 C CA . ASP B 1 354 ? 34.64600 64.27000 12.74700 1.000 24.57923 354 ASP B CA 1
ATOM 11337 C C . ASP B 1 354 ? 34.61300 65.78100 12.62600 1.000 27.47125 354 ASP B C 1
ATOM 11338 O O . ASP B 1 354 ? 34.50500 66.50100 13.62200 1.000 26.14480 354 ASP B O 1
ATOM 11347 N N . GLY B 1 355 ? 34.70200 66.26200 11.39600 1.000 24.70103 355 GLY B N 1
ATOM 11348 C CA . GLY B 1 355 ? 34.56800 67.68600 11.20000 1.000 27.07881 355 GLY B CA 1
ATOM 11349 C C . GLY B 1 355 ? 35.66300 68.45200 11.91100 1.000 24.65573 355 GLY B C 1
ATOM 11350 O O . GLY B 1 355 ? 36.81800 68.02200 11.96400 1.000 26.23812 355 GLY B O 1
ATOM 11354 N N . ALA B 1 356 ? 35.29500 69.61200 12.46600 1.000 27.33839 356 ALA B N 1
ATOM 11355 C CA . ALA B 1 356 ? 36.29400 70.49000 13.06300 1.000 28.36109 356 ALA B CA 1
ATOM 11356 C C . ALA B 1 356 ? 37.03600 69.82900 14.21500 1.000 25.94698 356 ALA B C 1
ATOM 11357 O O . ALA B 1 356 ? 38.13700 70.27400 14.56100 1.000 30.62026 356 ALA B O 1
ATOM 11364 N N . SER B 1 357 ? 36.45700 68.79700 14.83200 1.000 27.27833 357 SER B N 1
ATOM 11365 C CA . SER B 1 357 ? 37.17100 68.07100 15.87700 1.000 25.62194 357 SER B CA 1
ATOM 11366 C C . SER B 1 357 ? 38.47800 67.47700 15.36800 1.000 26.21618 357 SER B C 1
ATOM 11367 O O . SER B 1 357 ? 39.42000 67.28300 16.14600 1.000 27.37325 357 SER B O 1
ATOM 11375 N N . ARG B 1 358 ? 38.55300 67.15800 14.08300 1.000 25.65804 358 ARG B N 1
ATOM 11376 C CA . ARG B 1 358 ? 39.77700 66.59300 13.53600 1.000 22.95820 358 ARG B CA 1
ATOM 11377 C C . ARG B 1 358 ? 40.93000 67.58000 13.57100 1.000 24.77429 358 ARG B C 1
ATOM 11378 O O . ARG B 1 358 ? 42.09100 67.16700 13.52500 1.000 26.99465 358 ARG B O 1
ATOM 11399 N N . THR B 1 359 ? 40.63100 68.87000 13.63300 1.000 25.51270 359 THR B N 1
ATOM 11400 C CA . THR B 1 359 ? 41.66700 69.89400 13.60800 1.000 24.99484 359 THR B CA 1
ATOM 11401 C C . THR B 1 359 ? 42.37800 70.04800 14.94500 1.000 27.72854 359 THR B C 1
ATOM 11402 O O . THR B 1 359 ? 43.56300 70.39300 14.96500 1.000 29.45542 359 THR B O 1
ATOM 11413 N N A MET B 1 360 ? 41.69700 69.78800 16.06200 0.528 29.47364 360 MET B N 1
ATOM 11414 N N B MET B 1 360 ? 41.69300 69.78400 16.05700 0.472 29.46827 360 MET B N 1
ATOM 11415 C CA A MET B 1 360 ? 42.30800 70.04900 17.36500 0.528 28.70881 360 MET B CA 1
ATOM 11416 C CA B MET B 1 360 ? 42.24300 70.00100 17.39400 0.472 28.72379 360 MET B CA 1
ATOM 11417 C C A MET B 1 360 ? 43.59500 69.26200 17.58200 0.528 28.45875 360 MET B C 1
ATOM 11418 C C B MET B 1 360 ? 43.56400 69.25800 17.60000 0.472 28.47931 360 MET B C 1
ATOM 11419 O O A MET B 1 360 ? 44.62300 69.87500 17.91600 0.528 31.21714 360 MET B O 1
ATOM 11420 O O B MET B 1 360 ? 44.57100 69.89900 17.92700 0.472 31.18036 360 MET B O 1
ATOM 11447 N N . PRO B 1 361 ? 43.61800 67.92400 17.45500 1.000 30.28558 361 PRO B N 1
ATOM 11448 C CA . PRO B 1 361 ? 42.51700 67.00100 17.20000 1.000 26.45509 361 PRO B CA 1
ATOM 11449 C C . PRO B 1 361 ? 41.90200 66.51400 18.50400 1.000 28.57191 361 PRO B C 1
ATOM 11450 O O . PRO B 1 361 ? 42.54900 66.57100 19.56200 1.000 29.09401 361 PRO B O 1
ATOM 11461 N N . SER B 1 362 ? 40.65200 66.06600 18.42700 1.000 28.28527 362 SER B N 1
ATOM 11462 C CA . SER B 1 362 ? 39.97000 65.49000 19.57400 1.000 27.47169 362 SER B CA 1
ATOM 11463 C C . SER B 1 362 ? 38.91300 64.52000 19.06900 1.000 27.13199 362 SER B C 1
ATOM 11464 O O . SER B 1 362 ? 38.44400 64.61400 17.92300 1.000 27.27105 362 SER B O 1
ATOM 11472 N N . PHE B 1 363 ? 38.54900 63.57300 19.93600 1.000 28.25614 363 PHE B N 1
ATOM 11473 C CA . PHE B 1 363 ? 37.46600 62.65000 19.62400 1.000 25.40639 363 PHE B CA 1
ATOM 11474 C C . PHE B 1 363 ? 36.14000 63.28800 20.01200 1.000 26.70622 363 PHE B C 1
ATOM 11475 O O . PHE B 1 363 ? 35.96400 63.75400 21.14500 1.000 31.36832 363 PHE B O 1
ATOM 11492 N N . ASN B 1 364 ? 35.19800 63.31300 19.08400 1.000 27.15212 364 ASN B N 1
ATOM 11493 C CA . ASN B 1 364 ? 33.83600 63.66300 19.46500 1.000 28.59484 364 ASN B CA 1
ATOM 11494 C C . ASN B 1 364 ? 33.01000 62.43300 19.81200 1.000 24.90959 364 ASN B C 1
ATOM 11495 O O . ASN B 1 364 ? 31.93000 62.58000 20.39300 1.000 30.22937 364 ASN B O 1
ATOM 11506 N N . GLN B 1 365 ? 33.51600 61.23000 19.51500 1.000 25.10671 365 GLN B N 1
ATOM 11507 C CA . GLN B 1 365 ? 32.94000 59.97900 20.00800 1.000 24.04677 365 GLN B CA 1
ATOM 11508 C C . GLN B 1 365 ? 34.01200 59.20000 20.76000 1.000 23.37746 365 GLN B C 1
ATOM 11509 O O . GLN B 1 365 ? 34.35500 58.07100 20.39600 1.000 26.78693 365 GLN B O 1
ATOM 11523 N N . ALA B 1 366 ? 34.55500 59.80400 21.82400 1.000 26.90446 366 ALA B N 1
ATOM 11524 C CA . ALA B 1 366 ? 35.68800 59.18900 22.50800 1.000 29.95031 366 ALA B CA 1
ATOM 11525 C C . ALA B 1 366 ? 35.28700 57.85700 23.11800 1.000 27.45385 366 ALA B C 1
ATOM 11526 O O . ALA B 1 366 ? 36.06400 56.89800 23.10300 1.000 26.03278 366 ALA B O 1
ATOM 11533 N N . ASP B 1 367 ? 34.05600 57.76300 23.62200 1.000 25.84430 367 ASP B N 1
ATOM 11534 C CA . ASP B 1 367 ? 33.61200 56.51500 24.23200 1.000 26.50668 367 ASP B CA 1
ATOM 11535 C C . ASP B 1 367 ? 33.58200 55.37600 23.21800 1.000 25.24251 367 ASP B C 1
ATOM 11536 O O . ASP B 1 367 ? 34.00300 54.25600 23.52500 1.000 24.83569 367 ASP B O 1
ATOM 11545 N N . LEU B 1 368 ? 33.12500 55.64600 21.99200 1.000 24.87152 368 LEU B N 1
ATOM 11546 C CA . LEU B 1 368 ? 33.10200 54.60400 20.96800 1.000 24.90640 368 LEU B CA 1
ATOM 11547 C C . LEU B 1 368 ? 34.51300 54.24300 20.50000 1.000 23.53294 368 LEU B C 1
ATOM 11548 O O . LEU B 1 368 ? 34.83000 53.06300 20.31500 1.000 25.92927 368 LEU B O 1
ATOM 11564 N N . ALA B 1 369 ? 35.38100 55.23800 20.34200 1.000 24.58518 369 ALA B N 1
ATOM 11565 C CA . ALA B 1 369 ? 36.75800 54.95600 19.94800 1.000 25.02537 369 ALA B CA 1
ATOM 11566 C C . ALA B 1 369 ? 37.44200 54.05300 20.96400 1.000 25.58313 369 ALA B C 1
ATOM 11567 O O . ALA B 1 369 ? 38.12000 53.08000 20.60600 1.000 24.35658 369 ALA B O 1
ATOM 11574 N N . GLU B 1 370 ? 37.28500 54.37000 22.24900 1.000 27.73969 370 GLU B N 1
ATOM 11575 C CA . GLU B 1 370 ? 37.87800 53.54400 23.29500 1.000 27.54251 370 GLU B CA 1
ATOM 11576 C C . GLU B 1 370 ? 37.25000 52.15200 23.32500 1.000 25.82971 370 GLU B C 1
ATOM 11577 O O . GLU B 1 370 ? 37.94000 51.15300 23.56200 1.000 29.83945 370 GLU B O 1
ATOM 11589 N N . ARG B 1 371 ? 35.94300 52.06000 23.06000 1.000 26.65948 371 ARG B N 1
ATOM 11590 C CA . ARG B 1 371 ? 35.28400 50.75800 23.05400 1.000 26.22015 371 ARG B CA 1
ATOM 11591 C C . ARG B 1 371 ? 35.81100 49.86300 21.93700 1.000 24.34817 371 ARG B C 1
ATOM 11592 O O . ARG B 1 371 ? 36.04200 48.66200 22.14400 1.000 25.76672 371 ARG B O 1
ATOM 11613 N N . ILE B 1 372 ? 35.97700 50.42100 20.74200 1.000 24.05952 372 ILE B N 1
ATOM 11614 C CA . ILE B 1 372 ? 36.53500 49.66100 19.62500 1.000 24.39588 372 ILE B CA 1
ATOM 11615 C C . ILE B 1 372 ? 37.93500 49.17000 19.96000 1.000 25.02002 372 ILE B C 1
ATOM 11616 O O . ILE B 1 372 ? 38.25200 47.98600 19.80300 1.000 25.05859 372 ILE B O 1
ATOM 11632 N N . ALA B 1 373 ? 38.79600 50.07600 20.42500 1.000 24.69078 373 ALA B N 1
ATOM 11633 C CA . ALA B 1 373 ? 40.17600 49.70200 20.71900 1.000 25.31378 373 ALA B CA 1
ATOM 11634 C C . ALA B 1 373 ? 40.24200 48.65500 21.82600 1.000 26.38012 373 ALA B C 1
ATOM 11635 O O . ALA B 1 373 ? 40.99400 47.67900 21.73300 1.000 27.87197 373 ALA B O 1
ATOM 11642 N N . LYS B 1 374 ? 39.45800 48.83900 22.89300 1.000 26.97807 374 LYS B N 1
ATOM 11643 C CA . LYS B 1 374 ? 39.46800 47.87200 23.98500 1.000 30.03109 374 LYS B CA 1
ATOM 11644 C C . LYS B 1 374 ? 38.90100 46.52200 23.55800 1.000 27.71219 374 LYS B C 1
ATOM 11645 O O . LYS B 1 374 ? 39.35400 45.47800 24.04900 1.000 30.00448 374 LYS B O 1
ATOM 11664 N N . ALA B 1 375 ? 37.92100 46.51800 22.64900 1.000 28.83177 375 ALA B N 1
ATOM 11665 C CA . ALA B 1 375 ? 37.37800 45.25200 22.16300 1.000 31.19793 375 ALA B CA 1
ATOM 11666 C C . ALA B 1 375 ? 38.43500 44.45100 21.42300 1.000 32.29735 375 ALA B C 1
ATOM 11667 O O . ALA B 1 375 ? 38.38500 43.21900 21.40200 1.000 34.82053 375 ALA B O 1
ATOM 11674 N N . TYR B 1 376 ? 39.39300 45.14000 20.80000 1.000 28.20256 376 TYR B N 1
ATOM 11675 C CA . TYR B 1 376 ? 40.47400 44.46000 20.10000 1.000 27.30288 376 TYR B CA 1
ATOM 11676 C C . TYR B 1 376 ? 41.59700 44.05800 21.05800 1.000 28.87243 376 TYR B C 1
ATOM 11677 O O . TYR B 1 376 ? 42.05800 42.91100 21.04500 1.000 30.45028 376 TYR B O 1
ATOM 11695 N N . HIS B 1 377 ? 42.07000 44.98800 21.87400 1.000 27.65851 377 HIS B N 1
ATOM 11696 C CA . HIS B 1 377 ? 43.26500 44.76700 22.66300 1.000 26.53243 377 HIS B CA 1
ATOM 11697 C C . HIS B 1 377 ? 43.00800 44.05700 23.97400 1.000 31.47606 377 HIS B C 1
ATOM 11698 O O . HIS B 1 377 ? 43.93200 43.42600 24.49900 1.000 33.86421 377 HIS B O 1
ATOM 11712 N N . GLY B 1 378 ? 41.79100 44.15200 24.50300 1.000 31.27150 378 GLY B N 1
ATOM 11713 C CA . GLY B 1 378 ? 41.47700 43.62500 25.82000 1.000 30.83797 378 GLY B CA 1
ATOM 11714 C C . GLY B 1 378 ? 41.61800 44.66300 26.91900 1.000 50.04264 378 GLY B C 1
ATOM 11715 O O . GLY B 1 378 ? 42.12000 45.76700 26.68100 1.000 45.21752 378 GLY B O 1
#

Nearest PDB structures (foldseek):
  6xso-assembly1_A  TM=1.003E+00  e=1.351E-80  uncultured bacterium
  6xso-assembly2_B  TM=9.941E-01  e=3.009E-76  uncultured bacterium
  5d9m-assembly1_A  TM=9.219E-01  e=1.880E-37  Segatella bryantii
  3vdh-assembly2_B  TM=9.147E-01  e=6.473E-38  Segatella bryantii
  6xrk-assembly2_B  TM=8.245E-01  e=4.899E-28  uncultured bovine rumen ciliate